Protein AF-0000000083312330 (afdb_homodimer)

InterPro domains:
  IPR000515 ABC transporter type 1, transmembrane domain MetI-like [PF00528] (159-381)
  IPR000515 ABC transporter type 1, transmembrane domain MetI-like [PS50928] (143-380)
  IPR000515 ABC transporter type 1, transmembrane domain MetI-like [cd06261] (143-376)
  IPR035906 MetI-like superfamily [G3DSA:1.10.3720.10] (16-78)
  IPR035906 MetI-like superfamily [G3DSA:1.10.3720.10] (134-385)
  IPR035906 MetI-like superfamily [SSF161098] (134-378)
  IPR051393 ABC transporter permease component [PTHR30193] (13-388)

Structure (mmCIF, N/CA/C/O backbone):
data_AF-0000000083312330-model_v1
#
loop_
_entity.id
_entity.type
_entity.pdbx_description
1 polymer 'Sugar ABC transporter permease'
#
loop_
_atom_site.group_PDB
_atom_site.id
_atom_site.type_symbol
_atom_site.label_atom_id
_atom_site.label_alt_id
_atom_site.label_comp_id
_atom_site.label_asym_id
_atom_site.label_entity_id
_atom_site.label_seq_id
_atom_site.pdbx_PDB_ins_code
_atom_site.Cartn_x
_atom_site.Cartn_y
_atom_site.Cartn_z
_atom_site.occupancy
_atom_site.B_iso_or_equiv
_atom_site.auth_seq_id
_atom_site.auth_comp_id
_atom_site.auth_asym_id
_atom_site.auth_atom_id
_atom_site.pdbx_PDB_model_num
ATOM 1 N N . MET A 1 1 ? 1.518 21.953 65.312 1 35.66 1 MET A N 1
ATOM 2 C CA . MET A 1 1 ? 0.794 21.062 64.438 1 35.66 1 MET A CA 1
ATOM 3 C C . MET A 1 1 ? -0.052 21.859 63.438 1 35.66 1 MET A C 1
ATOM 5 O O . MET A 1 1 ? -1.122 22.359 63.812 1 35.66 1 MET A O 1
ATOM 9 N N . ALA A 1 2 ? 0.566 22.469 62.5 1 48.97 2 ALA A N 1
ATOM 10 C CA . ALA A 1 2 ? 0.018 23.516 61.656 1 48.97 2 ALA A CA 1
ATOM 11 C C . ALA A 1 2 ? -1.1 22.984 60.75 1 48.97 2 ALA A C 1
ATOM 13 O O . ALA A 1 2 ? -0.976 21.906 60.188 1 48.97 2 ALA A O 1
ATOM 14 N N . ALA A 1 3 ? -2.395 23.297 61.031 1 47.94 3 ALA A N 1
ATOM 15 C CA . ALA A 1 3 ? -3.604 23.078 60.25 1 47.94 3 ALA A CA 1
ATOM 16 C C . ALA A 1 3 ? -3.344 23.312 58.781 1 47.94 3 ALA A C 1
ATOM 18 O O . ALA A 1 3 ? -2.859 24.375 58.375 1 47.94 3 ALA A O 1
ATOM 19 N N . LEU A 1 4 ? -2.957 22.156 58.125 1 54.09 4 LEU A N 1
ATOM 20 C CA . LEU A 1 4 ? -2.846 22.281 56.656 1 54.09 4 LEU A CA 1
ATOM 21 C C . LEU A 1 4 ? -3.963 23.156 56.125 1 54.09 4 LEU A C 1
ATOM 23 O O . LEU A 1 4 ? -5.129 23 56.5 1 54.09 4 LEU A O 1
ATOM 27 N N . SER A 1 5 ? -3.766 24.312 55.625 1 59.44 5 SER A N 1
ATOM 28 C CA . SER A 1 5 ? -4.746 25.266 55.094 1 59.44 5 SER A CA 1
ATOM 29 C C . SER A 1 5 ? -5.676 24.594 54.094 1 59.44 5 SER A C 1
ATOM 31 O O . SER A 1 5 ? -5.32 23.594 53.469 1 59.44 5 SER A O 1
ATOM 33 N N . ALA A 1 6 ? -6.969 24.938 54.031 1 64.38 6 ALA A N 1
ATOM 34 C CA . ALA A 1 6 ? -8.039 24.469 53.156 1 64.38 6 ALA A CA 1
ATOM 35 C C . ALA A 1 6 ? -7.57 24.406 51.719 1 64.38 6 ALA A C 1
ATOM 37 O O . ALA A 1 6 ? -7.961 23.516 50.969 1 64.38 6 ALA A O 1
ATOM 38 N N . THR A 1 7 ? -6.629 25.312 51.406 1 64.12 7 THR A N 1
ATOM 39 C CA . THR A 1 7 ? -6.09 25.359 50.031 1 64.12 7 THR A CA 1
ATOM 40 C C . THR A 1 7 ? -5.199 24.156 49.75 1 64.12 7 THR A C 1
ATOM 42 O O . THR A 1 7 ? -5.246 23.578 48.688 1 64.12 7 THR A O 1
ATOM 45 N N . GLU A 1 8 ? -4.398 23.734 50.719 1 60.34 8 GLU A N 1
ATOM 46 C CA . GLU A 1 8 ? -3.521 22.578 50.531 1 60.34 8 GLU A CA 1
ATOM 47 C C . GLU A 1 8 ? -4.316 21.266 50.531 1 60.34 8 GLU A C 1
ATOM 49 O O . GLU A 1 8 ? -3.994 20.344 49.812 1 60.34 8 GLU A O 1
ATOM 54 N N . ILE A 1 9 ? -5.426 21.234 51.344 1 57.06 9 ILE A N 1
ATOM 55 C CA . ILE A 1 9 ? -6.27 20.047 51.406 1 57.06 9 ILE A CA 1
ATOM 56 C C . ILE A 1 9 ? -7.012 19.875 50.094 1 57.06 9 ILE A C 1
ATOM 58 O O . ILE A 1 9 ? -7.121 18.766 49.562 1 57.06 9 ILE A O 1
ATOM 62 N N . ARG A 1 10 ? -7.562 21 49.5 1 56.28 10 ARG A N 1
ATOM 63 C CA . ARG A 1 10 ? -8.227 20.953 48.188 1 56.28 10 ARG A CA 1
ATOM 64 C C . ARG A 1 10 ? -7.25 20.531 47.094 1 56.28 10 ARG A C 1
ATOM 66 O O . ARG A 1 10 ? -7.609 19.797 46.156 1 56.28 10 ARG A O 1
ATOM 73 N N . ALA A 1 11 ? -6.027 21 47.25 1 58.84 11 ALA A N 1
ATOM 74 C CA . ALA A 1 11 ? -5.008 20.609 46.281 1 58.84 11 ALA A CA 1
ATOM 75 C C . ALA A 1 11 ? -4.684 19.125 46.375 1 58.84 11 ALA A C 1
ATOM 77 O O . ALA A 1 11 ? -4.492 18.453 45.344 1 58.84 11 ALA A O 1
ATOM 78 N N . ARG A 1 12 ? -4.652 18.578 47.531 1 51.84 12 ARG A N 1
ATOM 79 C CA . ARG A 1 12 ? -4.352 17.156 47.75 1 51.84 12 ARG A CA 1
ATOM 80 C C . ARG A 1 12 ? -5.516 16.281 47.281 1 51.84 12 ARG A C 1
ATOM 82 O O . ARG A 1 12 ? -5.309 15.203 46.75 1 51.84 12 ARG A O 1
ATOM 89 N N . ARG A 1 13 ? -6.734 16.625 47.594 1 48.81 13 ARG A N 1
ATOM 90 C CA . ARG A 1 13 ? -7.91 15.875 47.156 1 48.81 13 ARG A CA 1
ATOM 91 C C . ARG A 1 13 ? -8.055 15.906 45.625 1 48.81 13 ARG A C 1
ATOM 93 O O . ARG A 1 13 ? -8.445 14.914 45 1 48.81 13 ARG A O 1
ATOM 100 N N . ARG A 1 14 ? -7.754 17.062 45.062 1 51.03 14 ARG A N 1
ATOM 101 C CA . ARG A 1 14 ? -7.793 17.156 43.625 1 51.03 14 ARG A CA 1
ATOM 102 C C . ARG A 1 14 ? -6.738 16.25 42.969 1 51.03 14 ARG A C 1
ATOM 104 O O . ARG A 1 14 ? -6.977 15.648 41.938 1 51.03 14 ARG A O 1
ATOM 111 N N . ARG A 1 15 ? -5.598 16.203 43.719 1 49.31 15 ARG A N 1
ATOM 112 C CA . ARG A 1 15 ? -4.539 15.352 43.219 1 49.31 15 ARG A CA 1
ATOM 113 C C . ARG A 1 15 ? -4.91 13.875 43.344 1 49.31 15 ARG A C 1
ATOM 115 O O . ARG A 1 15 ? -4.59 13.062 42.469 1 49.31 15 ARG A O 1
ATOM 122 N N . ARG A 1 16 ? -5.441 13.484 44.5 1 46.72 16 ARG A N 1
ATOM 123 C CA . ARG A 1 16 ? -5.793 12.086 44.75 1 46.72 16 ARG A CA 1
ATOM 124 C C . ARG A 1 16 ? -6.922 11.633 43.844 1 46.72 16 ARG A C 1
ATOM 126 O O . ARG A 1 16 ? -6.938 10.484 43.375 1 46.72 16 ARG A O 1
ATOM 133 N N . ILE A 1 17 ? -7.965 12.367 43.781 1 48.28 17 ILE A N 1
ATOM 134 C CA . ILE A 1 17 ? -9.047 12.047 42.844 1 48.28 17 ILE A CA 1
ATOM 135 C C . ILE A 1 17 ? -8.508 11.977 41.438 1 48.28 17 ILE A C 1
ATOM 137 O O . ILE A 1 17 ? -8.891 11.102 40.656 1 48.28 17 ILE A O 1
ATOM 141 N N . ASP A 1 18 ? -7.402 12.688 41.219 1 49.22 18 ASP A N 1
ATOM 142 C CA . ASP A 1 18 ? -6.84 12.789 39.875 1 49.22 18 ASP A CA 1
ATOM 143 C C . ASP A 1 18 ? -6.129 11.5 39.469 1 49.22 18 ASP A C 1
ATOM 145 O O . ASP A 1 18 ? -6.254 11.047 38.344 1 49.22 18 ASP A O 1
ATOM 149 N N . TRP A 1 19 ? -5.469 10.977 40.594 1 48.94 19 TRP A N 1
ATOM 150 C CA . TRP A 1 19 ? -4.758 9.766 40.188 1 48.94 19 TRP A CA 1
ATOM 151 C C . TRP A 1 19 ? -5.715 8.586 40.062 1 48.94 19 TRP A C 1
ATOM 153 O O . TRP A 1 19 ? -5.531 7.719 39.188 1 48.94 19 TRP A O 1
ATOM 163 N N . ARG A 1 20 ? -6.629 8.477 41.031 1 48.03 20 ARG A N 1
ATOM 164 C CA . ARG A 1 20 ? -7.594 7.383 40.938 1 48.03 20 ARG A CA 1
ATOM 165 C C . ARG A 1 20 ? -8.453 7.492 39.688 1 48.03 20 ARG A C 1
ATOM 167 O O . ARG A 1 20 ? -8.781 6.484 39.062 1 48.03 20 ARG A O 1
ATOM 174 N N . GLU A 1 21 ? -8.898 8.602 39.438 1 51.72 21 GLU A N 1
ATOM 175 C CA . GLU A 1 21 ? -9.641 8.828 38.219 1 51.72 21 GLU A CA 1
ATOM 176 C C . GLU A 1 21 ? -8.758 8.586 37 1 51.72 21 GLU A C 1
ATOM 178 O O . GLU A 1 21 ? -9.211 8.023 36 1 51.72 21 GLU A O 1
ATOM 183 N N . GLN A 1 22 ? -7.551 8.953 37.219 1 49.91 22 GLN A N 1
ATOM 184 C CA . GLN A 1 22 ? -6.613 8.641 36.125 1 49.91 22 GLN A CA 1
ATOM 185 C C . GLN A 1 22 ? -6.395 7.137 36 1 49.91 22 GLN A C 1
ATOM 187 O O . GLN A 1 22 ? -6.344 6.598 34.906 1 49.91 22 GLN A O 1
ATOM 192 N N . LEU A 1 23 ? -6.242 6.539 37.188 1 49.91 23 LEU A N 1
ATOM 193 C CA . LEU A 1 23 ? -6.062 5.094 37.188 1 49.91 23 LEU A CA 1
ATOM 194 C C . LEU A 1 23 ? -7.312 4.391 36.656 1 49.91 23 LEU A C 1
ATOM 196 O O . LEU A 1 23 ? -7.219 3.396 35.938 1 49.91 23 LEU A O 1
ATOM 200 N N . THR A 1 24 ? -8.453 4.777 37.094 1 50.53 24 THR A N 1
ATOM 201 C CA . THR A 1 24 ? -9.68 4.184 36.594 1 50.53 24 THR A CA 1
ATOM 202 C C . THR A 1 24 ? -9.805 4.398 35.094 1 50.53 24 THR A C 1
ATOM 204 O O . THR A 1 24 ? -10.258 3.514 34.375 1 50.53 24 THR A O 1
ATOM 207 N N . GLY A 1 25 ? -9.484 5.574 34.656 1 51.69 25 GLY A N 1
ATOM 208 C CA . GLY A 1 25 ? -9.438 5.809 33.219 1 51.69 25 GLY A CA 1
ATOM 209 C C . GLY A 1 25 ? -8.453 4.898 32.531 1 51.69 25 GLY A C 1
ATOM 210 O O . GLY A 1 25 ? -8.781 4.336 31.469 1 51.69 25 GLY A O 1
ATOM 211 N N . TYR A 1 26 ? -7.359 4.75 33.219 1 53.75 26 TYR A N 1
ATOM 212 C CA . TYR A 1 26 ? -6.359 3.844 32.656 1 53.75 26 TYR A CA 1
ATOM 213 C C . TYR A 1 26 ? -6.852 2.402 32.719 1 53.75 26 TYR A C 1
ATOM 215 O O . TYR A 1 26 ? -6.57 1.622 31.797 1 53.75 26 TYR A O 1
ATOM 223 N N . LEU A 1 27 ? -7.445 2.035 33.75 1 53.47 27 LEU A N 1
ATOM 224 C CA . LEU A 1 27 ? -7.902 0.657 33.906 1 53.47 27 LEU A CA 1
ATOM 225 C C . LEU A 1 27 ? -8.945 0.327 32.844 1 53.47 27 LEU A C 1
ATOM 227 O O . LEU A 1 27 ? -9 -0.802 32.344 1 53.47 27 LEU A O 1
ATOM 231 N N . PHE A 1 28 ? -9.781 1.236 32.594 1 51.94 28 PHE A N 1
ATOM 232 C CA . PHE A 1 28 ? -10.781 0.977 31.562 1 51.94 28 PHE A CA 1
ATOM 233 C C . PHE A 1 28 ? -10.141 0.954 30.172 1 51.94 28 PHE A C 1
ATOM 235 O O . PHE A 1 28 ? -10.586 0.221 29.297 1 51.94 28 PHE A O 1
ATOM 242 N N . ILE A 1 29 ? -9.141 1.717 30.094 1 56.91 29 ILE A N 1
ATOM 243 C CA . ILE A 1 29 ? -8.508 1.847 28.781 1 56.91 29 ILE A CA 1
ATOM 244 C C . ILE A 1 29 ? -7.48 0.734 28.594 1 56.91 29 ILE A C 1
ATOM 246 O O . ILE A 1 29 ? -7.246 0.285 27.469 1 56.91 29 ILE A O 1
ATOM 250 N N . PHE A 1 30 ? -7.039 0.159 29.688 1 58.38 30 PHE A N 1
ATOM 251 C CA . PHE A 1 30 ? -5.934 -0.793 29.688 1 58.38 30 PHE A CA 1
ATOM 252 C C . PHE A 1 30 ? -6.332 -2.088 29 1 58.38 30 PHE A C 1
ATOM 254 O O . PHE A 1 30 ? -5.582 -2.611 28.172 1 58.38 30 PHE A O 1
ATOM 261 N N . PRO A 1 31 ? -7.531 -2.52 29.25 1 56.81 31 PRO A N 1
ATOM 262 C CA . PRO A 1 31 ? -7.82 -3.785 28.562 1 56.81 31 PRO A CA 1
ATOM 263 C C . PRO A 1 31 ? -7.812 -3.656 27.047 1 56.81 31 PRO A C 1
ATOM 265 O O . PRO A 1 31 ? -7.309 -4.543 26.344 1 56.81 31 PRO A O 1
ATOM 268 N N . ALA A 1 32 ? -8.383 -2.523 26.672 1 58.03 32 ALA A N 1
ATOM 269 C CA . ALA A 1 32 ? -8.422 -2.344 25.234 1 58.03 32 ALA A CA 1
ATOM 270 C C . ALA A 1 32 ? -7.023 -2.16 24.656 1 58.03 32 ALA A C 1
ATOM 272 O O . ALA A 1 32 ? -6.688 -2.742 23.625 1 58.03 32 ALA A O 1
ATOM 273 N N . PHE A 1 33 ? -6.293 -1.449 25.391 1 61.62 33 PHE A N 1
ATOM 274 C CA . PHE A 1 33 ? -4.926 -1.209 24.953 1 61.62 33 PHE A CA 1
ATOM 275 C C . PHE A 1 33 ? -4.109 -2.494 25 1 61.62 33 PHE A C 1
ATOM 277 O O . PHE A 1 33 ? -3.318 -2.766 24.094 1 61.62 33 PHE A O 1
ATOM 284 N N . PHE A 1 34 ? -4.371 -3.178 26.016 1 61.97 34 PHE A N 1
ATOM 285 C CA . PHE A 1 34 ? -3.641 -4.434 26.156 1 61.97 34 PHE A CA 1
ATOM 286 C C . PHE A 1 34 ? -4.047 -5.422 25.078 1 61.97 34 PHE A C 1
ATOM 288 O O . PHE A 1 34 ? -3.195 -6.098 24.5 1 61.97 34 PHE A O 1
ATOM 295 N N . LEU A 1 35 ? -5.285 -5.359 24.797 1 60.88 35 LEU A N 1
ATOM 296 C CA . LEU A 1 35 ? -5.773 -6.281 23.781 1 60.88 35 LEU A CA 1
ATOM 297 C C . LEU A 1 35 ? -5.215 -5.918 22.406 1 60.88 35 LEU A C 1
ATOM 299 O O . LEU A 1 35 ? -4.754 -6.793 21.672 1 60.88 35 LEU A O 1
ATOM 303 N N . VAL A 1 36 ? -5.188 -4.676 22.359 1 63.91 36 VAL A N 1
ATOM 304 C CA . VAL A 1 36 ? -4.715 -4.242 21.047 1 63.91 36 VAL A CA 1
ATOM 305 C C . VAL A 1 36 ? -3.205 -4.438 20.953 1 63.91 36 VAL A C 1
ATOM 307 O O . VAL A 1 36 ? -2.693 -4.891 19.938 1 63.91 36 VAL A O 1
ATOM 310 N N . ALA A 1 37 ? -2.598 -4.125 22.078 1 64.5 37 ALA A N 1
ATOM 311 C CA . ALA A 1 37 ? -1.149 -4.309 22.109 1 64.5 37 ALA A CA 1
ATOM 312 C C . ALA A 1 37 ? -0.784 -5.789 21.984 1 64.5 37 ALA A C 1
ATOM 314 O O . ALA A 1 37 ? 0.113 -6.152 21.219 1 64.5 37 ALA A O 1
ATOM 315 N N . PHE A 1 38 ? -1.543 -6.527 22.703 1 67.44 38 PHE A N 1
ATOM 316 C CA . PHE A 1 38 ? -1.261 -7.961 22.672 1 67.44 38 PHE A CA 1
ATOM 317 C C . PHE A 1 38 ? -1.565 -8.547 21.297 1 67.44 38 PHE A C 1
ATOM 319 O O . PHE A 1 38 ? -0.734 -9.25 20.719 1 6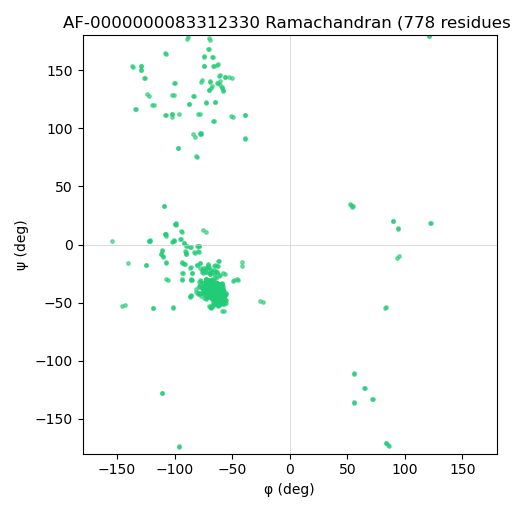7.44 38 PHE A O 1
ATOM 326 N N . PHE A 1 39 ? -2.623 -8.102 20.812 1 73.06 39 PHE A N 1
ATOM 327 C CA . PHE A 1 39 ? -3.008 -8.648 19.516 1 73.06 39 PHE A CA 1
ATOM 328 C C . PHE A 1 39 ? -2.146 -8.055 18.406 1 73.06 39 PHE A C 1
ATOM 330 O O . PHE A 1 39 ? -1.948 -8.688 17.359 1 73.06 39 PHE A O 1
ATOM 337 N N . GLY A 1 40 ? -1.656 -6.902 18.734 1 77.56 40 GLY A N 1
ATOM 338 C CA . GLY A 1 40 ? -0.765 -6.289 17.766 1 77.56 40 GLY A CA 1
ATOM 339 C C . GLY A 1 40 ? 0.613 -6.922 17.734 1 77.56 40 GLY A C 1
ATOM 340 O O . GLY A 1 40 ? 1.179 -7.141 16.672 1 77.56 40 GLY A O 1
ATOM 341 N N . ILE A 1 41 ? 1.117 -7.332 18.859 1 87.62 41 ILE A N 1
ATOM 342 C CA . ILE A 1 41 ? 2.486 -7.82 19 1 87.62 41 ILE A CA 1
ATOM 343 C C . ILE A 1 41 ? 2.514 -9.336 18.844 1 87.62 41 ILE A C 1
ATOM 345 O O . ILE A 1 41 ? 3.5 -9.906 18.359 1 87.62 41 ILE A O 1
ATOM 349 N N . PHE A 1 42 ? 1.454 -9.945 19.109 1 88.56 42 PHE A N 1
ATOM 350 C CA . PHE A 1 42 ? 1.41 -11.398 19.172 1 88.56 42 PHE A CA 1
ATOM 351 C C . PHE A 1 42 ? 1.78 -12.016 17.828 1 88.56 42 PHE A C 1
ATOM 353 O O . PHE A 1 42 ? 2.664 -12.875 17.766 1 88.56 42 PHE A O 1
ATOM 360 N N . PRO A 1 43 ? 1.151 -11.617 16.766 1 90.94 43 PRO A N 1
ATOM 361 C CA . PRO A 1 43 ? 1.527 -12.242 15.492 1 90.94 43 PRO A CA 1
ATOM 362 C C . PRO A 1 43 ? 3.004 -12.047 15.156 1 90.94 43 PRO A C 1
ATOM 364 O O . PRO A 1 43 ? 3.621 -12.93 14.547 1 90.94 43 PRO A O 1
ATOM 367 N N . ILE A 1 44 ? 3.506 -10.953 15.539 1 93.56 44 ILE A N 1
ATOM 368 C CA . ILE A 1 44 ? 4.914 -10.672 15.281 1 93.56 44 ILE A CA 1
ATOM 369 C C . ILE A 1 44 ? 5.785 -11.609 16.125 1 93.56 44 ILE A C 1
ATOM 371 O O . ILE A 1 44 ? 6.742 -12.195 15.609 1 93.56 44 ILE A O 1
ATOM 375 N N . GLY A 1 45 ? 5.418 -11.727 17.438 1 94 45 GLY A N 1
ATOM 376 C CA . GLY A 1 45 ? 6.117 -12.672 18.297 1 94 45 GLY A CA 1
ATOM 377 C C . GLY A 1 45 ? 6.016 -14.102 17.812 1 94 45 GLY A C 1
ATOM 378 O O . GLY A 1 45 ? 6.988 -14.859 17.875 1 94 45 GLY A O 1
ATOM 379 N N . TYR A 1 46 ? 4.867 -14.438 17.328 1 92.5 46 TYR A N 1
ATOM 380 C CA . TYR A 1 46 ? 4.66 -15.789 16.812 1 92.5 46 TYR A CA 1
ATOM 381 C C . TYR A 1 46 ? 5.465 -16.016 15.539 1 92.5 46 TYR A C 1
ATOM 383 O O . TYR A 1 46 ? 5.957 -17.125 15.297 1 92.5 46 TYR A O 1
ATOM 391 N N . ALA A 1 47 ? 5.543 -15 14.719 1 94.12 47 ALA A N 1
ATOM 392 C CA . ALA A 1 47 ? 6.391 -15.102 13.531 1 94.12 47 ALA A CA 1
ATOM 393 C C . ALA A 1 47 ? 7.844 -15.359 13.914 1 94.12 47 ALA A C 1
ATOM 395 O O . ALA A 1 47 ? 8.531 -16.141 13.266 1 94.12 47 ALA A O 1
ATOM 396 N N . PHE A 1 48 ? 8.281 -14.656 14.93 1 95.62 48 PHE A N 1
ATOM 397 C CA . PHE A 1 48 ? 9.633 -14.883 15.438 1 95.62 48 PHE A CA 1
ATOM 398 C C . PHE A 1 48 ? 9.789 -16.312 15.93 1 95.62 48 PHE A C 1
ATOM 400 O O . PHE A 1 48 ? 10.805 -16.953 15.664 1 95.62 48 PHE A O 1
ATOM 407 N N . TYR A 1 49 ? 8.789 -16.781 16.641 1 94.81 49 TYR A N 1
ATOM 408 C CA . TYR A 1 49 ? 8.781 -18.172 17.109 1 94.81 49 TYR A CA 1
ATOM 409 C C . TYR A 1 49 ? 8.883 -19.141 15.938 1 94.81 49 TYR A C 1
ATOM 411 O O . TYR A 1 49 ? 9.664 -20.094 15.984 1 94.81 49 TYR A O 1
ATOM 419 N N . MET A 1 50 ? 8.156 -18.938 14.898 1 94 50 MET A N 1
ATOM 420 C CA . MET A 1 50 ? 8.18 -19.781 13.711 1 94 50 MET A CA 1
ATOM 421 C C . MET A 1 50 ? 9.547 -19.734 13.039 1 94 50 MET A C 1
ATOM 423 O O . MET A 1 50 ? 10.016 -20.734 12.492 1 94 50 MET A O 1
ATOM 427 N N . SER A 1 51 ? 10.188 -18.578 13.062 1 96.62 51 SER A N 1
ATOM 428 C CA . SER A 1 51 ? 11.484 -18.391 12.422 1 96.62 51 SER A CA 1
ATOM 429 C C . SER A 1 51 ? 12.562 -19.234 13.086 1 96.62 51 SER A C 1
ATOM 431 O O . SER A 1 51 ? 13.617 -19.484 12.492 1 96.62 51 SER A O 1
ATOM 433 N N . LEU A 1 52 ? 12.32 -19.719 14.328 1 97.19 52 LEU A N 1
ATOM 434 C CA . LEU A 1 52 ? 13.289 -20.516 15.07 1 97.19 52 LEU A CA 1
ATOM 435 C C . LEU A 1 52 ? 13.039 -22 14.875 1 97.19 52 LEU A C 1
ATOM 437 O O . LEU A 1 52 ? 13.633 -22.828 15.562 1 97.19 52 LEU A O 1
ATOM 441 N N . ARG A 1 53 ? 12.164 -22.359 13.906 1 95.31 53 ARG A N 1
ATOM 442 C CA . ARG A 1 53 ? 11.75 -23.75 13.734 1 95.31 53 ARG A CA 1
ATOM 443 C C . ARG A 1 53 ? 11.906 -24.188 12.281 1 95.31 53 ARG A C 1
ATOM 445 O O . ARG A 1 53 ? 11.969 -23.344 11.375 1 95.31 53 ARG A O 1
ATOM 452 N N . ARG A 1 54 ? 12.086 -25.484 12.141 1 94.44 54 ARG A N 1
ATOM 453 C CA . ARG A 1 54 ? 12.008 -26.094 10.812 1 94.44 54 ARG A CA 1
ATOM 454 C C . ARG A 1 54 ? 10.555 -26.328 10.406 1 94.44 54 ARG A C 1
ATOM 456 O O . ARG A 1 54 ? 10.109 -27.469 10.344 1 94.44 54 ARG A O 1
ATOM 463 N N . TRP A 1 55 ? 9.938 -25.234 10.055 1 90 55 TRP A N 1
ATOM 464 C CA . TRP A 1 55 ? 8.508 -25.234 9.766 1 90 55 TRP A CA 1
ATOM 465 C C . TRP A 1 55 ? 8.258 -25.219 8.258 1 90 55 TRP A C 1
ATOM 467 O O . TRP A 1 55 ? 8.594 -24.25 7.578 1 90 55 TRP A O 1
ATOM 477 N N . ARG A 1 56 ? 7.738 -26.266 7.766 1 87.5 56 ARG A N 1
ATOM 478 C CA . ARG A 1 56 ? 7.203 -26.344 6.406 1 87.5 56 ARG A CA 1
ATOM 479 C C . ARG A 1 56 ? 5.688 -26.484 6.426 1 87.5 56 ARG A C 1
ATOM 481 O O . ARG A 1 56 ? 5 -25.812 7.191 1 87.5 56 ARG A O 1
ATOM 488 N N . VAL A 1 57 ? 5.094 -27.438 5.773 1 77.81 57 VAL A N 1
ATOM 489 C CA . VAL A 1 57 ? 3.664 -27.703 5.887 1 77.81 57 VAL A CA 1
ATOM 490 C C . VAL A 1 57 ? 3.346 -28.219 7.289 1 77.81 57 VAL A C 1
ATOM 492 O O . VAL A 1 57 ? 2.326 -27.859 7.879 1 77.81 57 VAL A O 1
ATOM 495 N N . VAL A 1 58 ? 4.398 -28.891 7.797 1 81.88 58 VAL A N 1
ATOM 496 C CA . VAL A 1 58 ? 4.324 -29.375 9.172 1 81.88 58 VAL A CA 1
ATOM 497 C C . VAL A 1 58 ? 5.531 -28.875 9.961 1 81.88 58 VAL A C 1
ATOM 499 O O . VAL A 1 58 ? 6.625 -28.734 9.406 1 81.88 58 VAL A O 1
ATOM 502 N N . ASP A 1 59 ? 5.293 -28.562 11.188 1 87.94 59 ASP A N 1
ATOM 503 C CA . ASP A 1 59 ? 6.375 -28.141 12.07 1 87.94 59 ASP A CA 1
ATOM 504 C C . ASP A 1 59 ? 7.266 -29.328 12.453 1 87.94 59 ASP A C 1
ATOM 506 O O . ASP A 1 59 ? 6.797 -30.281 13.055 1 87.94 59 ASP A O 1
ATOM 510 N N . ARG A 1 60 ? 8.578 -29.234 12.148 1 90.25 60 ARG A N 1
ATOM 511 C CA . ARG A 1 60 ? 9.492 -30.344 12.375 1 90.25 60 ARG A CA 1
ATOM 512 C C . ARG A 1 60 ? 10.414 -30.078 13.555 1 90.25 60 ARG A C 1
ATOM 514 O O . ARG A 1 60 ? 11.453 -30.719 13.711 1 90.25 60 ARG A O 1
ATOM 521 N N . GLY A 1 61 ? 10.172 -29.016 14.273 1 92.06 61 GLY A N 1
ATOM 522 C CA . GLY A 1 61 ? 10.891 -28.844 15.523 1 92.06 61 GLY A CA 1
ATOM 523 C C . GLY A 1 61 ? 11.719 -27.562 15.57 1 92.06 61 GLY A C 1
ATOM 524 O O . GLY A 1 61 ? 11.781 -26.828 14.586 1 92.06 61 GLY A O 1
ATOM 525 N N . PHE A 1 62 ? 12.383 -27.391 16.734 1 95.62 62 PHE A N 1
ATOM 526 C CA . PHE A 1 62 ? 13.156 -26.203 17.047 1 95.62 62 PHE A CA 1
ATOM 527 C C . PHE A 1 62 ? 14.555 -26.297 16.438 1 95.62 62 PHE A C 1
ATOM 529 O O . PHE A 1 62 ? 15.227 -27.328 16.578 1 95.62 62 PHE A O 1
ATOM 536 N N . VAL A 1 63 ? 15.047 -25.359 15.695 1 96.31 63 VAL A N 1
ATOM 537 C CA . VAL A 1 63 ? 16.359 -25.359 15.07 1 96.31 63 VAL A CA 1
ATOM 538 C C . VAL A 1 63 ? 17.156 -24.141 15.523 1 96.31 63 VAL A C 1
ATOM 540 O O . VAL A 1 63 ? 18.25 -23.875 15.023 1 96.31 63 VAL A O 1
ATOM 543 N N . GLY A 1 64 ? 16.562 -23.359 16.422 1 95.81 64 GLY A N 1
ATOM 544 C CA . GLY A 1 64 ? 17.25 -22.172 16.922 1 95.81 64 GLY A CA 1
ATOM 545 C C . GLY A 1 64 ? 17.5 -21.125 15.859 1 95.81 64 GLY A C 1
ATOM 546 O O . GLY A 1 64 ? 16.594 -20.734 15.133 1 95.81 64 GLY A O 1
ATOM 547 N N . LEU A 1 65 ? 18.797 -20.781 15.727 1 96.25 65 LEU A N 1
ATOM 548 C CA . LEU A 1 65 ? 19.141 -19.688 14.82 1 96.25 65 LEU A CA 1
ATOM 549 C C . LEU A 1 65 ? 19.609 -20.219 13.477 1 96.25 65 LEU A C 1
ATOM 551 O O . LEU A 1 65 ? 20.172 -19.484 12.672 1 96.25 65 LEU A O 1
ATOM 555 N N . ALA A 1 66 ? 19.344 -21.453 13.188 1 96.44 66 ALA A N 1
ATOM 556 C CA . ALA A 1 66 ? 19.812 -22.094 11.961 1 96.44 66 ALA A CA 1
ATOM 557 C C . ALA A 1 66 ? 19.266 -21.391 10.727 1 96.44 66 ALA A C 1
ATOM 559 O O . ALA A 1 66 ? 19.969 -21.234 9.727 1 96.44 66 ALA A O 1
ATOM 560 N N . ASN A 1 67 ? 17.953 -21.016 10.773 1 97.19 67 ASN A N 1
ATOM 561 C CA . ASN A 1 67 ? 17.359 -20.297 9.656 1 97.19 67 ASN A CA 1
ATOM 562 C C . ASN A 1 67 ? 18.047 -18.953 9.414 1 97.19 67 ASN A C 1
ATOM 564 O O . ASN A 1 67 ? 18.234 -18.562 8.266 1 97.19 67 ASN A O 1
ATOM 568 N N . TYR A 1 68 ? 18.406 -18.344 10.461 1 97.44 68 TYR A N 1
ATOM 569 C CA . TYR A 1 68 ? 19.078 -17.047 10.344 1 97.44 68 TYR A CA 1
ATOM 570 C C . TYR A 1 68 ? 20.5 -17.234 9.82 1 97.44 68 TYR A C 1
ATOM 572 O O . TYR A 1 68 ? 20.984 -16.422 9.031 1 97.44 68 TYR A O 1
ATOM 580 N N . GLU A 1 69 ? 21.141 -18.234 10.266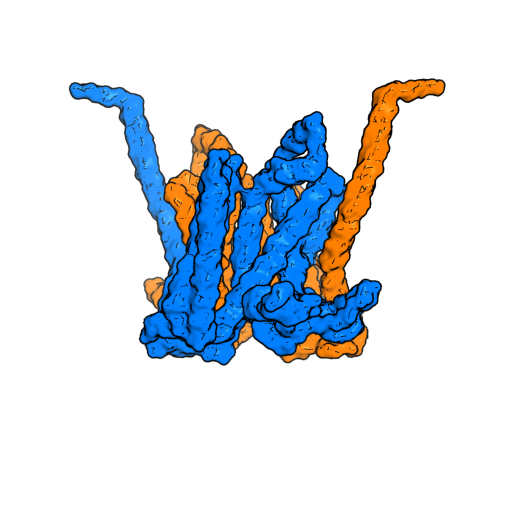 1 96.38 69 GLU A N 1
ATOM 581 C CA . GLU A 1 69 ? 22.484 -18.547 9.781 1 96.38 69 GLU A CA 1
ATOM 582 C C . GLU A 1 69 ? 22.469 -18.891 8.297 1 96.38 69 GLU A C 1
ATOM 584 O O . GLU A 1 69 ? 23.375 -18.5 7.559 1 96.38 69 GLU A O 1
ATOM 589 N N . LYS A 1 70 ? 21.484 -19.594 7.914 1 96.5 70 LYS A N 1
ATOM 590 C CA . LYS A 1 70 ? 21.328 -19.906 6.496 1 96.5 70 LYS A CA 1
ATOM 591 C C . LYS A 1 70 ? 21.203 -18.625 5.66 1 96.5 70 LYS A C 1
ATOM 593 O O . LYS A 1 70 ? 21.781 -18.516 4.586 1 96.5 70 LYS A O 1
ATOM 598 N N . ALA A 1 71 ? 20.453 -17.703 6.141 1 97.31 71 ALA A N 1
ATOM 599 C CA . ALA A 1 71 ? 20.203 -16.469 5.422 1 97.31 71 ALA A CA 1
ATOM 600 C C . ALA A 1 71 ? 21.453 -15.586 5.391 1 97.31 71 ALA A C 1
ATOM 602 O O . ALA A 1 71 ? 21.859 -15.109 4.328 1 97.31 71 ALA A O 1
ATOM 603 N N . ILE A 1 72 ? 22.172 -15.492 6.535 1 96.38 72 ILE A N 1
ATOM 604 C CA . ILE A 1 72 ? 23.266 -14.547 6.699 1 96.38 72 ILE A CA 1
ATOM 605 C C . ILE A 1 72 ? 24.594 -15.227 6.352 1 96.38 72 ILE A C 1
ATOM 607 O O . ILE A 1 72 ? 25.547 -14.562 5.945 1 96.38 72 ILE A O 1
ATOM 611 N N . GLY A 1 73 ? 24.672 -16.5 6.582 1 95.25 73 GLY A N 1
ATOM 612 C CA . GLY A 1 73 ? 25.859 -17.297 6.262 1 95.25 73 GLY A CA 1
ATOM 613 C C . GLY A 1 73 ? 26.922 -17.234 7.34 1 95.25 73 GLY A C 1
ATOM 614 O O . GLY A 1 73 ? 27.391 -18.281 7.812 1 95.25 73 GLY A O 1
ATOM 615 N N . ASP A 1 74 ? 27.344 -15.992 7.723 1 93.81 74 ASP A N 1
ATOM 616 C CA . ASP A 1 74 ? 28.438 -15.773 8.664 1 93.81 74 ASP A CA 1
ATOM 617 C C . ASP A 1 74 ? 28.062 -14.719 9.703 1 93.81 74 ASP A C 1
ATOM 619 O O . ASP A 1 74 ? 27.969 -13.531 9.391 1 93.81 74 ASP A O 1
ATOM 623 N N . TRP A 1 75 ? 28.016 -15.211 10.961 1 94.19 75 TRP A N 1
ATOM 624 C CA . TRP A 1 75 ? 27.609 -14.312 12.039 1 94.19 75 TRP A CA 1
ATOM 625 C C . TRP A 1 75 ? 28.609 -13.172 12.195 1 94.19 75 TRP A C 1
ATOM 627 O O . TRP A 1 75 ? 28.234 -12.039 12.508 1 94.19 75 TRP A O 1
ATOM 637 N N . MET A 1 76 ? 29.844 -13.492 12.055 1 94.69 76 MET A N 1
ATOM 638 C CA . MET A 1 76 ? 30.859 -12.453 12.148 1 94.69 76 MET A CA 1
ATOM 639 C C . MET A 1 76 ? 30.703 -11.43 11.023 1 94.69 76 MET A C 1
ATOM 641 O O . MET A 1 76 ? 30.891 -10.227 11.234 1 94.69 76 MET A O 1
ATOM 645 N N . GLY A 1 77 ? 30.438 -11.977 9.93 1 94.5 77 GLY A N 1
ATOM 646 C CA . GLY A 1 77 ? 30.156 -11.07 8.828 1 94.5 77 GLY A CA 1
ATOM 647 C C . GLY A 1 77 ? 28.984 -10.141 9.117 1 94.5 77 GLY A C 1
ATOM 648 O O . GLY A 1 77 ? 29.062 -8.938 8.852 1 94.5 77 GLY A O 1
ATOM 649 N N . GLY A 1 78 ? 27.969 -10.719 9.672 1 93.56 78 GLY A N 1
ATOM 650 C CA . GLY A 1 78 ? 26.828 -9.914 10.07 1 93.56 78 GLY A CA 1
ATOM 651 C C . GLY A 1 78 ? 27.172 -8.852 11.086 1 93.56 78 GLY A C 1
ATOM 652 O O . GLY A 1 78 ? 26.734 -7.699 10.961 1 93.56 78 GLY A O 1
ATOM 653 N N . LEU A 1 79 ? 27.906 -9.227 12.008 1 93.69 79 LEU A N 1
ATOM 654 C CA . LEU A 1 79 ? 28.312 -8.289 13.055 1 93.69 79 LEU A CA 1
ATOM 655 C C . LEU A 1 79 ? 29.141 -7.152 12.469 1 93.69 79 LEU A C 1
ATOM 657 O O . LEU A 1 79 ? 28.938 -5.984 12.805 1 93.69 79 LEU A O 1
ATOM 661 N N . LEU A 1 80 ? 30.094 -7.492 11.656 1 93.81 80 LEU A N 1
ATOM 662 C CA . LEU A 1 80 ? 30.922 -6.488 11.008 1 93.81 80 LEU A CA 1
ATOM 663 C C . LEU A 1 80 ? 30.062 -5.527 10.18 1 93.81 80 LEU A C 1
ATOM 665 O O . LEU A 1 80 ? 30.297 -4.316 10.195 1 93.81 80 LEU A O 1
ATOM 669 N N . PHE A 1 81 ? 29.172 -6.078 9.555 1 92.31 81 PHE A N 1
ATOM 670 C CA . PHE A 1 81 ? 28.281 -5.27 8.727 1 92.31 81 PHE A CA 1
ATOM 671 C C . PHE A 1 81 ? 27.5 -4.289 9.578 1 92.31 81 PHE A C 1
ATOM 673 O O . PHE A 1 81 ? 27.406 -3.104 9.258 1 92.31 81 PHE A O 1
ATOM 680 N N . VAL A 1 82 ? 26.922 -4.766 10.656 1 91.44 82 VAL A N 1
ATOM 681 C CA . VAL A 1 82 ? 26.125 -3.941 11.555 1 91.44 82 VAL A CA 1
ATOM 682 C C . VAL A 1 82 ? 27 -2.869 12.195 1 91.44 82 VAL A C 1
ATOM 684 O O . VAL A 1 82 ? 26.594 -1.715 12.328 1 91.44 82 VAL A O 1
ATOM 687 N N . VAL A 1 83 ? 28.203 -3.248 12.57 1 92.19 83 VAL A N 1
ATOM 688 C CA . VAL A 1 83 ? 29.141 -2.289 13.148 1 92.19 83 VAL A CA 1
ATOM 689 C C . VAL A 1 83 ? 29.469 -1.202 12.125 1 92.19 83 VAL A C 1
ATOM 691 O O . VAL A 1 83 ? 29.547 -0.022 12.469 1 92.19 83 VAL A O 1
ATOM 694 N N . GLY A 1 84 ? 29.656 -1.607 10.938 1 91.38 84 GLY A N 1
ATOM 695 C CA . GLY A 1 84 ? 29.875 -0.636 9.883 1 91.38 84 GLY A CA 1
ATOM 696 C C . GLY A 1 84 ? 28.734 0.36 9.734 1 91.38 84 GLY A C 1
ATOM 697 O O . GLY A 1 84 ? 28.969 1.562 9.609 1 91.38 84 GLY A O 1
ATOM 698 N N . LEU A 1 85 ? 27.547 -0.127 9.812 1 88.06 85 LEU A N 1
ATOM 699 C CA . LEU A 1 85 ? 26.391 0.739 9.688 1 88.06 85 LEU A CA 1
ATOM 700 C C . LEU A 1 85 ? 26.281 1.684 10.875 1 88.06 85 LEU A C 1
ATOM 702 O O . LEU A 1 85 ? 25.922 2.855 10.719 1 88.06 85 LEU A O 1
ATOM 706 N N . LEU A 1 86 ? 26.531 1.18 12.023 1 89.38 86 LEU A N 1
ATOM 707 C CA . LEU A 1 86 ? 26.484 1.994 13.234 1 89.38 86 LEU A CA 1
ATOM 708 C C . LEU A 1 86 ? 27.531 3.098 13.195 1 89.38 86 LEU A C 1
ATOM 710 O O . LEU A 1 86 ? 27.312 4.195 13.711 1 89.38 86 LEU A O 1
ATOM 714 N N . LEU A 1 87 ? 28.656 2.795 12.57 1 89.69 87 LEU A N 1
ATOM 715 C CA . LEU A 1 87 ? 29.719 3.793 12.422 1 89.69 87 LEU A CA 1
ATOM 716 C C . LEU A 1 87 ? 29.25 4.953 11.547 1 89.69 87 LEU A C 1
ATOM 718 O O . LEU A 1 87 ? 29.641 6.102 11.773 1 89.69 87 LEU A O 1
ATOM 722 N N . ILE A 1 88 ? 28.438 4.664 10.633 1 86.81 88 ILE A N 1
ATOM 723 C CA . ILE A 1 88 ? 27.891 5.734 9.805 1 86.81 88 ILE A CA 1
ATOM 724 C C . ILE A 1 88 ? 27.031 6.668 10.664 1 86.81 88 ILE A C 1
ATOM 726 O O . ILE A 1 88 ? 27.125 7.895 10.547 1 86.81 88 ILE A O 1
ATOM 730 N N . ILE A 1 89 ? 26.266 6.109 11.508 1 84.81 89 ILE A N 1
ATOM 731 C CA . ILE A 1 89 ? 25.422 6.887 12.414 1 84.81 89 ILE A CA 1
ATOM 732 C C . ILE A 1 89 ? 26.297 7.695 13.367 1 84.81 89 ILE A C 1
ATOM 734 O O . ILE A 1 89 ? 26.031 8.859 13.641 1 84.81 89 ILE A O 1
ATOM 738 N N . GLY A 1 90 ? 27.312 7.051 13.805 1 84.88 90 GLY A N 1
ATOM 739 C CA . GLY A 1 90 ? 28.266 7.746 14.648 1 84.88 90 GLY A CA 1
ATOM 740 C C . GLY A 1 90 ? 28.922 8.93 13.953 1 84.88 90 GLY A C 1
ATOM 741 O O . GLY A 1 90 ? 29.094 9.992 14.555 1 84.88 90 GLY A O 1
ATOM 742 N N . ALA A 1 91 ? 29.266 8.719 12.734 1 85.38 91 ALA A N 1
ATOM 743 C CA . ALA A 1 91 ? 29.875 9.797 11.945 1 85.38 91 ALA A CA 1
ATOM 744 C C . ALA A 1 91 ? 28.922 10.984 11.828 1 85.38 91 ALA A C 1
ATOM 746 O O . ALA A 1 91 ? 29.344 12.141 11.859 1 85.38 91 ALA A O 1
ATOM 747 N N . TYR A 1 92 ? 27.703 10.656 11.68 1 80.56 92 TYR A N 1
ATOM 748 C CA . TYR A 1 92 ? 26.703 11.711 11.594 1 80.56 92 TYR A CA 1
ATOM 749 C C . TYR A 1 92 ? 26.672 12.539 12.875 1 80.56 92 TYR A C 1
ATOM 751 O O . TYR A 1 92 ? 26.641 13.766 12.82 1 80.56 92 TYR A O 1
ATOM 759 N N . TYR A 1 93 ? 26.688 11.93 13.938 1 80.94 93 TYR A N 1
ATOM 760 C CA . TYR A 1 93 ? 26.625 12.641 15.211 1 80.94 93 TYR A CA 1
ATOM 761 C C . TYR A 1 93 ? 27.891 13.43 15.469 1 80.94 93 TYR A C 1
ATOM 763 O O . TYR A 1 93 ? 27.844 14.539 16.016 1 80.94 93 TYR A O 1
ATOM 771 N N . VAL A 1 94 ? 29.016 12.859 15.055 1 79.06 94 VAL A N 1
ATOM 772 C CA . VAL A 1 94 ? 30.281 13.594 15.188 1 79.06 94 VAL A CA 1
ATOM 773 C C . VAL A 1 94 ? 30.266 14.812 14.281 1 79.06 94 VAL A C 1
ATOM 775 O O . VAL A 1 94 ? 30.734 15.891 14.664 1 79.06 94 VAL A O 1
ATOM 778 N N . TRP A 1 95 ? 29.719 14.617 13.102 1 79.06 95 TRP A N 1
ATOM 779 C CA . TRP A 1 95 ? 29.594 15.711 12.141 1 79.06 95 TRP A CA 1
ATOM 780 C C . TRP A 1 95 ? 28.734 16.844 12.711 1 79.06 95 TRP A C 1
ATOM 782 O O . TRP A 1 95 ? 29.109 18.016 12.625 1 79.06 95 TRP A O 1
ATOM 792 N N . VAL A 1 96 ? 27.609 16.531 13.32 1 76.06 96 VAL A N 1
ATOM 793 C CA . VAL A 1 96 ? 26.688 17.516 13.875 1 76.06 96 VAL A CA 1
ATOM 794 C C . VAL A 1 96 ? 27.328 18.219 15.07 1 76.06 96 VAL A C 1
ATOM 796 O O . VAL A 1 96 ? 27.203 19.438 15.227 1 76.06 96 VAL A O 1
ATOM 799 N N . LEU A 1 97 ? 28.031 17.469 15.766 1 71.81 97 LEU A N 1
ATOM 800 C CA . LEU A 1 97 ? 28.703 18.031 16.938 1 71.81 97 LEU A CA 1
ATOM 801 C C . LEU A 1 97 ? 29.859 18.938 16.516 1 71.81 97 LEU A C 1
ATOM 803 O O . LEU A 1 97 ? 30.094 19.969 17.141 1 71.81 97 LEU A O 1
ATOM 807 N N . ALA A 1 98 ? 30.594 18.5 15.508 1 66.56 98 ALA A N 1
ATOM 808 C CA . ALA A 1 98 ? 31.734 19.266 15.031 1 66.56 98 ALA A CA 1
ATOM 809 C C . ALA A 1 98 ? 31.281 20.578 14.359 1 66.56 98 ALA A C 1
ATOM 811 O O . ALA A 1 98 ? 31.969 21.594 14.461 1 66.56 98 ALA A O 1
ATOM 812 N N . PHE A 1 99 ? 30.25 20.484 13.57 1 63.91 99 PHE A N 1
ATOM 813 C CA . PHE A 1 99 ? 29.812 21.672 12.828 1 63.91 99 PHE A CA 1
ATOM 814 C C . PHE A 1 99 ? 29.016 22.609 13.727 1 63.91 99 PHE A C 1
ATOM 816 O O . PHE A 1 99 ? 28.969 23.812 13.484 1 63.91 99 PHE A O 1
ATOM 823 N N . GLU A 1 100 ? 28.266 22.172 14.594 1 60.25 100 GLU A N 1
ATOM 824 C CA . GLU A 1 100 ? 27.641 23.094 15.531 1 60.25 100 GLU A CA 1
ATOM 825 C C . GLU A 1 100 ? 28.672 23.844 16.359 1 60.25 100 GLU A C 1
ATOM 827 O O . GLU A 1 100 ? 28.422 24.938 16.844 1 60.25 100 GLU A O 1
ATOM 832 N N . SER A 1 101 ? 29.875 23.234 16.578 1 55.03 101 SER A N 1
ATOM 833 C CA . SER A 1 101 ? 30.891 23.953 17.359 1 55.03 101 SER A CA 1
ATOM 834 C C . SER A 1 101 ? 31.641 24.938 16.484 1 55.03 101 SER A C 1
ATOM 836 O O . SER A 1 101 ? 32.125 24.594 15.391 1 55.03 101 SER A O 1
ATOM 838 N N . GLN A 1 102 ? 31.312 26.234 16.328 1 50.94 102 GLN A N 1
ATOM 839 C CA . GLN A 1 102 ? 31.922 27.375 15.672 1 50.94 102 GLN A CA 1
ATOM 840 C C . GLN A 1 102 ? 33.438 27.188 15.523 1 50.94 102 GLN A C 1
ATOM 842 O O . GLN A 1 102 ? 34.094 27.969 14.828 1 50.94 102 GLN A O 1
ATOM 847 N N . ASN A 1 103 ? 34.25 26.812 16.562 1 48.03 103 ASN A N 1
ATOM 848 C CA . ASN A 1 103 ? 35.688 26.984 16.641 1 48.03 103 ASN A CA 1
ATOM 849 C C . ASN A 1 103 ? 36.406 26.062 15.672 1 48.03 103 ASN A C 1
ATOM 851 O O . ASN A 1 103 ? 35.812 25.109 15.164 1 48.03 103 ASN A O 1
ATOM 855 N N . ASN A 1 104 ? 37.906 26.125 15.555 1 49.31 104 ASN A N 1
ATOM 856 C CA . ASN A 1 104 ? 39.031 25.516 14.805 1 49.31 104 ASN A CA 1
ATOM 857 C C . ASN A 1 104 ? 38.844 24.016 14.656 1 49.31 104 ASN A C 1
ATOM 859 O O . ASN A 1 104 ? 39.75 23.328 14.18 1 49.31 104 ASN A O 1
ATOM 863 N N . ARG A 1 105 ? 38 23.391 15.461 1 54.31 105 ARG A N 1
ATOM 864 C CA . ARG A 1 105 ? 37.812 21.938 15.594 1 54.31 105 ARG A CA 1
ATOM 865 C C . ARG A 1 105 ? 37.094 21.375 14.375 1 54.31 105 ARG A C 1
ATOM 867 O O . ARG A 1 105 ? 36.812 20.172 14.328 1 54.31 105 ARG A O 1
ATOM 874 N N . GLY A 1 106 ? 37 22.203 13.398 1 62.66 106 GLY A N 1
ATOM 875 C CA . GLY A 1 106 ? 36.281 21.922 12.164 1 62.66 106 GLY A CA 1
ATOM 876 C C . GLY A 1 106 ? 37 20.891 11.289 1 62.66 106 GLY A C 1
ATOM 877 O O . GLY A 1 106 ? 36.375 19.953 10.797 1 62.66 106 GLY A O 1
ATOM 878 N N . LEU A 1 107 ? 38.344 21.172 11.219 1 65.81 107 LEU A N 1
ATOM 879 C CA . LEU A 1 107 ? 39.062 20.281 10.344 1 65.81 107 LEU A CA 1
ATOM 880 C C . LEU A 1 107 ? 39.25 18.906 10.992 1 65.81 107 LEU A C 1
ATOM 882 O O . LEU A 1 107 ? 39.125 17.875 10.32 1 65.81 107 LEU A O 1
ATOM 886 N N . ALA A 1 108 ? 39.625 18.969 12.43 1 73.25 108 ALA A N 1
ATOM 887 C CA . ALA A 1 108 ? 39.781 17.703 13.133 1 73.25 108 ALA A CA 1
ATOM 888 C C . ALA A 1 108 ? 38.469 16.922 13.148 1 73.25 108 ALA A C 1
ATOM 890 O O . ALA A 1 108 ? 38.469 15.688 13.008 1 73.25 108 ALA A O 1
ATOM 891 N N . GLY A 1 109 ? 37.438 17.641 13.281 1 73.81 109 GLY A N 1
ATOM 892 C CA . GLY A 1 109 ? 36.156 17 13.258 1 73.81 109 GLY A CA 1
ATOM 893 C C . GLY A 1 109 ? 35.812 16.375 11.914 1 73.81 109 GLY A C 1
ATOM 894 O O . GLY A 1 109 ? 35.312 15.25 11.852 1 73.81 109 GLY A O 1
ATOM 895 N N . LYS A 1 110 ? 36.219 17.156 10.953 1 78.5 110 LYS A N 1
ATOM 896 C CA . LYS A 1 110 ? 35.969 16.641 9.609 1 78.5 110 LYS A CA 1
ATOM 897 C C . LYS A 1 110 ? 36.812 15.414 9.312 1 78.5 110 LYS A C 1
ATOM 899 O O . LYS A 1 110 ? 36.375 14.461 8.68 1 78.5 110 LYS A O 1
ATOM 904 N N . ALA A 1 111 ? 38.062 15.562 9.758 1 82.12 111 ALA A N 1
ATOM 905 C CA . ALA A 1 111 ? 38.969 14.43 9.555 1 82.12 111 ALA A CA 1
ATOM 906 C C . ALA A 1 111 ? 38.469 13.195 10.297 1 82.12 111 ALA A C 1
ATOM 908 O O . ALA A 1 111 ? 38.594 12.078 9.789 1 82.12 111 ALA A O 1
ATOM 909 N N . THR A 1 112 ? 38 13.336 11.492 1 85.12 112 THR A N 1
ATOM 910 C CA . THR A 1 112 ? 37.469 12.227 12.281 1 85.12 112 THR A CA 1
ATOM 911 C C . THR A 1 112 ? 36.25 11.602 11.602 1 85.12 112 THR A C 1
ATOM 913 O O . THR A 1 112 ? 36.125 10.375 11.555 1 85.12 112 THR A O 1
ATOM 916 N N . VAL A 1 113 ? 35.438 12.438 11.117 1 86.25 113 VAL A N 1
ATOM 917 C CA . VAL A 1 113 ? 34.25 11.945 10.414 1 86.25 113 VAL A CA 1
ATOM 918 C C . VAL A 1 113 ? 34.656 11.133 9.195 1 86.25 113 VAL A C 1
ATOM 920 O O . VAL A 1 113 ? 34.094 10.07 8.922 1 86.25 113 VAL A O 1
ATOM 923 N N . ALA A 1 114 ? 35.656 11.672 8.578 1 86.88 114 ALA A N 1
ATOM 924 C CA . ALA A 1 114 ? 36.125 10.969 7.391 1 86.88 114 ALA A CA 1
ATOM 925 C C . ALA A 1 114 ? 36.719 9.617 7.75 1 86.88 114 ALA A C 1
ATOM 927 O O . ALA A 1 114 ? 36.5 8.625 7.043 1 86.88 114 ALA A O 1
ATOM 928 N N . LEU A 1 115 ? 37.469 9.578 8.773 1 88.81 115 LEU A N 1
ATOM 929 C CA . LEU A 1 115 ? 38.062 8.328 9.211 1 88.81 115 LEU A CA 1
ATOM 930 C C . LEU A 1 115 ? 37 7.32 9.633 1 88.81 115 LEU A C 1
ATOM 932 O O . LEU A 1 115 ? 37.156 6.125 9.359 1 88.81 115 LEU A O 1
ATOM 936 N N . ILE A 1 116 ? 36.031 7.766 10.297 1 89.44 116 ILE A N 1
ATOM 937 C CA . ILE A 1 116 ? 34.938 6.887 10.734 1 89.44 116 ILE A CA 1
ATOM 938 C C . ILE A 1 116 ? 34.219 6.336 9.516 1 89.44 116 ILE A C 1
ATOM 940 O O . ILE A 1 116 ? 33.844 5.152 9.477 1 89.44 116 ILE A O 1
ATOM 944 N N . LEU A 1 117 ? 34.031 7.16 8.586 1 88.56 117 LEU A N 1
ATOM 945 C CA . LEU A 1 117 ? 33.312 6.734 7.387 1 88.56 117 LEU A CA 1
ATOM 946 C C . LEU A 1 117 ? 34.156 5.723 6.598 1 88.56 117 LEU A C 1
ATOM 948 O O . LEU A 1 117 ? 33.594 4.766 6.047 1 88.56 117 LEU A O 1
ATOM 952 N N . LEU A 1 118 ? 35.438 6.023 6.539 1 89.38 118 LEU A N 1
ATOM 953 C CA . LEU A 1 118 ? 36.312 5.059 5.883 1 89.38 118 LEU A CA 1
ATOM 954 C C . LEU A 1 118 ? 36.281 3.715 6.602 1 89.38 118 LEU A C 1
ATOM 956 O O . LEU A 1 118 ? 36.219 2.664 5.961 1 89.38 118 LEU A O 1
ATOM 960 N N . GLY A 1 119 ? 36.438 3.777 7.867 1 91.06 119 GLY A N 1
ATOM 961 C CA . GLY A 1 119 ? 36.312 2.562 8.656 1 91.06 119 GLY A CA 1
ATOM 962 C C . GLY A 1 119 ? 34.969 1.851 8.453 1 91.06 119 GLY A C 1
ATOM 963 O O . GLY A 1 119 ? 34.938 0.621 8.367 1 91.06 119 GLY A O 1
ATOM 964 N N . SER A 1 120 ? 33.938 2.635 8.406 1 91.56 120 SER A N 1
ATOM 965 C CA . SER A 1 120 ? 32.625 2.074 8.156 1 91.56 120 SER A CA 1
ATOM 966 C C . SER A 1 120 ? 32.562 1.325 6.824 1 91.56 120 SER A C 1
ATOM 968 O O . SER A 1 120 ? 32 0.233 6.738 1 91.56 120 SER A O 1
ATOM 970 N N . GLY A 1 121 ? 33.156 1.884 5.82 1 89.88 121 GLY A N 1
ATOM 971 C CA . GLY A 1 121 ? 33.219 1.245 4.516 1 89.88 121 GLY A CA 1
ATOM 972 C C . GLY A 1 121 ? 33.938 -0.088 4.531 1 89.88 121 GLY A C 1
ATOM 973 O O . GLY A 1 121 ? 33.5 -1.051 3.902 1 89.88 121 GLY A O 1
ATOM 974 N N . VAL A 1 122 ? 35.031 -0.118 5.219 1 92.12 122 VAL A N 1
ATOM 975 C CA . VAL A 1 122 ? 35.812 -1.338 5.324 1 92.12 122 VAL A CA 1
ATOM 976 C C . VAL A 1 122 ? 35.031 -2.418 6.043 1 92.12 122 VAL A C 1
ATOM 978 O O . VAL A 1 122 ? 34.969 -3.564 5.594 1 92.12 122 VAL A O 1
ATOM 981 N N . PHE A 1 123 ? 34.406 -2.08 7.121 1 93.69 123 PHE A N 1
ATOM 982 C CA . PHE A 1 123 ? 33.625 -3.033 7.902 1 93.69 123 PHE A CA 1
ATOM 983 C C . PHE A 1 123 ? 32.438 -3.549 7.105 1 93.69 123 PHE A C 1
ATOM 985 O O . PHE A 1 123 ? 32.156 -4.746 7.121 1 93.69 123 PHE A O 1
ATOM 992 N N . ILE A 1 124 ? 31.812 -2.656 6.438 1 92.31 124 ILE A N 1
ATOM 993 C CA . ILE A 1 124 ? 30.656 -3.037 5.648 1 92.31 124 ILE A CA 1
ATOM 994 C C . ILE A 1 124 ? 31.078 -3.979 4.523 1 92.31 124 ILE A C 1
ATOM 996 O O . ILE A 1 124 ? 30.453 -5.02 4.309 1 92.31 124 ILE A O 1
ATOM 1000 N N . ASN A 1 125 ? 32.188 -3.629 3.896 1 91.31 125 ASN A N 1
ATOM 1001 C CA . ASN A 1 125 ? 32.656 -4.441 2.777 1 91.31 125 ASN A CA 1
ATOM 1002 C C . ASN A 1 125 ? 33.094 -5.82 3.24 1 91.31 125 ASN A C 1
ATOM 1004 O O . ASN A 1 125 ? 32.812 -6.828 2.604 1 91.31 125 ASN A O 1
ATOM 1008 N N . LEU A 1 126 ? 33.812 -5.855 4.27 1 93.19 126 LEU A N 1
ATOM 1009 C CA . LEU A 1 126 ? 34.281 -7.125 4.809 1 93.19 126 LEU A CA 1
ATOM 1010 C C . LEU A 1 126 ? 33.125 -7.977 5.301 1 93.19 126 LEU A C 1
ATOM 1012 O O . LEU A 1 126 ? 33.094 -9.188 5.051 1 93.19 126 LEU A O 1
ATOM 1016 N N . GLY A 1 127 ? 32.312 -7.367 6.059 1 94.81 127 GLY A N 1
ATOM 1017 C CA . GLY A 1 127 ? 31.125 -8.086 6.551 1 94.81 127 GLY A CA 1
ATOM 1018 C C . GLY A 1 127 ? 30.25 -8.633 5.445 1 94.81 127 GLY A C 1
ATOM 1019 O O . GLY A 1 127 ? 29.859 -9.797 5.48 1 94.81 127 GLY A O 1
ATOM 1020 N N . TRP A 1 128 ? 30.031 -7.812 4.461 1 94.06 128 TRP A N 1
ATOM 1021 C CA . TRP A 1 128 ? 29.188 -8.211 3.34 1 94.06 128 TRP A CA 1
ATOM 1022 C C . TRP A 1 128 ? 29.812 -9.359 2.559 1 94.06 128 TRP A C 1
ATOM 1024 O O . TRP A 1 128 ? 29.125 -10.305 2.17 1 94.06 128 TRP A O 1
ATOM 1034 N N . SER A 1 129 ? 31.125 -9.289 2.322 1 93.62 129 SER A N 1
ATOM 1035 C CA . SER A 1 129 ? 31.828 -10.328 1.582 1 93.62 129 SER A CA 1
ATOM 1036 C C . SER A 1 129 ? 31.766 -11.672 2.305 1 93.62 129 SER A C 1
ATOM 1038 O O . SER A 1 129 ? 31.562 -12.711 1.676 1 93.62 129 SER A O 1
ATOM 1040 N N . ARG A 1 130 ? 31.859 -11.625 3.535 1 95.56 130 ARG A N 1
ATOM 1041 C CA . ARG A 1 130 ? 31.781 -12.844 4.336 1 95.56 130 ARG A CA 1
ATOM 1042 C C . ARG A 1 130 ? 30.375 -13.43 4.297 1 95.56 130 ARG A C 1
ATOM 1044 O O . ARG A 1 130 ? 30.219 -14.648 4.176 1 95.56 130 ARG A O 1
ATOM 1051 N N . MET A 1 131 ? 29.438 -12.57 4.41 1 96.62 131 MET A N 1
ATOM 1052 C CA . MET A 1 131 ? 28.047 -13.031 4.363 1 96.62 131 MET A CA 1
ATOM 1053 C C . MET A 1 131 ? 27.719 -13.617 2.994 1 96.62 131 MET A C 1
ATOM 1055 O O . MET A 1 131 ? 27.094 -14.68 2.904 1 96.62 131 MET A O 1
ATOM 1059 N N . MET A 1 132 ? 28.172 -12.977 1.979 1 94.81 132 MET A N 1
ATOM 1060 C CA . MET A 1 132 ? 27.875 -13.414 0.617 1 94.81 132 MET A CA 1
ATOM 1061 C C . MET A 1 132 ? 28.562 -14.75 0.322 1 94.81 132 MET A C 1
ATOM 1063 O O . MET A 1 132 ? 28.016 -15.578 -0.421 1 94.81 132 MET A O 1
ATOM 1067 N N . ALA A 1 133 ? 29.688 -15.031 0.897 1 95.44 133 ALA A N 1
ATOM 1068 C CA . ALA A 1 133 ? 30.438 -16.266 0.673 1 95.44 133 ALA A CA 1
ATOM 1069 C C . ALA A 1 133 ? 29.766 -17.453 1.343 1 95.44 133 ALA A C 1
ATOM 1071 O O . ALA A 1 133 ? 29.875 -18.578 0.868 1 95.44 133 ALA A O 1
ATOM 1072 N N . ALA A 1 134 ? 28.984 -17.188 2.346 1 96.75 134 ALA A N 1
ATOM 1073 C CA . ALA A 1 134 ? 28.516 -18.312 3.154 1 96.75 134 ALA A CA 1
ATOM 1074 C C . ALA A 1 134 ? 27 -18.328 3.24 1 96.75 134 ALA A C 1
ATOM 1076 O O . ALA A 1 134 ? 26.406 -19.359 3.602 1 96.75 134 ALA A O 1
ATOM 1077 N N . GLY A 1 135 ? 26.344 -17.266 2.939 1 97.19 135 GLY A N 1
ATOM 1078 C CA . GLY A 1 135 ? 24.906 -17.141 3.143 1 97.19 135 GLY A CA 1
ATOM 1079 C C . GLY A 1 135 ? 24.109 -17.453 1.901 1 97.19 135 GLY A C 1
ATOM 1080 O O . GLY A 1 135 ? 24.641 -17.969 0.921 1 97.19 135 GLY A O 1
ATOM 1081 N N . ASP A 1 136 ? 22.781 -17.219 1.972 1 97.19 136 ASP A N 1
ATOM 1082 C CA . ASP A 1 136 ? 21.859 -17.438 0.859 1 97.19 136 ASP A CA 1
ATOM 1083 C C . ASP A 1 136 ? 21.922 -16.281 -0.133 1 97.19 136 ASP A C 1
ATOM 1085 O O . ASP A 1 136 ? 21.469 -15.172 0.162 1 97.19 136 ASP A O 1
ATOM 1089 N N . PRO A 1 137 ? 22.406 -16.547 -1.281 1 95.81 137 PRO A N 1
ATOM 1090 C CA . PRO A 1 137 ? 22.594 -15.461 -2.25 1 95.81 137 PRO A CA 1
ATOM 1091 C C . PRO A 1 137 ? 21.281 -14.812 -2.668 1 95.81 137 PRO A C 1
ATOM 1093 O O . PRO A 1 137 ? 21.234 -13.602 -2.914 1 95.81 137 PRO A O 1
ATOM 1096 N N . ALA A 1 138 ? 20.219 -15.57 -2.752 1 95.38 138 ALA A N 1
ATOM 1097 C CA . ALA A 1 138 ? 18.922 -15.016 -3.164 1 95.38 138 ALA A CA 1
ATOM 1098 C C . ALA A 1 138 ? 18.453 -13.961 -2.178 1 95.38 138 ALA A C 1
ATOM 1100 O O . ALA A 1 138 ? 17.953 -12.906 -2.582 1 95.38 138 ALA A O 1
ATOM 1101 N N . PHE A 1 139 ? 18.594 -14.258 -0.891 1 97.44 139 PHE A N 1
ATOM 1102 C CA . PHE A 1 139 ? 18.172 -13.32 0.139 1 97.44 139 PHE A CA 1
ATOM 1103 C C . PHE A 1 139 ? 19.125 -12.133 0.215 1 97.44 139 PHE A C 1
ATOM 1105 O O . PHE A 1 139 ? 18.688 -10.977 0.179 1 97.44 139 PHE A O 1
ATOM 1112 N N . LEU A 1 140 ? 20.422 -12.383 0.228 1 96.94 140 LEU A N 1
ATOM 1113 C CA . LEU A 1 140 ? 21.406 -11.328 0.444 1 96.94 140 LEU A CA 1
ATOM 1114 C C . LEU A 1 140 ? 21.453 -10.383 -0.749 1 96.94 140 LEU A C 1
ATOM 1116 O O . LEU A 1 140 ? 21.594 -9.164 -0.576 1 96.94 140 LEU A O 1
ATOM 1120 N N . GLU A 1 141 ? 21.344 -10.906 -1.933 1 95.94 141 GLU A N 1
ATOM 1121 C CA . GLU A 1 141 ? 21.375 -10.07 -3.127 1 95.94 141 GLU A CA 1
ATOM 1122 C C . GLU A 1 141 ? 20.125 -9.211 -3.23 1 95.94 141 GLU A C 1
ATOM 1124 O O . GLU A 1 141 ? 20.141 -8.148 -3.859 1 95.94 141 GLU A O 1
ATOM 1129 N N . SER A 1 142 ? 19 -9.625 -2.641 1 97.75 142 SER A N 1
ATOM 1130 C CA . SER A 1 142 ? 17.734 -8.891 -2.711 1 97.75 142 SER A CA 1
ATOM 1131 C C . SER A 1 142 ? 17.781 -7.629 -1.857 1 97.75 142 SER A C 1
ATOM 1133 O O . SER A 1 142 ? 17.016 -6.691 -2.088 1 97.75 142 SER A O 1
ATOM 1135 N N . LEU A 1 143 ? 18.703 -7.578 -0.884 1 96.81 143 LEU A N 1
ATOM 1136 C CA . LEU A 1 143 ? 18.766 -6.457 0.048 1 96.81 143 LEU A CA 1
ATOM 1137 C C . LEU A 1 143 ? 19.219 -5.184 -0.656 1 96.81 143 LEU A C 1
ATOM 1139 O O . LEU A 1 143 ? 18.547 -4.152 -0.594 1 96.81 143 LEU A O 1
ATOM 1143 N N . PRO A 1 144 ? 20.391 -5.23 -1.366 1 96.44 144 PRO A N 1
ATOM 1144 C CA . PRO A 1 144 ? 20.781 -4.023 -2.096 1 96.44 144 PRO A CA 1
ATOM 1145 C C . PRO A 1 144 ? 19.766 -3.631 -3.17 1 96.44 144 PRO A C 1
ATOM 1147 O O . PRO A 1 144 ? 19.594 -2.443 -3.451 1 96.44 144 PRO A O 1
ATOM 1150 N N . ILE A 1 145 ? 19.141 -4.598 -3.811 1 97.94 145 ILE A N 1
ATOM 1151 C CA . ILE A 1 145 ? 18.125 -4.32 -4.816 1 97.94 145 ILE A CA 1
ATOM 1152 C C . ILE A 1 145 ? 16.969 -3.537 -4.184 1 97.94 145 ILE A C 1
ATOM 1154 O O . ILE A 1 145 ? 16.484 -2.559 -4.758 1 97.94 145 ILE A O 1
ATOM 1158 N N . THR A 1 146 ? 16.562 -3.957 -2.988 1 98.38 146 THR A N 1
ATOM 1159 C CA . THR A 1 146 ? 15.508 -3.266 -2.246 1 98.38 146 THR A CA 1
ATOM 1160 C C . THR A 1 146 ? 15.945 -1.847 -1.893 1 98.38 146 THR A C 1
ATOM 1162 O O . THR A 1 146 ? 15.148 -0.907 -1.98 1 98.38 146 THR A O 1
ATOM 1165 N N . LEU A 1 147 ? 17.172 -1.724 -1.532 1 97.19 147 LEU A N 1
ATOM 1166 C CA . LEU A 1 147 ? 17.703 -0.408 -1.198 1 97.19 147 LEU A CA 1
ATOM 1167 C C . LEU A 1 147 ? 17.719 0.5 -2.424 1 97.19 147 LEU A C 1
ATOM 1169 O O . LEU A 1 147 ? 17.375 1.681 -2.33 1 97.19 147 LEU A O 1
ATOM 1173 N N . TYR A 1 148 ? 18.188 -0.066 -3.588 1 98.06 148 TYR A N 1
ATOM 1174 C CA . TYR A 1 148 ? 18.156 0.708 -4.824 1 98.06 148 TYR A CA 1
ATOM 1175 C C . TYR A 1 148 ? 16.75 1.192 -5.137 1 98.06 148 TYR A C 1
ATOM 1177 O O . TYR A 1 148 ? 16.547 2.352 -5.512 1 98.06 148 TYR A O 1
ATOM 1185 N N . TYR A 1 149 ? 15.812 0.31 -4.957 1 98.31 149 TYR A N 1
ATOM 1186 C CA . TYR A 1 149 ? 14.422 0.658 -5.242 1 98.31 149 TYR A CA 1
ATOM 1187 C C . TYR A 1 149 ? 13.938 1.771 -4.32 1 98.31 149 TYR A C 1
ATOM 1189 O O . TYR A 1 149 ? 13.305 2.729 -4.77 1 98.31 149 TYR A O 1
ATOM 1197 N N . ALA A 1 150 ? 14.227 1.642 -3.064 1 98.25 150 ALA A N 1
ATOM 1198 C CA . ALA A 1 150 ? 13.766 2.602 -2.062 1 98.25 150 ALA A CA 1
ATOM 1199 C C . ALA A 1 150 ? 14.406 3.969 -2.283 1 98.25 150 ALA A C 1
ATOM 1201 O O . ALA A 1 150 ? 13.703 4.98 -2.383 1 98.25 150 ALA A O 1
ATOM 1202 N N . VAL A 1 151 ? 15.727 4.023 -2.422 1 97.06 151 VAL A N 1
ATOM 1203 C CA . VAL A 1 151 ? 16.469 5.277 -2.541 1 97.06 151 VAL A CA 1
ATOM 1204 C C . VAL A 1 151 ? 16.219 5.895 -3.916 1 97.06 151 VAL A C 1
ATOM 1206 O O . VAL A 1 151 ? 16.172 7.117 -4.055 1 97.06 151 VAL A O 1
ATOM 1209 N N . GLY A 1 152 ? 16.016 5.031 -4.879 1 97.69 152 GLY A N 1
ATOM 1210 C CA . GLY A 1 152 ? 15.75 5.527 -6.219 1 97.69 152 GLY A CA 1
ATOM 1211 C C . GLY A 1 152 ? 14.344 6.059 -6.387 1 97.69 152 GLY A C 1
ATOM 1212 O O . GLY A 1 152 ? 14.078 6.867 -7.277 1 97.69 152 GLY A O 1
ATOM 1213 N N . SER A 1 153 ? 13.422 5.645 -5.547 1 97.81 153 SER A N 1
ATOM 1214 C CA . SER A 1 153 ? 12.016 6.008 -5.707 1 97.81 153 SER A CA 1
ATOM 1215 C C . SER A 1 153 ? 11.625 7.133 -4.754 1 97.81 153 SER A C 1
ATOM 1217 O O . SER A 1 153 ? 11.234 8.219 -5.195 1 97.81 153 SER A O 1
ATOM 1219 N N . VAL A 1 154 ? 11.828 7.008 -3.455 1 98 154 VAL A N 1
ATOM 1220 C CA . VAL A 1 154 ? 11.219 7.84 -2.428 1 98 154 VAL A CA 1
ATOM 1221 C C . VAL A 1 154 ? 11.742 9.273 -2.537 1 98 154 VAL A C 1
ATOM 1223 O O . VAL A 1 154 ? 10.961 10.219 -2.633 1 98 154 VAL A O 1
ATOM 1226 N N . PRO A 1 155 ? 13.125 9.523 -2.555 1 97.62 155 PRO A N 1
ATOM 1227 C CA . PRO A 1 155 ? 13.594 10.906 -2.641 1 97.62 155 PRO A CA 1
ATOM 1228 C C . PRO A 1 155 ? 13.156 11.602 -3.928 1 97.62 155 PRO A C 1
ATOM 1230 O O . PRO A 1 155 ? 12.797 12.781 -3.908 1 97.62 155 PRO A O 1
ATOM 1233 N N . VAL A 1 156 ? 13.156 10.836 -5.02 1 96.69 156 VAL A N 1
ATOM 1234 C CA . VAL A 1 156 ? 12.781 11.422 -6.305 1 96.69 156 VAL A CA 1
ATOM 1235 C C . VAL A 1 156 ? 11.297 11.758 -6.309 1 96.69 156 VAL A C 1
ATOM 1237 O O . VAL A 1 156 ? 10.898 12.836 -6.758 1 96.69 156 VAL A O 1
ATOM 1240 N N . GLN A 1 157 ? 10.445 10.875 -5.789 1 96.19 157 GLN A N 1
ATOM 1241 C CA . GLN A 1 157 ? 9.016 11.117 -5.664 1 96.19 157 GLN A CA 1
ATOM 1242 C C . GLN A 1 157 ? 8.742 12.383 -4.855 1 96.19 157 GLN A C 1
ATOM 1244 O O . GLN A 1 157 ? 7.926 13.219 -5.25 1 96.19 157 GLN A O 1
ATOM 1249 N N . LEU A 1 158 ? 9.438 12.484 -3.738 1 97.31 158 LEU A N 1
ATOM 1250 C CA . LEU A 1 158 ? 9.203 13.594 -2.826 1 97.31 158 LEU A CA 1
ATOM 1251 C C . LEU A 1 158 ? 9.664 14.914 -3.441 1 97.31 158 LEU A C 1
ATOM 1253 O O . LEU A 1 158 ? 8.992 15.938 -3.307 1 97.31 158 LEU A O 1
ATOM 1257 N N . ALA A 1 159 ? 10.836 14.852 -4.102 1 95.5 159 ALA A N 1
ATOM 1258 C CA . ALA A 1 159 ? 11.359 16.062 -4.742 1 95.5 159 ALA A CA 1
ATOM 1259 C C . ALA A 1 159 ? 10.414 16.562 -5.824 1 95.5 159 ALA A C 1
ATOM 1261 O O . ALA A 1 159 ? 10.062 17.75 -5.844 1 95.5 159 ALA A O 1
ATOM 1262 N N . ILE A 1 160 ? 9.961 15.688 -6.723 1 92.25 160 ILE A N 1
ATOM 1263 C CA . ILE A 1 160 ? 9.055 16.062 -7.801 1 92.25 160 ILE A CA 1
ATOM 1264 C C . ILE A 1 160 ? 7.723 16.531 -7.219 1 92.25 160 ILE A C 1
ATOM 1266 O O . ILE A 1 160 ? 7.18 17.562 -7.641 1 92.25 160 ILE A O 1
ATOM 1270 N N . ALA A 1 161 ? 7.211 15.805 -6.211 1 94.56 161 ALA A N 1
ATOM 1271 C CA . ALA A 1 161 ? 5.926 16.125 -5.602 1 94.56 161 ALA A CA 1
ATOM 1272 C C . ALA A 1 161 ? 5.969 17.5 -4.93 1 94.56 161 ALA A C 1
ATOM 1274 O O . ALA A 1 161 ? 5.008 18.266 -5.012 1 94.56 161 ALA A O 1
ATOM 1275 N N . LEU A 1 162 ? 7.074 17.781 -4.199 1 94.31 162 LEU A N 1
ATOM 1276 C CA . LEU A 1 162 ? 7.219 19.062 -3.514 1 94.31 162 LEU A CA 1
ATOM 1277 C C . LEU A 1 162 ? 7.207 20.219 -4.512 1 94.31 162 LEU A C 1
ATOM 1279 O O . LEU A 1 162 ? 6.547 21.234 -4.289 1 94.31 162 LEU A O 1
ATOM 1283 N N . VAL A 1 163 ? 7.957 20.016 -5.578 1 89 163 VAL A N 1
ATOM 1284 C CA . VAL A 1 163 ? 8.023 21.047 -6.609 1 89 163 VAL A CA 1
ATOM 1285 C C . VAL A 1 163 ? 6.648 21.234 -7.238 1 89 163 VAL A C 1
ATOM 1287 O O . VAL A 1 163 ? 6.195 22.375 -7.414 1 89 163 VAL A O 1
ATOM 1290 N N . LEU A 1 164 ? 5.953 20.172 -7.551 1 86.69 164 LEU A N 1
ATOM 1291 C CA . LEU A 1 164 ? 4.621 20.25 -8.148 1 86.69 164 LEU A CA 1
ATOM 1292 C C . LEU A 1 164 ? 3.637 20.906 -7.188 1 86.69 164 LEU A C 1
ATOM 1294 O O . LEU A 1 164 ? 2.834 21.75 -7.602 1 86.69 164 LEU A O 1
ATOM 1298 N N . ALA A 1 165 ? 3.699 20.5 -5.941 1 90.19 165 ALA A N 1
ATOM 1299 C CA . ALA A 1 165 ? 2.803 21.078 -4.941 1 90.19 165 ALA A CA 1
ATOM 1300 C C . ALA A 1 165 ? 3.029 22.578 -4.805 1 90.19 165 ALA A C 1
ATOM 1302 O O . ALA A 1 165 ? 2.072 23.344 -4.711 1 90.19 165 ALA A O 1
ATOM 1303 N N . TYR A 1 166 ? 4.293 22.969 -4.75 1 88.25 166 TYR A N 1
ATOM 1304 C CA . TYR A 1 166 ? 4.633 24.375 -4.594 1 88.25 166 TYR A CA 1
ATOM 1305 C C . TYR A 1 166 ? 4.117 25.188 -5.77 1 88.25 166 TYR A C 1
ATOM 1307 O O . TYR A 1 166 ? 3.596 26.297 -5.586 1 88.25 166 TYR A O 1
ATOM 1315 N N . ILE A 1 167 ? 4.242 24.656 -6.926 1 81.31 167 ILE A N 1
ATOM 1316 C CA . ILE A 1 167 ? 3.783 25.344 -8.125 1 81.31 167 ILE A CA 1
ATOM 1317 C C . ILE A 1 167 ? 2.26 25.438 -8.117 1 81.31 167 ILE A C 1
ATOM 1319 O O . ILE A 1 167 ? 1.696 26.5 -8.414 1 81.31 167 ILE A O 1
ATOM 1323 N N . LEU A 1 168 ? 1.615 24.438 -7.719 1 79.94 168 LEU A N 1
ATOM 1324 C CA . LEU A 1 168 ? 0.158 24.391 -7.727 1 79.94 168 LEU A CA 1
ATOM 1325 C C . LEU A 1 168 ? -0.426 25.266 -6.633 1 79.94 168 LEU A C 1
ATOM 1327 O O . LEU A 1 168 ? -1.532 25.797 -6.781 1 79.94 168 LEU A O 1
ATOM 1331 N N . PHE A 1 169 ? 0.279 25.422 -5.566 1 80.31 169 PHE A N 1
ATOM 1332 C CA . PHE A 1 169 ? -0.204 26.172 -4.414 1 80.31 169 PHE A CA 1
ATOM 1333 C C . PHE A 1 169 ? -0.26 27.656 -4.723 1 80.31 169 PHE A C 1
ATOM 1335 O O . PHE A 1 169 ? -1.07 28.391 -4.148 1 80.31 169 PHE A O 1
ATOM 1342 N N . GLN A 1 170 ? 0.591 28.344 -5.312 1 67.31 170 GLN A N 1
ATOM 1343 C CA . GLN A 1 170 ? 0.682 29.781 -5.566 1 67.31 170 GLN A CA 1
ATOM 1344 C C . GLN A 1 170 ? -0.561 30.297 -6.289 1 67.31 170 GLN A C 1
ATOM 1346 O O . GLN A 1 170 ? -0.963 31.453 -6.105 1 67.31 170 GLN A O 1
ATOM 1351 N N . LYS A 1 171 ? -1.028 29.719 -7.375 1 59.81 171 LYS A N 1
ATOM 1352 C CA . LYS A 1 171 ? -1.941 30.625 -8.055 1 59.81 171 LYS A CA 1
ATOM 1353 C C . LYS A 1 171 ? -2.957 29.875 -8.898 1 59.81 171 LYS A C 1
ATOM 1355 O O . LYS A 1 171 ? -3.682 30.469 -9.695 1 59.81 171 LYS A O 1
ATOM 1360 N N . ILE A 1 172 ? -2.971 28.703 -8.891 1 56.62 172 ILE A N 1
ATOM 1361 C CA . ILE A 1 172 ? -3.631 28.203 -10.094 1 56.62 172 ILE A CA 1
ATOM 1362 C C . ILE A 1 172 ? -5.098 27.906 -9.789 1 56.62 172 ILE A C 1
ATOM 1364 O O . ILE A 1 172 ? -5.418 27.328 -8.75 1 56.62 172 ILE A O 1
ATOM 1368 N N . ARG A 1 173 ? -5.969 28.797 -10.461 1 58.44 173 ARG A N 1
ATOM 1369 C CA . ARG A 1 173 ? -7.383 28.438 -10.57 1 58.44 173 ARG A CA 1
ATOM 1370 C C . ARG A 1 173 ? -7.555 27.031 -11.109 1 58.44 173 ARG A C 1
ATOM 1372 O O . ARG A 1 173 ? -6.879 26.641 -12.062 1 58.44 173 ARG A O 1
ATOM 1379 N N . GLY A 1 174 ? -8.023 26.062 -10.289 1 61.84 174 GLY A N 1
ATOM 1380 C CA . GLY A 1 174 ? -8.281 24.703 -10.75 1 61.84 174 GLY A CA 1
ATOM 1381 C C . GLY A 1 174 ? -7.496 23.656 -9.984 1 61.84 174 GLY A C 1
ATOM 1382 O O . GLY A 1 174 ? -7.148 22.609 -10.539 1 61.84 174 GLY A O 1
ATOM 1383 N N . GLN A 1 175 ? -7.055 24.047 -8.898 1 67.19 175 GLN A N 1
ATOM 1384 C CA . GLN A 1 175 ? -6.262 23.156 -8.062 1 67.19 175 GLN A CA 1
ATOM 1385 C C . GLN A 1 175 ? -6.949 21.812 -7.895 1 67.19 175 GLN A C 1
ATOM 1387 O O . GLN A 1 175 ? -6.285 20.766 -7.887 1 67.19 175 GLN A O 1
ATOM 1392 N N . GLU A 1 176 ? -8.188 21.938 -7.93 1 70.44 176 GLU A N 1
ATOM 1393 C CA . GLU A 1 176 ? -8.938 20.703 -7.73 1 70.44 176 GLU A CA 1
ATOM 1394 C C . GLU A 1 176 ? -8.797 19.766 -8.93 1 70.44 176 GLU A C 1
ATOM 1396 O O . GLU A 1 176 ? -8.703 18.547 -8.766 1 70.44 176 GLU A O 1
ATOM 1401 N N . PHE A 1 177 ? -8.773 20.406 -10.023 1 72.69 177 PHE A N 1
ATOM 1402 C CA . PHE A 1 177 ? -8.648 19.625 -11.25 1 72.69 177 PHE A CA 1
ATOM 1403 C C . PHE A 1 177 ? -7.285 18.938 -11.312 1 72.69 177 PHE A C 1
ATOM 1405 O O . PHE A 1 177 ? -7.191 17.75 -11.617 1 72.69 177 PHE A O 1
ATOM 1412 N N . PHE A 1 178 ? -6.305 19.672 -11.039 1 72.38 178 PHE A N 1
ATOM 1413 C CA . PHE A 1 178 ? -4.957 19.125 -11.102 1 72.38 178 PHE A CA 1
ATOM 1414 C C . PHE A 1 178 ? -4.734 18.078 -10.008 1 72.38 178 PHE A C 1
ATOM 1416 O O . PHE A 1 178 ? -4.059 17.078 -10.227 1 72.38 178 PHE A O 1
ATOM 1423 N N . ARG A 1 179 ? -5.352 18.312 -8.938 1 76.06 179 ARG A N 1
ATOM 1424 C CA . ARG A 1 179 ? -5.27 17.328 -7.859 1 76.06 179 ARG A CA 1
ATOM 1425 C C . ARG A 1 179 ? -5.848 15.984 -8.297 1 76.06 179 ARG A C 1
ATOM 1427 O O . ARG A 1 179 ? -5.277 14.938 -8 1 76.06 179 ARG A O 1
ATOM 1434 N N . MET A 1 180 ? -6.824 16.109 -9.023 1 77.06 180 MET A N 1
ATOM 1435 C CA . MET A 1 180 ? -7.484 14.883 -9.477 1 77.06 180 MET A CA 1
ATOM 1436 C C . MET A 1 180 ? -6.629 14.148 -10.508 1 77.06 180 MET A C 1
ATOM 1438 O O . MET A 1 180 ? -6.461 12.93 -10.422 1 77.06 180 MET A O 1
ATOM 1442 N N . ILE A 1 181 ? -6.129 14.914 -11.383 1 80 181 ILE A N 1
ATOM 1443 C CA . ILE A 1 181 ? -5.355 14.32 -12.469 1 80 181 ILE A CA 1
ATOM 1444 C C . ILE A 1 181 ? -4.09 13.672 -11.898 1 80 181 ILE A C 1
ATOM 1446 O O . ILE A 1 181 ? -3.727 12.562 -12.297 1 80 181 ILE A O 1
ATOM 1450 N N . PHE A 1 182 ? -3.494 14.391 -10.969 1 82.5 182 PHE A N 1
ATOM 1451 C CA . PHE A 1 182 ? -2.234 13.906 -10.422 1 82.5 182 PHE A CA 1
ATOM 1452 C C . PHE A 1 182 ? -2.465 12.672 -9.547 1 82.5 182 PHE A C 1
ATOM 1454 O O . PHE A 1 182 ? -1.575 11.836 -9.406 1 82.5 182 PHE A O 1
ATOM 1461 N N . PHE A 1 183 ? -3.691 12.578 -9.156 1 86.69 183 PHE A N 1
ATOM 1462 C CA . PHE A 1 183 ? -4.004 11.508 -8.219 1 86.69 183 PHE A CA 1
ATOM 1463 C C . PHE A 1 183 ? -4.414 10.242 -8.969 1 86.69 183 PHE A C 1
ATOM 1465 O O . PHE A 1 183 ? -4.457 9.156 -8.391 1 86.69 183 PHE A O 1
ATOM 1472 N N . LEU A 1 184 ? -4.598 10.281 -10.289 1 90.5 184 LEU A N 1
ATOM 1473 C CA . LEU A 1 184 ? -5.156 9.188 -11.078 1 90.5 184 LEU A CA 1
ATOM 1474 C C . LEU A 1 184 ? -4.207 7.996 -11.109 1 90.5 184 LEU A C 1
ATOM 1476 O O . LEU A 1 184 ? -4.645 6.848 -11 1 90.5 184 LEU A O 1
ATOM 1480 N N . PRO A 1 185 ? -2.869 8.227 -11.242 1 92.44 185 PRO A N 1
ATOM 1481 C CA . PRO A 1 185 ? -1.958 7.078 -11.25 1 92.44 185 PRO A CA 1
ATOM 1482 C C . PRO A 1 185 ? -2.039 6.258 -9.961 1 92.44 185 PRO A C 1
ATOM 1484 O O . PRO A 1 185 ? -1.946 5.031 -10.008 1 92.44 185 PRO A O 1
ATOM 1487 N N . TYR A 1 186 ? -2.266 6.98 -8.922 1 92.62 186 TYR A N 1
ATOM 1488 C CA . TYR A 1 186 ? -2.355 6.316 -7.625 1 92.62 186 TYR A CA 1
ATOM 1489 C C . TYR A 1 186 ? -3.615 5.465 -7.535 1 92.62 186 TYR A C 1
ATOM 1491 O O . TYR A 1 186 ? -3.615 4.414 -6.891 1 92.62 186 TYR A O 1
ATOM 1499 N N . ILE A 1 187 ? -4.656 5.848 -8.18 1 93.5 187 ILE A N 1
ATOM 1500 C CA . ILE A 1 187 ? -5.965 5.203 -8.102 1 93.5 187 ILE A CA 1
ATOM 1501 C C . ILE A 1 187 ? -6.016 4.027 -9.078 1 93.5 187 ILE A C 1
ATOM 1503 O O . ILE A 1 187 ? -6.812 3.104 -8.906 1 93.5 187 ILE A O 1
ATOM 1507 N N . THR A 1 188 ? -5.242 4.043 -10.094 1 93.88 188 THR A N 1
ATOM 1508 C CA . THR A 1 188 ? -5.297 3.059 -11.172 1 93.88 188 THR A CA 1
ATOM 1509 C C . THR A 1 188 ? -4.805 1.698 -10.68 1 93.88 188 THR A C 1
ATOM 1511 O O . THR A 1 188 ? -3.77 1.609 -10.016 1 93.88 188 THR A O 1
ATOM 1514 N N . PRO A 1 189 ? -5.539 0.652 -10.992 1 94.62 189 PRO A N 1
ATOM 1515 C CA . PRO A 1 189 ? -5.094 -0.692 -10.617 1 94.62 189 PRO A CA 1
ATOM 1516 C C . PRO A 1 189 ? -3.707 -1.028 -11.164 1 94.62 189 PRO A C 1
ATOM 1518 O O . PRO A 1 189 ? -3.379 -0.652 -12.297 1 94.62 189 PRO A O 1
ATOM 1521 N N . VAL A 1 190 ? -2.986 -1.712 -10.438 1 93 190 VAL A N 1
ATOM 1522 C CA . VAL A 1 190 ? -1.583 -2.002 -10.711 1 93 190 VAL A CA 1
ATOM 1523 C C . VAL A 1 190 ? -1.466 -2.791 -12.016 1 93 190 VAL A C 1
ATOM 1525 O O . VAL A 1 190 ? -0.625 -2.48 -12.867 1 93 190 VAL A O 1
ATOM 1528 N N . ILE A 1 191 ? -2.336 -3.734 -12.242 1 91.38 191 ILE A N 1
ATOM 1529 C CA . ILE A 1 191 ? -2.205 -4.629 -13.391 1 91.38 191 ILE A CA 1
ATOM 1530 C C . ILE A 1 191 ? -2.338 -3.832 -14.688 1 91.38 191 ILE A C 1
ATOM 1532 O O . ILE A 1 191 ? -1.575 -4.043 -15.633 1 91.38 191 ILE A O 1
ATOM 1536 N N . ALA A 1 192 ? -3.307 -2.906 -14.719 1 92.12 192 ALA A N 1
ATOM 1537 C CA . ALA A 1 192 ? -3.502 -2.092 -15.914 1 92.12 192 ALA A CA 1
ATOM 1538 C C . ALA A 1 192 ? -2.229 -1.331 -16.266 1 92.12 192 ALA A C 1
ATOM 1540 O O . ALA A 1 192 ? -1.773 -1.377 -17.422 1 92.12 192 ALA A O 1
ATOM 1541 N N . THR A 1 193 ? -1.657 -0.793 -15.289 1 92.94 193 THR A N 1
ATOM 1542 C CA . THR A 1 193 ? -0.521 0.075 -15.578 1 92.94 193 THR A CA 1
ATOM 1543 C C . THR A 1 193 ? 0.765 -0.738 -15.695 1 92.94 193 THR A C 1
ATOM 1545 O O . THR A 1 193 ? 1.669 -0.373 -16.453 1 92.94 193 THR A O 1
ATOM 1548 N N . ALA A 1 194 ? 0.845 -1.806 -15.008 1 93 194 ALA A N 1
ATOM 1549 C CA . ALA A 1 194 ? 2.012 -2.672 -15.148 1 93 194 ALA A CA 1
ATOM 1550 C C . ALA A 1 194 ? 2.113 -3.232 -16.562 1 93 194 ALA A C 1
ATOM 1552 O O . ALA A 1 194 ? 3.207 -3.32 -17.125 1 93 194 ALA A O 1
ATOM 1553 N N . LEU A 1 195 ? 1.01 -3.609 -17.141 1 91.38 195 LEU A N 1
ATOM 1554 C CA . LEU A 1 195 ? 0.995 -4.117 -18.516 1 91.38 195 LEU A CA 1
ATOM 1555 C C . LEU A 1 195 ? 1.429 -3.039 -19.5 1 91.38 195 LEU A C 1
ATOM 1557 O O . LEU A 1 195 ? 2.156 -3.32 -20.453 1 91.38 195 LEU A O 1
ATOM 1561 N N . VAL A 1 196 ? 0.975 -1.893 -19.203 1 92.38 196 VAL A N 1
ATOM 1562 C CA . VAL A 1 196 ? 1.349 -0.771 -20.062 1 92.38 196 VAL A CA 1
ATOM 1563 C C . VAL A 1 196 ? 2.854 -0.528 -19.969 1 92.38 196 VAL A C 1
ATOM 1565 O O . VAL A 1 196 ? 3.525 -0.36 -20.984 1 92.38 196 VAL A O 1
ATOM 1568 N N . PHE A 1 197 ? 3.398 -0.514 -18.797 1 93.88 197 PHE A N 1
ATOM 1569 C CA . PHE A 1 197 ? 4.828 -0.292 -18.609 1 93.88 197 PHE A CA 1
ATOM 1570 C C . PHE A 1 197 ? 5.641 -1.401 -19.266 1 93.88 197 PHE A C 1
ATOM 1572 O O . PHE A 1 197 ? 6.707 -1.146 -19.828 1 93.88 197 PHE A O 1
ATOM 1579 N N . ARG A 1 198 ? 5.156 -2.572 -19.156 1 92.31 198 ARG A N 1
ATOM 1580 C CA . ARG A 1 198 ? 5.824 -3.691 -19.828 1 92.31 198 ARG A CA 1
ATOM 1581 C C . ARG A 1 198 ? 5.891 -3.479 -21.328 1 92.31 198 ARG A C 1
ATOM 1583 O O . ARG A 1 198 ? 6.867 -3.869 -21.969 1 92.31 198 ARG A O 1
ATOM 1590 N N . THR A 1 199 ? 4.855 -2.855 -21.875 1 89.62 199 THR A N 1
ATOM 1591 C CA . THR A 1 199 ? 4.793 -2.6 -23.312 1 89.62 199 THR A CA 1
ATOM 1592 C C . THR A 1 199 ? 5.66 -1.401 -23.688 1 89.62 199 THR A C 1
ATOM 1594 O O . THR A 1 199 ? 6.395 -1.445 -24.688 1 89.62 199 THR A O 1
ATOM 1597 N N . ILE A 1 200 ? 5.602 -0.383 -22.875 1 91.06 200 ILE A N 1
ATOM 1598 C CA . ILE A 1 200 ? 6.355 0.84 -23.125 1 91.06 200 ILE A CA 1
ATOM 1599 C C . ILE A 1 200 ? 7.852 0.558 -23.016 1 91.06 200 ILE A C 1
ATOM 1601 O O . ILE A 1 200 ? 8.648 1.062 -23.812 1 91.06 200 ILE A O 1
ATOM 1605 N N . PHE A 1 201 ? 8.195 -0.295 -22.078 1 94.56 201 PHE A N 1
ATOM 1606 C CA . PHE A 1 201 ? 9.594 -0.551 -21.781 1 94.56 201 PHE A CA 1
ATOM 1607 C C . PHE A 1 201 ? 10 -1.944 -22.25 1 94.56 201 PHE A C 1
ATOM 1609 O O . PHE A 1 201 ? 10.781 -2.627 -21.578 1 94.56 201 PHE A O 1
ATOM 1616 N N . SER A 1 202 ? 9.422 -2.412 -23.328 1 92.81 202 SER A N 1
ATOM 1617 C CA . SER A 1 202 ? 9.805 -3.664 -23.984 1 92.81 202 SER A CA 1
ATOM 1618 C C . SER A 1 202 ? 11.117 -3.512 -24.75 1 92.81 202 SER A C 1
ATOM 1620 O O . SER A 1 202 ? 11.531 -2.395 -25.047 1 92.81 202 SER A O 1
ATOM 1622 N N . PRO A 1 203 ? 11.727 -4.605 -25.047 1 94.06 203 PRO A N 1
ATOM 1623 C CA . PRO A 1 203 ? 13.008 -4.531 -25.75 1 94.06 203 PRO A CA 1
ATOM 1624 C C . PRO A 1 203 ? 12.844 -4.258 -27.25 1 94.06 203 PRO A C 1
ATOM 1626 O O . PRO A 1 203 ? 13.828 -4.039 -27.953 1 94.06 203 PRO A O 1
ATOM 1629 N N . ARG A 1 204 ? 11.711 -4.145 -27.734 1 92.31 204 ARG A N 1
ATOM 1630 C CA . ARG A 1 204 ? 11.469 -3.9 -29.156 1 92.31 204 ARG A CA 1
ATOM 1631 C C . ARG A 1 204 ? 11.914 -2.498 -29.547 1 92.31 204 ARG A C 1
ATOM 1633 O O . ARG A 1 204 ? 11.664 -1.532 -28.828 1 92.31 204 ARG A O 1
ATOM 1640 N N . PRO A 1 205 ? 12.492 -2.412 -30.688 1 92.75 205 PRO A N 1
ATOM 1641 C CA . PRO A 1 205 ? 12.891 -1.083 -31.156 1 92.75 205 PRO A CA 1
ATOM 1642 C C . PRO A 1 205 ? 11.703 -0.146 -31.359 1 92.75 205 PRO A C 1
ATOM 1644 O O . PRO A 1 205 ? 11.852 1.074 -31.266 1 92.75 205 PRO A O 1
ATOM 1647 N N . THR A 1 206 ? 10.562 -0.68 -31.578 1 89.88 206 THR A N 1
ATOM 1648 C CA . THR A 1 206 ? 9.375 0.115 -31.875 1 89.88 206 THR A CA 1
ATOM 1649 C C . THR A 1 206 ? 8.609 0.452 -30.609 1 89.88 206 THR A C 1
ATOM 1651 O O . THR A 1 206 ? 7.547 1.075 -30.656 1 89.88 206 THR A O 1
ATOM 1654 N N . SER A 1 207 ? 9.172 -0.013 -29.484 1 90.88 207 SER A N 1
ATOM 1655 C CA . SER A 1 207 ? 8.5 0.36 -28.25 1 90.88 207 SER A CA 1
ATOM 1656 C C . SER A 1 207 ? 8.508 1.872 -28.047 1 90.88 207 SER A C 1
ATOM 1658 O O . SER A 1 207 ? 9.359 2.572 -28.609 1 90.88 207 SER A O 1
ATOM 1660 N N . LEU A 1 208 ? 7.605 2.348 -27.328 1 87.44 208 LEU A N 1
ATOM 1661 C CA . LEU A 1 208 ? 7.465 3.789 -27.156 1 87.44 208 LEU A CA 1
ATOM 1662 C C . LEU A 1 208 ? 8.711 4.383 -26.516 1 87.44 208 LEU A C 1
ATOM 1664 O O . LEU A 1 208 ? 9.172 5.461 -26.906 1 87.44 208 LEU A O 1
ATOM 1668 N N . ALA A 1 209 ? 9.25 3.725 -25.484 1 90.69 209 ALA A N 1
ATOM 1669 C CA . ALA A 1 209 ? 10.453 4.211 -24.828 1 90.69 209 ALA A CA 1
ATOM 1670 C C . ALA A 1 209 ? 11.625 4.293 -25.797 1 90.69 209 ALA A C 1
ATOM 1672 O O . ALA A 1 209 ? 12.383 5.266 -25.797 1 90.69 209 ALA A O 1
ATOM 1673 N N . ASN A 1 210 ? 11.711 3.33 -26.625 1 94.94 210 ASN A N 1
ATOM 1674 C CA . ASN A 1 210 ? 12.812 3.301 -27.578 1 94.94 210 ASN A CA 1
ATOM 1675 C C . ASN A 1 210 ? 12.586 4.273 -28.734 1 94.94 210 ASN A C 1
ATOM 1677 O O . ASN A 1 210 ? 13.539 4.82 -29.281 1 94.94 210 ASN A O 1
ATOM 1681 N N . ARG A 1 211 ? 11.344 4.508 -29.109 1 91.56 211 ARG A N 1
ATOM 1682 C CA . ARG A 1 211 ? 11.055 5.531 -30.109 1 91.56 211 ARG A CA 1
ATOM 1683 C C . ARG A 1 211 ? 11.469 6.91 -29.625 1 91.56 211 ARG A C 1
ATOM 1685 O O . ARG A 1 211 ? 11.969 7.727 -30.406 1 91.56 211 ARG A O 1
ATOM 1692 N N . PHE A 1 212 ? 11.227 7.09 -28.406 1 88.81 212 PHE A N 1
ATOM 1693 C CA . PHE A 1 212 ? 11.648 8.359 -27.812 1 88.81 212 PHE A CA 1
ATOM 1694 C C . PHE A 1 212 ? 13.172 8.477 -27.812 1 88.81 212 PHE A C 1
ATOM 1696 O O . PHE A 1 212 ? 13.711 9.555 -28.062 1 88.81 212 PHE A O 1
ATOM 1703 N N . LEU A 1 213 ? 13.852 7.43 -27.406 1 92 213 LEU A N 1
ATOM 1704 C CA . LEU A 1 213 ? 15.312 7.43 -27.422 1 92 213 LEU A CA 1
ATOM 1705 C C . LEU A 1 213 ? 15.836 7.699 -28.828 1 92 213 LEU A C 1
ATOM 1707 O O . LEU A 1 213 ? 16.844 8.398 -29 1 92 213 LEU A O 1
ATOM 1711 N N . GLU A 1 214 ? 15.18 7.168 -29.781 1 92.75 214 GLU A N 1
ATOM 1712 C CA . GLU A 1 214 ? 15.578 7.344 -31.172 1 92.75 214 GLU A CA 1
ATOM 1713 C C . GLU A 1 214 ? 15.547 8.82 -31.562 1 92.75 214 GLU A C 1
ATOM 1715 O O . GLU A 1 214 ? 16.406 9.281 -32.312 1 92.75 214 GLU A O 1
ATOM 1720 N N . ILE A 1 215 ? 14.617 9.523 -31.109 1 91.69 215 ILE A N 1
ATOM 1721 C CA . ILE A 1 215 ? 14.461 10.938 -31.406 1 91.69 215 ILE A CA 1
ATOM 1722 C C . ILE A 1 215 ? 15.688 11.711 -30.938 1 91.69 215 ILE A C 1
ATOM 1724 O O . ILE A 1 215 ? 16.109 12.68 -31.578 1 91.69 215 ILE A O 1
ATOM 1728 N N . VAL A 1 216 ? 16.234 11.266 -29.891 1 91.62 216 VAL A N 1
ATOM 1729 C CA . VAL A 1 216 ? 17.359 12.008 -29.344 1 91.62 216 VAL A CA 1
ATOM 1730 C C . VAL A 1 216 ? 18.672 11.336 -29.734 1 91.62 216 VAL A C 1
ATOM 1732 O O . VAL A 1 216 ? 19.734 11.68 -29.219 1 91.62 216 VAL A O 1
ATOM 1735 N N . GLY A 1 217 ? 18.688 10.328 -30.484 1 91.94 217 GLY A N 1
ATOM 1736 C CA . GLY A 1 217 ? 19.875 9.719 -31.062 1 91.94 217 GLY A CA 1
ATOM 1737 C C . GLY A 1 217 ? 20.484 8.641 -30.188 1 91.94 217 GLY A C 1
ATOM 1738 O O . GLY A 1 217 ? 21.672 8.367 -30.266 1 91.94 217 GLY A O 1
ATOM 1739 N N . ILE A 1 218 ? 19.734 8.109 -29.297 1 92.44 218 ILE A N 1
ATOM 1740 C CA . ILE A 1 218 ? 20.219 7.047 -28.422 1 92.44 218 ILE A CA 1
ATOM 1741 C C . ILE A 1 218 ? 19.734 5.691 -28.922 1 92.44 218 ILE A C 1
ATOM 1743 O O . ILE A 1 218 ? 18.578 5.562 -29.375 1 92.44 218 ILE A O 1
ATOM 1747 N N . GLU A 1 219 ? 20.562 4.73 -28.875 1 93.94 219 GLU A N 1
ATOM 1748 C CA . GLU A 1 219 ? 20.219 3.387 -29.344 1 93.94 219 GLU A CA 1
ATOM 1749 C C . GLU A 1 219 ? 19.156 2.756 -28.453 1 93.94 219 GLU A C 1
ATOM 1751 O O . GLU A 1 219 ? 19.031 3.098 -27.281 1 93.94 219 GLU A O 1
ATOM 1756 N N . ALA A 1 220 ? 18.406 1.838 -29.094 1 95.44 220 ALA A N 1
ATOM 1757 C CA . ALA A 1 220 ? 17.344 1.128 -28.391 1 95.44 220 ALA A CA 1
ATOM 1758 C C . ALA A 1 220 ? 17.891 0.368 -27.188 1 95.44 220 ALA A C 1
ATOM 1760 O O . ALA A 1 220 ? 18.984 -0.216 -27.25 1 95.44 220 ALA A O 1
ATOM 1761 N N . GLN A 1 221 ? 17.203 0.484 -26.156 1 96.12 221 GLN A N 1
ATOM 1762 C CA . GLN A 1 221 ? 17.562 -0.223 -24.922 1 96.12 221 GLN A CA 1
ATOM 1763 C C . GLN A 1 221 ? 16.578 -1.356 -24.641 1 96.12 221 GLN A C 1
ATOM 1765 O O . GLN A 1 221 ? 15.469 -1.371 -25.172 1 96.12 221 GLN A O 1
ATOM 1770 N N . ARG A 1 222 ? 16.969 -2.256 -23.75 1 96.69 222 ARG A N 1
ATOM 1771 C CA . ARG A 1 222 ? 16.125 -3.396 -23.406 1 96.69 222 ARG A CA 1
ATOM 1772 C C . ARG A 1 222 ? 15.258 -3.096 -22.188 1 96.69 222 ARG A C 1
ATOM 1774 O O . ARG A 1 222 ? 14.328 -3.844 -21.875 1 96.69 222 ARG A O 1
ATOM 1781 N N . TRP A 1 223 ? 15.539 -2.141 -21.469 1 96.88 223 TRP A N 1
ATOM 1782 C CA . TRP A 1 223 ? 14.742 -1.573 -20.375 1 96.88 223 TRP A CA 1
ATOM 1783 C C . TRP A 1 223 ? 14.398 -2.637 -19.344 1 96.88 223 TRP A C 1
ATOM 1785 O O . TRP A 1 223 ? 15.289 -3.186 -18.688 1 96.88 223 TRP A O 1
ATOM 1795 N N . LEU A 1 224 ? 13.133 -3.021 -19.234 1 96.69 224 LEU A N 1
ATOM 1796 C CA . LEU A 1 224 ? 12.648 -3.965 -18.219 1 96.69 224 LEU A CA 1
ATOM 1797 C C . LEU A 1 224 ? 13.32 -5.324 -18.391 1 96.69 224 LEU A C 1
ATOM 1799 O O . LEU A 1 224 ? 13.32 -6.137 -17.453 1 96.69 224 LEU A O 1
ATOM 1803 N N . PHE A 1 225 ? 13.953 -5.504 -19.516 1 96.75 225 PHE A N 1
ATOM 1804 C CA . PHE A 1 225 ? 14.5 -6.809 -19.859 1 96.75 225 PHE A CA 1
ATOM 1805 C C . PHE A 1 225 ? 16.016 -6.801 -19.766 1 96.75 225 PHE A C 1
ATOM 1807 O O . PHE A 1 225 ? 16.672 -7.77 -20.141 1 96.75 225 PHE A O 1
ATOM 1814 N N . GLU A 1 226 ? 16.609 -5.727 -19.219 1 96.94 226 GLU A N 1
ATOM 1815 C CA . GLU A 1 226 ? 18.062 -5.555 -19.172 1 96.94 226 GLU A CA 1
ATOM 1816 C C . GLU A 1 226 ? 18.578 -5.738 -17.75 1 96.94 226 GLU A C 1
ATOM 1818 O O . GLU A 1 226 ? 18.391 -4.871 -16.891 1 96.94 226 GLU A O 1
ATOM 1823 N N . PRO A 1 227 ? 19.312 -6.797 -17.484 1 96.62 227 PRO A N 1
ATOM 1824 C CA . PRO A 1 227 ? 19.812 -7.062 -16.141 1 96.62 227 PRO A CA 1
ATOM 1825 C C . PRO A 1 227 ? 21.094 -6.285 -15.812 1 96.62 227 PRO A C 1
ATOM 1827 O O . PRO A 1 227 ? 21.516 -6.25 -14.664 1 96.62 227 PRO A O 1
ATOM 1830 N N . LYS A 1 228 ? 21.672 -5.617 -16.75 1 95.62 228 LYS A N 1
ATOM 1831 C CA . LYS A 1 228 ? 22.922 -4.91 -16.531 1 95.62 228 LYS A CA 1
ATOM 1832 C C . LYS A 1 228 ? 22.688 -3.609 -15.758 1 95.62 228 LYS A C 1
ATOM 1834 O O . LYS A 1 228 ? 21.719 -2.898 -16.016 1 95.62 228 LYS A O 1
ATOM 1839 N N . PRO A 1 229 ? 23.609 -3.303 -14.852 1 96.31 229 PRO A N 1
ATOM 1840 C CA . PRO A 1 229 ? 23.516 -2.033 -14.125 1 96.31 229 PRO A CA 1
ATOM 1841 C C . PRO A 1 229 ? 23.594 -0.819 -15.055 1 96.31 229 PRO A C 1
ATOM 1843 O O . PRO A 1 229 ? 24.375 -0.825 -16.016 1 96.31 229 PRO A O 1
ATOM 1846 N N . VAL A 1 230 ? 22.906 0.148 -14.719 1 94.12 230 VAL A N 1
ATOM 1847 C CA . VAL A 1 230 ? 22.797 1.336 -15.562 1 94.12 230 VAL A CA 1
ATOM 1848 C C . VAL A 1 230 ? 24.156 2.018 -15.672 1 94.12 230 VAL A C 1
ATOM 1850 O O . VAL A 1 230 ? 24.531 2.512 -16.75 1 94.12 230 VAL A O 1
ATOM 1853 N N . LEU A 1 231 ? 24.922 2.066 -14.617 1 92.25 231 LEU A N 1
ATOM 1854 C CA . LEU A 1 231 ? 26.219 2.74 -14.641 1 92.25 231 LEU A CA 1
ATOM 1855 C C . LEU A 1 231 ? 27.188 2.025 -15.586 1 92.25 231 LEU A C 1
ATOM 1857 O O . LEU A 1 231 ? 28.016 2.666 -16.234 1 92.25 231 LEU A O 1
ATOM 1861 N N . GLN A 1 232 ? 27.031 0.771 -15.602 1 92.19 232 GLN A N 1
ATOM 1862 C CA . GLN A 1 232 ? 27.875 0.014 -16.531 1 92.19 232 GLN A CA 1
ATOM 1863 C C . GLN A 1 232 ? 27.453 0.269 -17.984 1 92.19 232 GLN A C 1
ATOM 1865 O O . GLN A 1 232 ? 28.281 0.288 -18.891 1 92.19 232 GLN A O 1
ATOM 1870 N N . LEU A 1 233 ? 26.188 0.436 -18.188 1 90.81 233 LEU A N 1
ATOM 1871 C CA . LEU A 1 233 ? 25.672 0.708 -19.516 1 90.81 233 LEU A CA 1
ATOM 1872 C C . LEU A 1 233 ? 26.125 2.078 -20 1 90.81 233 LEU A C 1
ATOM 1874 O O . LEU A 1 233 ? 26.391 2.26 -21.203 1 90.81 233 LEU A O 1
ATOM 1878 N N . ILE A 1 234 ? 26.234 2.975 -19.062 1 88.69 234 ILE A N 1
ATOM 1879 C CA . ILE A 1 234 ? 26.562 4.348 -19.422 1 88.69 234 ILE A CA 1
ATOM 1880 C C . ILE A 1 234 ? 28.078 4.512 -19.516 1 88.69 234 ILE A C 1
ATOM 1882 O O . ILE A 1 234 ? 28.578 5.098 -20.469 1 88.69 234 ILE A O 1
ATOM 1886 N N . PHE A 1 235 ? 28.812 3.973 -18.531 1 89.12 235 PHE A N 1
ATOM 1887 C CA . PHE A 1 235 ? 30.234 4.301 -18.406 1 89.12 235 PHE A CA 1
ATOM 1888 C C . PHE A 1 235 ? 31.094 3.1 -18.75 1 89.12 235 PHE A C 1
ATOM 1890 O O . PHE A 1 235 ? 32.312 3.223 -18.875 1 89.12 235 PHE A O 1
ATOM 1897 N N . GLY A 1 236 ? 30.438 2.012 -18.984 1 87.94 236 GLY A N 1
ATOM 1898 C CA . GLY A 1 236 ? 31.203 0.791 -19.156 1 87.94 236 GLY A CA 1
ATOM 1899 C C . GLY A 1 236 ? 31.531 0.098 -17.844 1 87.94 236 GLY A C 1
ATOM 1900 O O . GLY A 1 236 ? 31.016 0.466 -16.797 1 87.94 236 GLY A O 1
ATOM 1901 N N . ASP A 1 237 ? 32.312 -0.905 -17.828 1 86.44 237 ASP A N 1
ATOM 1902 C CA . ASP A 1 237 ? 32.562 -1.758 -16.672 1 86.44 237 ASP A CA 1
ATOM 1903 C C . ASP A 1 237 ? 33.531 -1.069 -15.695 1 86.44 237 ASP A C 1
ATOM 1905 O O . ASP A 1 237 ? 33.594 -1.456 -14.523 1 86.44 237 ASP A O 1
ATOM 1909 N N . THR A 1 238 ? 34.281 -0.081 -16.219 1 83.56 238 THR A N 1
ATOM 1910 C CA . THR A 1 238 ? 35.25 0.621 -15.375 1 83.56 238 THR A CA 1
ATOM 1911 C C . THR A 1 238 ? 34.969 2.119 -15.359 1 83.56 238 THR A C 1
ATOM 1913 O O . THR A 1 238 ? 34.562 2.695 -16.375 1 83.56 238 THR A O 1
ATOM 1916 N N . LEU A 1 239 ? 34.875 2.668 -14.211 1 75.44 239 LEU A N 1
ATOM 1917 C CA . LEU A 1 239 ? 34.719 4.109 -14.055 1 75.44 239 LEU A CA 1
ATOM 1918 C C . LEU A 1 239 ? 35.906 4.699 -13.281 1 75.44 239 LEU A C 1
ATOM 1920 O O . LEU A 1 239 ? 36.125 4.328 -12.125 1 75.44 239 LEU A O 1
ATOM 1924 N N . LEU A 1 240 ? 36.594 5.617 -13.969 1 77.44 240 LEU A N 1
ATOM 1925 C CA . LEU A 1 240 ? 37.75 6.285 -13.375 1 77.44 240 LEU A CA 1
ATOM 1926 C C . LEU A 1 240 ? 38.781 5.27 -12.875 1 77.44 240 LEU A C 1
ATOM 1928 O O . LEU A 1 240 ? 39.312 5.41 -11.773 1 77.44 240 LEU A O 1
ATOM 1932 N N . GLY A 1 241 ? 38.875 4.176 -13.555 1 74.88 241 GLY A N 1
ATOM 1933 C CA . GLY A 1 241 ? 39.875 3.166 -13.234 1 74.88 241 GLY A CA 1
ATOM 1934 C C . GLY A 1 241 ? 39.344 2.092 -12.297 1 74.88 241 GLY A C 1
ATOM 1935 O O . GLY A 1 241 ? 40.031 1.092 -12.055 1 74.88 241 GLY A O 1
ATOM 1936 N N . TRP A 1 242 ? 38.156 2.342 -11.727 1 80.12 242 TRP A N 1
ATOM 1937 C CA . TRP A 1 242 ? 37.594 1.382 -10.789 1 80.12 242 TRP A CA 1
ATOM 1938 C C . TRP A 1 242 ? 36.531 0.533 -11.453 1 80.12 242 TRP A C 1
ATOM 1940 O O . TRP A 1 242 ? 35.719 1.044 -12.227 1 80.12 242 TRP A O 1
ATOM 1950 N N . LYS A 1 243 ? 36.688 -0.659 -11.305 1 80.94 243 LYS A N 1
ATOM 1951 C CA . LYS A 1 243 ? 35.688 -1.57 -11.844 1 80.94 243 LYS A CA 1
ATOM 1952 C C . LYS A 1 243 ? 34.344 -1.386 -11.148 1 80.94 243 LYS A C 1
ATOM 1954 O O . LYS A 1 243 ? 34.281 -1.38 -9.914 1 80.94 243 LYS A O 1
ATOM 1959 N N . LEU A 1 244 ? 33.375 -1.104 -11.859 1 79.56 244 LEU A N 1
ATOM 1960 C CA . LEU A 1 244 ? 32 -0.974 -11.336 1 79.56 244 LEU A CA 1
ATOM 1961 C C . LEU A 1 244 ? 31.391 -2.344 -11.094 1 79.56 244 LEU A C 1
ATOM 1963 O O . LEU A 1 244 ? 30.969 -3.021 -12.039 1 79.56 244 LEU A O 1
ATOM 1967 N N . GLN A 1 245 ? 31.469 -2.818 -9.875 1 77.75 245 GLN A N 1
ATOM 1968 C CA . GLN A 1 245 ? 30.922 -4.137 -9.562 1 77.75 245 GLN A CA 1
ATOM 1969 C C . GLN A 1 245 ? 30.156 -4.113 -8.242 1 77.75 245 GLN A C 1
ATOM 1971 O O . GLN A 1 245 ? 30.391 -3.246 -7.395 1 77.75 245 GLN A O 1
ATOM 1976 N N . GLY A 1 246 ? 29.219 -5.031 -8.18 1 79.81 246 GLY A N 1
ATOM 1977 C CA . GLY A 1 246 ? 28.5 -5.199 -6.926 1 79.81 246 GLY A CA 1
ATOM 1978 C C . GLY A 1 246 ? 27.547 -4.062 -6.633 1 79.81 246 GLY A C 1
ATOM 1979 O O . GLY A 1 246 ? 26.812 -3.619 -7.52 1 79.81 246 GLY A O 1
ATOM 1980 N N . PHE A 1 247 ? 27.594 -3.566 -5.441 1 85 247 PHE A N 1
ATOM 1981 C CA . PHE A 1 247 ? 26.688 -2.545 -4.949 1 85 247 PHE A CA 1
ATOM 1982 C C . PHE A 1 247 ? 26.922 -1.217 -5.66 1 85 247 PHE A C 1
ATOM 1984 O O . PHE A 1 247 ? 25.969 -0.476 -5.934 1 85 247 PHE A O 1
ATOM 1991 N N . TRP A 1 248 ? 28.125 -0.954 -6.051 1 84.69 248 TRP A N 1
ATOM 1992 C CA . TRP A 1 248 ? 28.516 0.352 -6.574 1 84.69 248 TRP A CA 1
ATOM 1993 C C . TRP A 1 248 ? 28.109 0.492 -8.039 1 84.69 248 TRP A C 1
ATOM 1995 O O . TRP A 1 248 ? 28.109 1.599 -8.586 1 84.69 248 TRP A O 1
ATOM 2005 N N . ALA A 1 249 ? 27.844 -0.664 -8.633 1 90.56 249 ALA A N 1
ATOM 2006 C CA . ALA A 1 249 ? 27.406 -0.611 -10.023 1 90.56 249 ALA A CA 1
ATOM 2007 C C . ALA A 1 249 ? 25.984 -0.048 -10.133 1 90.56 249 ALA A C 1
ATOM 2009 O O . ALA A 1 249 ? 25.547 0.335 -11.219 1 90.56 249 ALA A O 1
ATOM 2010 N N . GLY A 1 250 ? 25.266 -0.047 -9.008 1 93.94 250 GLY A N 1
ATOM 2011 C CA . GLY A 1 250 ? 23.922 0.529 -9 1 93.94 250 GLY A CA 1
ATOM 2012 C C . GLY A 1 250 ? 22.859 -0.43 -9.492 1 93.94 250 GLY A C 1
ATOM 2013 O O . GLY A 1 250 ? 23.109 -1.626 -9.648 1 93.94 250 GLY A O 1
ATOM 2014 N N . PRO A 1 251 ? 21.719 0.05 -9.68 1 97.38 251 PRO A N 1
ATOM 2015 C CA . PRO A 1 251 ? 20.594 -0.788 -10.117 1 97.38 251 PRO A CA 1
ATOM 2016 C C . PRO A 1 251 ? 20.688 -1.169 -11.594 1 97.38 251 PRO A C 1
ATOM 2018 O O . PRO A 1 251 ? 21.312 -0.455 -12.383 1 97.38 251 PRO A O 1
ATOM 2021 N N . SER A 1 252 ? 20.094 -2.295 -11.93 1 97.81 252 SER A N 1
ATOM 2022 C CA . SER A 1 252 ? 19.953 -2.672 -13.328 1 97.81 252 SER A CA 1
ATOM 2023 C C . SER A 1 252 ? 19 -1.73 -14.055 1 97.81 252 SER A C 1
ATOM 2025 O O . SER A 1 252 ? 18.234 -0.999 -13.422 1 97.81 252 SER A O 1
ATOM 2027 N N . LEU A 1 253 ? 19.094 -1.736 -15.328 1 97.62 253 LEU A N 1
ATOM 2028 C CA . LEU A 1 253 ? 18.141 -0.953 -16.109 1 97.62 253 LEU A CA 1
ATOM 2029 C C . LEU A 1 253 ? 16.719 -1.471 -15.906 1 97.62 253 LEU A C 1
ATOM 2031 O O . LEU A 1 253 ? 15.758 -0.691 -15.906 1 97.62 253 LEU A O 1
ATOM 2035 N N . ALA A 1 254 ? 16.578 -2.775 -15.719 1 98.31 254 ALA A N 1
ATOM 2036 C CA . ALA A 1 254 ? 15.266 -3.354 -15.414 1 98.31 254 ALA A CA 1
ATOM 2037 C C . ALA A 1 254 ? 14.688 -2.748 -14.141 1 98.31 254 ALA A C 1
ATOM 2039 O O . ALA A 1 254 ? 13.523 -2.34 -14.109 1 98.31 254 ALA A O 1
ATOM 2040 N N . LEU A 1 255 ? 15.523 -2.676 -13.133 1 98.5 255 LEU A N 1
ATOM 2041 C CA . LEU A 1 255 ? 15.055 -2.125 -11.867 1 98.5 255 LEU A CA 1
ATOM 2042 C C . LEU A 1 255 ? 14.734 -0.639 -12.008 1 98.5 255 LEU A C 1
ATOM 2044 O O . LEU A 1 255 ? 13.805 -0.136 -11.375 1 98.5 255 LEU A O 1
ATOM 2048 N N . VAL A 1 256 ? 15.523 0.043 -12.805 1 97.94 256 VAL A N 1
ATOM 2049 C CA . VAL A 1 256 ? 15.273 1.462 -13.031 1 97.94 256 VAL A CA 1
ATOM 2050 C C . VAL A 1 256 ? 13.891 1.649 -13.656 1 97.94 256 VAL A C 1
ATOM 2052 O O . VAL A 1 256 ? 13.172 2.592 -13.312 1 97.94 256 VAL A O 1
ATOM 2055 N N . SER A 1 257 ? 13.484 0.763 -14.594 1 97 257 SER A N 1
ATOM 2056 C CA . SER A 1 257 ? 12.156 0.811 -15.18 1 97 257 SER A CA 1
ATOM 2057 C C . SER A 1 257 ? 11.07 0.649 -14.117 1 97 257 SER A C 1
ATOM 2059 O O . SER A 1 257 ? 10.031 1.314 -14.18 1 97 257 SER A O 1
ATOM 2061 N N . ILE A 1 258 ? 11.328 -0.178 -13.117 1 98 258 ILE A N 1
ATOM 2062 C CA . ILE A 1 258 ? 10.367 -0.407 -12.047 1 98 258 ILE A CA 1
ATOM 2063 C C . ILE A 1 258 ? 10.367 0.787 -11.094 1 98 258 ILE A C 1
ATOM 2065 O O . ILE A 1 258 ? 9.32 1.163 -10.562 1 98 258 ILE A O 1
ATOM 2069 N N . ILE A 1 259 ? 11.586 1.362 -10.859 1 98.12 259 ILE A N 1
ATOM 2070 C CA . ILE A 1 259 ? 11.688 2.58 -10.062 1 98.12 259 ILE A CA 1
ATOM 2071 C C . ILE A 1 259 ? 10.836 3.682 -10.695 1 98.12 259 ILE A C 1
ATOM 2073 O O . ILE A 1 259 ? 10.094 4.375 -9.992 1 98.12 259 ILE A O 1
ATOM 2077 N N . LEU A 1 260 ? 10.883 3.797 -12 1 95.44 260 LEU A N 1
ATOM 2078 C CA . LEU A 1 260 ? 10.086 4.793 -12.711 1 95.44 260 LEU A CA 1
ATOM 2079 C C . LEU A 1 260 ? 8.594 4.535 -12.508 1 95.44 260 LEU A C 1
ATOM 2081 O O . LEU A 1 260 ? 7.809 5.48 -12.391 1 95.44 260 LEU A O 1
ATOM 2085 N N . PHE A 1 261 ? 8.188 3.266 -12.508 1 95.94 261 PHE A N 1
ATOM 2086 C CA . PHE A 1 261 ? 6.805 2.9 -12.242 1 95.94 261 PHE A CA 1
ATOM 2087 C C . PHE A 1 261 ? 6.367 3.404 -10.867 1 95.94 261 PHE A C 1
ATOM 2089 O O . PHE A 1 261 ? 5.285 3.971 -10.727 1 95.94 261 PHE A O 1
ATOM 2096 N N . GLY A 1 262 ? 7.266 3.148 -9.898 1 96.12 262 GLY A N 1
ATOM 2097 C CA . GLY A 1 262 ? 6.973 3.615 -8.555 1 96.12 262 GLY A CA 1
ATOM 2098 C C . GLY A 1 262 ? 6.852 5.125 -8.461 1 96.12 262 GLY A C 1
ATOM 2099 O O . GLY A 1 262 ? 5.941 5.637 -7.801 1 96.12 262 GLY A O 1
ATOM 2100 N N . ILE A 1 263 ? 7.742 5.789 -9.086 1 95.12 263 ILE A N 1
ATOM 2101 C CA . ILE A 1 263 ? 7.715 7.246 -9.086 1 95.12 263 ILE A CA 1
ATOM 2102 C C . ILE A 1 263 ? 6.422 7.738 -9.727 1 95.12 263 ILE A C 1
ATOM 2104 O O . ILE A 1 263 ? 5.715 8.578 -9.156 1 95.12 263 ILE A O 1
ATOM 2108 N N . TRP A 1 264 ? 6.09 7.184 -10.859 1 93.06 264 TRP A N 1
ATOM 2109 C CA . TRP A 1 264 ? 4.879 7.543 -11.586 1 93.06 264 TRP A CA 1
ATOM 2110 C C . TRP A 1 264 ? 3.641 7.348 -10.719 1 93.06 264 TRP A C 1
ATOM 2112 O O . TRP A 1 264 ? 2.752 8.203 -10.695 1 93.06 264 TRP A O 1
ATOM 2122 N N . THR A 1 265 ? 3.602 6.348 -9.984 1 94.62 265 THR A N 1
ATOM 2123 C CA . THR A 1 265 ? 2.422 5.938 -9.227 1 94.62 265 THR A CA 1
ATOM 2124 C C . THR A 1 265 ? 2.199 6.855 -8.031 1 94.62 265 THR A C 1
ATOM 2126 O O . THR A 1 265 ? 1.064 7.23 -7.73 1 94.62 265 THR A O 1
ATOM 2129 N N . TYR A 1 266 ? 3.314 7.309 -7.387 1 95.19 266 TYR A N 1
ATOM 2130 C CA . TYR A 1 266 ? 3.133 7.867 -6.051 1 95.19 266 TYR A CA 1
ATOM 2131 C C . TYR A 1 266 ? 3.395 9.367 -6.043 1 95.19 266 TYR A C 1
ATOM 2133 O O . TYR A 1 266 ? 3.111 10.047 -5.055 1 95.19 266 TYR A O 1
ATOM 2141 N N . VAL A 1 267 ? 3.889 9.93 -7.109 1 93.38 267 VAL A N 1
ATOM 2142 C CA . VAL A 1 267 ? 4.184 11.359 -7.152 1 93.38 267 VAL A CA 1
ATOM 2143 C C . VAL A 1 267 ? 2.91 12.164 -6.895 1 93.38 267 VAL A C 1
ATOM 2145 O O . VAL A 1 267 ? 2.924 13.141 -6.145 1 93.38 267 VAL A O 1
ATOM 2148 N N . GLY A 1 268 ? 1.857 11.773 -7.523 1 90.44 268 GLY A N 1
ATOM 2149 C CA . GLY A 1 268 ? 0.6 12.477 -7.352 1 90.44 268 GLY A CA 1
ATOM 2150 C C . GLY A 1 268 ? 0.078 12.43 -5.926 1 90.44 268 GLY A C 1
ATOM 2151 O O . GLY A 1 268 ? -0.382 13.438 -5.391 1 90.44 268 GLY A O 1
ATOM 2152 N N . TYR A 1 269 ? 0.126 11.273 -5.324 1 92 269 TYR A N 1
ATOM 2153 C CA . TYR A 1 269 ? -0.277 11.109 -3.932 1 92 269 TYR A CA 1
ATOM 2154 C C . TYR A 1 269 ? 0.526 12.031 -3.021 1 92 269 TYR A C 1
ATOM 2156 O O . TYR A 1 269 ? -0.044 12.75 -2.191 1 92 269 TYR A O 1
ATOM 2164 N N . ASN A 1 270 ? 1.839 12.008 -3.148 1 95.5 270 ASN A N 1
ATOM 2165 C CA . ASN A 1 270 ? 2.713 12.859 -2.348 1 95.5 270 ASN A CA 1
ATOM 2166 C C . ASN A 1 270 ? 2.422 14.344 -2.58 1 95.5 270 ASN A C 1
ATOM 2168 O O . ASN A 1 270 ? 2.482 15.141 -1.647 1 95.5 270 ASN A O 1
ATOM 2172 N N . THR A 1 271 ? 2.1 14.672 -3.83 1 91.69 271 THR A N 1
ATOM 2173 C CA . THR A 1 271 ? 1.802 16.062 -4.172 1 91.69 271 THR A CA 1
ATOM 2174 C C . THR A 1 271 ? 0.574 16.547 -3.41 1 91.69 271 THR A C 1
ATOM 2176 O O . THR A 1 271 ? 0.583 17.656 -2.855 1 91.69 271 THR A O 1
ATOM 2179 N N . VAL A 1 272 ? -0.401 15.703 -3.361 1 88.81 272 VAL A N 1
ATOM 2180 C CA . VAL A 1 272 ? -1.65 16.078 -2.705 1 88.81 272 VAL A CA 1
ATOM 2181 C C . VAL A 1 272 ? -1.408 16.281 -1.212 1 88.81 272 VAL A C 1
ATOM 2183 O O . VAL A 1 272 ? -1.951 17.219 -0.613 1 88.81 272 VAL A O 1
ATOM 2186 N N . ILE A 1 273 ? -0.573 15.477 -0.611 1 90.81 273 ILE A N 1
ATOM 2187 C CA . ILE A 1 273 ? -0.291 15.586 0.816 1 90.81 273 ILE A CA 1
ATOM 2188 C C . ILE A 1 273 ? 0.54 16.844 1.08 1 90.81 273 ILE A C 1
ATOM 2190 O O . ILE A 1 273 ? 0.294 17.562 2.049 1 90.81 273 ILE A O 1
ATOM 2194 N N . PHE A 1 274 ? 1.472 17.109 0.188 1 93.12 274 PHE A N 1
ATOM 2195 C CA . PHE A 1 274 ? 2.25 18.344 0.311 1 93.12 274 PHE A CA 1
ATOM 2196 C C . PHE A 1 274 ? 1.352 19.562 0.188 1 93.12 274 PHE A C 1
ATOM 2198 O O . PHE A 1 274 ? 1.548 20.562 0.891 1 93.12 274 PHE A O 1
ATOM 2205 N N . LEU A 1 275 ? 0.391 19.516 -0.736 1 89 275 LEU A N 1
ATOM 2206 C CA . LEU A 1 275 ? -0.542 20.625 -0.915 1 89 275 LEU A CA 1
ATOM 2207 C C . LEU A 1 275 ? -1.338 20.875 0.362 1 89 275 LEU A C 1
ATOM 2209 O O . LEU A 1 275 ? -1.543 22.031 0.753 1 89 275 LEU A O 1
ATOM 2213 N N . ALA A 1 276 ? -1.751 19.766 0.949 1 84.38 276 ALA A N 1
ATOM 2214 C CA . ALA A 1 276 ? -2.465 19.891 2.217 1 84.38 276 ALA A CA 1
ATOM 2215 C C . ALA A 1 276 ? -1.578 20.531 3.287 1 84.38 276 ALA A C 1
ATOM 2217 O O . ALA A 1 276 ? -2.041 21.359 4.074 1 84.38 276 ALA A O 1
ATOM 2218 N N . GLY A 1 277 ? -0.303 20.156 3.314 1 88.44 277 GLY A N 1
ATOM 2219 C CA . GLY A 1 277 ? 0.642 20.75 4.25 1 88.44 277 GLY A CA 1
ATOM 2220 C C . GLY A 1 277 ? 0.892 22.219 3.99 1 88.44 277 GLY A C 1
ATOM 2221 O O . GLY A 1 277 ? 1.02 23.016 4.93 1 88.44 277 GLY A O 1
ATOM 2222 N N . LEU A 1 278 ? 0.933 22.578 2.746 1 90.06 278 LEU A N 1
ATOM 2223 C CA . LEU A 1 278 ? 1.137 23.969 2.359 1 90.06 278 LEU A CA 1
ATOM 2224 C C . LEU A 1 278 ? -0.028 24.844 2.82 1 90.06 278 LEU A C 1
ATOM 2226 O O . LEU A 1 278 ? 0.166 26 3.191 1 90.06 278 LEU A O 1
ATOM 2230 N N . GLY A 1 279 ? -1.148 24.219 2.791 1 85.31 279 GLY A N 1
ATOM 2231 C CA . GLY A 1 279 ? -2.334 24.938 3.238 1 85.31 279 GLY A CA 1
ATOM 2232 C C . GLY A 1 279 ? -2.273 25.328 4.703 1 85.31 279 GLY A C 1
ATOM 2233 O O . GLY A 1 279 ? -2.949 26.266 5.125 1 85.31 279 GLY A O 1
ATOM 2234 N N . ASN A 1 280 ? -1.399 24.672 5.402 1 83.44 280 ASN A N 1
ATOM 2235 C CA . ASN A 1 280 ? -1.287 24.922 6.832 1 83.44 280 ASN A CA 1
ATOM 2236 C C . ASN A 1 280 ? -0.264 26.016 7.129 1 83.44 280 ASN A C 1
ATOM 2238 O O . ASN A 1 280 ? -0.156 26.484 8.266 1 83.44 280 ASN A O 1
ATOM 2242 N N . ILE A 1 281 ? 0.457 26.5 6.125 1 88.44 281 ILE A N 1
ATOM 2243 C CA . ILE A 1 281 ? 1.433 27.578 6.301 1 88.44 281 ILE A CA 1
ATOM 2244 C C . ILE A 1 281 ? 0.746 28.922 6.148 1 88.44 281 ILE A C 1
ATOM 2246 O O . ILE A 1 281 ? 0.149 29.219 5.109 1 88.44 281 ILE A O 1
ATOM 2250 N N . PRO A 1 282 ? 0.782 29.75 7.125 1 90.56 282 PRO A N 1
ATOM 2251 C CA . PRO A 1 282 ? 0.129 31.047 7.035 1 90.56 282 PRO A CA 1
ATOM 2252 C C . PRO A 1 282 ? 0.635 31.891 5.859 1 90.56 282 PRO A C 1
ATOM 2254 O O . PRO A 1 282 ? 1.847 32.031 5.672 1 90.56 282 PRO A O 1
ATOM 2257 N N . SER A 1 283 ? -0.248 32.406 5.184 1 88.94 283 SER A N 1
ATOM 2258 C CA . SER A 1 283 ? 0.087 33.219 4.023 1 88.94 283 SER A CA 1
ATOM 2259 C C . SER A 1 283 ? 0.833 34.5 4.438 1 88.94 283 SER A C 1
ATOM 2261 O O . SER A 1 283 ? 1.588 35.062 3.646 1 88.94 283 SER A O 1
ATOM 2263 N N . THR A 1 284 ? 0.662 34.875 5.668 1 93.12 284 THR A N 1
ATOM 2264 C CA . THR A 1 284 ? 1.286 36.094 6.188 1 93.12 284 THR A CA 1
ATOM 2265 C C . THR A 1 284 ? 2.807 35.969 6.184 1 93.12 284 THR A C 1
ATOM 2267 O O . THR A 1 284 ? 3.52 36.969 6.039 1 93.12 284 THR A O 1
ATOM 2270 N N . LEU A 1 285 ? 3.23 34.781 6.293 1 93.06 285 LEU A N 1
ATOM 2271 C CA . LEU A 1 285 ? 4.672 34.531 6.285 1 93.06 285 LEU A CA 1
ATOM 2272 C C . LEU A 1 285 ? 5.258 34.812 4.902 1 93.06 285 LEU A C 1
ATOM 2274 O O . LEU A 1 285 ? 6.352 35.375 4.789 1 93.06 285 LEU A O 1
ATOM 2278 N N . TYR A 1 286 ? 4.523 34.5 3.936 1 90 286 TYR A N 1
ATOM 2279 C CA . TYR A 1 286 ? 4.977 34.719 2.566 1 90 286 TYR A CA 1
ATOM 2280 C C . TYR A 1 286 ? 4.895 36.219 2.205 1 90 286 TYR A C 1
ATOM 2282 O O . TYR A 1 286 ? 5.812 36.75 1.589 1 90 286 TYR A O 1
ATOM 2290 N N . GLU A 1 287 ? 3.82 36.844 2.613 1 91.75 287 GLU A N 1
ATOM 2291 C CA . GLU A 1 287 ? 3.619 38.281 2.348 1 91.75 287 GLU A CA 1
ATOM 2292 C C . GLU A 1 287 ? 4.707 39.125 3.006 1 91.75 287 GLU A C 1
ATOM 2294 O O . GLU A 1 287 ? 5.246 40.031 2.389 1 91.75 287 GLU A O 1
ATOM 2299 N N . ALA A 1 288 ? 4.961 38.812 4.203 1 95.31 288 ALA A N 1
ATOM 2300 C CA . ALA A 1 288 ? 5.992 39.531 4.945 1 95.31 288 ALA A CA 1
ATOM 2301 C C . ALA A 1 288 ? 7.355 39.375 4.273 1 95.31 288 ALA A C 1
ATOM 2303 O O . ALA A 1 288 ? 8.109 40.344 4.164 1 95.31 288 ALA A O 1
ATOM 2304 N N . ALA A 1 289 ? 7.637 38.219 3.854 1 94.19 289 ALA A N 1
ATOM 2305 C CA . ALA A 1 289 ? 8.922 37.938 3.209 1 94.19 289 ALA A CA 1
ATOM 2306 C C . ALA A 1 289 ? 9.016 38.656 1.862 1 94.19 289 ALA A C 1
ATOM 2308 O O . ALA A 1 289 ? 10.086 39.125 1.473 1 94.19 289 ALA A O 1
ATOM 2309 N N . GLU A 1 290 ? 7.902 38.719 1.224 1 91.25 290 GLU A N 1
ATOM 2310 C CA . GLU A 1 290 ? 7.867 39.406 -0.061 1 91.25 290 GLU A CA 1
ATOM 2311 C C . GLU A 1 290 ? 8.086 40.906 0.113 1 91.25 290 GLU A C 1
ATOM 2313 O O . GLU A 1 290 ? 8.734 41.562 -0.718 1 91.25 290 GLU A O 1
ATOM 2318 N N . ILE A 1 291 ? 7.566 41.406 1.124 1 93.5 291 ILE A N 1
ATOM 2319 C CA . ILE A 1 291 ? 7.762 42.812 1.448 1 93.5 291 ILE A CA 1
ATOM 2320 C C . ILE A 1 291 ? 9.242 43.094 1.72 1 93.5 291 ILE A C 1
ATOM 2322 O O . ILE A 1 291 ? 9.766 44.156 1.344 1 93.5 291 ILE A O 1
ATOM 2326 N N . ASP A 1 292 ? 9.945 42.156 2.271 1 94.88 292 ASP A N 1
ATOM 2327 C CA . ASP A 1 292 ? 11.375 42.25 2.566 1 94.88 292 ASP A CA 1
ATOM 2328 C C . ASP A 1 292 ? 12.211 42 1.314 1 94.88 292 ASP A C 1
ATOM 2330 O O . ASP A 1 292 ? 13.438 42.031 1.367 1 94.88 292 ASP A O 1
ATOM 2334 N N . GLY A 1 293 ? 11.586 41.719 0.208 1 93.19 293 GLY A N 1
ATOM 2335 C CA . GLY A 1 293 ? 12.281 41.594 -1.064 1 93.19 293 GLY A CA 1
ATOM 2336 C C . GLY A 1 293 ? 12.672 40.156 -1.396 1 93.19 293 GLY A C 1
ATOM 2337 O O . GLY A 1 293 ? 13.5 39.938 -2.277 1 93.19 293 GLY A O 1
ATOM 2338 N N . ALA A 1 294 ? 12.094 39.188 -0.66 1 92.81 294 ALA A N 1
ATOM 2339 C CA . ALA A 1 294 ? 12.43 37.781 -0.914 1 92.81 294 ALA A CA 1
ATOM 2340 C C . ALA A 1 294 ? 11.906 37.312 -2.275 1 92.81 294 ALA A C 1
ATOM 2342 O O . ALA A 1 294 ? 10.805 37.688 -2.676 1 92.81 294 ALA A O 1
ATOM 2343 N N . ASN A 1 295 ? 12.781 36.594 -3.016 1 91.88 295 ASN A N 1
ATOM 2344 C CA . ASN A 1 295 ? 12.344 36.031 -4.285 1 91.88 295 ASN A CA 1
ATOM 2345 C C . ASN A 1 295 ? 11.734 34.656 -4.098 1 91.88 295 ASN A C 1
ATOM 2347 O O . ASN A 1 295 ? 11.68 34.125 -2.977 1 91.88 295 ASN A O 1
ATOM 2351 N N . GLN A 1 296 ? 11.25 34 -5.129 1 87.12 296 GLN A N 1
ATOM 2352 C CA . GLN A 1 296 ? 10.508 32.75 -5.062 1 87.12 296 GLN A CA 1
ATOM 2353 C C . GLN A 1 296 ? 11.391 31.625 -4.555 1 87.12 296 GLN A C 1
ATOM 2355 O O . GLN A 1 296 ? 10.93 30.734 -3.83 1 87.12 296 GLN A O 1
ATOM 2360 N N . TRP A 1 297 ? 12.633 31.609 -4.977 1 90 297 TRP A N 1
ATOM 2361 C CA . TRP A 1 297 ? 13.547 30.562 -4.539 1 90 297 TRP A CA 1
ATOM 2362 C C . TRP A 1 297 ? 13.836 30.688 -3.047 1 90 297 TRP A C 1
ATOM 2364 O O . TRP A 1 297 ? 13.953 29.672 -2.346 1 90 297 TRP A O 1
ATOM 2374 N N . GLN A 1 298 ? 13.914 31.969 -2.6 1 92.56 298 GLN A N 1
ATOM 2375 C CA . GLN A 1 298 ? 14.148 32.219 -1.18 1 92.56 298 GLN A CA 1
ATOM 2376 C C . GLN A 1 298 ? 12.938 31.797 -0.346 1 92.56 298 GLN A C 1
ATOM 2378 O O . GLN A 1 298 ? 13.086 31.219 0.727 1 92.56 298 GLN A O 1
ATOM 2383 N N . LEU A 1 299 ? 11.758 32.156 -0.903 1 92.88 299 LEU A N 1
ATOM 2384 C CA . LEU A 1 299 ? 10.539 31.75 -0.218 1 92.88 299 LEU A CA 1
ATOM 2385 C C . LEU A 1 299 ? 10.453 30.234 -0.106 1 92.88 299 LEU A C 1
ATOM 2387 O O . LEU A 1 299 ? 10.109 29.703 0.953 1 92.88 299 LEU A O 1
ATOM 2391 N N . PHE A 1 300 ? 10.828 29.562 -1.207 1 92.19 300 PHE A N 1
ATOM 2392 C CA . PHE A 1 300 ? 10.789 28.109 -1.255 1 92.19 300 PHE A CA 1
ATOM 2393 C C . PHE A 1 300 ? 11.773 27.5 -0.262 1 92.19 300 PHE A C 1
ATOM 2395 O O . PHE A 1 300 ? 11.406 26.641 0.541 1 92.19 300 PHE A O 1
ATOM 2402 N N . ARG A 1 301 ? 12.945 27.953 -0.233 1 92.19 301 ARG A N 1
ATOM 2403 C CA . ARG A 1 301 ? 14.047 27.344 0.517 1 92.19 301 ARG A CA 1
ATOM 2404 C C . ARG A 1 301 ? 13.953 27.703 1.999 1 92.19 301 ARG A C 1
ATOM 2406 O O . ARG A 1 301 ? 14.25 26.859 2.857 1 92.19 301 ARG A O 1
ATOM 2413 N N . TYR A 1 302 ? 13.422 28.953 2.359 1 93.75 302 TYR A N 1
ATOM 2414 C CA . TYR A 1 302 ? 13.539 29.422 3.736 1 93.75 302 TYR A CA 1
ATOM 2415 C C . TYR A 1 302 ? 12.195 29.375 4.449 1 93.75 302 TYR A C 1
ATOM 2417 O O . TYR A 1 302 ? 12.141 29.422 5.68 1 93.75 302 TYR A O 1
ATOM 2425 N N . ILE A 1 303 ? 11.125 29.25 3.717 1 93.75 303 ILE A N 1
ATOM 2426 C CA . ILE A 1 303 ? 9.812 29.203 4.352 1 93.75 303 ILE A CA 1
ATOM 2427 C C . ILE A 1 303 ? 9.133 27.875 4.059 1 93.75 303 ILE A C 1
ATOM 2429 O O . ILE A 1 303 ? 8.883 27.078 4.969 1 93.75 303 ILE A O 1
ATOM 2433 N N . THR A 1 304 ? 9.016 27.531 2.803 1 93.12 304 THR A N 1
ATOM 2434 C CA . THR A 1 304 ? 8.211 26.391 2.389 1 93.12 304 THR A CA 1
ATOM 2435 C C . THR A 1 304 ? 8.852 25.078 2.846 1 93.12 304 THR A C 1
ATOM 2437 O O . THR A 1 304 ? 8.219 24.281 3.549 1 93.12 304 THR A O 1
ATOM 2440 N N . VAL A 1 305 ? 10.133 24.891 2.475 1 93.88 305 VAL A N 1
ATOM 2441 C CA . VAL A 1 305 ? 10.789 23.609 2.711 1 93.88 305 VAL A CA 1
ATOM 2442 C C . VAL A 1 305 ? 10.906 23.344 4.215 1 93.88 305 VAL A C 1
ATOM 2444 O O . VAL A 1 305 ? 10.508 22.281 4.699 1 93.88 305 VAL A O 1
ATOM 2447 N N . PRO A 1 306 ? 11.297 24.375 5 1 92.88 306 PRO A N 1
ATOM 2448 C CA . PRO A 1 306 ? 11.422 24.141 6.438 1 92.88 306 PRO A CA 1
ATOM 2449 C C . PRO A 1 306 ? 10.07 23.938 7.121 1 92.88 306 PRO A C 1
ATOM 2451 O O . PRO A 1 306 ? 9.938 23.094 8.008 1 92.88 306 PRO A O 1
ATOM 2454 N N . LEU A 1 307 ? 9.102 24.672 6.688 1 92.94 307 LEU A N 1
ATOM 2455 C CA . LEU A 1 307 ? 7.812 24.594 7.367 1 92.94 307 LEU A CA 1
ATOM 2456 C C . LEU A 1 307 ? 7.055 23.344 6.938 1 92.94 307 LEU A C 1
ATOM 2458 O O . LEU A 1 307 ? 6.113 22.922 7.613 1 92.94 307 LEU A O 1
ATOM 2462 N N . LEU A 1 308 ? 7.473 22.703 5.836 1 94.12 308 LEU A N 1
ATOM 2463 C CA . LEU A 1 308 ? 6.871 21.453 5.383 1 94.12 308 LEU A CA 1
ATOM 2464 C C . LEU A 1 308 ? 7.66 20.25 5.898 1 94.12 308 LEU A C 1
ATOM 2466 O O . LEU A 1 308 ? 7.336 19.109 5.578 1 94.12 308 LEU A O 1
ATOM 2470 N N . SER A 1 309 ? 8.648 20.438 6.703 1 92.25 309 SER A N 1
ATOM 2471 C CA . SER A 1 309 ? 9.547 19.375 7.145 1 92.25 309 SER A CA 1
ATOM 2472 C C . SER A 1 309 ? 8.781 18.25 7.852 1 92.25 309 SER A C 1
ATOM 2474 O O . SER A 1 309 ? 9.109 17.078 7.695 1 92.25 309 SER A O 1
ATOM 2476 N N . PRO A 1 310 ? 7.746 18.531 8.602 1 88.19 310 PRO A N 1
ATOM 2477 C CA . PRO A 1 310 ? 7 17.422 9.211 1 88.19 310 PRO A CA 1
ATOM 2478 C C . PRO A 1 310 ? 6.285 16.547 8.18 1 88.19 310 PRO A C 1
ATOM 2480 O O . PRO A 1 310 ? 6.23 15.328 8.328 1 88.19 310 PRO A O 1
ATOM 2483 N N . VAL A 1 311 ? 5.762 17.234 7.207 1 91.75 311 VAL A N 1
ATOM 2484 C CA . VAL A 1 311 ? 5.078 16.516 6.141 1 91.75 311 VAL A CA 1
ATOM 2485 C C . VAL A 1 311 ? 6.086 15.688 5.348 1 91.75 311 VAL A C 1
ATOM 2487 O O . VAL A 1 311 ? 5.828 14.523 5.027 1 91.75 311 VAL A O 1
ATOM 2490 N N . THR A 1 312 ? 7.227 16.328 5.066 1 94.69 312 THR A N 1
ATOM 2491 C CA . THR A 1 312 ? 8.289 15.641 4.344 1 94.69 312 THR A CA 1
ATOM 2492 C C . THR A 1 312 ? 8.773 14.43 5.133 1 94.69 312 THR A C 1
ATOM 2494 O O . THR A 1 312 ? 9.023 13.367 4.559 1 94.69 312 THR A O 1
ATOM 2497 N N . PHE A 1 313 ? 8.922 14.57 6.41 1 90.94 313 PHE A N 1
ATOM 2498 C CA . PHE A 1 313 ? 9.344 13.477 7.273 1 90.94 313 PHE A CA 1
ATOM 2499 C C . PHE A 1 313 ? 8.344 12.328 7.227 1 90.94 313 PHE A C 1
ATOM 2501 O O . PHE A 1 313 ? 8.727 11.172 7.047 1 90.94 313 PHE A O 1
ATOM 2508 N N . TYR A 1 314 ? 7.113 12.688 7.383 1 89.31 314 TYR A N 1
ATOM 2509 C CA . TYR A 1 314 ? 6.055 11.688 7.363 1 89.31 314 TYR A CA 1
ATOM 2510 C C . TYR A 1 314 ? 6.051 10.922 6.043 1 89.31 314 TYR A C 1
ATOM 2512 O O . TYR A 1 314 ? 6.016 9.688 6.031 1 89.31 314 TYR A O 1
ATOM 2520 N N . LEU A 1 315 ? 6.051 11.664 4.918 1 95.38 315 LEU A N 1
ATOM 2521 C CA . LEU A 1 315 ? 6.004 11.055 3.596 1 95.38 315 LEU A CA 1
ATOM 2522 C C . LEU A 1 315 ? 7.242 10.195 3.35 1 95.38 315 LEU A C 1
ATOM 2524 O O . LEU A 1 315 ? 7.156 9.141 2.723 1 95.38 315 LEU A O 1
ATOM 2528 N N . SER A 1 316 ? 8.391 10.703 3.834 1 95.88 316 SER A N 1
ATOM 2529 C CA . SER A 1 316 ? 9.625 9.938 3.686 1 95.88 316 SER A CA 1
ATOM 2530 C C . SER A 1 316 ? 9.57 8.641 4.488 1 95.88 316 SER A C 1
ATOM 2532 O O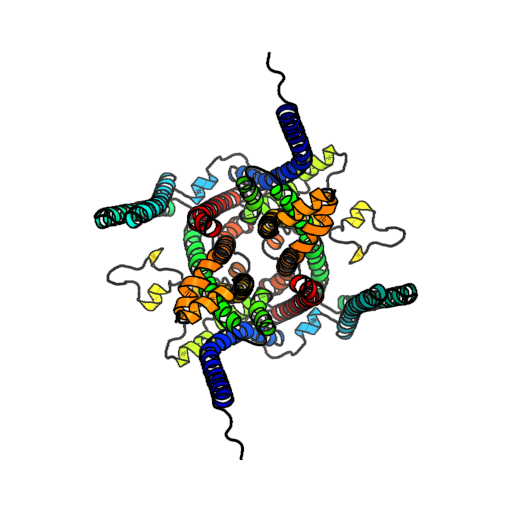 . SER A 1 316 ? 9.961 7.582 3.996 1 95.88 316 SER A O 1
ATOM 2534 N N . LEU A 1 317 ? 9.094 8.727 5.715 1 93.31 317 LEU A N 1
ATOM 2535 C CA . LEU A 1 317 ? 9.023 7.566 6.598 1 93.31 317 LEU A CA 1
ATOM 2536 C C . LEU A 1 317 ? 8.102 6.496 6.02 1 93.31 317 LEU A C 1
ATOM 2538 O O . LEU A 1 317 ? 8.5 5.34 5.875 1 93.31 317 LEU A O 1
ATOM 2542 N N . VAL A 1 318 ? 6.918 6.898 5.691 1 93.62 318 VAL A N 1
ATOM 2543 C CA . VAL A 1 318 ? 5.93 5.957 5.168 1 93.62 318 VAL A CA 1
ATOM 2544 C C . VAL A 1 318 ? 6.367 5.461 3.791 1 93.62 318 VAL A C 1
ATOM 2546 O O . VAL A 1 318 ? 6.145 4.301 3.441 1 93.62 318 VAL A O 1
ATOM 2549 N N . GLY A 1 319 ? 7.008 6.336 3.025 1 96.88 319 GLY A N 1
ATOM 2550 C CA . GLY A 1 319 ? 7.527 5.957 1.722 1 96.88 319 GLY A CA 1
ATOM 2551 C C . GLY A 1 319 ? 8.586 4.867 1.793 1 96.88 319 GLY A C 1
ATOM 2552 O O . GLY A 1 319 ? 8.523 3.893 1.043 1 96.88 319 GLY A O 1
ATOM 2553 N N . PHE A 1 320 ? 9.516 5.023 2.703 1 96.75 320 PHE A N 1
ATOM 2554 C CA . PHE A 1 320 ? 10.578 4.035 2.836 1 96.75 320 PHE A CA 1
ATOM 2555 C C . PHE A 1 320 ? 10.023 2.715 3.365 1 96.75 320 PHE A C 1
ATOM 2557 O O . PHE A 1 320 ? 10.383 1.644 2.875 1 96.75 320 PHE A O 1
ATOM 2564 N N . ILE A 1 321 ? 9.172 2.783 4.367 1 95.88 321 ILE A N 1
ATOM 2565 C CA . ILE A 1 321 ? 8.555 1.559 4.859 1 95.88 321 ILE A CA 1
ATOM 2566 C C . ILE A 1 321 ? 7.824 0.854 3.719 1 95.88 321 ILE A C 1
ATOM 2568 O O . ILE A 1 321 ? 7.996 -0.35 3.514 1 95.88 321 ILE A O 1
ATOM 2572 N N . GLY A 1 322 ? 7.094 1.638 2.939 1 96.06 322 GLY A N 1
ATOM 2573 C CA . GLY A 1 322 ? 6.32 1.095 1.834 1 96.06 322 GLY A CA 1
ATOM 2574 C C . GLY A 1 322 ? 7.18 0.466 0.754 1 96.06 322 GLY A C 1
ATOM 2575 O O . GLY A 1 322 ? 6.828 -0.578 0.201 1 96.06 322 GLY A O 1
ATOM 2576 N N . THR A 1 323 ? 8.289 1.087 0.428 1 97.69 323 THR A N 1
ATOM 2577 C CA . THR A 1 323 ? 9.141 0.58 -0.637 1 97.69 323 THR A CA 1
ATOM 2578 C C . THR A 1 323 ? 9.875 -0.682 -0.189 1 97.69 323 THR A C 1
ATOM 2580 O O . THR A 1 323 ? 10.117 -1.586 -0.992 1 97.69 323 THR A O 1
ATOM 2583 N N . PHE A 1 324 ? 10.227 -0.796 1.047 1 97.62 324 PHE A N 1
ATOM 2584 C CA . PHE A 1 324 ? 10.883 -1.994 1.553 1 97.62 324 PHE A CA 1
ATOM 2585 C C . PHE A 1 324 ? 9.922 -3.172 1.581 1 97.62 324 PHE A C 1
ATOM 2587 O O . PHE A 1 324 ? 10.336 -4.328 1.477 1 97.62 324 PHE A O 1
ATOM 2594 N N . LYS A 1 325 ? 8.664 -2.875 1.653 1 96.56 325 LYS A N 1
ATOM 2595 C CA . LYS A 1 325 ? 7.66 -3.932 1.712 1 96.56 325 LYS A CA 1
ATOM 2596 C C . LYS A 1 325 ? 6.988 -4.125 0.355 1 96.56 325 LYS A C 1
ATOM 2598 O O . LYS A 1 325 ? 6.07 -4.938 0.222 1 96.56 325 LYS A O 1
ATOM 2603 N N . ALA A 1 326 ? 7.434 -3.379 -0.626 1 95.5 326 ALA A N 1
ATOM 2604 C CA . ALA A 1 326 ? 6.789 -3.396 -1.938 1 95.5 326 ALA A CA 1
ATOM 2605 C C . ALA A 1 326 ? 6.828 -4.793 -2.549 1 95.5 326 ALA A C 1
ATOM 2607 O O . ALA A 1 326 ? 7.832 -5.5 -2.438 1 95.5 326 ALA A O 1
ATOM 2608 N N . PHE A 1 327 ? 5.684 -5.191 -3.223 1 94.69 327 PHE A N 1
ATOM 2609 C CA . PHE A 1 327 ? 5.594 -6.547 -3.754 1 94.69 327 PHE A CA 1
ATOM 2610 C C . PHE A 1 327 ? 4.801 -6.566 -5.055 1 94.69 327 PHE A C 1
ATOM 2612 O O . PHE A 1 327 ? 5.32 -6.973 -6.098 1 94.69 327 PHE A O 1
ATOM 2619 N N . ASN A 1 328 ? 3.547 -6.012 -5.105 1 93 328 ASN A N 1
ATOM 2620 C CA . ASN A 1 328 ? 2.559 -6.211 -6.16 1 93 328 ASN A CA 1
ATOM 2621 C C . ASN A 1 328 ? 3.111 -5.82 -7.527 1 93 328 ASN A C 1
ATOM 2623 O O . ASN A 1 328 ? 3.248 -6.664 -8.414 1 93 328 ASN A O 1
ATOM 2627 N N . HIS A 1 329 ? 3.543 -4.598 -7.652 1 94.81 329 HIS A N 1
ATOM 2628 C CA . HIS A 1 329 ? 3.953 -4.117 -8.969 1 94.81 329 HIS A CA 1
ATOM 2629 C C . HIS A 1 329 ? 5.285 -4.73 -9.383 1 94.81 329 HIS A C 1
ATOM 2631 O O . HIS A 1 329 ? 5.523 -4.961 -10.57 1 94.81 329 HIS A O 1
ATOM 2637 N N . ILE A 1 330 ? 6.184 -5.078 -8.391 1 96.25 330 ILE A N 1
ATOM 2638 C CA . ILE A 1 330 ? 7.461 -5.699 -8.711 1 96.25 330 ILE A CA 1
ATOM 2639 C C . ILE A 1 330 ? 7.234 -7.129 -9.203 1 96.25 330 ILE A C 1
ATOM 2641 O O . ILE A 1 330 ? 7.828 -7.547 -10.195 1 96.25 330 ILE A O 1
ATOM 2645 N N . TYR A 1 331 ? 6.344 -7.789 -8.57 1 92.94 331 TYR A N 1
ATOM 2646 C CA . TYR A 1 331 ? 6.023 -9.172 -8.93 1 92.94 331 TYR A CA 1
ATOM 2647 C C . TYR A 1 331 ? 5.371 -9.242 -10.297 1 92.94 331 TYR A C 1
ATOM 2649 O O . TYR A 1 331 ? 5.633 -10.172 -11.07 1 92.94 331 TYR A O 1
ATOM 2657 N N . VAL A 1 332 ? 4.543 -8.266 -10.641 1 91.56 332 VAL A N 1
ATOM 2658 C CA . VAL A 1 332 ? 3.826 -8.242 -11.906 1 91.56 332 VAL A CA 1
ATOM 2659 C C . VAL A 1 332 ? 4.781 -7.855 -13.031 1 91.56 332 VAL A C 1
ATOM 2661 O O . VAL A 1 332 ? 4.68 -8.375 -14.148 1 91.56 332 VAL A O 1
ATOM 2664 N N . LEU A 1 333 ? 5.734 -7.035 -12.766 1 95.5 333 LEU A N 1
ATOM 2665 C CA . LEU A 1 333 ? 6.574 -6.453 -13.812 1 95.5 333 LEU A CA 1
ATOM 2666 C C . LEU A 1 333 ? 7.812 -7.312 -14.055 1 95.5 333 LEU A C 1
ATOM 2668 O O . LEU A 1 333 ? 8.5 -7.145 -15.062 1 95.5 333 LEU A O 1
ATOM 2672 N N . GLN A 1 334 ? 8.102 -8.18 -13.133 1 93.5 334 GLN A N 1
ATOM 2673 C CA . GLN A 1 334 ? 9.312 -8.977 -13.281 1 93.5 334 GLN A CA 1
ATOM 2674 C C . GLN A 1 334 ? 9.242 -9.867 -14.523 1 93.5 334 GLN A C 1
ATOM 2676 O O . GLN A 1 334 ? 8.18 -10.383 -14.867 1 93.5 334 GLN A O 1
ATOM 2681 N N . VAL A 1 335 ? 10.344 -9.969 -15.234 1 93.44 335 VAL A N 1
ATOM 2682 C CA . VAL A 1 335 ? 10.469 -10.82 -16.406 1 93.44 335 VAL A CA 1
ATOM 2683 C C . VAL A 1 335 ? 11.719 -11.695 -16.281 1 93.44 335 VAL A C 1
ATOM 2685 O O . VAL A 1 335 ? 12.711 -11.281 -15.68 1 93.44 335 VAL A O 1
ATOM 2688 N N . PRO A 1 336 ? 11.742 -12.867 -16.844 1 93 336 PRO A N 1
ATOM 2689 C CA . PRO A 1 336 ? 12.867 -13.789 -16.703 1 93 336 PRO A CA 1
ATOM 2690 C C . PRO A 1 336 ? 14.18 -13.195 -17.203 1 93 336 PRO A C 1
ATOM 2692 O O . PRO A 1 336 ? 15.242 -13.453 -16.625 1 93 336 PRO A O 1
ATOM 2695 N N . SER A 1 337 ? 14.117 -12.406 -18.203 1 94.44 337 SER A N 1
ATOM 2696 C CA . SER A 1 337 ? 15.336 -11.883 -18.812 1 94.44 337 SER A CA 1
ATOM 2697 C C . SER A 1 337 ? 16.047 -10.906 -17.875 1 94.44 337 SER A C 1
ATOM 2699 O O . SER A 1 337 ? 17.234 -10.656 -18.016 1 94.44 337 SER A O 1
ATOM 2701 N N . ALA A 1 338 ? 15.305 -10.352 -16.938 1 95.5 338 ALA A N 1
ATOM 2702 C CA . ALA A 1 338 ? 15.906 -9.445 -15.961 1 95.5 338 ALA A CA 1
ATOM 2703 C C . ALA A 1 338 ? 16.641 -10.227 -14.875 1 95.5 338 ALA A C 1
ATOM 2705 O O . ALA A 1 338 ? 17.312 -9.633 -14.016 1 95.5 338 ALA A O 1
ATOM 2706 N N . GLN A 1 339 ? 16.469 -11.555 -14.969 1 93.62 339 GLN A N 1
ATOM 2707 C CA . GLN A 1 339 ? 17.109 -12.414 -13.984 1 93.62 339 GLN A CA 1
ATOM 2708 C C . GLN A 1 339 ? 16.719 -12.023 -12.562 1 93.62 339 GLN A C 1
ATOM 2710 O O . GLN A 1 339 ? 15.539 -11.766 -12.289 1 93.62 339 GLN A O 1
ATOM 2715 N N . ASN A 1 340 ? 17.656 -11.969 -11.664 1 94.06 340 ASN A N 1
ATOM 2716 C CA . ASN A 1 340 ? 17.312 -11.68 -10.281 1 94.06 340 ASN A CA 1
ATOM 2717 C C . ASN A 1 340 ? 17.562 -10.211 -9.93 1 94.06 340 ASN A C 1
ATOM 2719 O O . ASN A 1 340 ? 17.547 -9.836 -8.758 1 94.06 340 ASN A O 1
ATOM 2723 N N . THR A 1 341 ? 17.688 -9.359 -10.914 1 96.81 341 THR A N 1
ATOM 2724 C CA . THR A 1 341 ? 18.156 -8.008 -10.656 1 96.81 341 THR A CA 1
ATOM 2725 C C . THR A 1 341 ? 17 -7.094 -10.266 1 96.81 341 THR A C 1
ATOM 2727 O O . THR A 1 341 ? 17.203 -5.922 -9.953 1 96.81 341 THR A O 1
ATOM 2730 N N . VAL A 1 342 ? 15.734 -7.672 -10.273 1 97.62 342 VAL A N 1
ATOM 2731 C CA . VAL A 1 342 ? 14.594 -6.875 -9.852 1 97.62 342 VAL A CA 1
ATOM 2732 C C . VAL A 1 342 ? 13.906 -7.543 -8.664 1 97.62 342 VAL A C 1
ATOM 2734 O O . VAL A 1 342 ? 12.852 -7.086 -8.203 1 97.62 342 VAL A O 1
ATOM 2737 N N . GLN A 1 343 ? 14.508 -8.641 -8.203 1 97.38 343 GLN A N 1
ATOM 2738 C CA . GLN A 1 343 ? 13.914 -9.383 -7.094 1 97.38 343 GLN A CA 1
ATOM 2739 C C . GLN A 1 343 ? 14.195 -8.695 -5.762 1 97.38 343 GLN A C 1
ATOM 2741 O O . GLN A 1 343 ? 15.219 -8.953 -5.125 1 97.38 343 GLN A O 1
ATOM 2746 N N . THR A 1 344 ? 13.258 -7.914 -5.332 1 98 344 THR A N 1
ATOM 2747 C CA . THR A 1 344 ? 13.375 -7.27 -4.027 1 98 344 THR A CA 1
ATOM 2748 C C . THR A 1 344 ? 13.219 -8.297 -2.904 1 98 344 THR A C 1
ATOM 2750 O O . THR A 1 344 ? 12.867 -9.453 -3.156 1 98 344 THR A O 1
ATOM 2753 N N . THR A 1 345 ? 13.547 -7.855 -1.686 1 98.06 345 THR A N 1
ATOM 2754 C CA . THR A 1 345 ? 13.547 -8.758 -0.542 1 98.06 345 THR A CA 1
ATOM 2755 C C . THR A 1 345 ? 12.156 -9.344 -0.314 1 98.06 345 THR A C 1
ATOM 2757 O O . THR A 1 345 ? 12.023 -10.531 -0.004 1 98.06 345 THR A O 1
ATOM 2760 N N . SER A 1 346 ? 11.094 -8.539 -0.477 1 96.81 346 SER A N 1
ATOM 2761 C CA . SER A 1 346 ? 9.719 -9.023 -0.318 1 96.81 346 SER A CA 1
ATOM 2762 C C . SER A 1 346 ? 9.406 -10.133 -1.32 1 96.81 346 SER A C 1
ATOM 2764 O O . SER A 1 346 ? 8.781 -11.133 -0.97 1 96.81 346 SER A O 1
ATOM 2766 N N . VAL A 1 347 ? 9.891 -9.992 -2.555 1 96.06 347 VAL A N 1
ATOM 2767 C CA . VAL A 1 347 ? 9.664 -10.992 -3.598 1 96.06 347 VAL A CA 1
ATOM 2768 C C . VAL A 1 347 ? 10.484 -12.242 -3.307 1 96.06 347 VAL A C 1
ATOM 2770 O O . VAL A 1 347 ? 10.008 -13.367 -3.484 1 96.06 347 VAL A O 1
ATOM 2773 N N . ALA A 1 348 ? 11.758 -12.031 -2.85 1 96.81 348 ALA A N 1
ATOM 2774 C CA . ALA A 1 348 ? 12.617 -13.164 -2.508 1 96.81 348 ALA A CA 1
ATOM 2775 C C . ALA A 1 348 ? 12.008 -14 -1.39 1 96.81 348 ALA A C 1
ATOM 2777 O O . ALA A 1 348 ? 12.023 -15.234 -1.448 1 96.81 348 ALA A O 1
ATOM 2778 N N . ILE A 1 349 ? 11.469 -13.359 -0.38 1 97 349 ILE A N 1
ATOM 2779 C CA . ILE A 1 349 ? 10.836 -14.055 0.74 1 97 349 ILE A CA 1
ATOM 2780 C C . ILE A 1 349 ? 9.602 -14.805 0.255 1 97 349 ILE A C 1
ATOM 2782 O O . ILE A 1 349 ? 9.344 -15.938 0.687 1 97 349 ILE A O 1
ATOM 2786 N N . PHE A 1 350 ? 8.852 -14.188 -0.649 1 94.31 350 PHE A N 1
ATOM 2787 C CA . PHE A 1 350 ? 7.668 -14.828 -1.203 1 94.31 350 PHE A CA 1
ATOM 2788 C C . PHE A 1 350 ? 8.039 -16.109 -1.945 1 94.31 350 PHE A C 1
ATOM 2790 O O . PHE A 1 350 ? 7.332 -17.109 -1.857 1 94.31 350 PHE A O 1
ATOM 2797 N N . ASN A 1 351 ? 9.109 -16.062 -2.666 1 94.19 351 ASN A N 1
ATOM 2798 C CA . ASN A 1 351 ? 9.57 -17.25 -3.375 1 94.19 351 ASN A CA 1
ATOM 2799 C C . ASN A 1 351 ? 9.953 -18.375 -2.41 1 94.19 351 ASN A C 1
ATOM 2801 O O . ASN A 1 351 ? 9.688 -19.547 -2.672 1 94.19 351 ASN A O 1
ATOM 2805 N N . THR A 1 352 ? 10.594 -17.984 -1.323 1 93.81 352 THR A N 1
ATOM 2806 C CA . THR A 1 352 ? 10.945 -18.953 -0.296 1 93.81 352 THR A CA 1
ATOM 2807 C C . THR A 1 352 ? 9.688 -19.594 0.303 1 93.81 352 THR A C 1
ATOM 2809 O O . THR A 1 352 ? 9.656 -20.797 0.542 1 93.81 352 THR A O 1
ATOM 2812 N N . PHE A 1 353 ? 8.688 -18.781 0.548 1 89.56 353 PHE A N 1
ATOM 2813 C CA . PHE A 1 353 ? 7.418 -19.219 1.113 1 89.56 353 PHE A CA 1
ATOM 2814 C C . PHE A 1 353 ? 6.652 -20.078 0.118 1 89.56 353 PHE A C 1
ATOM 2816 O O . PHE A 1 353 ? 6.285 -21.219 0.428 1 89.56 353 PHE A O 1
ATOM 2823 N N . PHE A 1 354 ? 6.402 -19.625 -1.117 1 83.44 354 PHE A N 1
ATOM 2824 C CA . PHE A 1 354 ? 5.473 -20.219 -2.064 1 83.44 354 PHE A CA 1
ATOM 2825 C C . PHE A 1 354 ? 6.145 -21.328 -2.857 1 83.44 354 PHE A C 1
ATOM 2827 O O . PHE A 1 354 ? 5.559 -22.391 -3.068 1 83.44 354 PHE A O 1
ATOM 2834 N N . LYS A 1 355 ? 7.32 -21.078 -3.285 1 79.5 355 LYS A N 1
ATOM 2835 C CA . LYS A 1 355 ? 7.957 -22.047 -4.18 1 79.5 355 LYS A CA 1
ATOM 2836 C C . LYS A 1 355 ? 8.648 -23.141 -3.389 1 79.5 355 LYS A C 1
ATOM 2838 O O . LYS A 1 355 ? 8.609 -24.312 -3.787 1 79.5 355 LYS A O 1
ATOM 2843 N N . ALA A 1 356 ? 9.133 -22.812 -2.191 1 80.62 356 ALA A N 1
ATOM 2844 C CA . ALA A 1 356 ? 9.945 -23.812 -1.485 1 80.62 356 ALA A CA 1
ATOM 2845 C C . ALA A 1 356 ? 9.203 -24.359 -0.269 1 80.62 356 ALA A C 1
ATOM 2847 O O . ALA A 1 356 ? 9.648 -25.328 0.353 1 80.62 356 ALA A O 1
ATOM 2848 N N . SER A 1 357 ? 8.133 -23.75 0.038 1 86.31 357 SER A N 1
ATOM 2849 C CA . SER A 1 357 ? 7.301 -24.125 1.174 1 86.31 357 SER A CA 1
ATOM 2850 C C . SER A 1 357 ? 8.125 -24.219 2.455 1 86.31 357 SER A C 1
ATOM 2852 O O . SER A 1 357 ? 7.965 -25.172 3.234 1 86.31 357 SER A O 1
ATOM 2854 N N . GLN A 1 358 ? 9.117 -23.344 2.564 1 92.25 358 GLN A N 1
ATOM 2855 C CA . GLN A 1 358 ? 9.938 -23.234 3.77 1 92.25 358 GLN A CA 1
ATOM 2856 C C . GLN A 1 358 ? 9.438 -22.109 4.672 1 92.25 358 GLN A C 1
ATOM 2858 O O . GLN A 1 358 ? 10.062 -21.047 4.75 1 92.25 358 GLN A O 1
ATOM 2863 N N . PHE A 1 359 ? 8.484 -22.453 5.41 1 93.19 359 PHE A N 1
ATOM 2864 C CA . PHE A 1 359 ? 7.777 -21.438 6.176 1 93.19 359 PHE A CA 1
ATOM 2865 C C . PHE A 1 359 ? 8.672 -20.875 7.277 1 93.19 359 PHE A C 1
ATOM 2867 O O . PHE A 1 359 ? 8.68 -19.672 7.52 1 93.19 359 PHE A O 1
ATOM 2874 N N . GLY A 1 360 ? 9.391 -21.719 7.957 1 95.5 360 GLY A N 1
ATOM 2875 C CA . GLY A 1 360 ? 10.305 -21.266 8.992 1 95.5 360 GLY A CA 1
ATOM 2876 C C . GLY A 1 360 ? 11.398 -20.344 8.461 1 95.5 360 GLY A C 1
ATOM 2877 O O . GLY A 1 360 ? 11.688 -19.312 9.047 1 95.5 360 GLY A O 1
ATOM 2878 N N . TYR A 1 361 ? 11.984 -20.766 7.336 1 96.31 361 TYR A N 1
ATOM 2879 C CA . TYR A 1 361 ? 13.047 -19.969 6.723 1 96.31 361 TYR A CA 1
ATOM 2880 C C . TYR A 1 361 ? 12.5 -18.656 6.176 1 96.31 361 TYR A C 1
ATOM 2882 O O . TYR A 1 361 ? 13.117 -17.594 6.332 1 96.31 361 TYR A O 1
ATOM 2890 N N . ALA A 1 362 ? 11.32 -18.719 5.555 1 96.62 362 ALA A N 1
ATOM 2891 C CA . ALA A 1 362 ? 10.688 -17.516 5.031 1 96.62 362 ALA A CA 1
ATOM 2892 C C . ALA A 1 362 ? 10.406 -16.516 6.148 1 96.62 362 ALA A C 1
ATOM 2894 O O . ALA A 1 362 ? 10.609 -15.305 5.98 1 96.62 362 ALA A O 1
ATOM 2895 N N . THR A 1 363 ? 9.93 -17.016 7.273 1 96.44 363 THR A N 1
ATOM 2896 C CA . THR A 1 363 ? 9.641 -16.125 8.398 1 96.44 363 THR A CA 1
ATOM 2897 C C . THR A 1 363 ? 10.93 -15.547 8.969 1 96.44 363 THR A C 1
ATOM 2899 O O . THR A 1 363 ? 10.945 -14.406 9.438 1 96.44 363 THR A O 1
ATOM 2902 N N . ALA A 1 364 ? 11.992 -16.328 8.969 1 97.56 364 ALA A N 1
ATOM 2903 C CA . ALA A 1 364 ? 13.281 -15.805 9.406 1 97.56 364 ALA A CA 1
ATOM 2904 C C . ALA A 1 364 ? 13.75 -14.664 8.508 1 97.56 364 ALA A C 1
ATOM 2906 O O . ALA A 1 364 ? 14.211 -13.633 8.992 1 97.56 364 ALA A O 1
ATOM 2907 N N . GLU A 1 365 ? 13.664 -14.891 7.188 1 97.81 365 GLU A N 1
ATOM 2908 C CA . GLU A 1 365 ? 13.992 -13.836 6.238 1 97.81 365 GLU A CA 1
ATOM 2909 C C . GLU A 1 365 ? 13.148 -12.586 6.484 1 97.81 365 GLU A C 1
ATOM 2911 O O . GLU A 1 365 ? 13.664 -11.469 6.465 1 97.81 365 GLU A O 1
ATOM 2916 N N . ALA A 1 366 ? 11.891 -12.805 6.73 1 97.75 366 ALA A N 1
ATOM 2917 C CA . ALA A 1 366 ? 10.961 -11.703 6.961 1 97.75 366 ALA A CA 1
ATOM 2918 C C . ALA A 1 366 ? 11.305 -10.961 8.242 1 97.75 366 ALA A C 1
ATOM 2920 O O . ALA A 1 366 ? 11.172 -9.734 8.312 1 97.75 366 ALA A O 1
ATOM 2921 N N . MET A 1 367 ? 11.688 -11.68 9.25 1 96.81 367 MET A N 1
ATOM 2922 C CA . MET A 1 367 ? 12.07 -11.047 10.508 1 96.81 367 MET A CA 1
ATOM 2923 C C . MET A 1 367 ? 13.328 -10.203 10.328 1 96.81 367 MET A C 1
ATOM 2925 O O . MET A 1 367 ? 13.484 -9.164 10.977 1 96.81 367 MET A O 1
ATOM 2929 N N . LEU A 1 368 ? 14.234 -10.688 9.539 1 97.19 368 LEU A N 1
ATOM 2930 C CA . LEU A 1 368 ? 15.422 -9.891 9.234 1 97.19 368 LEU A CA 1
ATOM 2931 C C . LEU A 1 368 ? 15.039 -8.602 8.516 1 97.19 368 LEU A C 1
ATOM 2933 O O . LEU A 1 368 ? 15.547 -7.527 8.844 1 97.19 368 LEU A O 1
ATOM 2937 N N . LEU A 1 369 ? 14.18 -8.734 7.492 1 97.44 369 LEU A N 1
ATOM 2938 C CA . LEU A 1 369 ? 13.695 -7.547 6.805 1 97.44 369 LEU A CA 1
ATOM 2939 C C . LEU A 1 369 ? 12.992 -6.602 7.773 1 97.44 369 LEU A C 1
ATOM 2941 O O . LEU A 1 369 ? 13.172 -5.383 7.699 1 97.44 369 LEU A O 1
ATOM 2945 N N . PHE A 1 370 ? 12.18 -7.207 8.656 1 96.44 370 PHE A N 1
ATOM 2946 C CA . PHE A 1 370 ? 11.492 -6.438 9.688 1 96.44 370 PHE A CA 1
ATOM 2947 C C . PHE A 1 370 ? 12.492 -5.645 10.523 1 96.44 370 PHE A C 1
ATOM 2949 O O . PHE A 1 370 ? 12.289 -4.457 10.781 1 96.44 370 PHE A O 1
ATOM 2956 N N . ALA A 1 371 ? 13.531 -6.27 10.953 1 94.62 371 ALA A N 1
ATOM 2957 C CA . ALA A 1 371 ? 14.562 -5.625 11.758 1 94.62 371 ALA A CA 1
ATOM 2958 C C . ALA A 1 371 ? 15.211 -4.469 11 1 94.62 371 ALA A C 1
ATOM 2960 O O . ALA A 1 371 ? 15.484 -3.414 11.57 1 94.62 371 ALA A O 1
ATOM 2961 N N . ILE A 1 372 ? 15.422 -4.645 9.742 1 94.69 372 ILE A N 1
ATOM 2962 C CA . ILE A 1 372 ? 16.031 -3.613 8.906 1 94.69 372 ILE A CA 1
ATOM 2963 C C . ILE A 1 372 ? 15.078 -2.416 8.805 1 94.69 372 ILE A C 1
ATOM 2965 O O . ILE A 1 372 ? 15.5 -1.271 8.992 1 94.69 372 ILE A O 1
ATOM 2969 N N . ILE A 1 373 ? 13.82 -2.668 8.547 1 95.5 373 ILE A N 1
ATOM 2970 C CA . ILE A 1 373 ? 12.836 -1.596 8.43 1 95.5 373 ILE A CA 1
ATOM 2971 C C . ILE A 1 373 ? 12.719 -0.858 9.766 1 95.5 373 ILE A C 1
ATOM 2973 O O . ILE A 1 373 ? 12.672 0.374 9.797 1 95.5 373 ILE A O 1
ATOM 2977 N N . LEU A 1 374 ? 12.664 -1.643 10.836 1 91.69 374 LEU A N 1
ATOM 2978 C CA . LEU A 1 374 ? 12.578 -1.051 12.172 1 91.69 374 LEU A CA 1
ATOM 2979 C C . LEU A 1 374 ? 13.781 -0.154 12.445 1 91.69 374 LEU A C 1
ATOM 2981 O O . LEU A 1 374 ? 13.633 0.938 13 1 91.69 374 LEU A O 1
ATOM 2985 N N . PHE A 1 375 ? 14.969 -0.619 12.086 1 90 375 PHE A N 1
ATOM 2986 C CA . PHE A 1 375 ? 16.188 0.147 12.281 1 90 375 PHE A CA 1
ATOM 2987 C C . PHE A 1 375 ? 16.156 1.441 11.477 1 90 375 PHE A C 1
ATOM 2989 O O . PHE A 1 375 ? 16.469 2.514 12 1 90 375 PHE A O 1
ATOM 2996 N N . LEU A 1 376 ? 15.742 1.323 10.242 1 89.38 376 LEU A N 1
ATOM 2997 C CA . LEU A 1 376 ? 15.664 2.502 9.383 1 89.38 376 LEU A CA 1
ATOM 2998 C C . LEU A 1 376 ? 14.617 3.482 9.898 1 89.38 376 LEU A C 1
ATOM 3000 O O . LEU A 1 376 ? 14.828 4.699 9.867 1 89.38 376 LEU A O 1
ATOM 3004 N N . THR A 1 377 ? 13.523 2.926 10.344 1 88.25 377 THR A N 1
ATOM 3005 C CA . THR A 1 377 ? 12.461 3.756 10.914 1 88.25 377 THR A CA 1
ATOM 3006 C C . THR A 1 377 ? 12.961 4.492 12.148 1 88.25 377 THR A C 1
ATOM 3008 O O . THR A 1 377 ? 12.711 5.688 12.312 1 88.25 377 THR A O 1
ATOM 3011 N N . PHE A 1 378 ? 13.719 3.852 12.977 1 85.31 378 PHE A N 1
ATOM 3012 C CA . PHE A 1 378 ? 14.281 4.434 14.188 1 85.31 378 PHE A CA 1
ATOM 3013 C C . PHE A 1 378 ? 15.281 5.531 13.852 1 85.31 378 PHE A C 1
ATOM 3015 O O . PHE A 1 378 ? 15.242 6.617 14.438 1 85.31 378 PHE A O 1
ATOM 3022 N N . VAL A 1 379 ? 16.109 5.254 12.938 1 84.62 379 VAL A N 1
ATOM 3023 C CA . VAL A 1 379 ? 17.141 6.215 12.531 1 84.62 379 VAL A CA 1
ATOM 3024 C C . VAL A 1 379 ? 16.469 7.461 11.953 1 84.62 379 VAL A C 1
ATOM 3026 O O . VAL A 1 379 ? 16.844 8.586 12.289 1 84.62 379 VAL A O 1
ATOM 3029 N N . GLN A 1 380 ? 15.477 7.211 11.117 1 85.25 380 GLN A N 1
ATOM 3030 C CA . GLN A 1 380 ? 14.773 8.336 10.5 1 85.25 380 GLN A CA 1
ATOM 3031 C C . GLN A 1 380 ? 14.062 9.18 11.547 1 85.25 380 GLN A C 1
ATOM 3033 O O . GLN A 1 380 ? 14.086 10.414 11.484 1 85.25 380 GLN A O 1
ATOM 3038 N N . THR A 1 381 ? 13.469 8.602 12.523 1 83 381 THR A N 1
ATOM 3039 C CA . THR A 1 381 ? 12.719 9.305 13.555 1 83 381 THR A CA 1
ATOM 3040 C C . THR A 1 381 ? 13.664 10.086 14.4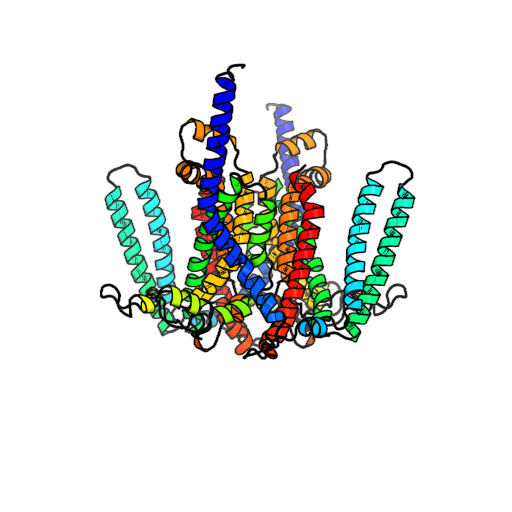69 1 83 381 THR A C 1
ATOM 3042 O O . THR A 1 381 ? 13.352 11.203 14.891 1 83 381 THR A O 1
ATOM 3045 N N . LYS A 1 382 ? 14.805 9.57 14.766 1 79.44 382 LYS A N 1
ATOM 3046 C CA . LYS A 1 382 ? 15.766 10.219 15.648 1 79.44 382 LYS A CA 1
ATOM 3047 C C . LYS A 1 382 ? 16.438 11.406 14.969 1 79.44 382 LYS A C 1
ATOM 3049 O O . LYS A 1 382 ? 16.656 12.445 15.586 1 79.44 382 LYS A O 1
ATOM 3054 N N . ILE A 1 383 ? 16.734 11.211 13.742 1 75.38 383 ILE A N 1
ATOM 3055 C CA . ILE A 1 383 ? 17.469 12.242 13.016 1 75.38 383 ILE A CA 1
ATOM 3056 C C . ILE A 1 383 ? 16.516 13.359 12.586 1 75.38 383 ILE A C 1
ATOM 3058 O O . ILE A 1 383 ? 16.844 14.539 12.719 1 75.38 383 ILE A O 1
ATOM 3062 N N . PHE A 1 384 ? 15.32 13.023 12.086 1 71 384 PHE A N 1
ATOM 3063 C CA . PHE A 1 384 ? 14.453 14.008 11.453 1 71 384 PHE A CA 1
ATOM 3064 C C . PHE A 1 384 ? 13.281 14.359 12.367 1 71 384 PHE A C 1
ATOM 3066 O O . PHE A 1 384 ? 12.68 15.43 12.227 1 71 384 PHE A O 1
ATOM 3073 N N . GLY A 1 385 ? 12.836 13.469 13.172 1 61.72 385 GLY A N 1
ATOM 3074 C CA . GLY A 1 385 ? 11.68 13.695 14.031 1 61.72 385 GLY A CA 1
ATOM 3075 C C . GLY A 1 385 ? 11.898 14.781 15.062 1 61.72 385 GLY A C 1
ATOM 3076 O O . GLY A 1 385 ? 11.008 15.578 15.336 1 61.72 385 GLY A O 1
ATOM 3077 N N . GLU A 1 386 ? 13.031 14.82 15.656 1 56.41 386 GLU A N 1
ATOM 3078 C CA . GLU A 1 386 ? 13.32 15.836 16.656 1 56.41 386 GLU A CA 1
ATOM 3079 C C . GLU A 1 386 ? 13.352 17.234 16.047 1 56.41 386 GLU A C 1
ATOM 3081 O O . GLU A 1 386 ? 13.078 18.219 16.719 1 56.41 386 GLU A O 1
ATOM 3086 N N . ARG A 1 387 ? 13.633 17.328 14.805 1 50.19 387 ARG A N 1
ATOM 3087 C CA . ARG A 1 387 ? 13.719 18.641 14.18 1 50.19 387 ARG A CA 1
ATOM 3088 C C . ARG A 1 387 ? 12.336 19.172 13.82 1 50.19 387 ARG A C 1
ATOM 3090 O O . ARG A 1 387 ? 12.156 20.391 13.633 1 50.19 387 ARG A O 1
ATOM 3097 N N . VAL A 1 388 ? 11.453 18.406 13.375 1 46.72 388 VAL A N 1
ATOM 3098 C CA . VAL A 1 388 ? 10.133 18.828 12.906 1 46.72 388 VAL A CA 1
ATOM 3099 C C . VAL A 1 388 ? 9.32 19.375 14.078 1 46.72 388 VAL A C 1
ATOM 3101 O O . VAL A 1 388 ? 8.57 20.344 13.922 1 46.72 388 VAL A O 1
ATOM 3104 N N . PHE A 1 389 ? 9.188 18.625 15.219 1 42.66 389 PHE A N 1
ATOM 3105 C CA . PHE A 1 389 ? 8.273 19.078 16.25 1 42.66 389 PHE A CA 1
ATOM 3106 C C . PHE A 1 389 ? 8.797 20.344 16.922 1 42.66 389 PHE A C 1
ATOM 3108 O O . PHE A 1 389 ? 8.008 21.156 17.422 1 42.66 389 PHE A O 1
ATOM 3115 N N . TYR A 1 390 ? 10.102 20.531 17.203 1 36.78 390 TYR A N 1
ATOM 3116 C CA . TYR A 1 390 ? 10.523 21.594 18.109 1 36.78 390 TYR A CA 1
ATOM 3117 C C . TYR A 1 390 ? 10.797 22.875 17.344 1 36.78 390 TYR A C 1
ATOM 3119 O O . TYR A 1 390 ? 11.305 23.844 17.906 1 36.78 390 TYR A O 1
ATOM 3127 N N . GLY A 1 391 ? 10.664 22.891 15.984 1 32.81 391 GLY A N 1
ATOM 3128 C CA . GLY A 1 391 ? 10.703 24.266 15.531 1 32.81 391 GLY A CA 1
ATOM 3129 C C . GLY A 1 391 ? 9.352 24.953 15.594 1 32.81 391 GLY A C 1
ATOM 3130 O O . GLY A 1 391 ? 8.312 24.297 15.562 1 32.81 391 GLY A O 1
ATOM 3131 N N . MET B 1 1 ? -12.008 64.375 -21.875 1 34.72 1 MET B N 1
ATOM 3132 C CA . MET B 1 1 ? -11.039 63.312 -21.969 1 34.72 1 MET B CA 1
ATOM 3133 C C . MET B 1 1 ? -10.305 63.125 -20.641 1 34.72 1 MET B C 1
ATOM 3135 O O . MET B 1 1 ? -9.391 63.906 -20.328 1 34.72 1 MET B O 1
ATOM 3139 N N . ALA B 1 2 ? -10.938 62.625 -19.641 1 48.16 2 ALA B N 1
ATOM 3140 C CA . ALA B 1 2 ? -10.547 62.656 -18.234 1 48.16 2 ALA B CA 1
ATOM 3141 C C . ALA B 1 2 ? -9.273 61.844 -18 1 48.16 2 ALA B C 1
ATOM 3143 O O . ALA B 1 2 ? -9.125 60.75 -18.531 1 48.16 2 ALA B O 1
ATOM 3144 N N . ALA B 1 3 ? -8.125 62.5 -17.781 1 51.41 3 ALA B N 1
ATOM 3145 C CA . ALA B 1 3 ? -6.828 61.969 -17.344 1 51.41 3 ALA B CA 1
ATOM 3146 C C . ALA B 1 3 ? -7 60.875 -16.297 1 51.41 3 ALA B C 1
ATOM 3148 O O . ALA B 1 3 ? -7.641 61.094 -15.266 1 51.41 3 ALA B O 1
ATOM 3149 N N . LEU B 1 4 ? -7.078 59.656 -16.828 1 54.59 4 LEU B N 1
ATOM 3150 C CA . LEU B 1 4 ? -7.07 58.531 -15.883 1 54.59 4 LEU B CA 1
ATOM 3151 C C . LEU B 1 4 ? -6.098 58.812 -14.742 1 54.59 4 LEU B C 1
ATOM 3153 O O . LEU B 1 4 ? -4.969 59.25 -14.977 1 54.59 4 LEU B O 1
ATOM 3157 N N . SER B 1 5 ? -6.461 59.031 -13.523 1 58.5 5 SER B N 1
ATOM 3158 C CA . SER B 1 5 ? -5.637 59.375 -12.359 1 58.5 5 SER B CA 1
ATOM 3159 C C . SER B 1 5 ? -4.492 58.375 -12.195 1 58.5 5 SER B C 1
ATOM 3161 O O . SER B 1 5 ? -4.578 57.25 -12.672 1 58.5 5 SER B O 1
ATOM 3163 N N . ALA B 1 6 ? -3.309 58.781 -11.758 1 64.5 6 ALA B N 1
ATOM 3164 C CA . ALA B 1 6 ? -2.078 58.031 -11.523 1 64.5 6 ALA B CA 1
ATOM 3165 C C . ALA B 1 6 ? -2.359 56.719 -10.758 1 64.5 6 ALA B C 1
ATOM 3167 O O . ALA B 1 6 ? -1.716 55.719 -11 1 64.5 6 ALA B O 1
ATOM 3168 N N . THR B 1 7 ? -3.42 56.812 -9.945 1 64.88 7 THR B N 1
ATOM 3169 C CA . THR B 1 7 ? -3.805 55.625 -9.164 1 64.88 7 THR B CA 1
ATOM 3170 C C . THR B 1 7 ? -4.398 54.562 -10.062 1 64.88 7 THR B C 1
ATOM 3172 O O . THR B 1 7 ? -4.121 53.375 -9.883 1 64.88 7 THR B O 1
ATOM 3175 N N . GLU B 1 8 ? -5.184 54.906 -11.047 1 60.53 8 GLU B N 1
ATOM 3176 C CA . GLU B 1 8 ? -5.793 53.938 -11.961 1 60.53 8 GLU B CA 1
ATOM 3177 C C . GLU B 1 8 ? -4.758 53.344 -12.914 1 60.53 8 GLU B C 1
ATOM 3179 O O . GLU B 1 8 ? -4.812 52.156 -13.25 1 60.53 8 GLU B O 1
ATOM 3184 N N . ILE B 1 9 ? -3.752 54.188 -13.312 1 57 9 ILE B N 1
ATOM 3185 C CA . ILE B 1 9 ? -2.701 53.75 -14.211 1 57 9 ILE B CA 1
ATOM 3186 C C . ILE B 1 9 ? -1.802 52.75 -13.484 1 57 9 ILE B C 1
ATOM 3188 O O . ILE B 1 9 ? -1.409 51.719 -14.055 1 57 9 ILE B O 1
ATOM 3192 N N . ARG B 1 10 ? -1.437 53 -12.195 1 57 10 ARG B N 1
ATOM 3193 C CA . ARG B 1 10 ? -0.642 52.094 -11.398 1 57 10 ARG B CA 1
ATOM 3194 C C . ARG B 1 10 ? -1.395 50.781 -11.172 1 57 10 ARG B C 1
ATOM 3196 O O . ARG B 1 10 ? -0.794 49.688 -11.18 1 57 10 ARG B O 1
ATOM 3203 N N . ALA B 1 11 ? -2.682 50.938 -11.047 1 59.09 11 ALA B N 1
ATOM 3204 C CA . ALA B 1 11 ? -3.498 49.719 -10.875 1 59.09 11 ALA B CA 1
ATOM 3205 C C . ALA B 1 11 ? -3.521 48.875 -12.148 1 59.09 11 ALA B C 1
ATOM 3207 O O . ALA B 1 11 ? -3.475 47.656 -12.094 1 59.09 11 ALA B O 1
ATOM 3208 N N . ARG B 1 12 ? -3.525 49.5 -13.281 1 51.88 12 ARG B N 1
ATOM 3209 C CA . ARG B 1 12 ? -3.557 48.781 -14.555 1 51.88 12 ARG B CA 1
ATOM 3210 C C . ARG B 1 12 ? -2.203 48.156 -14.867 1 51.88 12 ARG B C 1
ATOM 3212 O O . ARG B 1 12 ? -2.139 47.062 -15.414 1 51.88 12 ARG B O 1
ATOM 3219 N N . ARG B 1 13 ? -1.122 48.812 -14.648 1 49.09 13 ARG B N 1
ATOM 3220 C CA . ARG B 1 13 ? 0.215 48.25 -14.867 1 49.09 13 ARG B CA 1
ATOM 3221 C C . ARG B 1 13 ? 0.501 47.094 -13.914 1 49.09 13 ARG B C 1
ATOM 3223 O O . ARG B 1 13 ? 1.145 46.125 -14.297 1 49.09 13 ARG B O 1
ATOM 3230 N N . ARG B 1 14 ? 0.024 47.25 -12.711 1 51.72 14 ARG B N 1
ATOM 3231 C CA . ARG B 1 14 ? 0.197 46.156 -11.758 1 51.72 14 ARG B CA 1
ATOM 3232 C C . ARG B 1 14 ? -0.589 44.938 -12.195 1 51.72 14 ARG B C 1
ATOM 3234 O O . ARG B 1 14 ? -0.129 43.781 -12.016 1 51.72 14 ARG B O 1
ATOM 3241 N N . ARG B 1 15 ? -1.754 45.281 -12.812 1 49.56 15 ARG B N 1
ATOM 3242 C CA . ARG B 1 15 ? -2.564 44.156 -13.289 1 49.56 15 ARG B CA 1
ATOM 3243 C C . ARG B 1 15 ? -1.922 43.5 -14.5 1 49.56 15 ARG B C 1
ATOM 3245 O O . ARG B 1 15 ? -1.982 42.25 -14.648 1 49.56 15 ARG B O 1
ATOM 3252 N N . ARG B 1 16 ? -1.431 44.25 -15.453 1 47.34 16 ARG B N 1
ATOM 3253 C CA . ARG B 1 16 ? -0.832 43.719 -16.672 1 47.34 16 ARG B CA 1
ATOM 3254 C C . ARG B 1 16 ? 0.448 42.969 -16.359 1 47.34 16 ARG B C 1
ATOM 3256 O O . ARG B 1 16 ? 0.738 41.938 -17 1 47.34 16 ARG B O 1
ATOM 3263 N N . ILE B 1 17 ? 1.312 43.531 -15.617 1 48.44 17 ILE B N 1
ATOM 3264 C CA . ILE B 1 17 ? 2.523 42.844 -15.203 1 48.44 17 ILE B CA 1
ATOM 3265 C C . ILE B 1 17 ? 2.15 41.562 -14.453 1 48.44 17 ILE B C 1
ATOM 3267 O O . ILE B 1 17 ? 2.785 40.531 -14.633 1 48.44 17 ILE B O 1
ATOM 3271 N N . ASP B 1 18 ? 0.948 41.594 -13.898 1 49.47 18 ASP B N 1
ATOM 3272 C CA . ASP B 1 18 ? 0.512 40.5 -13.07 1 49.47 18 ASP B CA 1
ATOM 3273 C C . ASP B 1 18 ? 0.13 39.281 -13.922 1 49.47 18 ASP B C 1
ATOM 3275 O O . ASP B 1 18 ? 0.458 38.156 -13.586 1 49.47 18 ASP B O 1
ATOM 3279 N N . TRP B 1 19 ? -0.501 39.719 -15.078 1 49.12 19 TRP B N 1
ATOM 3280 C CA . TRP B 1 19 ? -0.909 38.594 -15.875 1 49.12 19 TRP B CA 1
ATOM 3281 C C . TRP B 1 19 ? 0.279 38 -16.625 1 49.12 19 TRP B C 1
ATOM 3283 O O . TRP B 1 19 ? 0.358 36.781 -16.828 1 49.12 19 TRP B O 1
ATOM 3293 N N . ARG B 1 20 ? 1.099 38.875 -17.203 1 48.09 20 ARG B N 1
ATOM 3294 C CA . ARG B 1 20 ? 2.27 38.375 -17.922 1 48.09 20 ARG B CA 1
ATOM 3295 C C . ARG B 1 20 ? 3.209 37.625 -17 1 48.09 20 ARG B C 1
ATOM 3297 O O . ARG B 1 20 ? 3.793 36.594 -17.391 1 48.09 20 ARG B O 1
ATOM 3304 N N . GLU B 1 21 ? 3.455 38.156 -15.922 1 51.69 21 GLU B N 1
ATOM 3305 C CA . GLU B 1 21 ? 4.254 37.438 -14.922 1 51.69 21 GLU B CA 1
ATOM 3306 C C . GLU B 1 21 ? 3.566 36.156 -14.477 1 51.69 21 GLU B C 1
ATOM 3308 O O . GLU B 1 21 ? 4.227 35.125 -14.266 1 51.69 21 GLU B O 1
ATOM 3313 N N . GLN B 1 22 ? 2.299 36.312 -14.445 1 50.03 22 GLN B N 1
ATOM 3314 C CA . GLN B 1 22 ? 1.55 35.094 -14.148 1 50.03 22 GLN B CA 1
ATOM 3315 C C . GLN B 1 22 ? 1.655 34.094 -15.289 1 50.03 22 GLN B C 1
ATOM 3317 O O . GLN B 1 22 ? 1.812 32.875 -15.055 1 50.03 22 GLN B O 1
ATOM 3322 N N . LEU B 1 23 ? 1.521 34.656 -16.484 1 49.47 23 LEU B N 1
ATOM 3323 C CA . LEU B 1 23 ? 1.643 33.75 -17.656 1 49.47 23 LEU B CA 1
ATOM 3324 C C . LEU B 1 23 ? 3.057 33.219 -17.766 1 49.47 23 LEU B C 1
ATOM 3326 O O . LEU B 1 23 ? 3.244 32.031 -18.125 1 49.47 23 LEU B O 1
ATOM 3330 N N . THR B 1 24 ? 4.051 34 -17.594 1 50.41 24 THR B N 1
ATOM 3331 C CA . THR B 1 24 ? 5.422 33.5 -17.625 1 50.41 24 THR B CA 1
ATOM 3332 C C . THR B 1 24 ? 5.637 32.469 -16.547 1 50.41 24 THR B C 1
ATOM 3334 O O . THR B 1 24 ? 6.336 31.469 -16.75 1 50.41 24 THR B O 1
ATOM 3337 N N . GLY B 1 25 ? 5.129 32.75 -15.391 1 51.25 25 GLY B N 1
ATOM 3338 C CA . GLY B 1 25 ? 5.168 31.734 -14.344 1 51.25 25 GLY B CA 1
ATOM 3339 C C . GLY B 1 25 ? 4.465 30.438 -14.742 1 51.25 25 GLY B C 1
ATOM 3340 O O . GLY B 1 25 ? 4.992 29.344 -14.523 1 51.25 25 GLY B O 1
ATOM 3341 N N . TYR B 1 26 ? 3.367 30.703 -15.406 1 53.38 26 TYR B N 1
ATOM 3342 C CA . TYR B 1 26 ? 2.629 29.547 -15.898 1 53.38 26 TYR B CA 1
ATOM 3343 C C . TYR B 1 26 ? 3.398 28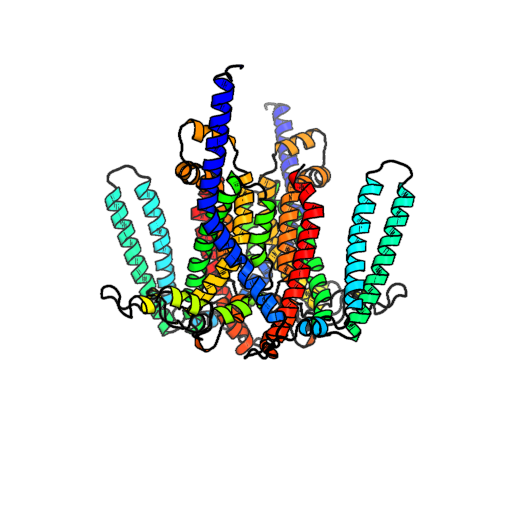.828 -17 1 53.38 26 TYR B C 1
ATOM 3345 O O . TYR B 1 26 ? 3.367 27.594 -17.109 1 53.38 26 TYR B O 1
ATOM 3353 N N . LEU B 1 27 ? 3.959 29.562 -17.875 1 53.06 27 LEU B N 1
ATOM 3354 C CA . LEU B 1 27 ? 4.676 28.969 -19 1 53.06 27 LEU B CA 1
ATOM 3355 C C . LEU B 1 27 ? 5.859 28.141 -18.5 1 53.06 27 LEU B C 1
ATOM 3357 O O . LEU B 1 27 ? 6.195 27.109 -19.094 1 53.06 27 LEU B O 1
ATOM 3361 N N . PHE B 1 28 ? 6.512 28.641 -17.547 1 51.44 28 PHE B N 1
ATOM 3362 C CA . PHE B 1 28 ? 7.637 27.875 -17.031 1 51.44 28 PHE B CA 1
ATOM 3363 C C . PHE B 1 28 ? 7.141 26.641 -16.281 1 51.44 28 PHE B C 1
ATOM 3365 O O . PHE B 1 28 ? 7.812 25.609 -16.266 1 51.44 28 PHE B O 1
ATOM 3372 N N . ILE B 1 29 ? 6.008 26.828 -15.727 1 56.47 29 ILE B N 1
ATOM 3373 C CA . ILE B 1 29 ? 5.488 25.75 -14.898 1 56.47 29 ILE B CA 1
ATOM 3374 C C . ILE B 1 29 ? 4.742 24.734 -15.773 1 56.47 29 ILE B C 1
ATOM 3376 O O . ILE B 1 29 ? 4.715 23.547 -15.469 1 56.47 29 ILE B O 1
ATOM 3380 N N . PHE B 1 30 ? 4.344 25.172 -16.969 1 58.34 30 PHE B N 1
ATOM 3381 C CA . PHE B 1 30 ? 3.465 24.406 -17.844 1 58.34 30 PHE B CA 1
ATOM 3382 C C . PHE B 1 30 ? 4.184 23.188 -18.391 1 58.34 30 PHE B C 1
ATOM 3384 O O . PHE B 1 30 ? 3.631 22.078 -18.391 1 58.34 30 PHE B O 1
ATOM 3391 N N . PRO B 1 31 ? 5.414 23.359 -18.734 1 56.75 31 PRO B N 1
ATOM 3392 C CA . PRO B 1 31 ? 6.008 22.156 -19.297 1 56.75 31 PRO B CA 1
ATOM 3393 C C . PRO B 1 31 ? 6.109 21.016 -18.297 1 56.75 31 PRO B C 1
ATOM 3395 O O . PRO B 1 31 ? 5.859 19.859 -18.625 1 56.75 31 PRO B O 1
ATOM 3398 N N . ALA B 1 32 ? 6.469 21.484 -17.109 1 58.09 32 ALA B N 1
ATOM 3399 C CA . ALA B 1 32 ? 6.605 20.438 -16.094 1 58.09 32 ALA B CA 1
ATOM 3400 C C . ALA B 1 32 ? 5.254 19.812 -15.766 1 58.09 32 ALA B C 1
ATOM 3402 O O . ALA B 1 32 ? 5.141 18.594 -15.648 1 58.09 32 ALA B O 1
ATOM 3403 N N . PHE B 1 33 ? 4.309 20.672 -15.727 1 61.78 33 PHE B N 1
ATOM 3404 C CA . PHE B 1 33 ? 2.971 20.188 -15.422 1 61.78 33 PHE B CA 1
ATOM 3405 C C . PHE B 1 33 ? 2.432 19.328 -16.562 1 61.78 33 PHE B C 1
ATOM 3407 O O . PHE B 1 33 ? 1.799 18.297 -16.328 1 61.78 33 PHE B O 1
ATOM 3414 N N . PHE B 1 34 ? 2.752 19.797 -17.672 1 62.03 34 PHE B N 1
ATOM 3415 C CA . PHE B 1 34 ? 2.283 19.047 -18.844 1 62.03 34 PHE B CA 1
ATOM 3416 C C . PHE B 1 34 ? 2.979 17.703 -18.938 1 62.03 34 PHE B C 1
ATOM 3418 O O . PHE B 1 34 ? 2.34 16.688 -19.234 1 62.03 34 PHE B O 1
ATOM 3425 N N . LEU B 1 35 ? 4.195 17.766 -18.594 1 61.12 35 LEU B N 1
ATOM 3426 C CA . LEU B 1 35 ? 4.953 16.516 -18.656 1 61.12 35 LEU B CA 1
ATOM 3427 C C . LEU B 1 35 ? 4.457 15.523 -17.625 1 61.12 35 LEU B C 1
ATOM 3429 O O . LEU B 1 35 ? 4.254 14.344 -17.938 1 61.12 35 LEU B O 1
ATOM 3433 N N . VAL B 1 36 ? 4.188 16.188 -16.609 1 63.91 36 VAL B N 1
ATOM 3434 C CA . VAL B 1 36 ? 3.752 15.297 -15.531 1 63.91 36 VAL B CA 1
ATOM 3435 C C . VAL B 1 36 ? 2.328 14.82 -15.805 1 63.91 36 VAL B C 1
ATOM 3437 O O . VAL B 1 36 ? 2.014 13.641 -15.609 1 63.91 36 VAL B O 1
ATOM 3440 N N . ALA B 1 37 ? 1.574 15.766 -16.281 1 64.69 37 ALA B N 1
ATOM 3441 C CA . ALA B 1 37 ? 0.199 15.398 -16.625 1 64.69 37 ALA B CA 1
ATOM 3442 C C . ALA B 1 37 ? 0.161 14.391 -17.766 1 64.69 37 ALA B C 1
ATOM 3444 O O . ALA B 1 37 ? -0.573 13.398 -17.703 1 64.69 37 ALA B O 1
ATOM 3445 N N . PHE B 1 38 ? 0.988 14.664 -18.688 1 67.62 38 PHE B N 1
ATOM 3446 C CA . PHE B 1 38 ? 1.013 13.773 -19.844 1 67.62 38 PHE B CA 1
ATOM 3447 C C . PHE B 1 38 ? 1.556 12.406 -19.453 1 67.62 38 PHE B C 1
ATOM 3449 O O . PHE B 1 38 ? 0.942 11.375 -19.75 1 67.62 38 PHE B O 1
ATOM 3456 N N . PHE B 1 39 ? 2.535 12.484 -18.688 1 73.5 39 PHE B N 1
ATOM 3457 C CA . PHE B 1 39 ? 3.141 11.211 -18.297 1 73.5 39 PHE B CA 1
ATOM 3458 C C . PHE B 1 39 ? 2.283 10.5 -17.25 1 73.5 39 PHE B C 1
ATOM 3460 O O . PHE B 1 39 ? 2.32 9.273 -17.156 1 73.5 39 PHE B O 1
ATOM 3467 N N . GLY B 1 40 ? 1.53 11.328 -16.594 1 77.81 40 GLY B N 1
ATOM 3468 C CA . GLY B 1 40 ? 0.63 10.734 -15.625 1 77.81 40 GLY B CA 1
ATOM 3469 C C . GLY B 1 40 ? -0.584 10.078 -16.25 1 77.81 40 GLY B C 1
ATOM 3470 O O . GLY B 1 40 ? -0.989 8.992 -15.852 1 77.81 40 GLY B O 1
ATOM 3471 N N . ILE B 1 41 ? -1.105 10.648 -17.297 1 87.69 41 ILE B N 1
ATOM 3472 C CA . ILE B 1 41 ? -2.357 10.211 -17.906 1 87.69 41 ILE B CA 1
ATOM 3473 C C . ILE B 1 41 ? -2.064 9.211 -19.031 1 87.69 41 ILE B C 1
ATOM 3475 O O . ILE B 1 41 ? -2.871 8.312 -19.297 1 87.69 41 ILE B O 1
ATOM 3479 N N . PHE B 1 42 ? -0.938 9.281 -19.562 1 88.56 42 PHE B N 1
ATOM 3480 C CA . PHE B 1 42 ? -0.613 8.516 -20.75 1 88.56 42 PHE B CA 1
ATOM 3481 C C . PHE B 1 42 ? -0.722 7.016 -20.484 1 88.56 42 PHE B C 1
ATOM 3483 O O . PHE B 1 42 ? -1.413 6.297 -21.203 1 88.56 42 PHE B O 1
ATOM 3490 N N . PRO B 1 43 ? -0.081 6.516 -19.453 1 91 43 PRO B N 1
ATOM 3491 C CA . PRO B 1 43 ? -0.201 5.074 -19.219 1 91 43 PRO B CA 1
ATOM 3492 C C . PRO B 1 43 ? -1.646 4.625 -19.016 1 91 43 PRO B C 1
ATOM 3494 O O . PRO B 1 43 ? -2.016 3.518 -19.406 1 91 43 PRO B O 1
ATOM 3497 N N . ILE B 1 44 ? -2.389 5.465 -18.422 1 93.62 44 ILE B N 1
ATOM 3498 C CA . ILE B 1 44 ? -3.791 5.145 -18.188 1 93.62 44 ILE B CA 1
ATOM 3499 C C . ILE B 1 44 ? -4.539 5.098 -19.531 1 93.62 44 ILE B C 1
ATOM 3501 O O . ILE B 1 44 ? -5.305 4.172 -19.781 1 93.62 44 ILE B O 1
ATOM 3505 N N . GLY B 1 45 ? -4.285 6.148 -20.375 1 94 45 GLY B N 1
ATOM 3506 C CA . GLY B 1 45 ? -4.863 6.152 -21.703 1 94 45 GLY B CA 1
ATOM 3507 C C . GLY B 1 45 ? -4.434 4.965 -22.547 1 94 45 GLY B C 1
ATOM 3508 O O . GLY B 1 45 ? -5.242 4.395 -23.281 1 94 45 GLY B O 1
ATOM 3509 N N . TYR B 1 46 ? -3.199 4.621 -22.422 1 92.5 46 TYR B N 1
ATOM 3510 C CA . TYR B 1 46 ? -2.684 3.477 -23.172 1 92.5 46 TYR B CA 1
ATOM 3511 C C . TYR B 1 46 ? -3.299 2.176 -22.656 1 92.5 46 TYR B C 1
ATOM 3513 O O . TYR B 1 46 ? -3.537 1.253 -23.438 1 92.5 46 TYR B O 1
ATOM 3521 N N . ALA B 1 47 ? -3.492 2.086 -21.359 1 94.19 47 ALA B N 1
ATOM 3522 C CA . ALA B 1 47 ? -4.184 0.921 -20.812 1 94.19 47 ALA B CA 1
ATOM 3523 C C . ALA B 1 47 ? -5.59 0.794 -21.391 1 94.19 47 ALA B C 1
ATOM 3525 O O . ALA B 1 47 ? -6.043 -0.31 -21.703 1 94.19 47 ALA B O 1
ATOM 3526 N N . PHE B 1 48 ? -6.258 1.92 -21.484 1 95.56 48 PHE B N 1
ATOM 3527 C CA . PHE B 1 48 ? -7.578 1.925 -22.109 1 95.56 48 PHE B CA 1
ATOM 3528 C C . PHE B 1 48 ? -7.496 1.461 -23.562 1 95.56 48 PHE B C 1
ATOM 3530 O O . PHE B 1 48 ? -8.336 0.681 -24.016 1 95.56 48 PHE B O 1
ATOM 3537 N N . TYR B 1 49 ? -6.5 1.949 -24.25 1 94.81 49 TYR B N 1
ATOM 3538 C CA . TYR B 1 49 ? -6.262 1.532 -25.625 1 94.81 49 TYR B CA 1
ATOM 3539 C C . TYR B 1 49 ? -6.055 0.024 -25.719 1 94.81 49 TYR B C 1
ATOM 3541 O O . TYR B 1 49 ? -6.637 -0.641 -26.578 1 94.81 49 TYR B O 1
ATOM 3549 N N . MET B 1 50 ? -5.281 -0.543 -24.844 1 94 50 MET B N 1
ATOM 3550 C CA . MET B 1 50 ? -5.023 -1.979 -24.812 1 94 50 MET B CA 1
ATOM 3551 C C . MET B 1 50 ? -6.301 -2.756 -24.516 1 94 50 MET B C 1
ATOM 3553 O O . MET B 1 50 ? -6.5 -3.855 -25.031 1 94 50 MET B O 1
ATOM 3557 N N . SER B 1 51 ? -7.16 -2.195 -23.688 1 96.62 51 SER B N 1
ATOM 3558 C CA . SER B 1 51 ? -8.398 -2.855 -23.281 1 96.62 51 SER B CA 1
ATOM 3559 C C . SER B 1 51 ? -9.344 -3.027 -24.453 1 96.62 51 SER B C 1
ATOM 3561 O O . SER B 1 51 ? -10.266 -3.848 -24.406 1 96.62 51 SER B O 1
ATOM 3563 N N . LEU B 1 52 ? -9.141 -2.27 -25.547 1 97.25 52 LEU B N 1
ATOM 3564 C CA . LEU B 1 52 ? -10 -2.324 -26.734 1 97.25 52 LEU B CA 1
ATOM 3565 C C . LEU B 1 52 ? -9.438 -3.289 -27.766 1 97.25 52 LEU B C 1
ATOM 3567 O O . LEU B 1 52 ? -9.922 -3.336 -28.906 1 97.25 52 LEU B O 1
ATOM 3571 N N . ARG B 1 53 ? -8.422 -4.086 -27.391 1 95.38 53 ARG B N 1
ATOM 3572 C CA . ARG B 1 53 ? -7.73 -4.941 -28.344 1 95.38 53 ARG B CA 1
ATOM 3573 C C . ARG B 1 53 ? -7.648 -6.379 -27.844 1 95.38 53 ARG B C 1
ATOM 3575 O O . ARG B 1 53 ? -7.785 -6.629 -26.641 1 95.38 53 ARG B O 1
ATOM 3582 N N . ARG B 1 54 ? -7.551 -7.277 -28.812 1 94.5 54 ARG B N 1
ATOM 3583 C CA . ARG B 1 54 ? -7.219 -8.656 -28.484 1 94.5 54 ARG B CA 1
ATOM 3584 C C . ARG B 1 54 ? -5.715 -8.828 -28.297 1 94.5 54 ARG B C 1
ATOM 3586 O O . ARG B 1 54 ? -5.047 -9.445 -29.125 1 94.5 54 ARG B O 1
ATOM 3593 N N . TRP B 1 55 ? -5.289 -8.359 -27.141 1 90.12 55 TRP B N 1
ATOM 3594 C CA . TRP B 1 55 ? -3.863 -8.312 -26.828 1 90.12 55 TRP B CA 1
ATOM 3595 C C . TRP B 1 55 ? -3.471 -9.445 -25.891 1 90.12 55 TRP B C 1
ATOM 3597 O O . TRP B 1 55 ? -3.914 -9.484 -24.75 1 90.12 55 TRP B O 1
ATOM 3607 N N . ARG B 1 56 ? -2.717 -10.344 -26.375 1 87.69 56 ARG B N 1
ATOM 3608 C CA . ARG B 1 56 ? -2.041 -11.352 -25.562 1 87.69 56 ARG B CA 1
ATOM 3609 C C . ARG B 1 56 ? -0.534 -11.125 -25.547 1 87.69 56 ARG B C 1
ATOM 3611 O O . ARG B 1 56 ? -0.072 -9.992 -25.422 1 87.69 56 ARG B O 1
ATOM 3618 N N . VAL B 1 57 ? 0.294 -12.062 -25.844 1 78 57 VAL B N 1
ATOM 3619 C CA . VAL B 1 57 ? 1.73 -11.852 -25.984 1 78 57 VAL B CA 1
ATOM 3620 C C . VAL B 1 57 ? 2.002 -10.969 -27.203 1 78 57 VAL B C 1
ATOM 3622 O O . VAL B 1 57 ? 2.867 -10.094 -27.172 1 78 57 VAL B O 1
ATOM 3625 N N . VAL B 1 58 ? 1.056 -11.164 -28.141 1 82.06 58 VAL B N 1
ATOM 3626 C CA . VAL B 1 58 ? 1.086 -10.328 -29.344 1 82.06 58 VAL B CA 1
ATOM 3627 C C . VAL B 1 58 ? -0.271 -9.656 -29.547 1 82.06 58 VAL B C 1
ATOM 3629 O O . VAL B 1 58 ? -1.31 -10.234 -29.203 1 82.06 58 VAL B O 1
ATOM 3632 N N . ASP B 1 59 ? -0.216 -8.461 -30 1 88.06 59 ASP B N 1
ATOM 3633 C CA . ASP B 1 59 ? -1.443 -7.73 -30.297 1 88.06 59 ASP B CA 1
ATOM 3634 C C . ASP B 1 59 ? -2.115 -8.281 -31.562 1 88.06 59 ASP B C 1
ATOM 3636 O O . ASP B 1 59 ? -1.527 -8.258 -32.656 1 88.06 59 ASP B O 1
ATOM 3640 N N . ARG B 1 60 ? -3.383 -8.727 -31.438 1 90.62 60 ARG B N 1
ATOM 3641 C CA . ARG B 1 60 ? -4.07 -9.367 -32.562 1 90.62 60 ARG B CA 1
ATOM 3642 C C . ARG B 1 60 ? -5.145 -8.445 -33.125 1 90.62 60 ARG B C 1
ATOM 3644 O O . ARG B 1 60 ? -6.039 -8.906 -33.844 1 90.62 60 ARG B O 1
ATOM 3651 N N . GLY B 1 61 ? -5.184 -7.223 -32.688 1 92.19 61 GLY B N 1
ATOM 3652 C CA . GLY B 1 61 ? -6.047 -6.277 -33.375 1 92.19 61 GLY B CA 1
ATOM 3653 C C . GLY B 1 61 ? -7.105 -5.672 -32.469 1 92.19 61 GLY B C 1
ATOM 3654 O O . GLY B 1 61 ? -7.219 -6.043 -31.297 1 92.19 61 GLY B O 1
ATOM 3655 N N . PHE B 1 62 ? -7.91 -4.777 -33.094 1 95.81 62 PHE B N 1
ATOM 3656 C CA . PHE B 1 62 ? -8.938 -4.004 -32.406 1 95.81 62 PHE B CA 1
ATOM 3657 C C . PHE B 1 62 ? -10.219 -4.816 -32.281 1 95.81 62 PHE B C 1
ATOM 3659 O O . PHE B 1 62 ? -10.688 -5.418 -33.25 1 95.81 62 PHE B O 1
ATOM 3666 N N . VAL B 1 63 ? -10.812 -4.969 -31.125 1 96.38 63 VAL B N 1
ATOM 3667 C CA . VAL B 1 63 ? -12.031 -5.73 -30.891 1 96.38 63 VAL B CA 1
ATOM 3668 C C . VAL B 1 63 ? -13.094 -4.82 -30.266 1 96.38 63 VAL B C 1
ATOM 3670 O O . VAL B 1 63 ? -14.164 -5.285 -29.875 1 96.38 63 VAL B O 1
ATOM 3673 N N . GLY B 1 64 ? -12.766 -3.547 -30.109 1 95.81 64 GLY B N 1
ATOM 3674 C CA . GLY B 1 64 ? -13.719 -2.6 -29.547 1 95.81 64 GLY B CA 1
ATOM 3675 C C . GLY B 1 64 ? -14.062 -2.895 -28.109 1 95.81 64 GLY B C 1
ATOM 3676 O O . GLY B 1 64 ? -13.18 -3.062 -27.266 1 95.81 64 GLY B O 1
ATOM 3677 N N . LEU B 1 65 ? -15.391 -3.066 -27.891 1 96.25 65 LEU B N 1
ATOM 3678 C CA . LEU B 1 65 ? -15.836 -3.221 -26.516 1 96.25 65 LEU B CA 1
ATOM 3679 C C . LEU B 1 65 ? -16.062 -4.691 -26.172 1 96.25 65 LEU B C 1
ATOM 3681 O O . LEU B 1 65 ? -16.672 -5.012 -25.156 1 96.25 65 LEU B O 1
ATOM 3685 N N . ALA B 1 66 ? -15.523 -5.574 -26.953 1 96.38 66 ALA B N 1
ATOM 3686 C CA . ALA B 1 66 ? -15.734 -7.008 -26.766 1 96.38 66 ALA B CA 1
ATOM 3687 C C . ALA B 1 66 ? -15.211 -7.473 -25.422 1 96.38 66 ALA B C 1
ATOM 3689 O O . ALA B 1 66 ? -15.828 -8.312 -24.766 1 96.38 66 ALA B O 1
ATOM 3690 N N . ASN B 1 67 ? -14.016 -6.957 -25.016 1 97.19 67 ASN B N 1
ATOM 3691 C CA . ASN B 1 67 ? -13.461 -7.316 -23.719 1 97.19 67 ASN B CA 1
ATOM 3692 C C . ASN B 1 67 ? -14.375 -6.879 -22.578 1 97.19 67 ASN B C 1
ATOM 3694 O O . ASN B 1 67 ? -14.531 -7.605 -21.594 1 97.19 67 ASN B O 1
ATOM 3698 N N . TYR B 1 68 ? -14.945 -5.762 -22.75 1 97.44 68 TYR B N 1
ATOM 3699 C CA . TYR B 1 68 ? -15.859 -5.25 -21.734 1 97.44 68 TYR B CA 1
ATOM 3700 C C . TYR B 1 68 ? -17.156 -6.051 -21.703 1 97.44 68 TYR B C 1
ATOM 3702 O O . TYR B 1 68 ? -17.703 -6.312 -20.625 1 97.44 68 TYR B O 1
ATOM 3710 N N . GLU B 1 69 ? -17.609 -6.391 -22.828 1 96.38 69 GLU B N 1
ATOM 3711 C CA . GLU B 1 69 ? -18.812 -7.219 -22.922 1 96.38 69 GLU B CA 1
ATOM 3712 C C . GLU B 1 69 ? -18.578 -8.594 -22.297 1 96.38 69 GLU B C 1
ATOM 3714 O O . GLU B 1 69 ? -19.484 -9.141 -21.656 1 96.38 69 GLU B O 1
ATOM 3719 N N . LYS B 1 70 ? -17.453 -9.109 -22.531 1 96.5 70 LYS B N 1
ATOM 3720 C CA . LYS B 1 70 ? -17.094 -10.391 -21.922 1 96.5 70 LYS B CA 1
ATOM 3721 C C . LYS B 1 70 ? -17.141 -10.297 -20.391 1 96.5 70 LYS B C 1
ATOM 3723 O O . LYS B 1 70 ? -17.625 -11.203 -19.719 1 96.5 70 LYS B O 1
ATOM 3728 N N . ALA B 1 71 ? -16.641 -9.242 -19.875 1 97.25 71 ALA B N 1
ATOM 3729 C CA . ALA B 1 71 ? -16.578 -9.047 -18.422 1 97.25 71 ALA B CA 1
ATOM 3730 C C . ALA B 1 71 ? -17.969 -8.82 -17.828 1 97.25 71 ALA B C 1
ATOM 3732 O O . ALA B 1 71 ? -18.344 -9.469 -16.859 1 97.25 71 ALA B O 1
ATOM 3733 N N . ILE B 1 72 ? -18.797 -7.988 -18.516 1 96.31 72 ILE B N 1
ATOM 3734 C CA . ILE B 1 72 ? -20.062 -7.535 -17.969 1 96.31 72 ILE B CA 1
ATOM 3735 C C . ILE B 1 72 ? -21.188 -8.461 -18.438 1 96.31 72 ILE B C 1
ATOM 3737 O O . ILE B 1 72 ? -22.219 -8.586 -17.766 1 96.31 72 ILE B O 1
ATOM 3741 N N . GLY B 1 73 ? -21.031 -9.031 -19.594 1 95.06 73 GLY B N 1
ATOM 3742 C CA . GLY B 1 73 ? -22 -9.969 -20.156 1 95.06 73 GLY B CA 1
ATOM 3743 C C . GLY B 1 73 ? -23.156 -9.289 -20.859 1 95.06 73 GLY B C 1
ATOM 3744 O O . GLY B 1 73 ? -23.453 -9.586 -22.016 1 95.06 73 GLY B O 1
ATOM 3745 N N . ASP B 1 74 ? -23.859 -8.352 -20.125 1 93.62 74 ASP B N 1
ATOM 3746 C CA . ASP B 1 74 ? -25.062 -7.688 -20.625 1 93.62 74 ASP B CA 1
ATOM 3747 C C . ASP B 1 74 ? -25 -6.184 -20.375 1 93.62 74 ASP B C 1
ATOM 3749 O O . ASP B 1 74 ? -25.125 -5.734 -19.234 1 93.62 74 ASP B O 1
ATOM 3753 N N . TRP B 1 75 ? -24.984 -5.465 -21.5 1 94 75 TRP B N 1
ATOM 3754 C CA . TRP B 1 75 ? -24.875 -4.016 -21.391 1 94 75 TRP B CA 1
ATOM 3755 C C . TRP B 1 75 ? -26.078 -3.428 -20.688 1 94 75 TRP B C 1
ATOM 3757 O O . TRP B 1 75 ? -25.953 -2.457 -19.938 1 94 75 TRP B O 1
ATOM 3767 N N . MET B 1 76 ? -27.203 -3.963 -20.984 1 94.44 76 MET B N 1
ATOM 3768 C CA . MET B 1 76 ? -28.406 -3.488 -20.312 1 94.44 76 MET B CA 1
ATOM 3769 C C . MET B 1 76 ? -28.344 -3.766 -18.828 1 94.44 76 MET B C 1
ATOM 3771 O O . MET B 1 76 ? -28.781 -2.943 -18.016 1 94.44 76 MET B O 1
ATOM 3775 N N . GLY B 1 77 ? -27.891 -4.895 -18.578 1 94.25 77 GLY B N 1
ATOM 3776 C CA . GLY B 1 77 ? -27.672 -5.188 -17.156 1 94.25 77 GLY B CA 1
ATOM 3777 C C . GLY B 1 77 ? -26.75 -4.203 -16.484 1 94.25 77 GLY B C 1
ATOM 3778 O O . GLY B 1 77 ? -27.031 -3.746 -15.367 1 94.25 77 GLY B O 1
ATOM 3779 N N . GLY B 1 78 ? -25.703 -3.896 -17.172 1 93.25 78 GLY B N 1
ATOM 3780 C CA . GLY B 1 78 ? -24.766 -2.902 -16.656 1 93.25 78 GLY B CA 1
ATOM 3781 C C . GLY B 1 78 ? -25.406 -1.542 -16.453 1 93.25 78 GLY B C 1
ATOM 3782 O O . GLY B 1 78 ? -25.203 -0.904 -15.414 1 93.25 78 GLY B O 1
ATOM 3783 N N . LEU B 1 79 ? -26.141 -1.162 -17.375 1 93.44 79 LEU B N 1
ATOM 3784 C CA . LEU B 1 79 ? -26.828 0.126 -17.281 1 93.44 79 LEU B CA 1
ATOM 3785 C C . LEU B 1 79 ? -27.797 0.15 -16.125 1 93.44 79 LEU B C 1
ATOM 3787 O O . LEU B 1 79 ? -27.859 1.13 -15.375 1 93.44 79 LEU B O 1
ATOM 3791 N N . LEU B 1 80 ? -28.578 -0.88 -16 1 93.44 80 LEU B N 1
ATOM 3792 C CA . LEU B 1 80 ? -29.531 -0.981 -14.906 1 93.44 80 LEU B CA 1
ATOM 3793 C C . LEU B 1 80 ? -28.812 -0.921 -13.562 1 93.44 80 LEU B C 1
ATOM 3795 O O . LEU B 1 80 ? -29.281 -0.261 -12.633 1 93.44 80 LEU B O 1
ATOM 3799 N N . PHE B 1 81 ? -27.766 -1.566 -13.539 1 92 81 PHE B N 1
ATOM 3800 C CA . PHE B 1 81 ? -26.984 -1.586 -12.312 1 92 81 PHE B CA 1
ATOM 3801 C C . PHE B 1 81 ? -26.484 -0.188 -11.969 1 92 81 PHE B C 1
ATOM 3803 O O . PHE B 1 81 ? -26.609 0.255 -10.828 1 92 81 PHE B O 1
ATOM 3810 N N . VAL B 1 82 ? -25.938 0.508 -12.93 1 90.94 82 VAL B N 1
ATOM 3811 C CA . VAL B 1 82 ? -25.406 1.854 -12.734 1 90.94 82 VAL B CA 1
ATOM 3812 C C . VAL B 1 82 ? -26.531 2.805 -12.352 1 90.94 82 VAL B C 1
ATOM 3814 O O . VAL B 1 82 ? -26.375 3.648 -11.469 1 90.94 82 VAL B O 1
ATOM 3817 N N . VAL B 1 83 ? -27.672 2.658 -13 1 91.75 83 VAL B N 1
ATOM 3818 C CA . VAL B 1 83 ? -28.828 3.482 -12.672 1 91.75 83 VAL B CA 1
ATOM 3819 C C . VAL B 1 83 ? -29.25 3.229 -11.227 1 91.75 83 VAL B C 1
ATOM 3821 O O . VAL B 1 83 ? -29.594 4.164 -10.508 1 91.75 83 VAL B O 1
ATOM 3824 N N . GLY B 1 84 ? -29.25 2.014 -10.852 1 91 84 GLY B N 1
ATOM 3825 C CA . GLY B 1 84 ? -29.547 1.684 -9.469 1 91 84 GLY B CA 1
ATOM 3826 C C . GLY B 1 84 ? -28.625 2.363 -8.477 1 91 84 GLY B C 1
ATOM 3827 O O . GLY B 1 84 ? -29.078 2.9 -7.469 1 91 84 GLY B O 1
ATOM 3828 N N . LEU B 1 85 ? -27.375 2.367 -8.789 1 87.56 85 LEU B N 1
ATOM 3829 C CA . LEU B 1 85 ? -26.391 2.996 -7.906 1 87.56 85 LEU B CA 1
ATOM 3830 C C . LEU B 1 85 ? -26.594 4.508 -7.859 1 87.56 85 LEU B C 1
ATOM 3832 O O . LEU B 1 85 ? -26.469 5.121 -6.797 1 87.56 85 LEU B O 1
ATOM 3836 N N . LEU B 1 86 ? -26.859 5.078 -8.992 1 88.75 86 LEU B N 1
ATOM 3837 C CA . LEU B 1 86 ? -27.094 6.52 -9.062 1 88.75 86 LEU B CA 1
ATOM 3838 C C . LEU B 1 86 ? -28.328 6.914 -8.266 1 88.75 86 LEU B C 1
ATOM 3840 O O . LEU B 1 86 ? -28.375 7.996 -7.676 1 88.75 86 LEU B O 1
ATOM 3844 N N . LEU B 1 87 ? -29.297 6.02 -8.242 1 89.19 87 LEU B N 1
ATOM 3845 C CA . LEU B 1 87 ? -30.516 6.273 -7.465 1 89.19 87 LEU B CA 1
ATOM 3846 C C . LEU B 1 87 ? -30.188 6.336 -5.973 1 89.19 87 LEU B C 1
ATOM 3848 O O . LEU B 1 87 ? -30.828 7.09 -5.234 1 89.19 87 LEU B O 1
ATOM 3852 N N . ILE B 1 88 ? -29.25 5.605 -5.559 1 86.38 88 ILE B N 1
ATOM 3853 C CA . ILE B 1 88 ? -28.844 5.672 -4.156 1 86.38 88 ILE B CA 1
ATOM 3854 C C . ILE B 1 88 ? -28.281 7.062 -3.848 1 86.38 88 ILE B C 1
ATOM 3856 O O . ILE B 1 88 ? -28.594 7.645 -2.811 1 86.38 88 ILE B O 1
ATOM 3860 N N . ILE B 1 89 ? -27.5 7.57 -4.723 1 84.5 89 ILE B N 1
ATOM 3861 C CA . ILE B 1 89 ? -26.938 8.906 -4.566 1 84.5 89 ILE B CA 1
ATOM 3862 C C . ILE B 1 89 ? -28.047 9.945 -4.578 1 84.5 89 ILE B C 1
ATOM 3864 O O . ILE B 1 89 ? -28.031 10.891 -3.789 1 84.5 89 ILE B O 1
ATOM 3868 N N . GLY B 1 90 ? -28.953 9.719 -5.457 1 84.38 90 GLY B N 1
ATOM 3869 C CA . GLY B 1 90 ? -30.109 10.594 -5.496 1 84.38 90 GLY B CA 1
ATOM 3870 C C . GLY B 1 90 ? -30.906 10.586 -4.207 1 84.38 90 GLY B C 1
ATOM 3871 O O . GLY B 1 90 ? -31.344 11.641 -3.732 1 84.38 90 GLY B O 1
ATOM 3872 N N . ALA B 1 91 ? -31.078 9.43 -3.678 1 84.81 91 ALA B N 1
ATOM 3873 C CA . ALA B 1 91 ? -31.797 9.297 -2.408 1 84.81 91 ALA B CA 1
ATOM 3874 C C . ALA B 1 91 ? -31.094 10.07 -1.3 1 84.81 91 ALA B C 1
ATOM 3876 O O . ALA B 1 91 ? -31.734 10.672 -0.444 1 84.81 91 ALA B O 1
ATOM 3877 N N . TYR B 1 92 ? -29.828 9.992 -1.346 1 80.31 92 TYR B N 1
ATOM 3878 C CA . TYR B 1 92 ? -29.047 10.727 -0.355 1 80.31 92 TYR B CA 1
ATOM 3879 C C . TYR B 1 92 ? -29.297 12.227 -0.454 1 80.31 92 TYR B C 1
ATOM 3881 O O . TYR B 1 92 ? -29.516 12.891 0.562 1 80.31 92 TYR B O 1
ATOM 3889 N N . TYR B 1 93 ? -29.328 12.734 -1.578 1 80.69 93 TYR B N 1
ATOM 3890 C CA . TYR B 1 93 ? -29.531 14.164 -1.77 1 80.69 93 TYR B CA 1
ATOM 3891 C C . TYR B 1 93 ? -30.953 14.57 -1.416 1 80.69 93 TYR B C 1
ATOM 3893 O O . TYR B 1 93 ? -31.172 15.648 -0.858 1 80.69 93 TYR B O 1
ATOM 3901 N N . VAL B 1 94 ? -31.891 13.703 -1.739 1 78.44 94 VAL B N 1
ATOM 3902 C CA . VAL B 1 94 ? -33.281 13.984 -1.362 1 78.44 94 VAL B CA 1
ATOM 3903 C C . VAL B 1 94 ? -33.406 13.953 0.158 1 78.44 94 VAL B C 1
ATOM 3905 O O . VAL B 1 94 ? -34.125 14.781 0.737 1 78.44 94 VAL B O 1
ATOM 3908 N N . TRP B 1 95 ? -32.719 13.008 0.755 1 78.62 95 TRP B N 1
ATOM 3909 C CA . TRP B 1 95 ? -32.719 12.891 2.209 1 78.62 95 TRP B CA 1
ATOM 3910 C C . TRP B 1 95 ? -32.156 14.148 2.859 1 78.62 95 TRP B C 1
ATOM 3912 O O . TRP B 1 95 ? -32.75 14.688 3.797 1 78.62 95 TRP B O 1
ATOM 3922 N N . VAL B 1 96 ? -31.047 14.688 2.373 1 75.69 96 VAL B N 1
ATOM 3923 C CA . VAL B 1 96 ? -30.406 15.875 2.922 1 75.69 96 VAL B CA 1
ATOM 3924 C C . VAL B 1 96 ? -31.297 17.094 2.709 1 75.69 96 VAL B C 1
ATOM 3926 O O . VAL B 1 96 ? -31.422 17.938 3.594 1 75.69 96 VAL B O 1
ATOM 3929 N N . LEU B 1 97 ? -31.906 17.094 1.618 1 71.25 97 LEU B N 1
ATOM 3930 C CA . LEU B 1 97 ? -32.781 18.203 1.306 1 71.25 97 LEU B CA 1
ATOM 3931 C C . LEU B 1 97 ? -34.062 18.156 2.164 1 71.25 97 LEU B C 1
ATOM 3933 O O . LEU B 1 97 ? -34.562 19.188 2.596 1 71.25 97 LEU B O 1
ATOM 3937 N N . ALA B 1 98 ? -34.562 16.953 2.344 1 66.19 98 ALA B N 1
ATOM 3938 C CA . ALA B 1 98 ? -35.781 16.766 3.123 1 66.19 98 ALA B CA 1
ATOM 3939 C C . ALA B 1 98 ? -35.562 17.078 4.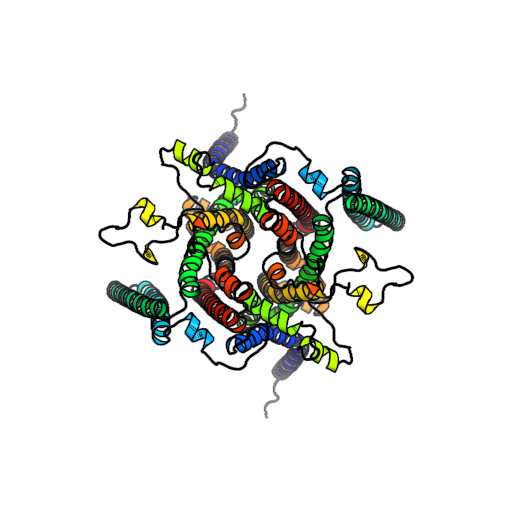598 1 66.19 98 ALA B C 1
ATOM 3941 O O . ALA B 1 98 ? -36.438 17.594 5.285 1 66.19 98 ALA B O 1
ATOM 3942 N N . PHE B 1 99 ? -34.438 16.625 5.121 1 63.72 99 PHE B N 1
ATOM 3943 C CA . PHE B 1 99 ? -34.188 16.797 6.547 1 63.72 99 PHE B CA 1
ATOM 3944 C C . PHE B 1 99 ? -33.719 18.219 6.836 1 63.72 99 PHE B C 1
ATOM 3946 O O . PHE B 1 99 ? -33.875 18.719 7.945 1 63.72 99 PHE B O 1
ATOM 3953 N N . GLU B 1 100 ? -32.969 18.812 6.031 1 60.31 100 GLU B N 1
ATOM 3954 C CA . GLU B 1 100 ? -32.656 20.219 6.273 1 60.31 100 GLU B CA 1
ATOM 3955 C C . GLU B 1 100 ? -33.906 21.094 6.262 1 60.31 100 GLU B C 1
ATOM 3957 O O . GLU B 1 100 ? -33.938 22.156 6.875 1 60.31 100 GLU B O 1
ATOM 3962 N N . SER B 1 101 ? -35 20.656 5.527 1 55.28 101 SER B N 1
ATOM 3963 C CA . SER B 1 101 ? -36.188 21.484 5.527 1 55.28 101 SER B CA 1
ATOM 3964 C C . SER B 1 101 ? -37.062 21.203 6.754 1 55.28 101 SER B C 1
ATOM 3966 O O . SER B 1 101 ? -37.312 20.047 7.082 1 55.28 101 SER B O 1
ATOM 3968 N N . GLN B 1 102 ? -37 21.922 7.898 1 51.06 102 GLN B N 1
ATOM 3969 C CA . GLN B 1 102 ? -37.781 21.938 9.125 1 51.06 102 GLN B CA 1
ATOM 3970 C C . GLN B 1 102 ? -39.219 21.422 8.875 1 51.06 102 GLN B C 1
ATOM 3972 O O . GLN B 1 102 ? -39.969 21.188 9.82 1 51.06 102 GLN B O 1
ATOM 3977 N N . ASN B 1 103 ? -39.969 21.875 7.867 1 48.22 103 ASN B N 1
ATOM 3978 C CA . ASN B 1 103 ? -41.438 21.734 7.766 1 48.22 103 ASN B CA 1
ATOM 3979 C C . ASN B 1 103 ? -41.844 20.297 7.539 1 48.22 103 ASN B C 1
ATOM 3981 O O . ASN B 1 103 ? -41.031 19.453 7.172 1 48.22 103 ASN B O 1
ATOM 3985 N N . ASN B 1 104 ? -43.312 19.906 7.488 1 49.5 104 ASN B N 1
ATOM 3986 C CA . ASN B 1 104 ? -44.188 18.75 7.332 1 49.5 104 ASN B CA 1
ATOM 3987 C C . ASN B 1 104 ? -43.656 17.812 6.25 1 49.5 104 ASN B C 1
ATOM 3989 O O . ASN B 1 104 ? -44.344 16.844 5.883 1 49.5 104 ASN B O 1
ATOM 3993 N N . ARG B 1 105 ? -42.719 18.266 5.414 1 54.38 105 ARG B N 1
ATOM 3994 C CA . ARG B 1 105 ? -42.219 17.594 4.223 1 54.38 105 ARG B CA 1
ATOM 3995 C C . ARG B 1 105 ? -41.281 16.453 4.602 1 54.38 105 ARG B C 1
ATOM 3997 O O . ARG B 1 105 ? -40.75 15.758 3.727 1 54.38 105 ARG B O 1
ATOM 4004 N N . GLY B 1 106 ? -41.344 16.172 5.867 1 62.78 106 GLY B N 1
ATOM 4005 C CA . GLY B 1 106 ? -40.469 15.164 6.461 1 62.78 106 GLY B CA 1
ATOM 4006 C C . GLY B 1 106 ? -40.875 13.742 6.105 1 62.78 106 GLY B C 1
ATOM 4007 O O . GLY B 1 106 ? -40 12.938 5.719 1 62.78 106 GLY B O 1
ATOM 4008 N N . LEU B 1 107 ? -42.188 13.602 6.254 1 66.38 107 LEU B N 1
ATOM 4009 C CA . LEU B 1 107 ? -42.656 12.242 5.992 1 66.38 107 LEU B CA 1
ATOM 4010 C C . LEU B 1 107 ? -42.625 11.93 4.5 1 66.38 107 LEU B C 1
ATOM 4012 O O . LEU B 1 107 ? -42.219 10.828 4.102 1 66.38 107 LEU B O 1
ATOM 4016 N N . ALA B 1 108 ? -43.156 13.023 3.654 1 73.12 108 ALA B N 1
ATOM 4017 C CA . ALA B 1 108 ? -43.125 12.828 2.207 1 73.12 108 ALA B CA 1
ATOM 4018 C C . ALA B 1 108 ? -41.719 12.648 1.698 1 73.12 108 ALA B C 1
ATOM 4020 O O . ALA B 1 108 ? -41.469 11.828 0.809 1 73.12 108 ALA B O 1
ATOM 4021 N N . GLY B 1 109 ? -40.875 13.359 2.291 1 73.69 109 GLY B N 1
ATOM 4022 C CA . GLY B 1 109 ? -39.469 13.234 1.927 1 73.69 109 GLY B CA 1
ATOM 4023 C C . GLY B 1 109 ? -38.875 11.875 2.27 1 73.69 109 GLY B C 1
ATOM 4024 O O . GLY B 1 109 ? -38.156 11.273 1.458 1 73.69 109 GLY B O 1
ATOM 4025 N N . LYS B 1 110 ? -39.312 11.461 3.414 1 78.56 110 LYS B N 1
ATOM 4026 C CA . LYS B 1 110 ? -38.844 10.148 3.836 1 78.56 110 LYS B CA 1
ATOM 4027 C C . LYS B 1 110 ? -39.406 9.047 2.953 1 78.56 110 LYS B C 1
ATOM 4029 O O . LYS B 1 110 ? -38.719 8.094 2.613 1 78.56 110 LYS B O 1
ATOM 4034 N N . ALA B 1 111 ? -40.688 9.25 2.682 1 81.75 111 ALA B N 1
ATOM 4035 C CA . ALA B 1 111 ? -41.344 8.258 1.821 1 81.75 111 ALA B CA 1
ATOM 4036 C C . ALA B 1 111 ? -40.688 8.242 0.435 1 81.75 111 ALA B C 1
ATOM 4038 O O . ALA B 1 111 ? -40.531 7.176 -0.161 1 81.75 111 ALA B O 1
ATOM 4039 N N . THR B 1 112 ? -40.375 9.367 -0.113 1 84.75 112 THR B N 1
ATOM 4040 C CA . THR B 1 112 ? -39.719 9.453 -1.419 1 84.75 112 THR B CA 1
ATOM 4041 C C . THR B 1 112 ? -38.344 8.797 -1.393 1 84.75 112 THR B C 1
ATOM 4043 O O . THR B 1 112 ? -37.969 8.086 -2.328 1 84.75 112 THR B O 1
ATOM 4046 N N . VAL B 1 113 ? -37.656 9.047 -0.346 1 85.62 113 VAL B N 1
ATOM 4047 C CA . VAL B 1 113 ? -36.344 8.445 -0.199 1 85.62 113 VAL B CA 1
ATOM 4048 C C . VAL B 1 113 ? -36.469 6.926 -0.156 1 85.62 113 VAL B C 1
ATOM 4050 O O . VAL B 1 113 ? -35.688 6.211 -0.79 1 85.62 113 VAL B O 1
ATOM 4053 N N . ALA B 1 114 ? -37.469 6.547 0.529 1 86.62 114 ALA B N 1
ATOM 4054 C CA . ALA B 1 114 ? -37.656 5.105 0.638 1 86.62 114 ALA B CA 1
ATOM 4055 C C . ALA B 1 114 ? -38.031 4.5 -0.717 1 86.62 114 ALA B C 1
ATOM 4057 O O . ALA B 1 114 ? -37.531 3.412 -1.059 1 86.62 114 ALA B O 1
ATOM 4058 N N . LEU B 1 115 ? -38.844 5.148 -1.429 1 88.38 115 LEU B N 1
ATOM 4059 C CA . LEU B 1 115 ? -39.25 4.664 -2.744 1 88.38 115 LEU B CA 1
ATOM 4060 C C . LEU B 1 115 ? -38.031 4.633 -3.697 1 88.38 115 LEU B C 1
ATOM 4062 O O . LEU B 1 115 ? -37.906 3.703 -4.496 1 88.38 115 LEU B O 1
ATOM 4066 N N . ILE B 1 116 ? -37.219 5.605 -3.648 1 89.12 116 ILE B N 1
ATOM 4067 C CA . ILE B 1 116 ? -36.031 5.664 -4.504 1 89.12 116 ILE B CA 1
ATOM 4068 C C . ILE B 1 116 ? -35.094 4.527 -4.145 1 89.12 116 ILE B C 1
ATOM 4070 O O . ILE B 1 116 ? -34.531 3.887 -5.027 1 89.12 116 ILE B O 1
ATOM 4074 N N . LEU B 1 117 ? -35 4.301 -2.912 1 88.12 117 LEU B N 1
ATOM 4075 C CA . LEU B 1 117 ? -34.094 3.242 -2.463 1 88.12 117 LEU B CA 1
ATOM 4076 C C . LEU B 1 117 ? -34.625 1.873 -2.879 1 88.12 117 LEU B C 1
ATOM 4078 O O . LEU B 1 117 ? -33.844 0.993 -3.256 1 88.12 117 LEU B O 1
ATOM 4082 N N . LEU B 1 118 ? -35.938 1.734 -2.723 1 89 118 LEU B N 1
ATOM 4083 C CA . LEU B 1 118 ? -36.531 0.486 -3.184 1 89 118 LEU B CA 1
ATOM 4084 C C . LEU B 1 118 ? -36.312 0.297 -4.68 1 89 118 LEU B C 1
ATOM 4086 O O . LEU B 1 118 ? -36 -0.802 -5.129 1 89 118 LEU B O 1
ATOM 4090 N N . GLY B 1 119 ? -36.594 1.309 -5.41 1 90.62 119 GLY B N 1
ATOM 4091 C CA . GLY B 1 119 ? -36.312 1.268 -6.836 1 90.62 119 GLY B CA 1
ATOM 4092 C C . GLY B 1 119 ? -34.875 0.959 -7.152 1 90.62 119 GLY B C 1
ATOM 4093 O O . GLY B 1 119 ? -34.562 0.196 -8.078 1 90.62 119 GLY B O 1
ATOM 4094 N N . SER B 1 120 ? -34 1.585 -6.391 1 91.12 120 SER B N 1
ATOM 4095 C CA . SER B 1 120 ? -32.562 1.323 -6.555 1 91.12 120 SER B CA 1
ATOM 4096 C C . SER B 1 120 ? -32.25 -0.154 -6.352 1 91.12 120 SER B C 1
ATOM 4098 O O . SER B 1 120 ? -31.484 -0.739 -7.113 1 91.12 120 SER B O 1
ATOM 4100 N N . GLY B 1 121 ? -32.844 -0.76 -5.371 1 89.62 121 GLY B N 1
ATOM 4101 C CA . GLY B 1 121 ? -32.625 -2.174 -5.102 1 89.62 121 GLY B CA 1
ATOM 4102 C C . GLY B 1 121 ? -33.094 -3.068 -6.242 1 89.62 121 GLY B C 1
ATOM 4103 O O . GLY B 1 121 ? -32.406 -4.035 -6.59 1 89.62 121 GLY B O 1
ATOM 4104 N N . VAL B 1 122 ? -34.219 -2.75 -6.777 1 91.81 122 VAL B N 1
ATOM 4105 C CA . VAL B 1 122 ? -34.75 -3.523 -7.887 1 91.81 122 VAL B CA 1
ATOM 4106 C C . VAL B 1 122 ? -33.844 -3.414 -9.102 1 91.81 122 VAL B C 1
ATOM 4108 O O . VAL B 1 122 ? -33.5 -4.418 -9.734 1 91.81 122 VAL B O 1
ATOM 4111 N N . PHE B 1 123 ? -33.406 -2.246 -9.414 1 93.31 123 PHE B N 1
ATOM 4112 C CA . PHE B 1 123 ? -32.562 -2.02 -10.562 1 93.31 123 PHE B CA 1
ATOM 4113 C C . PHE B 1 123 ? -31.203 -2.717 -10.383 1 93.31 123 PHE B C 1
ATOM 4115 O O . PHE B 1 123 ? -30.688 -3.332 -11.312 1 93.31 123 PHE B O 1
ATOM 4122 N N . ILE B 1 124 ? -30.703 -2.605 -9.211 1 91.94 124 ILE B N 1
ATOM 4123 C CA . ILE B 1 124 ? -29.422 -3.225 -8.93 1 91.94 124 ILE B CA 1
ATOM 4124 C C . ILE B 1 124 ? -29.531 -4.742 -9.047 1 91.94 124 ILE B C 1
ATOM 4126 O O . ILE B 1 124 ? -28.703 -5.387 -9.688 1 91.94 124 ILE B O 1
ATOM 4130 N N . ASN B 1 125 ? -30.625 -5.262 -8.5 1 91.06 125 ASN B N 1
ATOM 4131 C CA . ASN B 1 125 ? -30.812 -6.707 -8.523 1 91.06 125 ASN B CA 1
ATOM 4132 C C . ASN B 1 125 ? -31.031 -7.219 -9.945 1 91.06 125 ASN B C 1
ATOM 4134 O O . ASN B 1 125 ? -30.469 -8.242 -10.336 1 91.06 125 ASN B O 1
ATOM 4138 N N . LEU B 1 126 ? -31.828 -6.559 -10.664 1 92.94 126 LEU B N 1
ATOM 4139 C CA . LEU B 1 126 ? -32.094 -6.953 -12.039 1 92.94 126 LEU B CA 1
ATOM 4140 C C . LEU B 1 126 ? -30.844 -6.82 -12.898 1 92.94 126 LEU B C 1
ATOM 4142 O O . LEU B 1 126 ? -30.547 -7.703 -13.703 1 92.94 126 LEU B O 1
ATOM 4146 N N . GLY B 1 127 ? -30.219 -5.699 -12.781 1 94.62 127 GLY B N 1
ATOM 4147 C CA . GLY B 1 127 ? -28.984 -5.488 -13.523 1 94.62 127 GLY B CA 1
ATOM 4148 C C . GLY B 1 127 ? -27.922 -6.512 -13.211 1 94.62 127 GLY B C 1
ATOM 4149 O O . GLY B 1 127 ? -27.297 -7.07 -14.125 1 94.62 127 GLY B O 1
ATOM 4150 N N . TRP B 1 128 ? -27.766 -6.793 -11.953 1 93.81 128 TRP B N 1
ATOM 4151 C CA . TRP B 1 128 ? -26.75 -7.742 -11.516 1 93.81 128 TRP B CA 1
ATOM 4152 C C . TRP B 1 128 ? -27.062 -9.148 -12.023 1 93.81 128 TRP B C 1
ATOM 4154 O O . TRP B 1 128 ? -26.156 -9.859 -12.477 1 93.81 128 TRP B O 1
ATOM 4164 N N . SER B 1 129 ? -28.312 -9.555 -11.953 1 93.44 129 SER B N 1
ATOM 4165 C CA . SER B 1 129 ? -28.734 -10.875 -12.414 1 93.44 129 SER B CA 1
ATOM 4166 C C . SER B 1 129 ? -28.469 -11.055 -13.906 1 93.44 129 SER B C 1
ATOM 4168 O O . SER B 1 129 ? -28.016 -12.117 -14.336 1 93.44 129 SER B O 1
ATOM 4170 N N . ARG B 1 130 ? -28.719 -10.062 -14.609 1 95.38 130 ARG B N 1
ATOM 4171 C CA . ARG B 1 130 ? -28.469 -10.109 -16.047 1 95.38 130 ARG B CA 1
ATOM 4172 C C . ARG B 1 130 ? -26.984 -10.203 -16.359 1 95.38 130 ARG B C 1
ATOM 4174 O O . ARG B 1 130 ? -26.578 -10.961 -17.234 1 95.38 130 ARG B O 1
ATOM 4181 N N . MET B 1 131 ? -26.234 -9.43 -15.641 1 96.5 131 MET B N 1
ATOM 4182 C CA . MET B 1 131 ? -24.797 -9.461 -15.836 1 96.5 131 MET B CA 1
ATOM 4183 C C . MET B 1 131 ? -24.219 -10.82 -15.461 1 96.5 131 MET B C 1
ATOM 4185 O O . MET B 1 131 ? -23.406 -11.375 -16.188 1 96.5 131 MET B O 1
ATOM 4189 N N . MET B 1 132 ? -24.688 -11.352 -14.391 1 94.75 132 MET B N 1
ATOM 4190 C CA . MET B 1 132 ? -24.172 -12.633 -13.898 1 94.75 132 MET B CA 1
ATOM 4191 C C . MET B 1 132 ? -24.547 -13.758 -14.852 1 94.75 132 MET B C 1
ATOM 4193 O O . MET B 1 132 ? -23.781 -14.719 -15.016 1 94.75 132 MET B O 1
ATOM 4197 N N . ALA B 1 133 ? -25.641 -13.688 -15.531 1 95.31 133 ALA B N 1
ATOM 4198 C CA . ALA B 1 133 ? -26.125 -14.719 -16.453 1 95.31 133 ALA B CA 1
ATOM 4199 C C . ALA B 1 133 ? -25.297 -14.734 -17.734 1 95.31 133 ALA B C 1
ATOM 4201 O O . ALA B 1 133 ? -25.141 -15.781 -18.359 1 95.31 133 ALA B O 1
ATOM 4202 N N . ALA B 1 134 ? -24.688 -13.625 -18.031 1 96.75 134 ALA B N 1
ATOM 4203 C CA . ALA B 1 134 ? -24.094 -13.531 -19.359 1 96.75 134 ALA B CA 1
ATOM 4204 C C . ALA B 1 134 ? -22.609 -13.18 -19.281 1 96.75 134 ALA B C 1
ATOM 4206 O O . ALA B 1 134 ? -21.875 -13.359 -20.25 1 96.75 134 ALA B O 1
ATOM 4207 N N . GLY B 1 135 ? -22.156 -12.688 -18.188 1 97.19 135 GLY B N 1
ATOM 4208 C CA . GLY B 1 135 ? -20.812 -12.172 -18.062 1 97.19 135 GLY B CA 1
ATOM 4209 C C . GLY B 1 135 ? -19.828 -13.18 -17.484 1 97.19 135 GLY B C 1
ATOM 4210 O O . GLY B 1 135 ? -20.156 -14.367 -17.375 1 97.19 135 GLY B O 1
ATOM 4211 N N . ASP B 1 136 ? -18.594 -12.734 -17.219 1 97.19 136 ASP B N 1
ATOM 4212 C CA . ASP B 1 136 ? -17.531 -13.555 -16.625 1 97.19 136 ASP B CA 1
ATOM 4213 C C . ASP B 1 136 ? -17.734 -13.695 -15.125 1 97.19 136 ASP B C 1
ATOM 4215 O O . ASP B 1 136 ? -17.531 -12.734 -14.375 1 97.19 136 ASP B O 1
ATOM 4219 N N . PRO B 1 137 ? -18.031 -14.852 -14.703 1 95.81 137 PRO B N 1
ATOM 4220 C CA . PRO B 1 137 ? -18.328 -15.039 -13.281 1 95.81 137 PRO B CA 1
ATOM 4221 C C . PRO B 1 137 ? -17.141 -14.734 -12.383 1 95.81 137 PRO B C 1
ATOM 4223 O O . PRO B 1 137 ? -17.312 -14.227 -11.273 1 95.81 137 PRO B O 1
ATOM 4226 N N . ALA B 1 138 ? -15.938 -15.039 -12.828 1 95.44 138 ALA B N 1
ATOM 4227 C CA . ALA B 1 138 ? -14.75 -14.789 -12.008 1 95.44 138 ALA B CA 1
ATOM 4228 C C . ALA B 1 138 ? -14.594 -13.305 -11.703 1 95.44 138 ALA B C 1
ATOM 4230 O O . ALA B 1 138 ? -14.273 -12.922 -10.578 1 95.44 138 ALA B O 1
ATOM 4231 N N . PHE B 1 139 ? -14.805 -12.477 -12.734 1 97.38 139 PHE B N 1
ATOM 4232 C CA . PHE B 1 139 ? -14.68 -11.039 -12.562 1 97.38 139 PHE B CA 1
ATOM 4233 C C . PHE B 1 139 ? -15.852 -10.484 -11.766 1 97.38 139 PHE B C 1
ATOM 4235 O O . PHE B 1 139 ? -15.648 -9.766 -10.781 1 97.38 139 PHE B O 1
ATOM 4242 N N . LEU B 1 140 ? -17.062 -10.875 -12.086 1 96.94 140 LEU B N 1
ATOM 4243 C CA . LEU B 1 140 ? -18.25 -10.297 -11.484 1 96.94 140 LEU B CA 1
ATOM 4244 C C . LEU B 1 140 ? -18.375 -10.711 -10.023 1 96.94 140 LEU B C 1
ATOM 4246 O O . LEU B 1 140 ? -18.75 -9.898 -9.172 1 96.94 140 LEU B O 1
ATOM 4250 N N . GLU B 1 141 ? -18.047 -11.93 -9.711 1 95.88 141 GLU B N 1
ATOM 4251 C CA . GLU B 1 141 ? -18.125 -12.406 -8.336 1 95.88 141 GLU B CA 1
ATOM 4252 C C . GLU B 1 141 ? -17.047 -11.742 -7.465 1 95.88 141 GLU B C 1
ATOM 4254 O O . GLU B 1 141 ? -17.219 -11.641 -6.246 1 95.88 141 GLU B O 1
ATOM 4259 N N . SER B 1 142 ? -15.945 -11.297 -8.039 1 97.75 142 SER B N 1
ATOM 4260 C CA . SER B 1 142 ? -14.852 -10.688 -7.293 1 97.75 142 SER B CA 1
ATOM 4261 C C . SER B 1 142 ? -15.227 -9.289 -6.805 1 97.75 142 SER B C 1
ATOM 4263 O O . SER B 1 142 ? -14.641 -8.781 -5.848 1 97.75 142 SER B O 1
ATOM 4265 N N . LEU B 1 143 ? -16.234 -8.664 -7.438 1 96.75 143 LEU B N 1
ATOM 4266 C CA . LEU B 1 143 ? -16.594 -7.293 -7.109 1 96.75 143 LEU B CA 1
ATOM 4267 C C . LEU B 1 143 ? -17.234 -7.215 -5.727 1 96.75 143 LEU B C 1
ATOM 4269 O O . LEU B 1 143 ? -16.781 -6.438 -4.875 1 96.75 143 LEU B O 1
ATOM 4273 N N . PRO B 1 144 ? -18.281 -8.031 -5.457 1 96.38 144 PRO B N 1
ATOM 4274 C CA . PRO B 1 144 ? -18.828 -7.992 -4.098 1 96.38 144 PRO B CA 1
ATOM 4275 C C . PRO B 1 144 ? -17.812 -8.422 -3.041 1 96.38 144 PRO B C 1
ATOM 4277 O O . PRO B 1 144 ? -17.844 -7.93 -1.912 1 96.38 144 PRO B O 1
ATOM 4280 N N . ILE B 1 145 ? -16.953 -9.359 -3.357 1 97.94 145 ILE B N 1
ATOM 4281 C CA . ILE B 1 145 ? -15.906 -9.797 -2.432 1 97.94 145 ILE B CA 1
ATOM 4282 C C . ILE B 1 145 ? -15.008 -8.617 -2.076 1 97.94 145 ILE B C 1
ATOM 4284 O O . ILE B 1 145 ? -14.672 -8.414 -0.906 1 97.94 145 ILE B O 1
ATOM 4288 N N . THR B 1 146 ? -14.641 -7.828 -3.088 1 98.38 146 THR B N 1
ATOM 4289 C CA . THR B 1 146 ? -13.836 -6.629 -2.879 1 98.38 146 THR B CA 1
ATOM 4290 C C . THR B 1 146 ? -14.578 -5.621 -2.008 1 98.38 146 THR B C 1
ATOM 4292 O O . THR B 1 146 ? -13.977 -4.996 -1.127 1 98.38 146 THR B O 1
ATOM 4295 N N . LEU B 1 147 ? -15.836 -5.512 -2.25 1 97.06 147 LEU B N 1
ATOM 4296 C CA . LEU B 1 147 ? -16.656 -4.598 -1.458 1 97.06 147 LEU B CA 1
ATOM 4297 C C . LEU B 1 147 ? -16.719 -5.055 -0.004 1 97.06 147 LEU B C 1
ATOM 4299 O O . LEU B 1 147 ? -16.625 -4.234 0.913 1 97.06 147 LEU B O 1
ATOM 4303 N N . TYR B 1 148 ? -16.953 -6.395 0.199 1 98.06 148 TYR B N 1
ATOM 4304 C CA . TYR B 1 148 ? -16.953 -6.93 1.557 1 98.06 148 TYR B CA 1
ATOM 4305 C C . TYR B 1 148 ? -15.648 -6.621 2.273 1 98.06 148 TYR B C 1
ATOM 4307 O O . TYR B 1 148 ? -15.648 -6.215 3.438 1 98.06 148 TYR B O 1
ATOM 4315 N N . TYR B 1 149 ? -14.578 -6.805 1.564 1 98.31 149 TYR B N 1
ATOM 4316 C CA . TYR B 1 149 ? -13.266 -6.559 2.152 1 98.31 149 TYR B CA 1
ATOM 4317 C C . TYR B 1 149 ? -13.109 -5.09 2.531 1 98.31 149 TYR B C 1
ATOM 4319 O O . TYR B 1 149 ? -12.641 -4.773 3.627 1 98.31 149 TYR B O 1
ATOM 4327 N N . ALA B 1 150 ? -13.469 -4.23 1.64 1 98.25 150 ALA B N 1
ATOM 4328 C CA . ALA B 1 150 ? -13.312 -2.791 1.848 1 98.25 150 ALA B CA 1
ATOM 4329 C C . ALA B 1 150 ? -14.188 -2.305 3 1 98.25 150 ALA B C 1
ATOM 4331 O O . ALA B 1 150 ? -13.695 -1.667 3.934 1 98.25 150 ALA B O 1
ATOM 4332 N N . VAL B 1 151 ? -15.469 -2.639 2.996 1 97 151 VAL B N 1
ATOM 4333 C CA . VAL B 1 151 ? -16.422 -2.158 3.988 1 97 151 VAL B CA 1
ATOM 4334 C C . VAL B 1 151 ? -16.172 -2.85 5.328 1 97 151 VAL B C 1
ATOM 4336 O O . VAL B 1 151 ? -16.359 -2.246 6.387 1 97 151 VAL B O 1
ATOM 4339 N N . GLY B 1 152 ? -15.719 -4.07 5.234 1 97.62 152 GLY B N 1
ATOM 4340 C CA . GLY B 1 152 ? -15.422 -4.797 6.461 1 97.62 152 GLY B CA 1
ATOM 4341 C C . GLY B 1 152 ? -14.133 -4.348 7.125 1 97.62 152 GLY B C 1
ATOM 4342 O O . GLY B 1 152 ? -13.953 -4.535 8.328 1 97.62 152 GLY B O 1
ATOM 4343 N N . SER B 1 153 ? -13.234 -3.744 6.391 1 97.88 153 SER B N 1
ATOM 4344 C CA . SER B 1 153 ? -11.922 -3.389 6.922 1 97.88 153 SER B CA 1
ATOM 4345 C C . SER B 1 153 ? -11.852 -1.909 7.281 1 97.88 153 SER B C 1
ATOM 4347 O O . SER B 1 153 ? -11.648 -1.558 8.445 1 97.88 153 SER B O 1
ATOM 4349 N N . VAL B 1 154 ? -12.164 -0.988 6.391 1 98.06 154 VAL B N 1
ATOM 4350 C CA . VAL B 1 154 ? -11.828 0.428 6.5 1 98.06 154 VAL B CA 1
ATOM 4351 C C . VAL B 1 154 ? -12.609 1.059 7.648 1 98.06 154 VAL B C 1
ATOM 4353 O O . VAL B 1 154 ? -12.023 1.683 8.539 1 98.06 154 VAL B O 1
ATOM 4356 N N . PRO B 1 155 ? -14.016 0.913 7.715 1 97.62 155 PRO B N 1
ATOM 4357 C CA . PRO B 1 155 ? -14.734 1.546 8.82 1 97.62 155 PRO B CA 1
ATOM 4358 C C . PRO B 1 155 ? -14.312 1.007 10.188 1 97.62 155 PRO B C 1
ATOM 4360 O O . PRO B 1 155 ? -14.203 1.771 11.148 1 97.62 155 PRO B O 1
ATOM 4363 N N . VAL B 1 156 ? -14.062 -0.293 10.242 1 96.69 156 VAL B N 1
ATOM 4364 C CA . VAL B 1 156 ? -13.688 -0.905 11.508 1 96.69 156 VAL B CA 1
ATOM 4365 C C . VAL B 1 156 ? -12.297 -0.42 11.93 1 96.69 156 VAL B C 1
ATOM 4367 O O . VAL B 1 156 ? -12.078 -0.085 13.094 1 96.69 156 VAL B O 1
ATOM 4370 N N . GLN B 1 157 ? -11.344 -0.356 10.984 1 96.19 157 GLN B N 1
ATOM 4371 C CA . GLN B 1 157 ? -10.008 0.17 11.25 1 96.19 157 GLN B CA 1
ATOM 4372 C C . GLN B 1 157 ? -10.078 1.592 11.805 1 96.19 157 GLN B C 1
ATOM 4374 O O . GLN B 1 157 ? -9.414 1.916 12.789 1 96.19 157 GLN B O 1
ATOM 4379 N N . LEU B 1 158 ? -10.883 2.396 11.148 1 97.31 158 LEU B N 1
ATOM 4380 C CA . LEU B 1 158 ? -10.969 3.807 11.516 1 97.31 158 LEU B CA 1
ATOM 4381 C C . LEU B 1 158 ? -11.625 3.979 12.883 1 97.31 158 LEU B C 1
ATOM 4383 O O . LEU B 1 158 ? -11.188 4.805 13.68 1 97.31 158 LEU B O 1
ATOM 4387 N N . ALA B 1 159 ? -12.688 3.191 13.102 1 95.56 159 ALA B N 1
ATOM 4388 C CA . ALA B 1 159 ? -13.375 3.268 14.391 1 95.56 159 ALA B CA 1
ATOM 4389 C C . ALA B 1 159 ? -12.445 2.885 15.531 1 95.56 159 ALA B C 1
ATOM 4391 O O . ALA B 1 159 ? -12.336 3.611 16.531 1 95.56 159 ALA B O 1
ATOM 4392 N N . ILE B 1 160 ? -11.742 1.757 15.43 1 92.38 160 ILE B N 1
ATOM 4393 C CA . ILE B 1 160 ? -10.828 1.297 16.469 1 92.38 160 ILE B CA 1
ATOM 4394 C C . ILE B 1 160 ? -9.68 2.295 16.625 1 92.38 160 ILE B C 1
ATOM 4396 O O . ILE B 1 160 ? -9.312 2.654 17.75 1 92.38 160 ILE B O 1
ATOM 4400 N N . ALA B 1 161 ? -9.125 2.771 15.492 1 94.56 161 ALA B N 1
ATOM 4401 C CA . ALA B 1 161 ? -8 3.699 15.516 1 94.56 161 ALA B CA 1
ATOM 4402 C C . ALA B 1 161 ? -8.383 5.008 16.203 1 94.56 161 ALA B C 1
ATOM 4404 O O . ALA B 1 161 ? -7.586 5.574 16.953 1 94.56 161 ALA B O 1
ATOM 4405 N N . LEU B 1 162 ? -9.586 5.535 15.875 1 94.31 162 LEU B N 1
ATOM 4406 C CA . LEU B 1 162 ? -10.047 6.785 16.469 1 94.31 162 LEU B CA 1
ATOM 4407 C C . LEU B 1 162 ? -10.172 6.652 17.984 1 94.31 162 LEU B C 1
ATOM 4409 O O . LEU B 1 162 ? -9.75 7.543 18.734 1 94.31 162 LEU B O 1
ATOM 4413 N N . VAL B 1 163 ? -10.75 5.539 18.391 1 89 163 VAL B N 1
ATOM 4414 C CA . VAL B 1 163 ? -10.922 5.293 19.812 1 89 163 VAL B CA 1
ATOM 4415 C C . VAL B 1 163 ? -9.555 5.18 20.484 1 89 163 VAL B C 1
ATOM 4417 O O . VAL B 1 163 ? -9.32 5.781 21.531 1 89 163 VAL B O 1
ATOM 4420 N N . LEU B 1 164 ? -8.633 4.457 19.891 1 86.62 164 LEU B N 1
ATOM 4421 C CA . LEU B 1 164 ? -7.293 4.289 20.453 1 86.62 164 LEU B CA 1
ATOM 4422 C C . LEU B 1 164 ? -6.559 5.625 20.5 1 86.62 164 LEU B C 1
ATOM 4424 O O . LEU B 1 164 ? -5.902 5.938 21.5 1 86.62 164 LEU B O 1
ATOM 4428 N N . ALA B 1 165 ? -6.66 6.367 19.406 1 90.19 165 ALA B N 1
ATOM 4429 C CA . ALA B 1 165 ? -6 7.668 19.375 1 90.19 165 ALA B CA 1
ATOM 4430 C C . ALA B 1 165 ? -6.531 8.594 20.453 1 90.19 165 ALA B C 1
ATOM 4432 O O . ALA B 1 165 ? -5.762 9.297 21.109 1 90.19 165 ALA B O 1
ATOM 4433 N N . TYR B 1 166 ? -7.844 8.602 20.609 1 88.12 166 TYR B N 1
ATOM 4434 C CA . TYR B 1 166 ? -8.469 9.469 21.609 1 88.12 166 TYR B CA 1
ATOM 4435 C C . TYR B 1 166 ? -8.016 9.109 23.016 1 88.12 166 TYR B C 1
ATOM 4437 O O . TYR B 1 166 ? -7.746 9.984 23.828 1 88.12 166 TYR B O 1
ATOM 4445 N N . ILE B 1 167 ? -7.922 7.855 23.25 1 81.06 167 ILE B N 1
ATOM 4446 C CA . ILE B 1 167 ? -7.492 7.387 24.562 1 81.06 167 ILE B CA 1
ATOM 4447 C C . ILE B 1 167 ? -6.027 7.746 24.797 1 81.06 167 ILE B C 1
ATOM 4449 O O . ILE B 1 167 ? -5.66 8.227 25.875 1 81.06 167 ILE B O 1
ATOM 4453 N N . LEU B 1 168 ? -5.238 7.617 23.844 1 79.69 168 LEU B N 1
ATOM 4454 C CA . LEU B 1 168 ? -3.805 7.871 23.953 1 79.69 168 LEU B CA 1
ATOM 4455 C C . LEU B 1 168 ? -3.523 9.367 24.062 1 79.69 168 LEU B C 1
ATOM 4457 O O . LEU B 1 168 ? -2.543 9.766 24.703 1 79.69 168 LEU B O 1
ATOM 4461 N N . PHE B 1 169 ? -4.332 10.164 23.469 1 79.88 169 PHE B N 1
ATOM 4462 C CA . PHE B 1 169 ? -4.125 11.602 23.422 1 79.88 169 PHE B CA 1
ATOM 4463 C C . PHE B 1 169 ? -4.336 12.219 24.797 1 79.88 169 PHE B C 1
ATOM 4465 O O . PHE B 1 169 ? -3.729 13.242 25.141 1 79.88 169 PHE B O 1
ATOM 4472 N N . GLN B 1 170 ? -5.273 11.969 25.625 1 66.5 170 GLN B N 1
ATOM 4473 C CA . GLN B 1 170 ? -5.625 12.555 26.906 1 66.5 170 GLN B CA 1
ATOM 4474 C C . GLN B 1 170 ? -4.469 12.453 27.891 1 66.5 170 GLN B C 1
ATOM 4476 O O . GLN B 1 170 ? -4.328 13.289 28.781 1 66.5 170 GLN B O 1
ATOM 4481 N N . LYS B 1 171 ? -3.814 11.266 28.016 1 59.41 171 LYS B N 1
ATOM 4482 C CA . LYS B 1 171 ? -3.195 11.203 29.328 1 59.41 171 LYS B CA 1
ATOM 4483 C C . LYS B 1 171 ? -1.809 10.57 29.25 1 59.41 171 LYS B C 1
ATOM 4485 O O . LYS B 1 171 ? -1.126 10.438 30.281 1 59.41 171 LYS B O 1
ATOM 4490 N N . ILE B 1 172 ? -1.409 9.953 28.328 1 56.16 172 ILE B N 1
ATOM 4491 C CA . ILE B 1 172 ? -0.502 8.875 28.688 1 56.16 172 ILE B CA 1
ATOM 4492 C C . ILE B 1 172 ? 0.939 9.289 28.406 1 56.16 172 ILE B C 1
ATOM 4494 O O . ILE B 1 172 ? 1.232 9.844 27.344 1 56.16 172 ILE B O 1
ATOM 4498 N N . ARG B 1 173 ? 1.641 9.492 29.609 1 58.12 173 ARG B N 1
ATOM 4499 C CA . ARG B 1 173 ? 3.098 9.5 29.531 1 58.12 173 ARG B CA 1
ATOM 4500 C C . ARG B 1 173 ? 3.607 8.289 28.75 1 58.12 173 ARG B C 1
ATOM 4502 O O . ARG B 1 173 ? 3.139 7.164 28.969 1 58.12 173 ARG B O 1
ATOM 4509 N N . GLY B 1 174 ? 4.148 8.461 27.547 1 61.62 174 GLY B N 1
ATOM 4510 C CA . GLY B 1 174 ? 4.715 7.363 26.781 1 61.62 174 GLY B CA 1
ATOM 4511 C C . GLY B 1 174 ? 4.078 7.203 25.422 1 61.62 174 GLY B C 1
ATOM 4512 O O . GLY B 1 174 ? 4.008 6.094 24.875 1 61.62 174 GLY B O 1
ATOM 4513 N N . GLN B 1 175 ? 3.457 8.219 25.047 1 67.06 175 GLN B N 1
ATOM 4514 C CA . GLN B 1 175 ? 2.777 8.211 23.75 1 67.06 175 GLN B CA 1
ATOM 4515 C C . GLN B 1 175 ? 3.699 7.699 22.641 1 67.06 175 GLN B C 1
ATOM 4517 O O . GLN B 1 175 ? 3.262 6.977 21.75 1 67.06 175 GLN B O 1
ATOM 4522 N N . GLU B 1 176 ? 4.887 7.98 22.906 1 70.12 176 GLU B N 1
ATOM 4523 C CA . GLU B 1 176 ? 5.848 7.582 21.875 1 70.12 176 GLU B CA 1
ATOM 4524 C C . GLU B 1 176 ? 6.012 6.066 21.828 1 70.12 176 GLU B C 1
ATOM 4526 O O . GLU B 1 176 ? 6.148 5.48 20.75 1 70.12 176 GLU B O 1
ATOM 4531 N N . PHE B 1 177 ? 5.984 5.551 23.016 1 72.31 177 PHE B N 1
ATOM 4532 C CA . PHE B 1 177 ? 6.137 4.102 23.109 1 72.31 177 PHE B CA 1
ATOM 4533 C C . PHE B 1 177 ? 4.949 3.393 22.469 1 72.31 177 PHE B C 1
ATOM 4535 O O . PHE B 1 177 ? 5.121 2.441 21.703 1 72.31 177 PHE B O 1
ATOM 4542 N N . PHE B 1 178 ? 3.826 3.848 22.766 1 72.25 178 PHE B N 1
ATOM 4543 C CA . PHE B 1 178 ? 2.623 3.211 22.25 1 72.25 178 PHE B CA 1
ATOM 4544 C C . PHE B 1 178 ? 2.5 3.436 20.75 1 72.25 178 PHE B C 1
ATOM 4546 O O . PHE B 1 178 ? 2.059 2.549 20.016 1 72.25 178 PHE B O 1
ATOM 4553 N N . ARG B 1 179 ? 2.943 4.543 20.344 1 75.94 179 ARG B N 1
ATOM 4554 C CA . ARG B 1 179 ? 2.947 4.812 18.906 1 75.94 179 ARG B CA 1
ATOM 4555 C C . ARG B 1 179 ? 3.814 3.803 18.172 1 75.94 179 ARG B C 1
ATOM 4557 O O . ARG B 1 179 ? 3.434 3.32 17.094 1 75.94 179 ARG B O 1
ATOM 4564 N N . MET B 1 180 ? 4.816 3.475 18.797 1 77 180 MET B N 1
ATOM 4565 C CA . MET B 1 180 ? 5.742 2.541 18.156 1 77 180 MET B CA 1
ATOM 4566 C C . MET B 1 180 ? 5.152 1.136 18.109 1 77 180 MET B C 1
ATOM 4568 O O . MET B 1 180 ? 5.219 0.465 17.078 1 77 180 MET B O 1
ATOM 4572 N N . ILE B 1 181 ? 4.602 0.785 19.188 1 80.19 181 ILE B N 1
ATOM 4573 C CA . ILE B 1 181 ? 4.07 -0.569 19.297 1 80.19 181 ILE B CA 1
ATOM 4574 C C . ILE B 1 181 ? 2.906 -0.743 18.312 1 80.19 181 ILE B C 1
ATOM 4576 O O . ILE B 1 181 ? 2.807 -1.765 17.641 1 80.19 181 ILE B O 1
ATOM 4580 N N . PHE B 1 182 ? 2.084 0.293 18.281 1 82.75 182 PHE B N 1
ATOM 4581 C CA . PHE B 1 182 ? 0.896 0.198 17.438 1 82.75 182 PHE B CA 1
ATOM 4582 C C . PHE B 1 182 ? 1.273 0.234 15.961 1 82.75 182 PHE B C 1
ATOM 4584 O O . PHE B 1 182 ? 0.558 -0.312 15.117 1 82.75 182 PHE B O 1
ATOM 4591 N N . PHE B 1 183 ? 2.447 0.735 15.773 1 86.62 183 PHE B N 1
ATOM 4592 C CA . PHE B 1 183 ? 2.871 0.92 14.391 1 86.62 183 PHE B CA 1
ATOM 4593 C C . PHE B 1 183 ? 3.596 -0.318 13.875 1 86.62 183 PHE B C 1
ATOM 4595 O O . PHE B 1 183 ? 3.797 -0.469 12.664 1 86.62 183 PHE B O 1
ATOM 4602 N N . LEU B 1 184 ? 3.906 -1.302 14.711 1 90.56 184 LEU B N 1
ATOM 4603 C CA . LEU B 1 184 ? 4.742 -2.449 14.375 1 90.56 184 LEU B CA 1
ATOM 4604 C C . LEU B 1 184 ? 4.055 -3.342 13.352 1 90.56 184 LEU B C 1
ATOM 4606 O O . LEU B 1 184 ? 4.695 -3.828 12.414 1 90.56 184 LEU B O 1
ATOM 4610 N N . PRO B 1 185 ? 2.709 -3.574 13.484 1 92.62 185 PRO B N 1
ATOM 4611 C CA . PRO B 1 185 ? 2.047 -4.41 12.477 1 92.62 185 PRO B CA 1
ATOM 4612 C C . PRO B 1 185 ? 2.16 -3.842 11.07 1 92.62 185 PRO B C 1
ATOM 4614 O O . PRO B 1 185 ? 2.312 -4.594 10.102 1 92.62 185 PRO B O 1
ATOM 4617 N N . TYR B 1 186 ? 2.143 -2.557 11.039 1 92.69 186 TYR B N 1
ATOM 4618 C CA . TYR B 1 186 ? 2.229 -1.886 9.75 1 92.69 186 TYR B CA 1
ATOM 4619 C C . TYR B 1 186 ? 3.613 -2.053 9.141 1 92.69 186 TYR B C 1
ATOM 4621 O O . TYR B 1 186 ? 3.756 -2.139 7.914 1 92.69 186 TYR B O 1
ATOM 4629 N N . ILE B 1 187 ? 4.621 -2.148 9.93 1 93.56 187 ILE B N 1
ATOM 4630 C CA . ILE B 1 187 ? 6.012 -2.197 9.5 1 93.56 187 ILE B CA 1
ATOM 4631 C C . ILE B 1 187 ? 6.395 -3.635 9.156 1 93.56 187 ILE B C 1
ATOM 4633 O O . ILE B 1 187 ? 7.34 -3.869 8.398 1 93.56 187 ILE B O 1
ATOM 4637 N N . THR B 1 188 ? 5.742 -4.582 9.695 1 94 188 THR B N 1
ATOM 4638 C CA . THR B 1 188 ? 6.098 -5.992 9.562 1 94 188 THR B CA 1
ATOM 4639 C C . THR B 1 188 ? 5.836 -6.484 8.141 1 94 188 THR B C 1
ATOM 4641 O O . THR B 1 188 ? 4.777 -6.211 7.57 1 94 188 THR B O 1
ATOM 4644 N N . PRO B 1 189 ? 6.781 -7.176 7.562 1 94.69 189 PRO B N 1
ATOM 4645 C CA . PRO B 1 189 ? 6.574 -7.742 6.227 1 94.69 189 PRO B CA 1
ATOM 4646 C C . PRO B 1 189 ? 5.344 -8.648 6.156 1 94.69 189 PRO B C 1
ATOM 4648 O O . PRO B 1 189 ? 5.066 -9.391 7.098 1 94.69 189 PRO B O 1
ATOM 4651 N N . VAL B 1 190 ? 4.703 -8.609 5.105 1 93.12 190 VAL B N 1
ATOM 4652 C CA . VAL B 1 190 ? 3.42 -9.273 4.91 1 93.12 190 VAL B CA 1
ATOM 4653 C C . VAL B 1 190 ? 3.59 -10.781 5.055 1 93.12 190 VAL B C 1
ATOM 4655 O O . VAL B 1 190 ? 2.795 -11.438 5.73 1 93.12 190 VAL B O 1
ATOM 4658 N N . ILE B 1 191 ? 4.656 -11.336 4.523 1 91.5 191 ILE B N 1
ATOM 4659 C CA . ILE B 1 191 ? 4.82 -12.781 4.488 1 91.5 191 ILE B CA 1
ATOM 4660 C C . ILE B 1 191 ? 4.918 -13.32 5.914 1 91.5 191 ILE B C 1
ATOM 4662 O O . ILE B 1 191 ? 4.312 -14.352 6.238 1 91.5 191 ILE B O 1
ATOM 4666 N N . ALA B 1 192 ? 5.684 -12.633 6.762 1 92.31 192 ALA B N 1
ATOM 4667 C CA . ALA B 1 192 ? 5.832 -13.07 8.148 1 92.31 192 ALA B CA 1
ATOM 4668 C C . ALA B 1 192 ? 4.477 -13.172 8.844 1 92.31 192 ALA B C 1
ATOM 4670 O O . ALA B 1 192 ? 4.156 -14.203 9.445 1 92.31 192 ALA B O 1
ATOM 4671 N N . THR B 1 193 ? 3.711 -12.195 8.625 1 93.06 193 THR B N 1
ATOM 4672 C CA . THR B 1 193 ? 2.463 -12.148 9.375 1 93.06 193 THR B CA 1
ATOM 4673 C C . THR B 1 193 ? 1.379 -12.961 8.672 1 93.06 193 THR B C 1
ATOM 4675 O O . THR B 1 193 ? 0.5 -13.531 9.32 1 93.06 193 THR B O 1
ATOM 4678 N N . ALA B 1 194 ? 1.44 -13.039 7.402 1 93.19 194 ALA B N 1
ATOM 4679 C CA . ALA B 1 194 ? 0.487 -13.883 6.68 1 93.19 194 ALA B CA 1
ATOM 4680 C C . ALA B 1 194 ? 0.638 -15.344 7.07 1 93.19 194 ALA B C 1
ATOM 4682 O O . ALA B 1 194 ? -0.356 -16.062 7.23 1 93.19 194 ALA B O 1
ATOM 4683 N N . LEU B 1 195 ? 1.851 -15.805 7.23 1 91.44 195 LEU B N 1
ATOM 4684 C CA . LEU B 1 195 ? 2.1 -17.188 7.645 1 91.44 195 LEU B CA 1
ATOM 4685 C C . LEU B 1 195 ? 1.563 -17.438 9.055 1 91.44 195 LEU B C 1
ATOM 4687 O O . LEU B 1 195 ? 1.005 -18.5 9.328 1 91.44 195 LEU B O 1
ATOM 4691 N N . VAL B 1 196 ? 1.739 -16.453 9.836 1 92.44 196 VAL B N 1
ATOM 4692 C CA . VAL B 1 196 ? 1.237 -16.562 11.203 1 92.44 196 VAL B CA 1
ATOM 4693 C C . VAL B 1 196 ? -0.288 -16.656 11.188 1 92.44 196 VAL B C 1
ATOM 4695 O O . VAL B 1 196 ? -0.875 -17.5 11.867 1 92.44 196 VAL B O 1
ATOM 4698 N N . PHE B 1 197 ? -0.943 -15.82 10.445 1 93.94 197 PHE B N 1
ATOM 4699 C CA . PHE B 1 197 ? -2.398 -15.82 10.367 1 93.94 197 PHE B CA 1
ATOM 4700 C C . PHE B 1 197 ? -2.902 -17.141 9.797 1 93.94 197 PHE B C 1
ATOM 4702 O O . PHE B 1 197 ? -3.938 -17.656 10.227 1 93.94 197 PHE B O 1
ATOM 4709 N N . ARG B 1 198 ? -2.207 -17.641 8.852 1 92.31 198 ARG B N 1
ATOM 4710 C CA . ARG B 1 198 ? -2.572 -18.938 8.289 1 92.31 198 ARG B CA 1
ATOM 4711 C C . ARG B 1 198 ? -2.531 -20.031 9.352 1 92.31 198 ARG B C 1
ATOM 4713 O O . ARG B 1 198 ? -3.338 -20.953 9.32 1 92.31 198 ARG B O 1
ATOM 4720 N N . THR B 1 199 ? -1.585 -19.906 10.281 1 89.56 199 THR B N 1
ATOM 4721 C CA . THR B 1 199 ? -1.433 -20.891 11.352 1 89.56 199 THR B CA 1
ATOM 4722 C C . THR B 1 199 ? -2.48 -20.672 12.438 1 89.56 199 THR B C 1
ATOM 4724 O O . THR B 1 199 ? -3.09 -21.625 12.914 1 89.56 199 THR B O 1
ATOM 4727 N N . ILE B 1 200 ? -2.707 -19.422 12.766 1 91.12 200 ILE B N 1
ATOM 4728 C CA . ILE B 1 200 ? -3.658 -19.078 13.82 1 91.12 200 ILE B CA 1
ATOM 4729 C C . ILE B 1 200 ? -5.074 -19.438 13.375 1 91.12 200 ILE B C 1
ATOM 4731 O O . ILE B 1 200 ? -5.867 -19.953 14.172 1 91.12 200 ILE B O 1
ATOM 4735 N N . PHE B 1 201 ? -5.328 -19.25 12.102 1 94.56 201 PHE B N 1
ATOM 4736 C CA . PHE B 1 201 ? -6.676 -19.438 11.578 1 94.56 201 PHE B CA 1
ATOM 4737 C C . PHE B 1 201 ? -6.746 -20.688 10.703 1 94.56 201 PHE B C 1
ATOM 4739 O O . PHE B 1 201 ? -7.438 -20.703 9.68 1 94.56 201 PHE B O 1
ATOM 4746 N N . SER B 1 202 ? -5.98 -21.703 11.031 1 92.69 202 SER B N 1
ATOM 4747 C CA . SER B 1 202 ? -6.043 -23.016 10.383 1 92.69 202 SER B CA 1
ATOM 4748 C C . SER B 1 202 ? -7.273 -23.797 10.836 1 92.69 202 SER B C 1
ATOM 4750 O O . SER B 1 202 ? -7.879 -23.469 11.859 1 92.69 202 SER B O 1
ATOM 4752 N N . PRO B 1 203 ? -7.621 -24.781 10.094 1 94 203 PRO B N 1
ATOM 4753 C CA . PRO B 1 203 ? -8.82 -25.547 10.445 1 94 203 PRO B CA 1
ATOM 4754 C C . PRO B 1 203 ? -8.57 -26.547 11.578 1 94 203 PRO B C 1
ATOM 4756 O O . PRO B 1 203 ? -9.508 -27.172 12.07 1 94 203 PRO B O 1
ATOM 4759 N N . ARG B 1 204 ? -7.434 -26.641 12.07 1 92.19 204 ARG B N 1
ATOM 4760 C CA . ARG B 1 204 ? -7.109 -27.594 13.141 1 92.19 204 ARG B CA 1
ATOM 4761 C C . ARG B 1 204 ? -7.785 -27.188 14.445 1 92.19 204 ARG B C 1
ATOM 4763 O O . ARG B 1 204 ? -7.805 -26 14.805 1 92.19 204 ARG B O 1
ATOM 4770 N N . PRO B 1 205 ? -8.258 -28.141 15.148 1 92.75 205 PRO B N 1
ATOM 4771 C CA . PRO B 1 205 ? -8.867 -27.828 16.438 1 92.75 205 PRO B CA 1
ATOM 4772 C C . PRO B 1 205 ? -7.871 -27.219 17.438 1 92.75 205 PRO B C 1
ATOM 4774 O O . PRO B 1 205 ? -8.266 -26.469 18.328 1 92.75 205 PRO B O 1
ATOM 4777 N N . THR B 1 206 ? -6.621 -27.484 17.234 1 89.75 206 THR B N 1
ATOM 4778 C CA . THR B 1 206 ? -5.594 -27.031 18.172 1 89.75 206 THR B CA 1
ATOM 4779 C C . THR B 1 206 ? -5.043 -25.672 17.75 1 89.75 206 THR B C 1
ATOM 4781 O O . THR B 1 206 ? -4.125 -25.156 18.391 1 89.75 206 THR B O 1
ATOM 4784 N N . SER B 1 207 ? -5.613 -25.156 16.656 1 90.88 207 SER B N 1
ATOM 4785 C CA . SER B 1 207 ? -5.16 -23.828 16.281 1 90.88 207 SER B CA 1
ATOM 4786 C C . SER B 1 207 ? -5.492 -22.797 17.359 1 90.88 207 SER B C 1
ATOM 4788 O O . SER B 1 207 ? -6.41 -23.016 18.156 1 90.88 207 SER B O 1
ATOM 4790 N N . LEU B 1 208 ? -4.777 -21.781 17.406 1 87.44 208 LEU B N 1
ATOM 4791 C CA . LEU B 1 208 ? -4.945 -20.797 18.469 1 87.44 208 LEU B CA 1
ATOM 4792 C C . LEU B 1 208 ? -6.344 -20.188 18.422 1 87.44 208 LEU B C 1
ATOM 4794 O O . LEU B 1 208 ? -6.961 -19.969 19.469 1 87.44 208 LEU B O 1
ATOM 4798 N N . ALA B 1 209 ? -6.828 -19.859 17.234 1 90.81 209 ALA B N 1
ATOM 4799 C CA . ALA B 1 209 ? -8.164 -19.281 17.109 1 90.81 209 ALA B CA 1
ATOM 4800 C C . ALA B 1 209 ? -9.227 -20.25 17.641 1 90.81 209 ALA B C 1
ATOM 4802 O O . ALA B 1 209 ? -10.164 -19.828 18.328 1 90.81 209 ALA B O 1
ATOM 4803 N N . ASN B 1 210 ? -9.039 -21.469 17.359 1 94.88 210 ASN B N 1
ATOM 4804 C CA . ASN B 1 210 ? -10.016 -22.453 17.781 1 94.88 210 ASN B CA 1
ATOM 4805 C C . ASN B 1 210 ? -9.867 -22.781 19.266 1 94.88 210 ASN B C 1
ATOM 4807 O O . ASN B 1 210 ? -10.852 -23.094 19.938 1 94.88 210 ASN B O 1
ATOM 4811 N N . ARG B 1 211 ? -8.664 -22.703 19.797 1 91.44 211 ARG B N 1
ATOM 4812 C CA . ARG B 1 211 ? -8.484 -22.859 21.25 1 91.44 211 ARG B CA 1
ATOM 4813 C C . ARG B 1 211 ? -9.219 -21.766 22.016 1 91.44 211 ARG B C 1
ATOM 4815 O O . ARG B 1 211 ? -9.789 -22.016 23.078 1 91.44 211 ARG B O 1
ATOM 4822 N N . PHE B 1 212 ? -9.141 -20.625 21.453 1 89 212 PHE B N 1
ATOM 4823 C CA . PHE B 1 212 ? -9.867 -19.516 22.062 1 89 212 PHE B CA 1
ATOM 4824 C C . PHE B 1 212 ? -11.367 -19.75 22 1 89 212 PHE B C 1
ATOM 4826 O O . PHE B 1 212 ? -12.086 -19.453 22.953 1 89 212 PHE B O 1
ATOM 4833 N N . LEU B 1 213 ? -11.867 -20.172 20.859 1 91.94 213 LEU B N 1
ATOM 4834 C CA . LEU B 1 213 ? -13.289 -20.484 20.719 1 91.94 213 LEU B CA 1
ATOM 4835 C C . LEU B 1 213 ? -13.719 -21.547 21.719 1 91.94 213 LEU B C 1
ATOM 4837 O O . LEU B 1 213 ? -14.812 -21.484 22.281 1 91.94 213 LEU B O 1
ATOM 4841 N N . GLU B 1 214 ? -12.867 -22.484 21.922 1 92.69 214 GLU B N 1
ATOM 4842 C CA . GLU B 1 214 ? -13.156 -23.562 22.859 1 92.69 214 GLU B CA 1
ATOM 4843 C C . GLU B 1 214 ? -13.375 -23.031 24.266 1 92.69 214 GLU B C 1
ATOM 4845 O O . GLU B 1 214 ? -14.227 -23.531 25 1 92.69 214 GLU B O 1
ATOM 4850 N N . ILE B 1 215 ? -12.664 -22.078 24.656 1 91.56 215 ILE B N 1
ATOM 4851 C CA . ILE B 1 215 ? -12.766 -21.469 25.984 1 91.56 215 ILE B CA 1
ATOM 4852 C C . ILE B 1 215 ? -14.164 -20.891 26.188 1 91.56 215 ILE B C 1
ATOM 4854 O O . ILE B 1 215 ? -14.703 -20.922 27.297 1 91.56 215 ILE B O 1
ATOM 4858 N N . VAL B 1 216 ? -14.711 -20.422 25.156 1 91.69 216 VAL B N 1
ATOM 4859 C CA . VAL B 1 216 ? -16.016 -19.781 25.297 1 91.69 216 VAL B CA 1
ATOM 4860 C C . VAL B 1 216 ? -17.109 -20.75 24.859 1 91.69 216 VAL B C 1
ATOM 4862 O O . VAL B 1 216 ? -18.281 -20.359 24.719 1 91.69 216 VAL B O 1
ATOM 4865 N N . GLY B 1 217 ? -16.844 -21.922 24.516 1 91.88 217 GLY B N 1
ATOM 4866 C CA . GLY B 1 217 ? -17.828 -22.969 24.25 1 91.88 217 GLY B CA 1
ATOM 4867 C C . GLY B 1 217 ? -18.281 -23 22.797 1 91.88 217 GLY B C 1
ATOM 4868 O O . GLY B 1 217 ? -19.391 -23.469 22.516 1 91.88 217 GLY B O 1
ATOM 4869 N N . ILE B 1 218 ? -17.547 -22.453 21.922 1 92.44 218 ILE B N 1
ATOM 4870 C CA . ILE B 1 218 ? -17.891 -22.453 20.5 1 92.44 218 ILE B CA 1
ATOM 4871 C C . ILE B 1 218 ? -17.094 -23.547 19.781 1 92.44 218 ILE B C 1
ATOM 4873 O O . ILE B 1 218 ? -15.914 -23.75 20.062 1 92.44 218 ILE B O 1
ATOM 4877 N N . GLU B 1 219 ? -17.719 -24.234 18.906 1 93.88 219 GLU B N 1
ATOM 4878 C CA . GLU B 1 219 ? -17.078 -25.297 18.141 1 93.88 219 GLU B CA 1
ATOM 4879 C C . GLU B 1 219 ? -16 -24.75 17.219 1 93.88 219 GLU B C 1
ATOM 4881 O O . GLU B 1 219 ? -16.062 -23.594 16.812 1 93.88 219 GLU B O 1
ATOM 4886 N N . ALA B 1 220 ? -15.031 -25.641 16.938 1 95.44 220 ALA B N 1
ATOM 4887 C CA . ALA B 1 220 ? -13.914 -25.281 16.062 1 95.44 220 ALA B CA 1
ATOM 4888 C C . ALA B 1 220 ? -14.422 -24.859 14.688 1 95.44 220 ALA B C 1
ATOM 4890 O O . ALA B 1 220 ? -15.352 -25.453 14.148 1 95.44 220 ALA B O 1
ATOM 4891 N N . GLN B 1 221 ? -13.875 -23.812 14.234 1 96.12 221 GLN B N 1
ATOM 4892 C CA . GLN B 1 221 ? -14.195 -23.312 12.898 1 96.12 221 GLN B CA 1
ATOM 4893 C C . GLN B 1 221 ? -13.047 -23.547 11.93 1 96.12 221 GLN B C 1
ATOM 4895 O O . GLN B 1 221 ? -11.906 -23.766 12.352 1 96.12 221 GLN B O 1
ATOM 4900 N N . ARG B 1 222 ? -13.328 -23.438 10.648 1 96.62 222 ARG B N 1
ATOM 4901 C CA . ARG B 1 222 ? -12.312 -23.656 9.625 1 96.62 222 ARG B CA 1
ATOM 4902 C C . ARG B 1 222 ? -11.656 -22.344 9.219 1 96.62 222 ARG B C 1
ATOM 4904 O O . ARG B 1 222 ? -10.633 -22.328 8.531 1 96.62 222 ARG B O 1
ATOM 4911 N N . TRP B 1 223 ? -12.18 -21.266 9.523 1 96.88 223 TRP B N 1
ATOM 4912 C CA . TRP B 1 223 ? -11.625 -19.922 9.406 1 96.88 223 TRP B CA 1
ATOM 4913 C C . TRP B 1 223 ? -11.18 -19.641 7.977 1 96.88 223 TRP B C 1
ATOM 4915 O O . TRP B 1 223 ? -12.008 -19.609 7.059 1 96.88 223 TRP B O 1
ATOM 4925 N N . LEU B 1 224 ? -9.883 -19.531 7.727 1 96.69 224 LEU B N 1
ATOM 4926 C CA . LEU B 1 224 ? -9.32 -19.172 6.426 1 96.69 224 LEU B CA 1
ATOM 4927 C C . LEU B 1 224 ? -9.688 -20.219 5.375 1 96.69 224 LEU B C 1
ATOM 4929 O O . LEU B 1 224 ? -9.617 -19.953 4.176 1 96.69 224 LEU B O 1
ATOM 4933 N N . PHE B 1 225 ? -10.156 -21.344 5.855 1 96.75 225 PHE B N 1
ATOM 4934 C CA . PHE B 1 225 ? -10.398 -22.469 4.965 1 96.75 225 PHE B CA 1
ATOM 4935 C C . PHE B 1 225 ? -11.891 -22.688 4.758 1 96.75 225 PHE B C 1
ATOM 4937 O O . PHE B 1 225 ? -12.305 -23.672 4.145 1 96.75 225 PHE B O 1
ATOM 4944 N N . GLU B 1 226 ? -12.734 -21.766 5.223 1 96.94 226 GLU B N 1
ATOM 4945 C CA . GLU B 1 226 ? -14.188 -21.906 5.18 1 96.94 226 GLU B CA 1
ATOM 4946 C C . GLU B 1 226 ? -14.797 -20.984 4.129 1 96.94 226 GLU B C 1
ATOM 4948 O O . GLU B 1 226 ? -14.867 -19.766 4.324 1 96.94 226 GLU B O 1
ATOM 4953 N N . PRO B 1 227 ? -15.328 -21.531 3.057 1 96.62 227 PRO B N 1
ATOM 4954 C CA . PRO B 1 227 ? -15.898 -20.703 1.986 1 96.62 227 PRO B CA 1
ATOM 4955 C C . PRO B 1 227 ? -17.328 -20.266 2.287 1 96.62 227 PRO B C 1
ATOM 4957 O O . PRO B 1 227 ? -17.875 -19.406 1.583 1 96.62 227 PRO B O 1
ATOM 4960 N N . LYS B 1 228 ? -17.938 -20.734 3.32 1 95.62 228 LYS B N 1
ATOM 4961 C CA . LYS B 1 228 ? -19.328 -20.406 3.623 1 95.62 228 LYS B CA 1
ATOM 4962 C C . LYS B 1 228 ? -19.438 -19 4.223 1 95.62 228 LYS B C 1
ATOM 4964 O O . LYS B 1 228 ? -18.609 -18.609 5.039 1 95.62 228 LYS B O 1
ATOM 4969 N N . PRO B 1 229 ? -20.469 -18.281 3.818 1 96.25 229 PRO B N 1
ATOM 4970 C CA . PRO B 1 229 ? -20.703 -16.953 4.406 1 96.25 229 PRO B CA 1
ATOM 4971 C C . PRO B 1 229 ? -20.938 -17.016 5.914 1 96.25 229 PRO B C 1
ATOM 4973 O O . PRO B 1 229 ? -21.594 -17.938 6.402 1 96.25 229 PRO B O 1
ATOM 4976 N N . VAL B 1 230 ? -20.5 -16.047 6.555 1 94.12 230 VAL B N 1
ATOM 4977 C CA . VAL B 1 230 ? -20.547 -16.016 8.016 1 94.12 230 VAL B CA 1
ATOM 4978 C C . VAL B 1 230 ? -21.984 -15.992 8.484 1 94.12 230 VAL B C 1
ATOM 4980 O O . VAL B 1 230 ? -22.344 -16.625 9.477 1 94.12 230 VAL B O 1
ATOM 4983 N N . LEU B 1 231 ? -22.844 -15.266 7.805 1 92.31 231 LEU B N 1
ATOM 4984 C CA . LEU B 1 231 ? -24.25 -15.164 8.227 1 92.31 231 LEU B CA 1
ATOM 4985 C C . LEU B 1 231 ? -24.953 -16.516 8.125 1 92.31 231 LEU B C 1
ATOM 4987 O O . LEU B 1 231 ? -25.828 -16.828 8.938 1 92.31 231 LEU B O 1
ATOM 4991 N N . GLN B 1 232 ? -24.562 -17.234 7.16 1 92.38 232 GLN B N 1
ATOM 4992 C CA . GLN B 1 232 ? -25.125 -18.562 7.031 1 92.38 232 GLN B CA 1
ATOM 4993 C C . GLN B 1 232 ? -24.625 -19.484 8.141 1 92.38 232 GLN B C 1
ATOM 4995 O O . GLN B 1 232 ? -25.344 -20.359 8.609 1 92.38 232 GLN B O 1
ATOM 5000 N N . LEU B 1 233 ? -23.391 -19.297 8.523 1 90.81 233 LEU B N 1
ATOM 5001 C CA . LEU B 1 233 ? -22.812 -20.109 9.594 1 90.81 233 LEU B CA 1
ATOM 5002 C C . LEU B 1 233 ? -23.469 -19.797 10.93 1 90.81 233 LEU B C 1
ATOM 5004 O O . LEU B 1 233 ? -23.656 -20.688 11.766 1 90.81 233 LEU B O 1
ATOM 5008 N N . ILE B 1 234 ? -23.859 -18.547 11.07 1 88.75 234 ILE B N 1
ATOM 5009 C CA . ILE B 1 234 ? -24.422 -18.109 12.344 1 88.75 234 ILE B CA 1
ATOM 5010 C C . ILE B 1 234 ? -25.922 -18.391 12.375 1 88.75 234 ILE B C 1
ATOM 5012 O O . ILE B 1 234 ? -26.438 -18.922 13.359 1 88.75 234 ILE B O 1
ATOM 5016 N N . PHE B 1 235 ? -26.625 -18.078 11.289 1 89.12 235 PHE B N 1
ATOM 5017 C CA . PHE B 1 235 ? -28.094 -18.062 11.328 1 89.12 235 PHE B CA 1
ATOM 5018 C C . PHE B 1 235 ? -28.656 -19.203 10.492 1 89.12 235 PHE B C 1
ATOM 5020 O O . PHE B 1 235 ? -29.859 -19.453 10.531 1 89.12 235 PHE B O 1
ATOM 5027 N N . GLY B 1 236 ? -27.781 -19.875 9.828 1 88.06 236 GLY B N 1
ATOM 5028 C CA . GLY B 1 236 ? -28.266 -20.859 8.883 1 88.06 236 GLY B CA 1
ATOM 5029 C C . GLY B 1 236 ? -28.578 -20.281 7.52 1 88.06 236 GLY B C 1
ATOM 5030 O O . GLY B 1 236 ? -28.25 -19.141 7.234 1 88.06 236 GLY B O 1
ATOM 5031 N N . ASP B 1 237 ? -29.125 -21 6.625 1 86.69 237 ASP B N 1
ATOM 5032 C CA . ASP B 1 237 ? -29.344 -20.625 5.23 1 86.69 237 ASP B CA 1
ATOM 5033 C C . ASP B 1 237 ? -30.516 -19.641 5.098 1 86.69 237 ASP B C 1
ATOM 5035 O O . ASP B 1 237 ? -30.641 -18.953 4.078 1 86.69 237 ASP B O 1
ATOM 5039 N N . THR B 1 238 ? -31.391 -19.609 6.137 1 83.75 238 THR B N 1
ATOM 5040 C CA . THR B 1 238 ? -32.562 -18.734 6.102 1 83.75 238 THR B CA 1
ATOM 5041 C C . THR B 1 238 ? -32.562 -17.812 7.316 1 83.75 238 THR B C 1
ATOM 5043 O O . THR B 1 238 ? -32.188 -18.219 8.422 1 83.75 238 THR B O 1
ATOM 5046 N N . LEU B 1 239 ? -32.719 -16.562 7.078 1 75.75 239 LEU B N 1
ATOM 5047 C CA . LEU B 1 239 ? -32.875 -15.594 8.148 1 75.75 239 LEU B CA 1
ATOM 5048 C C . LEU B 1 239 ? -34.219 -14.859 8.039 1 75.75 239 LEU B C 1
ATOM 5050 O O . LEU B 1 239 ? -34.469 -14.203 7.031 1 75.75 239 LEU B O 1
ATOM 5054 N N . LEU B 1 240 ? -35 -15.016 9.109 1 77.94 240 LEU B N 1
ATOM 5055 C CA . LEU B 1 240 ? -36.344 -14.391 9.172 1 77.94 240 LEU B CA 1
ATOM 5056 C C . LEU B 1 240 ? -37.188 -14.781 7.969 1 77.94 240 LEU B C 1
ATOM 5058 O O . LEU B 1 240 ? -37.844 -13.93 7.367 1 77.94 240 LEU B O 1
ATOM 5062 N N . GLY B 1 241 ? -36.969 -15.953 7.492 1 75.44 241 GLY B N 1
ATOM 5063 C CA . GLY B 1 241 ? -37.781 -16.469 6.398 1 75.44 241 GLY B CA 1
ATOM 5064 C C . GLY B 1 241 ? -37.156 -16.234 5.035 1 75.44 241 GLY B C 1
ATOM 5065 O O . GLY B 1 241 ? -37.656 -16.75 4.023 1 75.44 241 GLY B O 1
ATOM 5066 N N . TRP B 1 242 ? -36.094 -15.43 5.008 1 80.38 242 TRP B N 1
ATOM 5067 C CA . TRP B 1 242 ? -35.438 -15.109 3.734 1 80.38 242 TRP B CA 1
ATOM 5068 C C . TRP B 1 242 ? -34.156 -15.914 3.559 1 80.38 242 TRP B C 1
ATOM 5070 O O . TRP B 1 242 ? -33.406 -16.094 4.508 1 80.38 242 TRP B O 1
ATOM 5080 N N . LYS B 1 243 ? -34.094 -16.5 2.494 1 80.5 243 LYS B N 1
ATOM 5081 C CA . LYS B 1 243 ? -32.875 -17.25 2.191 1 80.5 243 LYS B CA 1
ATOM 5082 C C . LYS B 1 243 ? -31.672 -16.328 2.064 1 80.5 243 LYS B C 1
ATOM 5084 O O . LYS B 1 243 ? -31.719 -15.336 1.346 1 80.5 243 LYS B O 1
ATOM 5089 N N . LEU B 1 244 ? -30.734 -16.562 2.818 1 79.88 244 LEU B N 1
ATOM 5090 C CA . LEU B 1 244 ? -29.484 -15.812 2.752 1 79.88 244 LEU B CA 1
ATOM 5091 C C . LEU B 1 244 ? -28.625 -16.297 1.583 1 79.88 244 LEU B C 1
ATOM 5093 O O . LEU B 1 244 ? -27.984 -17.344 1.661 1 79.88 244 LEU B O 1
ATOM 5097 N N . GLN B 1 245 ? -28.734 -15.617 0.455 1 77.56 245 GLN B N 1
ATOM 5098 C CA . GLN B 1 245 ? -27.969 -16.016 -0.72 1 77.56 245 GLN B CA 1
ATOM 5099 C C . GLN B 1 245 ? -27.359 -14.805 -1.418 1 77.56 245 GLN B C 1
ATOM 5101 O O . GLN B 1 245 ? -27.844 -13.68 -1.259 1 77.56 245 GLN B O 1
ATOM 5106 N N . GLY B 1 246 ? -26.266 -15.094 -2.08 1 79.75 246 GLY B N 1
ATOM 5107 C CA . GLY B 1 246 ? -25.656 -14.047 -2.889 1 79.75 246 GLY B CA 1
ATOM 5108 C C . GLY B 1 246 ? -24.969 -12.969 -2.062 1 79.75 246 GLY B C 1
ATOM 5109 O O . GLY B 1 246 ? -24.266 -13.273 -1.106 1 79.75 246 GLY B O 1
ATOM 5110 N N . PHE B 1 247 ? -25.25 -11.758 -2.404 1 84.88 247 PHE B N 1
ATOM 5111 C CA . PHE B 1 247 ? -24.609 -10.594 -1.8 1 84.88 247 PHE B CA 1
ATOM 5112 C C . PHE B 1 247 ? -25.031 -10.438 -0.344 1 84.88 247 PHE B C 1
ATOM 5114 O O . PHE B 1 247 ? -24.219 -10.039 0.502 1 84.88 247 PHE B O 1
ATOM 5121 N N . TRP B 1 248 ? -26.203 -10.828 -0.025 1 84.25 248 TRP B N 1
ATOM 5122 C CA . TRP B 1 248 ? -26.797 -10.57 1.28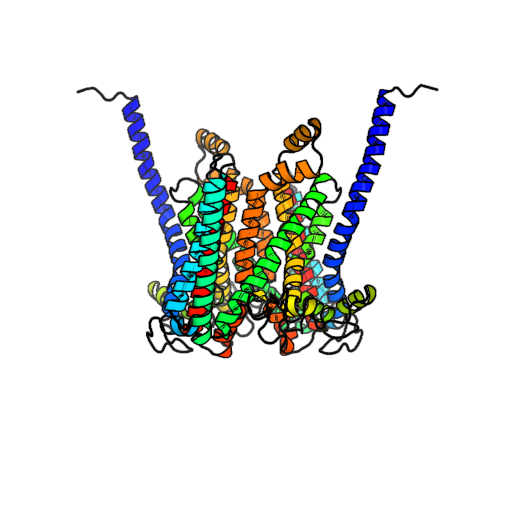6 1 84.25 248 TRP B CA 1
ATOM 5123 C C . TRP B 1 248 ? -26.297 -11.578 2.316 1 84.25 248 TRP B C 1
ATOM 5125 O O . TRP B 1 248 ? -26.453 -11.367 3.523 1 84.25 248 TRP B O 1
ATOM 5135 N N . ALA B 1 249 ? -25.75 -12.672 1.792 1 90.62 249 ALA B N 1
ATOM 5136 C CA . ALA B 1 249 ? -25.188 -13.656 2.715 1 90.62 249 ALA B CA 1
ATOM 5137 C C . ALA B 1 249 ? -23.906 -13.141 3.369 1 90.62 249 ALA B C 1
ATOM 5139 O O . ALA B 1 249 ? -23.453 -13.695 4.367 1 90.62 249 ALA B O 1
ATOM 5140 N N . GLY B 1 250 ? -23.312 -12.094 2.771 1 93.88 250 GLY B N 1
ATOM 5141 C CA . GLY B 1 250 ? -22.125 -11.492 3.355 1 93.88 250 GLY B CA 1
ATOM 5142 C C . GLY B 1 250 ? -20.844 -12.227 2.986 1 93.88 250 GLY B C 1
ATOM 5143 O O . GLY B 1 250 ? -20.844 -13.086 2.105 1 93.88 250 GLY B O 1
ATOM 5144 N N . PRO B 1 251 ? -19.797 -11.867 3.594 1 97.38 251 PRO B N 1
ATOM 5145 C CA . PRO B 1 251 ? -18.5 -12.477 3.295 1 97.38 251 PRO B CA 1
ATOM 5146 C C . PRO B 1 251 ? -18.375 -13.883 3.863 1 97.38 251 PRO B C 1
ATOM 5148 O O . PRO B 1 251 ? -19.031 -14.227 4.844 1 97.38 251 PRO B O 1
ATOM 5151 N N . SER B 1 252 ? -17.547 -14.688 3.227 1 97.88 252 SER B N 1
ATOM 5152 C CA . SER B 1 252 ? -17.188 -15.984 3.781 1 97.88 252 SER B CA 1
ATOM 5153 C C . SER B 1 252 ? -16.375 -15.836 5.062 1 97.88 252 SER B C 1
ATOM 5155 O O . SER B 1 252 ? -15.836 -14.758 5.34 1 97.88 252 SER B O 1
ATOM 5157 N N . LEU B 1 253 ? -16.328 -16.875 5.805 1 97.62 253 LEU B N 1
ATOM 5158 C CA . LEU B 1 253 ? -15.477 -16.844 6.992 1 97.62 253 LEU B CA 1
ATOM 5159 C C . LEU B 1 253 ? -14.008 -16.703 6.605 1 97.62 253 LEU B C 1
ATOM 5161 O O . LEU B 1 253 ? -13.234 -16.062 7.32 1 97.62 253 LEU B O 1
ATOM 5165 N N . ALA B 1 254 ? -13.633 -17.281 5.473 1 98.31 254 ALA B N 1
ATOM 5166 C CA . ALA B 1 254 ? -12.273 -17.109 4.961 1 98.31 254 ALA B CA 1
ATOM 5167 C C . ALA B 1 254 ? -11.961 -15.633 4.734 1 98.31 254 ALA B C 1
ATOM 5169 O O . ALA B 1 254 ? -10.906 -15.148 5.16 1 98.31 254 ALA B O 1
ATOM 5170 N N . LEU B 1 255 ? -12.883 -14.961 4.105 1 98.5 255 LEU B N 1
ATOM 5171 C CA . LEU B 1 255 ? -12.656 -13.547 3.832 1 98.5 255 LEU B CA 1
ATOM 5172 C C . LEU B 1 255 ? -12.633 -12.742 5.125 1 98.5 255 LEU B C 1
ATOM 5174 O O . LEU B 1 255 ? -11.883 -11.766 5.238 1 98.5 255 LEU B O 1
ATOM 5178 N N . VAL B 1 256 ? -13.461 -13.133 6.066 1 97.94 256 VAL B N 1
ATOM 5179 C CA . VAL B 1 256 ? -13.477 -12.453 7.355 1 97.94 256 VAL B CA 1
ATOM 5180 C C . VAL B 1 256 ? -12.102 -12.562 8.016 1 97.94 256 VAL B C 1
ATOM 5182 O O . VAL B 1 256 ? -11.625 -11.609 8.633 1 97.94 256 VAL B O 1
ATOM 5185 N N . SER B 1 257 ? -11.438 -13.734 7.914 1 97.06 257 SER B N 1
ATOM 5186 C CA . SER B 1 257 ? -10.086 -13.914 8.445 1 97.06 257 SER B CA 1
ATOM 5187 C C . SER B 1 257 ? -9.102 -12.945 7.789 1 97.06 257 SER B C 1
ATOM 5189 O O . SER B 1 257 ? -8.219 -12.398 8.453 1 97.06 257 SER B O 1
ATOM 5191 N N . ILE B 1 258 ? -9.297 -12.68 6.5 1 98 258 ILE B N 1
ATOM 5192 C CA . ILE B 1 258 ? -8.422 -11.773 5.77 1 98 258 ILE B CA 1
ATOM 5193 C C . ILE B 1 258 ? -8.75 -10.328 6.148 1 98 258 ILE B C 1
ATOM 5195 O O . ILE B 1 258 ? -7.855 -9.484 6.238 1 98 258 ILE B O 1
ATOM 5199 N N . ILE B 1 259 ? -10.078 -10.055 6.352 1 98.12 259 ILE B N 1
ATOM 5200 C CA . ILE B 1 259 ? -10.5 -8.742 6.832 1 98.12 259 ILE B CA 1
ATOM 5201 C C . ILE B 1 259 ? -9.828 -8.445 8.172 1 98.12 259 ILE B C 1
ATOM 5203 O O . ILE B 1 259 ? -9.305 -7.344 8.375 1 98.12 259 ILE B O 1
ATOM 5207 N N . LEU B 1 260 ? -9.758 -9.422 9.039 1 95.5 260 LEU B N 1
ATOM 5208 C CA . LEU B 1 260 ? -9.109 -9.258 10.336 1 95.5 260 LEU B CA 1
ATOM 5209 C C . LEU B 1 260 ? -7.625 -8.953 10.164 1 95.5 260 LEU B C 1
ATOM 5211 O O . LEU B 1 260 ? -7.062 -8.156 10.922 1 95.5 260 LEU B O 1
ATOM 5215 N N . PHE B 1 261 ? -6.98 -9.602 9.195 1 95.94 261 PHE B N 1
ATOM 5216 C CA . PHE B 1 261 ? -5.582 -9.328 8.883 1 95.94 261 PHE B CA 1
ATOM 5217 C C . PHE B 1 261 ? -5.391 -7.863 8.5 1 95.94 261 PHE B C 1
ATOM 5219 O O . PHE B 1 261 ? -4.457 -7.215 8.969 1 95.94 261 PHE B O 1
ATOM 5226 N N . GLY B 1 262 ? -6.312 -7.414 7.621 1 96.12 262 GLY B N 1
ATOM 5227 C CA . GLY B 1 262 ? -6.25 -6.02 7.215 1 96.12 262 GLY B CA 1
ATOM 5228 C C . GLY B 1 262 ? -6.438 -5.055 8.367 1 96.12 262 GLY B C 1
ATOM 5229 O O . GLY B 1 262 ? -5.719 -4.059 8.477 1 96.12 262 GLY B O 1
ATOM 5230 N N . ILE B 1 263 ? -7.375 -5.348 9.188 1 95.19 263 ILE B N 1
ATOM 5231 C CA . ILE B 1 263 ? -7.637 -4.504 10.344 1 95.19 263 ILE B CA 1
ATOM 5232 C C . ILE B 1 263 ? -6.41 -4.477 11.25 1 95.19 263 ILE B C 1
ATOM 5234 O O . ILE B 1 263 ? -5.945 -3.402 11.648 1 95.19 263 ILE B O 1
ATOM 5238 N N . TRP B 1 264 ? -5.863 -5.629 11.523 1 93.12 264 TRP B N 1
ATOM 5239 C CA . TRP B 1 264 ? -4.688 -5.758 12.375 1 93.12 264 TRP B CA 1
ATOM 5240 C C . TRP B 1 264 ? -3.523 -4.941 11.82 1 93.12 264 TRP B C 1
ATOM 5242 O O . TRP B 1 264 ? -2.828 -4.254 12.578 1 93.12 264 TRP B O 1
ATOM 5252 N N . THR B 1 265 ? -3.361 -4.922 10.586 1 94.62 265 THR B N 1
ATOM 5253 C CA . THR B 1 265 ? -2.203 -4.324 9.93 1 94.62 265 THR B CA 1
ATOM 5254 C C . THR B 1 265 ? -2.291 -2.801 9.961 1 94.62 265 THR B C 1
ATOM 5256 O O . THR B 1 265 ? -1.288 -2.121 10.195 1 94.62 265 THR B O 1
ATOM 5259 N N . TYR B 1 266 ? -3.529 -2.246 9.828 1 95.19 266 TYR B N 1
ATOM 5260 C CA . TYR B 1 266 ? -3.596 -0.829 9.492 1 95.19 266 TYR B CA 1
ATOM 5261 C C . TYR B 1 266 ? -4.148 -0.017 10.656 1 95.19 266 TYR B C 1
ATOM 5263 O O . TYR B 1 266 ? -4.105 1.216 10.641 1 95.19 266 TYR B O 1
ATOM 5271 N N . VAL B 1 267 ? -4.637 -0.644 11.703 1 93.44 267 VAL B N 1
ATOM 5272 C CA . VAL B 1 267 ? -5.203 0.082 12.836 1 93.44 267 VAL B CA 1
ATOM 5273 C C . VAL B 1 267 ? -4.145 0.998 13.445 1 93.44 267 VAL B C 1
ATOM 5275 O O . VAL B 1 267 ? -4.426 2.152 13.773 1 93.44 267 VAL B O 1
ATOM 5278 N N . GLY B 1 268 ? -2.986 0.481 13.625 1 90.44 268 GLY B N 1
ATOM 5279 C CA . GLY B 1 268 ? -1.917 1.274 14.211 1 90.44 268 GLY B CA 1
ATOM 5280 C C . GLY B 1 268 ? -1.539 2.479 13.367 1 90.44 268 GLY B C 1
ATOM 5281 O O . GLY B 1 268 ? -1.343 3.574 13.898 1 90.44 268 GLY B O 1
ATOM 5282 N N . TYR B 1 269 ? -1.414 2.277 12.086 1 92.06 269 TYR B N 1
ATOM 5283 C CA . TYR B 1 269 ? -1.127 3.373 11.164 1 92.06 269 TYR B CA 1
ATOM 5284 C C . TYR B 1 269 ? -2.182 4.469 11.273 1 92.06 269 TYR B C 1
ATOM 5286 O O . TYR B 1 269 ? -1.85 5.648 11.406 1 92.06 269 TYR B O 1
ATOM 5294 N N . ASN B 1 270 ? -3.441 4.094 11.195 1 95.44 270 ASN B N 1
ATOM 5295 C CA . ASN B 1 270 ? -4.539 5.047 11.305 1 95.44 270 ASN B CA 1
ATOM 5296 C C . ASN B 1 270 ? -4.527 5.77 12.648 1 95.44 270 ASN B C 1
ATOM 5298 O O . ASN B 1 270 ? -4.836 6.961 12.719 1 95.44 270 ASN B O 1
ATOM 5302 N N . THR B 1 271 ? -4.156 5.031 13.688 1 91.75 271 THR B N 1
ATOM 5303 C CA . THR B 1 271 ? -4.109 5.613 15.023 1 91.75 271 THR B CA 1
ATOM 5304 C C . THR B 1 271 ? -3.084 6.742 15.086 1 91.75 271 THR B C 1
ATOM 5306 O O . THR B 1 271 ? -3.365 7.816 15.625 1 91.75 271 THR B O 1
ATOM 5309 N N . VAL B 1 272 ? -1.972 6.488 14.477 1 88.88 272 VAL B N 1
ATOM 5310 C CA . VAL B 1 272 ? -0.892 7.473 14.508 1 88.88 272 VAL B CA 1
ATOM 5311 C C . VAL B 1 272 ? -1.317 8.727 13.758 1 88.88 272 VAL B C 1
ATOM 5313 O O . VAL B 1 272 ? -1.029 9.844 14.195 1 88.88 272 VAL B O 1
ATOM 5316 N N . ILE B 1 273 ? -2.031 8.578 12.672 1 90.94 273 ILE B N 1
ATOM 5317 C CA . ILE B 1 273 ? -2.471 9.719 11.883 1 90.94 273 ILE B CA 1
ATOM 5318 C C . ILE B 1 273 ? -3.555 10.484 12.633 1 90.94 273 ILE B C 1
ATOM 5320 O O . ILE B 1 273 ? -3.555 11.719 12.656 1 90.94 273 ILE B O 1
ATOM 5324 N N . PHE B 1 274 ? -4.426 9.758 13.297 1 93.06 274 PHE B N 1
ATOM 5325 C CA . PHE B 1 274 ? -5.441 10.406 14.117 1 93.06 274 PHE B CA 1
ATOM 5326 C C . PHE B 1 274 ? -4.797 11.188 15.258 1 93.06 274 PHE B C 1
ATOM 5328 O O . PHE B 1 274 ? -5.254 12.273 15.609 1 93.06 274 PHE B O 1
ATOM 5335 N N . LEU B 1 275 ? -3.762 10.602 15.867 1 88.94 275 LEU B N 1
ATOM 5336 C CA . LEU B 1 275 ? -3.053 11.281 16.953 1 88.94 275 LEU B CA 1
ATOM 5337 C C . LEU B 1 275 ? -2.455 12.602 16.469 1 88.94 275 LEU B C 1
ATOM 5339 O O . LEU B 1 275 ? -2.523 13.609 17.172 1 88.94 275 LEU B O 1
ATOM 5343 N N . ALA B 1 276 ? -1.889 12.516 15.273 1 84.38 276 ALA B N 1
ATOM 5344 C CA . ALA B 1 276 ? -1.345 13.734 14.688 1 84.38 276 ALA B CA 1
ATOM 5345 C C . ALA B 1 276 ? -2.443 14.766 14.461 1 84.38 276 ALA B C 1
ATOM 5347 O O . ALA B 1 276 ? -2.236 15.961 14.695 1 84.38 276 ALA B O 1
ATOM 5348 N N . GLY B 1 277 ? -3.613 14.328 14.023 1 88.38 277 GLY B N 1
ATOM 5349 C CA . GLY B 1 277 ? -4.746 15.219 13.844 1 88.38 277 GLY B CA 1
ATOM 5350 C C . GLY B 1 277 ? -5.258 15.812 15.141 1 88.38 277 GLY B C 1
ATOM 5351 O O . GLY B 1 277 ? -5.629 16.984 15.195 1 88.38 277 GLY B O 1
ATOM 5352 N N . LEU B 1 278 ? -5.25 15.023 16.172 1 90.06 278 LEU B N 1
ATOM 5353 C CA . LEU B 1 278 ? -5.688 15.477 17.484 1 90.06 278 LEU B CA 1
ATOM 5354 C C . LEU B 1 278 ? -4.77 16.578 18.016 1 90.06 278 LEU B C 1
ATOM 5356 O O . LEU B 1 278 ? -5.227 17.5 18.703 1 90.06 278 LEU B O 1
ATOM 5360 N N . GLY B 1 279 ? -3.543 16.406 17.672 1 85.38 279 GLY B N 1
ATOM 5361 C CA . GLY B 1 279 ? -2.574 17.406 18.094 1 85.38 279 GLY B CA 1
ATOM 5362 C C . GLY B 1 279 ? -2.854 18.781 17.516 1 85.38 279 GLY B C 1
ATOM 5363 O O . GLY B 1 279 ? -2.424 19.797 18.078 1 85.38 279 GLY B O 1
ATOM 5364 N N . ASN B 1 280 ? -3.637 18.797 16.484 1 83.44 280 ASN B N 1
ATOM 5365 C CA . ASN B 1 280 ? -3.938 20.047 15.82 1 83.44 280 ASN B CA 1
ATOM 5366 C C . ASN B 1 280 ? -5.18 20.719 16.406 1 83.44 280 ASN B C 1
ATOM 5368 O O . ASN B 1 280 ? -5.496 21.859 16.078 1 83.44 280 ASN B O 1
ATOM 5372 N N . ILE B 1 281 ? -5.887 20.047 17.312 1 88.44 281 ILE B N 1
ATOM 5373 C CA . ILE B 1 281 ? -7.07 20.609 17.953 1 88.44 281 ILE B CA 1
ATOM 5374 C C . ILE B 1 281 ? -6.66 21.406 19.188 1 88.44 281 ILE B C 1
ATOM 5376 O O . ILE B 1 281 ? -6.035 20.859 20.109 1 88.44 281 ILE B O 1
ATOM 5380 N N . PRO B 1 282 ? -6.957 22.641 19.266 1 90.56 282 PRO B N 1
ATOM 5381 C CA . PRO B 1 282 ? -6.574 23.438 20.422 1 90.56 282 PRO B CA 1
ATOM 5382 C C . PRO B 1 282 ? -7.113 22.891 21.734 1 90.56 282 PRO B C 1
ATOM 5384 O O . PRO B 1 282 ? -8.305 22.562 21.828 1 90.56 282 PRO B O 1
ATOM 5387 N N . SER B 1 283 ? -6.285 22.812 22.641 1 88.88 283 SER B N 1
ATOM 5388 C CA . SER B 1 283 ? -6.656 22.297 23.953 1 88.88 283 SER B CA 1
ATOM 5389 C C . SER B 1 283 ? -7.676 23.203 24.641 1 88.88 283 SER B C 1
ATOM 5391 O O . SER B 1 283 ? -8.445 22.75 25.484 1 88.88 283 SER B O 1
ATOM 5393 N N . THR B 1 284 ? -7.711 24.438 24.234 1 93.06 284 THR B N 1
ATOM 5394 C CA . THR B 1 284 ? -8.609 25.438 24.828 1 93.06 284 THR B CA 1
ATOM 5395 C C . THR B 1 284 ? -10.07 25.047 24.578 1 93.06 284 THR B C 1
ATOM 5397 O O . THR B 1 284 ? -10.945 25.375 25.375 1 93.06 284 THR B O 1
ATOM 5400 N N . LEU B 1 285 ? -10.25 24.375 23.516 1 93 285 LEU B N 1
ATOM 5401 C CA . LEU B 1 285 ? -11.609 23.938 23.188 1 93 285 LEU B CA 1
ATOM 5402 C C . LEU B 1 285 ? -12.094 22.891 24.188 1 93 285 LEU B C 1
ATOM 5404 O O . LEU B 1 285 ? -13.258 22.906 24.578 1 93 285 LEU B O 1
ATOM 5408 N N . TYR B 1 286 ? -11.234 22.078 24.562 1 89.94 286 TYR B N 1
ATOM 5409 C CA . TYR B 1 286 ? -11.586 21.047 25.531 1 89.94 286 TYR B CA 1
ATOM 5410 C C . TYR B 1 286 ? -11.766 21.609 26.922 1 89.94 286 TYR B C 1
ATOM 5412 O O . TYR B 1 286 ? -12.703 21.266 27.641 1 89.94 286 TYR B O 1
ATOM 5420 N N . GLU B 1 287 ? -10.883 22.531 27.297 1 91.56 287 GLU B N 1
ATOM 5421 C CA . GLU B 1 287 ? -10.945 23.172 28.609 1 91.56 287 GLU B CA 1
ATOM 5422 C C . GLU B 1 287 ? -12.242 23.969 28.766 1 91.56 287 GLU B C 1
ATOM 5424 O O . GLU B 1 287 ? -12.891 23.906 29.812 1 91.56 287 GLU B O 1
ATOM 5429 N N . ALA B 1 288 ? -12.547 24.688 27.781 1 95.31 288 ALA B N 1
ATOM 5430 C CA . ALA B 1 288 ? -13.773 25.484 27.797 1 95.31 288 ALA B CA 1
ATOM 5431 C C . ALA B 1 288 ? -15 24.594 27.938 1 95.31 288 ALA B C 1
ATOM 5433 O O . ALA B 1 288 ? -15.922 24.922 28.703 1 95.31 288 ALA B O 1
ATOM 5434 N N . ALA B 1 289 ? -15 23.531 27.25 1 94.12 289 ALA B N 1
ATOM 5435 C CA . ALA B 1 289 ? -16.141 22.625 27.297 1 94.12 289 ALA B CA 1
ATOM 5436 C C . ALA B 1 289 ? -16.234 21.938 28.656 1 94.12 289 ALA B C 1
ATOM 5438 O O . ALA B 1 289 ? -17.344 21.688 29.156 1 94.12 289 ALA B O 1
ATOM 5439 N N . GLU B 1 290 ? -15.102 21.703 29.219 1 91.12 290 GLU B N 1
ATOM 5440 C CA . GLU B 1 290 ? -15.078 21.078 30.531 1 91.12 290 GLU B CA 1
ATOM 5441 C C . GLU B 1 290 ? -15.609 22.031 31.594 1 91.12 290 GLU B C 1
ATOM 5443 O O . GLU B 1 290 ? -16.297 21.609 32.531 1 91.12 290 GLU B O 1
ATOM 5448 N N . ILE B 1 291 ? -15.297 23.234 31.438 1 93.56 291 ILE B N 1
ATOM 5449 C CA . ILE B 1 291 ? -15.805 24.266 32.344 1 93.56 291 ILE B CA 1
ATOM 5450 C C . ILE B 1 291 ? -17.328 24.344 32.25 1 93.56 291 ILE B C 1
ATOM 5452 O O . ILE B 1 291 ? -18.016 24.531 33.25 1 93.56 291 ILE B O 1
ATOM 5456 N N . ASP B 1 292 ? -17.875 24.094 31.094 1 94.88 292 ASP B N 1
ATOM 5457 C CA . ASP B 1 292 ? -19.312 24.109 30.844 1 94.88 292 ASP B CA 1
ATOM 5458 C C . ASP B 1 292 ? -19.953 22.797 31.312 1 94.88 292 ASP B C 1
ATOM 5460 O O . ASP B 1 292 ? -21.172 22.625 31.188 1 94.88 292 ASP B O 1
ATOM 5464 N N . GLY B 1 293 ? -19.172 21.891 31.812 1 93.12 293 GLY B N 1
ATOM 5465 C CA . GLY B 1 293 ? -19.703 20.672 32.406 1 93.12 293 GLY B CA 1
ATOM 5466 C C . GLY B 1 293 ? -19.766 19.5 31.422 1 93.12 293 GLY B C 1
ATOM 5467 O O . GLY B 1 293 ? -20.438 18.516 31.688 1 93.12 293 GLY B O 1
ATOM 5468 N N . ALA B 1 294 ? -19.094 19.641 30.266 1 92.75 294 ALA B N 1
ATOM 5469 C CA . ALA B 1 294 ? -19.125 18.562 29.266 1 92.75 294 ALA B CA 1
ATOM 5470 C C . ALA B 1 294 ? -18.391 17.328 29.781 1 92.75 294 ALA B C 1
ATOM 5472 O O . ALA B 1 294 ? -17.344 17.438 30.422 1 92.75 294 ALA B O 1
ATOM 5473 N N . ASN B 1 295 ? -19.016 16.156 29.547 1 91.88 295 ASN B N 1
ATOM 5474 C CA . ASN B 1 295 ? -18.344 14.898 29.891 1 91.88 295 ASN B CA 1
ATOM 5475 C C . ASN B 1 295 ? -17.5 14.375 28.75 1 91.88 295 ASN B C 1
ATOM 5477 O O . ASN B 1 295 ? -17.453 14.984 27.672 1 91.88 295 ASN B O 1
ATOM 5481 N N . GLN B 1 296 ? -16.781 13.281 28.922 1 87 296 GLN B N 1
ATOM 5482 C CA . GLN B 1 296 ? -15.82 12.758 27.953 1 87 296 GLN B CA 1
ATOM 5483 C C . GLN B 1 296 ? -16.516 12.344 26.656 1 87 296 GLN B C 1
ATOM 5485 O O . GLN B 1 296 ? -15.953 12.508 25.562 1 87 296 GLN B O 1
ATOM 5490 N N . TRP B 1 297 ? -17.672 11.75 26.781 1 90.06 297 TRP B N 1
ATOM 5491 C CA . TRP B 1 297 ? -18.391 11.32 25.594 1 90.06 297 TRP B CA 1
ATOM 5492 C C . TRP B 1 297 ? -18.844 12.523 24.766 1 90.06 297 TRP B C 1
ATOM 5494 O O . TRP B 1 297 ? -18.828 12.484 23.531 1 90.06 297 TRP B O 1
ATOM 5504 N N . GLN B 1 298 ? -19.234 13.594 25.516 1 92.5 298 GLN B N 1
ATOM 5505 C CA . GLN B 1 298 ? -19.656 14.812 24.828 1 92.5 298 GLN B CA 1
ATOM 5506 C C . GLN B 1 298 ? -18.469 15.484 24.125 1 92.5 298 GLN B C 1
ATOM 5508 O O . GLN B 1 298 ? -18.609 15.969 23 1 92.5 298 GLN B O 1
ATOM 5513 N N . LEU B 1 299 ? -17.344 15.469 24.859 1 92.88 299 LEU B N 1
ATOM 5514 C CA . LEU B 1 299 ? -16.141 16.031 24.25 1 92.88 299 LEU B CA 1
ATOM 5515 C C . LEU B 1 299 ? -15.766 15.266 22.984 1 92.88 299 LEU B C 1
ATOM 5517 O O . LEU B 1 299 ? -15.438 15.875 21.969 1 92.88 299 LEU B O 1
ATOM 5521 N N . PHE B 1 300 ? -15.883 13.922 23.078 1 92.12 300 PHE B N 1
ATOM 5522 C CA . PHE B 1 300 ? -15.547 13.062 21.953 1 92.12 300 PHE B CA 1
ATOM 5523 C C . PHE B 1 300 ? -16.484 13.312 20.781 1 92.12 300 PHE B C 1
ATOM 5525 O O . PHE B 1 300 ? -16.031 13.531 19.656 1 92.12 300 PHE B O 1
ATOM 5532 N N . ARG B 1 301 ? -17.719 13.367 21 1 92.19 301 ARG B N 1
ATOM 5533 C CA . ARG B 1 301 ? -18.75 13.398 19.969 1 92.19 301 ARG B CA 1
ATOM 5534 C C . ARG B 1 301 ? -18.859 14.797 19.359 1 92.19 301 ARG B C 1
ATOM 5536 O O . ARG B 1 301 ? -19.078 14.945 18.156 1 92.19 301 ARG B O 1
ATOM 5543 N N . TYR B 1 302 ? -18.641 15.906 20.203 1 93.75 302 TYR B N 1
ATOM 5544 C CA . TYR B 1 302 ? -18.984 17.25 19.734 1 93.75 302 TYR B CA 1
ATOM 5545 C C . TYR B 1 302 ? -17.734 18.047 19.422 1 93.75 302 TYR B C 1
ATOM 5547 O O . TYR B 1 302 ? -17.812 19.078 18.734 1 93.75 302 TYR B O 1
ATOM 5555 N N . ILE B 1 303 ? -16.594 17.609 19.859 1 93.81 303 ILE B N 1
ATOM 5556 C CA . ILE B 1 303 ? -15.375 18.344 19.578 1 93.81 303 ILE B CA 1
ATOM 5557 C C . ILE B 1 303 ? -14.414 17.484 18.766 1 93.81 303 ILE B C 1
ATOM 5559 O O . ILE B 1 303 ? -14.109 17.812 17.609 1 93.81 303 ILE B O 1
ATOM 5563 N N . THR B 1 304 ? -14.102 16.312 19.25 1 93.12 304 THR B N 1
ATOM 5564 C CA . THR B 1 304 ? -13.047 15.484 18.672 1 93.12 304 THR B CA 1
ATOM 5565 C C . THR B 1 304 ? -13.461 14.977 17.297 1 93.12 304 THR B C 1
ATOM 5567 O O . THR B 1 304 ? -12.758 15.203 16.297 1 93.12 304 THR B O 1
ATOM 5570 N N . VAL B 1 305 ? -14.633 14.32 17.234 1 93.88 305 VAL B N 1
ATOM 5571 C CA . VAL B 1 305 ? -15.047 13.648 16 1 93.88 305 VAL B CA 1
ATOM 5572 C C . VAL B 1 305 ? -15.25 14.672 14.898 1 93.88 305 VAL B C 1
ATOM 5574 O O . VAL B 1 305 ? -14.703 14.531 13.797 1 93.88 305 VAL B O 1
ATOM 5577 N N . PRO B 1 306 ? -15.922 15.812 15.211 1 92.88 306 PRO B N 1
ATOM 5578 C CA . PRO B 1 306 ? -16.141 16.797 14.141 1 92.88 306 PRO B CA 1
ATOM 5579 C C . PRO B 1 306 ? -14.844 17.484 13.711 1 92.88 306 PRO B C 1
ATOM 5581 O O . PRO B 1 306 ? -14.641 17.734 12.523 1 92.88 306 PRO B O 1
ATOM 5584 N N . LEU B 1 307 ? -14.008 17.75 14.648 1 93 307 LEU B N 1
ATOM 5585 C CA . LEU B 1 307 ? -12.797 18.5 14.312 1 93 307 LEU B CA 1
ATOM 5586 C C . LEU B 1 307 ? -11.773 17.594 13.641 1 93 307 LEU B C 1
ATOM 5588 O O . LEU B 1 307 ? -10.836 18.078 13 1 93 307 LEU B O 1
ATOM 5592 N N . LEU B 1 308 ? -11.945 16.266 13.75 1 94.19 308 LEU B N 1
ATOM 5593 C CA . LEU B 1 308 ? -11.062 15.305 13.086 1 94.19 308 LEU B CA 1
ATOM 5594 C C . LEU B 1 308 ? -11.648 14.875 11.742 1 94.19 308 LEU B C 1
ATOM 5596 O O . LEU B 1 308 ? -11.078 14.016 11.055 1 94.19 308 LEU B O 1
ATOM 5600 N N . SER B 1 309 ? -12.727 15.422 11.312 1 92.25 309 SER B N 1
ATOM 5601 C CA . SER B 1 309 ? -13.438 14.992 10.109 1 92.25 309 SER B CA 1
ATOM 5602 C C . SER B 1 309 ? -12.547 15.062 8.883 1 92.25 309 SER B C 1
ATOM 5604 O O . SER B 1 309 ? -12.617 14.203 8.008 1 92.25 309 SER B O 1
ATOM 5606 N N . PRO B 1 310 ? -11.656 16.016 8.75 1 88.06 310 PRO B N 1
ATOM 5607 C CA . PRO B 1 310 ? -10.773 16.016 7.586 1 88.06 310 PRO B CA 1
ATOM 5608 C C . PRO B 1 310 ? -9.797 14.836 7.582 1 88.06 310 PRO B C 1
ATOM 5610 O O . PRO B 1 310 ? -9.523 14.266 6.527 1 88.06 310 PRO B O 1
ATOM 5613 N N . VAL B 1 311 ? -9.32 14.562 8.766 1 91.75 311 VAL B N 1
ATOM 5614 C CA . VAL B 1 311 ? -8.406 13.438 8.898 1 91.75 311 VAL B CA 1
ATOM 5615 C C . VAL B 1 311 ? -9.148 12.133 8.609 1 91.75 311 VAL B C 1
ATOM 5617 O O . VAL B 1 311 ? -8.641 11.258 7.902 1 91.75 311 VAL B O 1
ATOM 5620 N N . THR B 1 312 ? -10.367 12.047 9.18 1 94.75 312 THR B N 1
ATOM 5621 C CA . THR B 1 312 ? -11.195 10.867 8.953 1 94.75 312 THR B CA 1
ATOM 5622 C C . THR B 1 312 ? -11.508 10.703 7.473 1 94.75 312 THR B C 1
ATOM 5624 O O . THR B 1 312 ? -11.469 9.586 6.945 1 94.75 312 THR B O 1
ATOM 5627 N N . PHE B 1 313 ? -11.805 11.766 6.832 1 90.94 313 PHE B N 1
ATOM 5628 C CA . PHE B 1 313 ? -12.094 11.742 5.402 1 90.94 313 PHE B CA 1
ATOM 5629 C C . PHE B 1 313 ? -10.883 11.25 4.613 1 90.94 313 PHE B C 1
ATOM 5631 O O . PHE B 1 313 ? -11.008 10.375 3.76 1 90.94 313 PHE B O 1
ATOM 5638 N N . TYR B 1 314 ? -9.75 11.82 4.902 1 89.19 314 TYR B N 1
ATOM 5639 C CA . TYR B 1 314 ? -8.523 11.438 4.219 1 89.19 314 TYR B CA 1
ATOM 5640 C C . TYR B 1 314 ? -8.234 9.953 4.398 1 89.19 314 TYR B C 1
ATOM 5642 O O . TYR B 1 314 ? -7.957 9.25 3.428 1 89.19 314 TYR B O 1
ATOM 5650 N N . LEU B 1 315 ? -8.281 9.492 5.664 1 95.44 315 LEU B N 1
ATOM 5651 C CA . LEU B 1 315 ? -7.98 8.094 5.969 1 95.44 315 LEU B CA 1
ATOM 5652 C C . LEU B 1 315 ? -8.992 7.168 5.312 1 95.44 315 LEU B C 1
ATOM 5654 O O . LEU B 1 315 ? -8.641 6.082 4.848 1 95.44 315 LEU B O 1
ATOM 5658 N N . SER B 1 316 ? -10.266 7.625 5.312 1 95.81 316 SER B N 1
ATOM 5659 C CA . SER B 1 316 ? -11.305 6.82 4.668 1 95.81 316 SER B CA 1
ATOM 5660 C C . SER B 1 316 ? -11.078 6.73 3.164 1 95.81 316 SER B C 1
ATOM 5662 O O . SER B 1 316 ? -11.203 5.652 2.576 1 95.81 316 SER B O 1
ATOM 5664 N N . LEU B 1 317 ? -10.734 7.84 2.543 1 93.25 317 LEU B N 1
ATOM 5665 C CA . LEU B 1 317 ? -10.531 7.891 1.1 1 93.25 317 LEU B CA 1
ATOM 5666 C C . LEU B 1 317 ? -9.367 7 0.686 1 93.25 317 LEU B C 1
ATOM 5668 O O . LEU B 1 317 ? -9.516 6.137 -0.185 1 93.25 317 LEU B O 1
ATOM 5672 N N . VAL B 1 318 ? -8.266 7.199 1.318 1 93.62 318 VAL B N 1
ATOM 5673 C CA . VAL B 1 318 ? -7.066 6.438 0.981 1 93.62 318 VAL B CA 1
ATOM 5674 C C . VAL B 1 318 ? -7.258 4.973 1.368 1 93.62 318 VAL B C 1
ATOM 5676 O O . VAL B 1 318 ? -6.777 4.074 0.676 1 93.62 318 VAL B O 1
ATOM 5679 N N . GLY B 1 319 ? -7.977 4.734 2.465 1 96.88 319 GLY B N 1
ATOM 5680 C CA . GLY B 1 319 ? -8.273 3.375 2.889 1 96.88 319 GLY B CA 1
ATOM 5681 C C . GLY B 1 319 ? -9.102 2.602 1.874 1 96.88 319 GLY B C 1
ATOM 5682 O O . GLY B 1 319 ? -8.781 1.456 1.552 1 96.88 319 GLY B O 1
ATOM 5683 N N . PHE B 1 320 ? -10.125 3.236 1.363 1 96.69 320 PHE B N 1
ATOM 5684 C CA . PHE B 1 320 ? -10.977 2.564 0.391 1 96.69 320 PHE B CA 1
ATOM 5685 C C . PHE B 1 320 ? -10.234 2.342 -0.92 1 96.69 320 PHE B C 1
ATOM 5687 O O . PHE B 1 320 ? -10.32 1.267 -1.517 1 96.69 320 PHE B O 1
ATOM 5694 N N . ILE B 1 321 ? -9.516 3.338 -1.38 1 95.81 321 ILE B N 1
ATOM 5695 C CA . ILE B 1 321 ? -8.719 3.152 -2.588 1 95.81 321 ILE B CA 1
ATOM 5696 C C . ILE B 1 321 ? -7.754 1.986 -2.395 1 95.81 321 ILE B C 1
ATOM 5698 O O . ILE B 1 321 ? -7.664 1.098 -3.246 1 95.81 321 ILE B O 1
ATOM 5702 N N . GLY B 1 322 ? -7.113 1.959 -1.233 1 96 322 GLY B N 1
ATOM 5703 C CA . GLY B 1 322 ? -6.141 0.923 -0.927 1 96 322 GLY B CA 1
ATOM 5704 C C . GLY B 1 322 ? -6.746 -0.467 -0.865 1 96 322 GLY B C 1
ATOM 5705 O O . GLY B 1 322 ? -6.141 -1.436 -1.325 1 96 322 GLY B O 1
ATOM 5706 N N . THR B 1 323 ? -7.922 -0.589 -0.292 1 97.69 323 THR B N 1
ATOM 5707 C CA . THR B 1 323 ? -8.555 -1.896 -0.144 1 97.69 323 THR B CA 1
ATOM 5708 C C . THR B 1 323 ? -9.062 -2.408 -1.489 1 97.69 323 THR B C 1
ATOM 5710 O O . THR B 1 323 ? -9.031 -3.611 -1.752 1 97.69 323 THR B O 1
ATOM 5713 N N . PHE B 1 324 ? -9.508 -1.554 -2.361 1 97.56 324 PHE B N 1
ATOM 5714 C CA . PHE B 1 324 ? -9.961 -1.97 -3.682 1 97.56 324 PHE B CA 1
ATOM 5715 C C . PHE B 1 324 ? -8.789 -2.436 -4.535 1 97.56 324 PHE B C 1
ATOM 5717 O O . PHE B 1 324 ? -8.953 -3.268 -5.43 1 97.56 324 PHE B O 1
ATOM 5724 N N . LYS B 1 325 ? -7.625 -1.949 -4.211 1 96.5 325 LYS B N 1
ATOM 5725 C CA . LYS B 1 325 ? -6.441 -2.311 -4.98 1 96.5 325 LYS B CA 1
ATOM 5726 C C . LYS B 1 325 ? -5.613 -3.365 -4.254 1 96.5 325 LYS B C 1
ATOM 5728 O O . LYS B 1 325 ? -4.543 -3.756 -4.727 1 96.5 325 LYS B O 1
ATOM 5733 N N . ALA B 1 326 ? -6.105 -3.816 -3.121 1 95.56 326 ALA B N 1
ATOM 5734 C CA . ALA B 1 326 ? -5.344 -4.742 -2.285 1 95.56 326 ALA B CA 1
ATOM 5735 C C . ALA B 1 326 ? -5.047 -6.039 -3.031 1 95.56 326 ALA B C 1
ATOM 5737 O O . ALA B 1 326 ? -5.902 -6.559 -3.75 1 95.56 326 ALA B O 1
ATOM 5738 N N . PHE B 1 327 ? -3.793 -6.543 -2.885 1 94.75 327 PHE B N 1
ATOM 5739 C CA . PHE B 1 327 ? -3.385 -7.727 -3.633 1 94.75 327 PHE B CA 1
ATOM 5740 C C . PHE B 1 327 ? -2.48 -8.617 -2.787 1 94.75 327 PHE B C 1
ATOM 5742 O O . PHE B 1 327 ? -2.803 -9.781 -2.539 1 94.75 327 PHE B O 1
ATOM 5749 N N . ASN B 1 328 ? -1.351 -8.117 -2.15 1 93.12 328 ASN B N 1
ATOM 5750 C CA . ASN B 1 328 ? -0.242 -8.875 -1.58 1 93.12 328 ASN B CA 1
ATOM 5751 C C . ASN B 1 328 ? -0.72 -9.844 -0.504 1 93.12 328 ASN B C 1
ATOM 5753 O O . ASN B 1 328 ? -0.589 -11.062 -0.656 1 93.12 328 ASN B O 1
ATOM 5757 N N . HIS B 1 329 ? -1.367 -9.328 0.494 1 94.75 329 HIS B N 1
ATOM 5758 C CA . HIS B 1 329 ? -1.731 -10.18 1.62 1 94.75 329 HIS B CA 1
ATOM 5759 C C . HIS B 1 329 ? -2.867 -11.125 1.25 1 94.75 329 HIS B C 1
ATOM 5761 O O . HIS B 1 329 ? -2.936 -12.25 1.754 1 94.75 329 HIS B O 1
ATOM 5767 N N . ILE B 1 330 ? -3.781 -10.719 0.297 1 96.25 330 ILE B N 1
ATOM 5768 C CA . ILE B 1 330 ? -4.871 -11.586 -0.135 1 96.25 330 ILE B CA 1
ATOM 5769 C C . ILE B 1 330 ? -4.316 -12.75 -0.949 1 96.25 330 ILE B C 1
ATOM 5771 O O . ILE B 1 330 ? -4.711 -13.906 -0.746 1 96.25 330 ILE B O 1
ATOM 5775 N N . TYR B 1 331 ? -3.373 -12.453 -1.762 1 92.94 331 TYR B N 1
ATOM 5776 C CA . TYR B 1 331 ? -2.752 -13.461 -2.615 1 92.94 331 TYR B CA 1
ATOM 5777 C C . TYR B 1 331 ? -1.961 -14.469 -1.787 1 92.94 331 TYR B C 1
ATOM 5779 O O . TYR B 1 331 ? -1.952 -15.664 -2.092 1 92.94 331 TYR B O 1
ATOM 5787 N N . VAL B 1 332 ? -1.313 -14.016 -0.731 1 91.56 332 VAL B N 1
ATOM 5788 C CA . VAL B 1 332 ? -0.492 -14.867 0.118 1 91.56 332 VAL B CA 1
ATOM 5789 C C . VAL B 1 332 ? -1.389 -15.727 1.005 1 91.56 332 VAL B C 1
ATOM 5791 O O . VAL B 1 332 ? -1.08 -16.891 1.265 1 91.56 332 VAL B O 1
ATOM 5794 N N . LEU B 1 333 ? -2.508 -15.234 1.412 1 95.56 333 LEU B N 1
ATOM 5795 C CA . LEU B 1 333 ? -3.338 -15.891 2.412 1 95.56 333 LEU B CA 1
ATOM 5796 C C . LEU B 1 333 ? -4.348 -16.828 1.75 1 95.56 333 LEU B C 1
ATOM 5798 O O . LEU B 1 333 ? -4.957 -17.656 2.418 1 95.56 333 LEU B O 1
ATOM 5802 N N . GLN B 1 334 ? -4.555 -16.656 0.49 1 93.56 334 GLN B N 1
ATOM 5803 C CA . GLN B 1 334 ? -5.562 -17.469 -0.181 1 93.56 334 GLN B CA 1
ATOM 5804 C C . GLN B 1 334 ? -5.199 -18.953 -0.133 1 93.56 334 GLN B C 1
ATOM 5806 O O . GLN B 1 334 ? -4.023 -19.312 -0.226 1 93.56 334 GLN B O 1
ATOM 5811 N N . VAL B 1 335 ? -6.172 -19.781 0.093 1 93.44 335 VAL B N 1
ATOM 5812 C CA . VAL B 1 335 ? -6.016 -21.234 0.106 1 93.44 335 VAL B CA 1
ATOM 5813 C C . VAL B 1 335 ? -7.074 -21.875 -0.787 1 93.44 335 VAL B C 1
ATOM 5815 O O . VAL B 1 335 ? -8.188 -21.359 -0.917 1 93.44 335 VAL B O 1
ATOM 5818 N N . PRO B 1 336 ? -6.812 -23 -1.387 1 92.94 336 PRO B N 1
ATOM 5819 C CA . PRO B 1 336 ? -7.738 -23.641 -2.316 1 92.94 336 PRO B CA 1
ATOM 5820 C C . PRO B 1 336 ? -9.086 -23.969 -1.676 1 92.94 336 PRO B C 1
ATOM 5822 O O . PRO B 1 336 ? -10.125 -23.859 -2.33 1 92.94 336 PRO B O 1
ATOM 5825 N N . SER B 1 337 ? -9.078 -24.281 -0.449 1 94.5 337 SER B N 1
ATOM 5826 C CA . SER B 1 337 ? -10.312 -24.703 0.212 1 94.5 337 SER B CA 1
ATOM 5827 C C . SER B 1 337 ? -11.289 -23.547 0.354 1 94.5 337 SER B C 1
ATOM 5829 O O . SER B 1 337 ? -12.492 -23.75 0.521 1 94.5 337 SER B O 1
ATOM 5831 N N . ALA B 1 338 ? -10.789 -22.344 0.303 1 95.62 338 ALA B N 1
ATOM 5832 C CA . ALA B 1 338 ? -11.656 -21.172 0.376 1 95.62 338 ALA B CA 1
ATOM 5833 C C . ALA B 1 338 ? -12.32 -20.891 -0.969 1 95.62 338 ALA B C 1
ATOM 5835 O O . ALA B 1 338 ? -13.172 -20 -1.079 1 95.62 338 ALA B O 1
ATOM 5836 N N . GLN B 1 339 ? -11.875 -21.703 -1.945 1 93.69 339 GLN B N 1
ATOM 5837 C CA . GLN B 1 339 ? -12.43 -21.531 -3.285 1 93.69 339 GLN B CA 1
ATOM 5838 C C . GLN B 1 339 ? -12.258 -20.109 -3.775 1 93.69 339 GLN B C 1
ATOM 5840 O O . GLN B 1 339 ? -11.195 -19.5 -3.617 1 93.69 339 GLN B O 1
ATOM 5845 N N . ASN B 1 340 ? -13.273 -19.547 -4.379 1 94.06 340 ASN B N 1
ATOM 5846 C CA . ASN B 1 340 ? -13.125 -18.203 -4.934 1 94.06 340 ASN B CA 1
ATOM 5847 C C . ASN B 1 340 ? -13.695 -17.141 -4 1 94.06 340 ASN B C 1
ATOM 5849 O O . ASN B 1 340 ? -13.875 -15.992 -4.398 1 94.06 340 ASN B O 1
ATOM 5853 N N . THR B 1 341 ? -13.883 -17.453 -2.752 1 96.88 341 THR B N 1
ATOM 5854 C CA . THR B 1 341 ? -14.633 -16.562 -1.874 1 96.88 341 THR B CA 1
ATOM 5855 C C . THR B 1 341 ? -13.727 -15.508 -1.267 1 96.88 341 THR B C 1
ATOM 5857 O O . THR B 1 341 ? -14.188 -14.625 -0.542 1 96.88 341 THR B O 1
ATOM 5860 N N . VAL B 1 342 ? -12.383 -15.586 -1.595 1 97.62 342 VAL B N 1
ATOM 5861 C CA . VAL B 1 342 ? -11.469 -14.57 -1.096 1 97.62 342 VAL B CA 1
ATOM 5862 C C . VAL B 1 342 ? -10.781 -13.867 -2.268 1 97.62 342 VAL B C 1
ATOM 5864 O O . VAL B 1 342 ? -9.898 -13.039 -2.07 1 97.62 342 VAL B O 1
ATOM 5867 N N . GLN B 1 343 ? -11.195 -14.258 -3.48 1 97.38 343 GLN B N 1
ATOM 5868 C CA . GLN B 1 343 ? -10.586 -13.68 -4.676 1 97.38 343 GLN B CA 1
ATOM 5869 C C . GLN B 1 343 ? -11.125 -12.281 -4.953 1 97.38 343 GLN B C 1
ATOM 5871 O O . GLN B 1 343 ? -12.141 -12.133 -5.633 1 97.38 343 GLN B O 1
ATOM 5876 N N . THR B 1 344 ? -10.414 -11.305 -4.492 1 98 344 THR B N 1
ATOM 5877 C CA . THR B 1 344 ? -10.781 -9.922 -4.777 1 98 344 THR B CA 1
ATOM 5878 C C . THR B 1 344 ? -10.547 -9.586 -6.246 1 98 344 THR B C 1
ATOM 5880 O O . THR B 1 344 ? -9.953 -10.383 -6.98 1 98 344 THR B O 1
ATOM 5883 N N . THR B 1 345 ? -11.07 -8.43 -6.652 1 98.06 345 THR B N 1
ATOM 5884 C CA . THR B 1 345 ? -11.008 -8.047 -8.062 1 98.06 345 THR B CA 1
ATOM 5885 C C . THR B 1 345 ? -9.555 -7.922 -8.523 1 98.06 345 THR B C 1
ATOM 5887 O O . THR B 1 345 ? -9.219 -8.328 -9.641 1 98.06 345 THR B O 1
ATOM 5890 N N . SER B 1 346 ? -8.664 -7.383 -7.676 1 96.88 346 SER B N 1
ATOM 5891 C CA . SER B 1 346 ? -7.246 -7.266 -8.016 1 96.88 346 SER B CA 1
ATOM 5892 C C . SER B 1 346 ? -6.621 -8.633 -8.266 1 96.88 346 SER B C 1
ATOM 5894 O O . SER B 1 346 ? -5.848 -8.805 -9.211 1 96.88 346 SER B O 1
ATOM 5896 N N . VAL B 1 347 ? -6.996 -9.633 -7.477 1 96.06 347 VAL B N 1
ATOM 5897 C CA . VAL B 1 347 ? -6.473 -10.984 -7.621 1 96.06 347 VAL B CA 1
ATOM 5898 C C . VAL B 1 347 ? -7.059 -11.633 -8.875 1 96.06 347 VAL B C 1
ATOM 5900 O O . VAL B 1 347 ? -6.352 -12.328 -9.609 1 96.06 347 VAL B O 1
ATOM 5903 N N . ALA B 1 348 ? -8.383 -11.406 -9.109 1 96.88 348 ALA B N 1
ATOM 5904 C CA . ALA B 1 348 ? -9.031 -11.953 -10.305 1 96.88 348 ALA B CA 1
ATOM 5905 C C . ALA B 1 348 ? -8.383 -11.422 -11.578 1 96.88 348 ALA B C 1
ATOM 5907 O O . ALA B 1 348 ? -8.148 -12.172 -12.523 1 96.88 348 ALA B O 1
ATOM 5908 N N . ILE B 1 349 ? -8.078 -10.141 -11.617 1 97.06 349 ILE B N 1
ATOM 5909 C CA . ILE B 1 349 ? -7.445 -9.523 -12.773 1 97.06 349 ILE B CA 1
ATOM 5910 C C . ILE B 1 349 ? -6.043 -10.094 -12.969 1 97.06 349 ILE B C 1
ATOM 5912 O O . ILE B 1 349 ? -5.613 -10.344 -14.094 1 97.06 349 ILE B O 1
ATOM 5916 N N . PHE B 1 350 ? -5.348 -10.312 -11.852 1 94.38 350 PHE B N 1
ATOM 5917 C CA . PHE B 1 350 ? -4.008 -10.891 -11.922 1 94.38 350 PHE B CA 1
ATOM 5918 C C . PHE B 1 350 ? -4.047 -12.289 -12.523 1 94.38 350 PHE B C 1
ATOM 5920 O O . PHE B 1 350 ? -3.168 -12.656 -13.305 1 94.38 350 PHE B O 1
ATOM 5927 N N . ASN B 1 351 ? -5.023 -13.047 -12.172 1 94.25 351 ASN B N 1
ATOM 5928 C CA . ASN B 1 351 ? -5.168 -14.383 -12.734 1 94.25 351 ASN B CA 1
ATOM 5929 C C . ASN B 1 351 ? -5.418 -14.328 -14.242 1 94.25 351 ASN B C 1
ATOM 5931 O O . ASN B 1 351 ? -4.898 -15.156 -14.984 1 94.25 351 ASN B O 1
ATOM 5935 N N . THR B 1 352 ? -6.23 -13.367 -14.641 1 94 352 THR B N 1
ATOM 5936 C CA . THR B 1 352 ? -6.48 -13.18 -16.062 1 94 352 THR B CA 1
ATOM 5937 C C . THR B 1 352 ? -5.195 -12.82 -16.797 1 94 352 THR B C 1
ATOM 5939 O O . THR B 1 352 ? -4.938 -13.312 -17.906 1 94 352 THR B O 1
ATOM 5942 N N . PHE B 1 353 ? -4.398 -11.961 -16.203 1 89.69 353 PHE B N 1
ATOM 5943 C CA . PHE B 1 353 ? -3.129 -11.508 -16.766 1 89.69 353 PHE B CA 1
ATOM 5944 C C . PHE B 1 353 ? -2.109 -12.641 -16.781 1 89.69 353 PHE B C 1
ATOM 5946 O O . PHE B 1 353 ? -1.553 -12.969 -17.828 1 89.69 353 PHE B O 1
ATOM 5953 N N . PHE B 1 354 ? -1.835 -13.312 -15.648 1 83.81 354 PHE B N 1
ATOM 5954 C CA . PHE B 1 354 ? -0.712 -14.219 -15.469 1 83.81 354 PHE B CA 1
ATOM 5955 C C . PHE B 1 354 ? -1.069 -15.625 -15.945 1 83.81 354 PHE B C 1
ATOM 5957 O O . PHE B 1 354 ? -0.266 -16.281 -16.609 1 83.81 354 PHE B O 1
ATOM 5964 N N . LYS B 1 355 ? -2.227 -16.062 -15.594 1 80.12 355 LYS B N 1
ATOM 5965 C CA . LYS B 1 355 ? -2.564 -17.453 -15.891 1 80.12 355 LYS B CA 1
ATOM 5966 C C . LYS B 1 355 ? -3.102 -17.594 -17.312 1 80.12 355 LYS B C 1
ATOM 5968 O O . LYS B 1 355 ? -2.803 -18.578 -17.984 1 80.12 355 LYS B O 1
ATOM 5973 N N . ALA B 1 356 ? -3.758 -16.547 -17.812 1 81.38 356 ALA B N 1
ATOM 5974 C CA . ALA B 1 356 ? -4.43 -16.719 -19.094 1 81.38 356 ALA B CA 1
ATOM 5975 C C . ALA B 1 356 ? -3.723 -15.93 -20.188 1 81.38 356 ALA B C 1
ATOM 5977 O O . ALA B 1 356 ? -4.023 -16.094 -21.375 1 81.38 356 ALA B O 1
ATOM 5978 N N . SER B 1 357 ? -2.826 -15.102 -19.797 1 86.69 357 SER B N 1
ATOM 5979 C CA . SER B 1 357 ? -2.059 -14.258 -20.703 1 86.69 357 SER B CA 1
ATOM 5980 C C . SER B 1 357 ? -2.977 -13.461 -21.625 1 86.69 357 SER B C 1
ATOM 5982 O O . SER B 1 357 ? -2.713 -13.344 -22.828 1 86.69 357 SER B O 1
ATOM 5984 N N . GLN B 1 358 ? -4.137 -13.078 -21.078 1 92.5 358 GLN B N 1
ATOM 5985 C CA . GLN B 1 358 ? -5.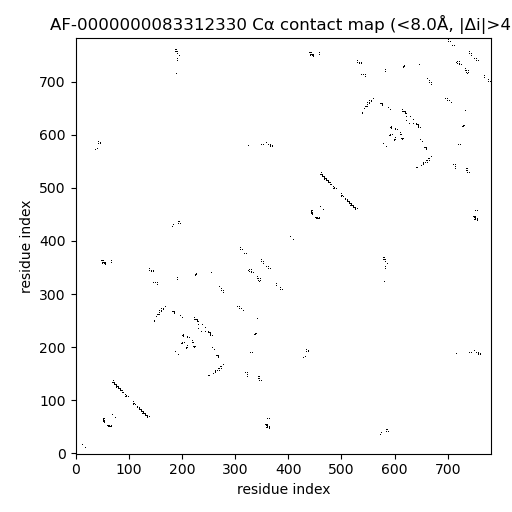074 -12.219 -21.797 1 92.5 358 GLN B CA 1
ATOM 5986 C C . GLN B 1 358 ? -4.902 -10.758 -21.391 1 92.5 358 GLN B C 1
ATOM 5988 O O . GLN B 1 358 ? -5.73 -10.211 -20.656 1 92.5 358 GLN B O 1
ATOM 5993 N N . PHE B 1 359 ? -3.969 -10.188 -22.016 1 93.25 359 PHE B N 1
ATOM 5994 C CA . PHE B 1 359 ? -3.557 -8.852 -21.594 1 93.25 359 PHE B CA 1
ATOM 5995 C C . PHE B 1 359 ? -4.641 -7.824 -21.891 1 93.25 359 PHE B C 1
ATOM 5997 O O . PHE B 1 359 ? -4.91 -6.941 -21.078 1 93.25 359 PHE B O 1
ATOM 6004 N N . GLY B 1 360 ? -5.25 -7.898 -23.031 1 95.62 360 GLY B N 1
ATOM 6005 C CA . GLY B 1 360 ? -6.336 -6.992 -23.375 1 95.62 360 GLY B CA 1
ATOM 6006 C C . GLY B 1 360 ? -7.527 -7.109 -22.453 1 95.62 360 GLY B C 1
ATOM 6007 O O . GLY B 1 360 ? -8.07 -6.098 -22 1 95.62 360 GLY B O 1
ATOM 6008 N N . TYR B 1 361 ? -7.91 -8.359 -22.172 1 96.38 361 TYR B N 1
ATOM 6009 C CA . TYR B 1 361 ? -9.039 -8.594 -21.281 1 96.38 361 TYR B CA 1
ATOM 6010 C C . TYR B 1 361 ? -8.711 -8.172 -19.859 1 96.38 361 TYR B C 1
ATOM 6012 O O . TYR B 1 361 ? -9.539 -7.562 -19.172 1 96.38 361 TYR B O 1
ATOM 6020 N N . ALA B 1 362 ? -7.488 -8.469 -19.422 1 96.69 362 ALA B N 1
ATOM 6021 C CA . ALA B 1 362 ? -7.059 -8.062 -18.078 1 96.69 362 ALA B CA 1
ATOM 6022 C C . ALA B 1 362 ? -7.09 -6.547 -17.922 1 96.69 362 ALA B C 1
ATOM 6024 O O . ALA B 1 362 ? -7.508 -6.031 -16.891 1 96.69 362 ALA B O 1
ATOM 6025 N N . THR B 1 363 ? -6.633 -5.855 -18.953 1 96.44 363 THR B N 1
ATOM 6026 C CA . THR B 1 363 ? -6.641 -4.398 -18.891 1 96.44 363 THR B CA 1
ATOM 6027 C C . THR B 1 363 ? -8.07 -3.863 -18.891 1 96.44 363 THR B C 1
ATOM 6029 O O . THR B 1 363 ? -8.359 -2.844 -18.266 1 96.44 363 THR B O 1
ATOM 6032 N N . ALA B 1 364 ? -8.945 -4.512 -19.625 1 97.56 364 ALA B N 1
ATOM 6033 C CA . ALA B 1 364 ? -10.352 -4.121 -19.609 1 97.56 364 ALA B CA 1
ATOM 6034 C C . ALA B 1 364 ? -10.945 -4.281 -18.203 1 97.56 364 ALA B C 1
ATOM 6036 O O . ALA B 1 364 ? -11.648 -3.393 -17.719 1 97.56 364 ALA B O 1
ATOM 6037 N N . GLU B 1 365 ? -10.688 -5.438 -17.578 1 97.75 365 GLU B N 1
ATOM 6038 C CA . GLU B 1 365 ? -11.125 -5.652 -16.203 1 97.75 365 GLU B CA 1
ATOM 6039 C C . GLU B 1 365 ? -10.57 -4.574 -15.281 1 97.75 365 GLU B C 1
ATOM 6041 O O . GLU B 1 365 ? -11.297 -4.047 -14.43 1 97.75 365 GLU B O 1
ATOM 6046 N N . ALA B 1 366 ? -9.32 -4.258 -15.477 1 97.75 366 ALA B N 1
ATOM 6047 C CA . ALA B 1 366 ? -8.656 -3.26 -14.641 1 97.75 366 ALA B CA 1
ATOM 6048 C C . ALA B 1 366 ? -9.266 -1.876 -14.852 1 97.75 366 ALA B C 1
ATOM 6050 O O . ALA B 1 366 ? -9.391 -1.095 -13.906 1 97.75 366 ALA B O 1
ATOM 6051 N N . MET B 1 367 ? -9.609 -1.568 -16.062 1 96.69 367 MET B N 1
ATOM 6052 C CA . MET B 1 367 ? -10.227 -0.279 -16.344 1 96.69 367 MET B CA 1
ATOM 6053 C C . MET B 1 367 ? -11.602 -0.183 -15.695 1 96.69 367 MET B C 1
ATOM 6055 O O . MET B 1 367 ? -12.023 0.896 -15.273 1 96.69 367 MET B O 1
ATOM 6059 N N . LEU B 1 368 ? -12.32 -1.267 -15.695 1 97.06 368 LEU B N 1
ATOM 6060 C CA . LEU B 1 368 ? -13.594 -1.284 -15 1 97.06 368 LEU B CA 1
ATOM 6061 C C . LEU B 1 368 ? -13.406 -1.041 -13.5 1 97.06 368 LEU B C 1
ATOM 6063 O O . LEU B 1 368 ? -14.148 -0.264 -12.898 1 97.06 368 LEU B O 1
ATOM 6067 N N . LEU B 1 369 ? -12.445 -1.759 -12.922 1 97.38 369 LEU B N 1
ATOM 6068 C CA . LEU B 1 369 ? -12.141 -1.529 -11.508 1 97.38 369 LEU B CA 1
ATOM 6069 C C . LEU B 1 369 ? -11.742 -0.077 -11.273 1 97.38 369 LEU B C 1
ATOM 6071 O O . LEU B 1 369 ? -12.148 0.525 -10.273 1 97.38 369 LEU B O 1
ATOM 6075 N N . PHE B 1 370 ? -10.906 0.425 -12.195 1 96.31 370 PHE B N 1
ATOM 6076 C CA . PHE B 1 370 ? -10.492 1.822 -12.133 1 96.31 370 PHE B CA 1
ATOM 6077 C C . PHE B 1 370 ? -11.703 2.744 -12.102 1 96.31 370 PHE B C 1
ATOM 6079 O O . PHE B 1 370 ? -11.766 3.668 -11.289 1 96.31 370 PHE B O 1
ATOM 6086 N N . ALA B 1 371 ? -12.641 2.535 -12.961 1 94.44 371 ALA B N 1
ATOM 6087 C CA . ALA B 1 371 ? -13.852 3.342 -13.031 1 94.44 371 ALA B CA 1
ATOM 6088 C C . ALA B 1 371 ? -14.641 3.271 -11.719 1 94.44 371 ALA B C 1
ATOM 6090 O O . ALA B 1 371 ? -15.172 4.281 -11.258 1 94.44 371 ALA B O 1
ATOM 6091 N N . ILE B 1 372 ? -14.688 2.135 -11.133 1 94.5 372 ILE B N 1
ATOM 6092 C CA . ILE B 1 372 ? -15.398 1.941 -9.875 1 94.5 372 ILE B CA 1
ATOM 6093 C C . ILE B 1 372 ? -14.703 2.73 -8.766 1 94.5 372 ILE B C 1
ATOM 6095 O O . ILE B 1 372 ? -15.352 3.455 -8.008 1 94.5 372 ILE B O 1
ATOM 6099 N N . ILE B 1 373 ? -13.391 2.623 -8.68 1 95.31 373 ILE B N 1
ATOM 6100 C CA . ILE B 1 373 ? -12.633 3.34 -7.66 1 95.31 373 ILE B CA 1
ATOM 6101 C C . ILE B 1 373 ? -12.797 4.844 -7.855 1 95.31 373 ILE B C 1
ATOM 6103 O O . ILE B 1 373 ? -13 5.586 -6.891 1 95.31 373 ILE B O 1
ATOM 6107 N N . LEU B 1 374 ? -12.703 5.266 -9.125 1 91.5 374 LEU B N 1
ATOM 6108 C CA . LEU B 1 374 ? -12.867 6.68 -9.438 1 91.5 374 LEU B CA 1
ATOM 6109 C C . LEU B 1 374 ? -14.25 7.176 -9.008 1 91.5 374 LEU B C 1
ATOM 6111 O O . LEU B 1 374 ? -14.375 8.273 -8.453 1 91.5 374 LEU B O 1
ATOM 6115 N N . PHE B 1 375 ? -15.258 6.387 -9.281 1 89.44 375 PHE B N 1
ATOM 6116 C CA . PHE B 1 375 ? -16.625 6.738 -8.914 1 89.44 375 PHE B CA 1
ATOM 6117 C C . PHE B 1 375 ? -16.766 6.848 -7.398 1 89.44 375 PHE B C 1
ATOM 6119 O O . PHE B 1 375 ? -17.312 7.824 -6.891 1 89.44 375 PHE B O 1
ATOM 6126 N N . LEU B 1 376 ? -16.234 5.883 -6.715 1 89.25 376 LEU B N 1
ATOM 6127 C CA . LEU B 1 376 ? -16.312 5.891 -5.258 1 89.25 376 LEU B CA 1
ATOM 6128 C C . LEU B 1 376 ? -15.531 7.066 -4.68 1 89.25 376 LEU B C 1
ATOM 6130 O O . LEU B 1 376 ? -15.969 7.688 -3.707 1 89.25 376 LEU B O 1
ATOM 6134 N N . THR B 1 377 ? -14.391 7.312 -5.27 1 88.06 377 THR B N 1
ATOM 6135 C CA . THR B 1 377 ? -13.578 8.445 -4.844 1 88.06 377 THR B CA 1
ATOM 6136 C C . THR B 1 377 ? -14.328 9.758 -5.051 1 88.06 377 THR B C 1
ATOM 6138 O O . THR B 1 377 ? -14.336 10.625 -4.172 1 88.06 377 THR B O 1
ATOM 6141 N N . PHE B 1 378 ? -15.023 9.898 -6.129 1 84.94 378 PHE B N 1
ATOM 6142 C CA . PHE B 1 378 ? -15.797 11.094 -6.445 1 84.94 378 PHE B CA 1
ATOM 6143 C C . PHE B 1 378 ? -16.953 11.258 -5.477 1 84.94 378 PHE B C 1
ATOM 6145 O O . PHE B 1 378 ? -17.188 12.352 -4.957 1 84.94 378 PHE B O 1
ATOM 6152 N N . VAL B 1 379 ? -17.625 10.203 -5.238 1 84.5 379 VAL B N 1
ATOM 6153 C CA . VAL B 1 379 ? -18.781 10.234 -4.336 1 84.5 379 VAL B CA 1
ATOM 6154 C C . VAL B 1 379 ? -18.312 10.617 -2.93 1 84.5 379 VAL B C 1
ATOM 6156 O O . VAL B 1 379 ? -18.938 11.453 -2.275 1 84.5 379 VAL B O 1
ATOM 6159 N N . GLN B 1 380 ? -17.219 10 -2.521 1 85.12 380 GLN B N 1
ATOM 6160 C CA . GLN B 1 380 ? -16.703 10.289 -1.189 1 85.12 380 GLN B CA 1
ATOM 6161 C C . GLN B 1 380 ? -16.281 11.75 -1.071 1 85.12 380 GLN B C 1
ATOM 6163 O O . GLN B 1 380 ? -16.531 12.398 -0.055 1 85.12 380 GLN B O 1
ATOM 6168 N N . THR B 1 381 ? -15.672 12.305 -2.051 1 83 381 THR B N 1
ATOM 6169 C CA . THR B 1 381 ? -15.188 13.68 -2.033 1 83 381 THR B CA 1
ATOM 6170 C C . THR B 1 381 ? -16.359 14.664 -2.055 1 83 381 THR B C 1
ATOM 6172 O O . THR B 1 381 ? -16.312 15.703 -1.386 1 83 381 THR B O 1
ATOM 6175 N N . LYS B 1 382 ? -17.391 14.375 -2.762 1 79.44 382 LYS B N 1
ATOM 6176 C CA . LYS B 1 382 ? -18.547 15.266 -2.875 1 79.44 382 LYS B CA 1
ATOM 6177 C C . LYS B 1 382 ? -19.375 15.266 -1.592 1 79.44 382 LYS B C 1
ATOM 6179 O O . LYS B 1 382 ? -19.859 16.312 -1.155 1 79.44 382 LYS B O 1
ATOM 6184 N N . ILE B 1 383 ? -19.5 14.125 -1.04 1 75.44 383 ILE B N 1
ATOM 6185 C CA . ILE B 1 383 ? -20.359 13.992 0.138 1 75.44 383 ILE B CA 1
ATOM 6186 C C . ILE B 1 383 ? -19.609 14.477 1.374 1 75.44 383 ILE B C 1
ATOM 6188 O O . ILE B 1 383 ? -20.156 15.195 2.205 1 75.44 383 ILE B O 1
ATOM 6192 N N . PHE B 1 384 ? -18.297 14.133 1.521 1 70.81 384 PHE B N 1
ATOM 6193 C CA . PHE B 1 384 ? -17.594 14.367 2.771 1 70.81 384 PHE B CA 1
ATOM 6194 C C . PHE B 1 384 ? -16.609 15.523 2.621 1 70.81 384 PHE B C 1
ATOM 6196 O O . PHE B 1 384 ? -16.219 16.141 3.613 1 70.81 384 PHE B O 1
ATOM 6203 N N . GLY B 1 385 ? -16.094 15.742 1.479 1 61.56 385 GLY B N 1
ATOM 6204 C CA . GLY B 1 385 ? -15.094 16.766 1.258 1 61.56 385 GLY B CA 1
ATOM 6205 C C . GLY B 1 385 ? -15.625 18.172 1.474 1 61.56 385 GLY B C 1
ATOM 6206 O O . GLY B 1 385 ? -14.938 19.031 2.041 1 61.56 385 GLY B O 1
ATOM 6207 N N . GLU B 1 386 ? -16.781 18.438 1.033 1 56.41 386 GLU B N 1
ATOM 6208 C CA . GLU B 1 386 ? -17.344 19.766 1.21 1 56.41 386 GLU B CA 1
ATOM 6209 C C . GLU B 1 386 ? -17.594 20.078 2.684 1 56.41 386 GLU B C 1
ATOM 6211 O O . GLU B 1 386 ? -17.594 21.234 3.092 1 56.41 386 GLU B O 1
ATOM 6216 N N . ARG B 1 387 ? -17.75 19.094 3.469 1 49.81 387 ARG B N 1
ATOM 6217 C CA . ARG B 1 387 ? -18.031 19.344 4.879 1 49.81 387 ARG B CA 1
ATOM 6218 C C . ARG B 1 387 ? -16.75 19.641 5.652 1 49.81 387 ARG B C 1
ATOM 6220 O O . ARG B 1 387 ? -16.797 20.219 6.734 1 49.81 387 ARG B O 1
ATOM 6227 N N . VAL B 1 388 ? -15.727 18.984 5.418 1 46.22 388 VAL B N 1
ATOM 6228 C CA . VAL B 1 388 ? -14.484 19.109 6.172 1 46.22 388 VAL B CA 1
ATOM 6229 C C . VAL B 1 388 ? -13.906 20.516 5.988 1 46.22 388 VAL B C 1
ATOM 6231 O O . VAL B 1 388 ? -13.359 21.094 6.93 1 46.22 388 VAL B O 1
ATOM 6234 N N . PHE B 1 389 ? -13.773 21.016 4.73 1 42.5 389 PHE B N 1
ATOM 6235 C CA . PHE B 1 389 ? -13.07 22.297 4.559 1 42.5 389 PHE B CA 1
ATOM 6236 C C . PHE B 1 389 ? -13.906 23.438 5.105 1 42.5 389 PHE B C 1
ATOM 6238 O O . PHE B 1 389 ? -13.352 24.453 5.543 1 42.5 389 PHE B O 1
ATOM 6245 N N . TYR B 1 390 ? -15.227 23.516 4.906 1 36.81 390 TYR B N 1
ATOM 6246 C CA . TYR B 1 390 ? -15.953 24.75 5.152 1 36.81 390 TYR B CA 1
ATOM 6247 C C . TYR B 1 390 ? -16.438 24.812 6.598 1 36.81 390 TYR B C 1
ATOM 6249 O O . TYR B 1 390 ? -17.188 25.719 6.965 1 36.81 390 TYR B O 1
ATOM 6257 N N . GLY B 1 391 ? -16.188 23.781 7.43 1 33.16 391 GLY B N 1
ATOM 6258 C CA . GLY B 1 391 ? -16.5 24.203 8.789 1 33.16 391 GLY B CA 1
ATOM 6259 C C . GLY B 1 391 ? -15.344 24.922 9.461 1 33.16 391 GLY B C 1
ATOM 6260 O O . GLY B 1 391 ? -14.188 24.719 9.094 1 33.16 391 GLY B O 1
#

Nearest PDB structures (foldseek):
  8hps-assembly1_A  TM=8.655E-01  e=7.651E-11  Mycolicibacterium smegmatis MC2 155
  7cad-assembly1_A  TM=8.298E-01  e=1.904E-10  Mycolicibacterium smegmatis MC2 155
  8ja7-assembly1_A  TM=8.602E-01  e=1.035E-09  Mycobacterium tuberculosis H37Rv
  4tqv-assembly4_M  TM=8.585E-01  e=1.461E-08  Sphingomonas sp.
  8y5f-assembly1_C  TM=8.134E-01  e=2.242E-05  Escherichia coli

Radius of gyration: 29.22 Å; Cα contacts (8 Å, |Δi|>4): 1043; chains: 2; bounding box: 84×94×98 Å

Sequence (782 aa):
MAALSATEIRARRRRRIDWREQLTGYLFIFPAFFLVAFFGIFPIGYAFYMSLRRWRVVDRGFVGLANYEKAIGDWMGGLLFVVGLLLIIGAYYVWVLAFESQNNRGLAGKATVALILLGSGVFINLGWSRMMAAGDPAFLESLPITLYYAVGSVPVQLAIALVLAYILFQKIRGQEFFRMIFFLPYITPVIATALVFRTIFSPRPTSLANRFLEIVGIEAQRWLFEPKPVLQLIFGDTLLGWKLQGFWAGPSLALVSIILFGIWTYVGYNTVIFLAGLGNIPSTLYEAAEIDGANQWQLFRYITVPLLSPVTFYLSLVGFIGTFKAFNHIYVLQVPSAQNTVQTTSVAIFNTFFKASQFGYATAEAMLLFAIILFLTFVQTKIFGERVFYGMAALSATEIRARRRRRIDWREQLTGYLFIFPAFFLVAFFGIFPIGYAFYMSLRRWRVVDRGFVGLANYEKAIGDWMGGLLFVVGLLLIIGAYYVWVLAFESQNNRGLAGKATVALILLGSGVFINLGWSRMMAAGDPAFLESLPITLYYAVGSVPVQLAIALVLAYILFQKIRGQEFFRMIFFLPYITPVIATALVFRTIFSPRPTSLANRFLEIVGIEAQRWLFEPKPVLQLIFGDTLLGWKLQGFWAGPSLALVSIILFGIWTYVGYNTVIFLAGLGNIPSTLYEAAEIDGANQWQLFRYITVPLLSPVTFYLSLVGFIGTFKAFNHIYVLQVPSAQNTVQTTSVAIFNTFFKASQFGYATAEAMLLFAIILFLTFVQTKIFGERVFYG

pLDDT: mean 85.72, std 14.7, range [32.81, 98.5]

Solvent-accessible surface area (backbone atoms only — not comparable to full-atom values): 38704 Å² total; per-residue (Å²): 133,80,75,76,50,72,67,58,51,53,52,48,52,54,49,51,53,44,48,51,53,45,45,51,51,43,57,67,45,40,57,56,50,46,48,45,48,46,62,42,44,43,45,56,53,48,19,54,56,40,14,25,22,50,22,40,97,54,77,71,45,82,53,50,62,51,37,49,41,47,48,40,33,25,71,65,16,49,49,33,27,51,52,12,55,50,29,45,56,48,24,52,54,45,42,52,54,24,65,70,44,83,59,88,50,44,60,61,29,48,50,51,28,50,50,35,42,51,50,15,49,52,28,30,52,53,8,47,52,42,15,61,75,52,22,32,57,70,57,55,57,5,47,61,43,26,47,43,44,27,62,59,17,46,59,52,23,49,52,53,11,48,53,51,20,55,61,48,66,73,65,52,89,54,51,66,56,53,48,49,58,42,31,42,37,54,60,43,36,60,67,24,45,43,54,34,50,51,50,34,33,29,59,46,63,81,15,56,54,22,46,55,34,46,74,74,72,40,77,66,52,35,35,41,48,25,46,54,26,43,50,35,72,73,58,37,58,44,55,95,87,38,69,51,55,74,79,78,19,52,52,13,32,19,32,48,50,51,26,50,50,50,28,58,29,44,21,25,52,48,16,51,53,44,39,56,51,53,69,70,51,64,64,62,61,56,53,54,38,45,73,74,66,51,48,71,67,52,43,40,63,70,44,48,50,62,73,35,35,52,57,51,49,50,53,49,52,53,38,45,54,47,41,57,55,44,42,62,64,54,65,69,56,59,43,76,66,15,58,72,47,58,40,25,42,44,48,41,35,44,44,35,35,71,75,63,43,30,44,5,45,21,19,26,52,26,49,50,52,28,51,50,48,52,51,52,51,50,51,48,43,63,71,50,45,61,58,42,72,73,103,134,80,74,74,50,71,68,58,53,52,51,48,50,54,49,51,53,44,47,51,52,44,46,50,52,42,56,66,46,39,57,58,47,46,47,47,48,45,62,42,45,43,46,57,53,49,20,55,55,41,15,27,23,51,21,41,97,54,78,70,46,80,53,52,61,52,37,48,40,47,47,42,34,26,70,65,16,49,50,32,27,52,51,12,55,51,30,46,55,49,24,51,53,46,41,52,55,24,64,71,44,86,59,88,50,44,61,60,28,48,49,49,28,48,52,35,43,52,51,15,50,52,29,30,50,52,9,46,52,40,16,61,74,52,23,33,57,68,57,55,58,6,48,60,43,25,47,45,44,27,62,58,17,44,60,53,22,50,53,54,10,48,53,50,21,56,59,48,68,76,65,51,90,54,52,66,58,53,51,50,57,41,32,42,37,54,60,41,37,59,68,24,43,41,54,33,49,51,52,34,33,29,59,47,63,82,16,58,53,23,46,54,33,47,76,75,72,40,77,68,51,34,35,41,48,24,48,56,27,42,51,35,73,73,58,37,58,44,54,97,86,38,70,51,54,73,80,77,18,51,51,14,32,20,31,48,49,52,26,50,51,50,27,58,28,44,21,26,51,48,16,53,53,42,39,57,50,52,69,70,52,62,64,65,61,55,53,55,40,44,74,74,65,52,50,72,68,52,44,42,62,72,43,49,50,61,73,35,36,51,57,50,49,51,53,49,52,54,38,46,52,48,41,57,53,44,43,62,66,54,65,69,57,59,43,76,67,14,58,72,46,58,39,26,43,43,47,39,34,45,44,34,35,70,76,62,44,31,44,5,44,21,20,25,52,28,48,52,51,28,51,51,47,52,49,50,51,50,51,49,43,64,69,51,46,62,56,43,70,75,103

Foldseek 3Di:
DDDPPPVVVVVVVCVVCVVVVVVVVCVVVVVVVVVCVCVVCVVVVVLVVLLQFQDFVHTPGGNGCVLVCQAQQDVQLVVLQVQLVVLLVVLVVLQVVLVVPPDPCNVVSVVVSVVSNVSSVVSNVSSLVNRCVGHDVLQSLQALLLVLLLVLAQVVLLVLLLVVLLVLQPDDDCSVVVLVVLQVLQVDDLLVVLVVLCQQQAQDCPRVVNVVCVVVPHHGDRQLLWQFQPQCVVVNQDDPRRGLDDSNSGATSSQSSVSVSSSSNCSSVLNVLLNVQQVVFDCVVVVVVVVVVDDPVRCCVPPSCLSCLVSSLVSSLVSSLCSLQDDVNLVSNHDCSNPSRSQHNNNSLVCCCPVVSRSNSSSNSVVVSVVVSVVVSVSSCVVRVVSNPPD/DDPPPPVVVVVVVCVVCVVVVVVVVCVVVVVVVVVCVCVVCVVVVVLVVLLQFQDFVHTPGGNGCVLVCQAQQDVQLVVLQVQLVVLLVVLVVLQVVQVVPPDPCNVVSVVVSVVSNVSSVVSNVSSLVNRCVGHDVLQSLQALLLVLLLVLAQVVLLVLLLVVLLVLQPDDDCSVVVLVVLQVLQVDDLLVVLVVLCQQQAQDCPRVVNVVCVVVPHHGDRQLLWQFQPQCVVPNQDDPRRGLDDSNSGATSSQVSVSVSSSSRCSSVLNVLLNVQQVVFDCVVVVVVVVVVDDPVRCCVPPSCLSCLVSSLVSSLVSSLCSLQDDVNLVSNHDCSNPSRSQHNNNSLVCCCPVVSRSNSSSNSVVVSVVVSVVVSVSSCVVRVVSNPPD

Organism: NCBI:txid1204385

Secondary structure (DSSP, 8-state):
-----HHHHHHHHHHHHHHHHHHHHHHHHHHHHHHHHHHHHHHHHHHHHHHTEEESSSEEEE-TTHHHHHHHS-HHHHHHHHHHHHHHHHHHHHHHHHHHS-SSHHHHHHHHHHHHHHHHHHHHHHHHHHHHHHS-HHHHHHHHHHHHHHHHHHHHHHHHHHHHHHHHHHH-TTHHHHHHHHHHHHHS-HHHHHHHHHHHT-SSTTSHHHHHHHHTTPPP--GGG--SBHHHHHH-SEETTEE--GGGG--BHHHHHHHHHHHHHHHHHHHHHHHHHHTTS-HHHHHHHHHTT--HHHHIIIIIHHHTHHHHHHHHHHHHHHHHT--HHHHHH--GGGTTTT--HHHHHHHHHHTT--HHHHHHHHHHHHHHHHHHHHHHIIIIIHHHH--/-----HHHHHHHHHHHHHHHHHHHHHHHHHHHHHHHHHHHHHHHHHHHHHHTEEESSSEEEE-TTHHHHHHHS-HHHHHHHHHHHHHHHHHHHHHHHHHHS-SSHHHHHHHHHHHHHHHHHHHHHHHHHHHHHHS-HHHHHHHHHHHHHHHHHHHHHHHHHHHHHHHHHHH-TTHHHHHHHHHHHHHS-HHHHHHHHHHHT-SSTTSHHHHHHHHTTPPP--GGG--SBHHHHHH-SEETTEE--GGGG--BHHHHHHHHHHHHHHHHHHHHHHHHHHTTS-HHHHHHHHHTT--HHHHIIIIIHHHTHHHHHHHHHHHHHHHHT--HHHHHH--GGGTTTT--HHHHHHHHHHTT--HHHHHHHHHHHHHHHHHHHHHHIIIIIHHHH--